Protein AF-0000000074208821 (afdb_homodimer)

Solvent-accessible surface area (backbone atoms only — not comparable to full-atom values): 54490 Å² total; per-residue (Å²): 134,55,68,69,56,51,49,49,49,46,51,52,50,47,64,56,46,54,70,40,56,76,35,68,71,42,42,56,66,75,45,36,73,87,45,44,68,56,32,43,52,51,10,50,52,29,32,50,48,27,47,46,48,37,29,72,36,11,53,40,48,33,52,51,33,48,76,70,74,41,66,62,59,87,67,78,75,69,54,70,70,57,28,55,68,68,52,72,73,33,30,60,76,82,39,56,72,70,44,56,71,36,32,42,10,52,73,42,41,72,66,63,42,21,23,40,41,29,43,41,61,25,71,81,39,53,63,46,78,37,72,41,26,58,55,45,50,49,51,43,22,42,54,51,40,41,58,44,48,61,54,51,74,69,45,90,39,52,54,35,35,40,38,22,28,57,49,37,34,33,52,58,27,48,47,52,50,70,35,40,33,72,72,19,23,32,29,41,50,17,69,37,63,68,58,51,53,52,48,45,63,72,72,49,59,74,34,26,34,34,42,32,25,34,51,68,50,51,46,48,48,72,68,44,76,91,52,73,53,84,70,41,44,35,37,36,36,30,33,73,49,84,76,52,72,65,43,49,53,57,43,48,75,52,17,84,43,75,38,44,39,43,51,38,77,95,70,41,71,60,59,27,34,40,47,72,25,35,50,42,43,44,54,48,32,74,72,31,64,70,54,28,65,72,74,47,59,33,85,80,69,72,40,85,46,50,44,26,33,34,54,40,49,49,38,43,76,43,54,47,96,85,36,26,30,25,37,22,52,12,55,81,51,45,44,53,70,43,60,36,29,40,74,48,29,27,26,45,72,46,48,50,83,69,47,50,60,55,34,56,73,73,65,40,56,73,40,59,70,42,57,80,60,47,44,34,34,37,38,39,61,44,53,63,75,48,43,43,76,45,72,61,9,74,48,34,51,60,42,54,48,48,50,38,59,70,34,70,69,48,38,67,28,45,66,46,54,29,41,33,35,31,26,43,97,85,54,47,65,34,41,37,39,41,36,26,24,19,68,66,39,43,70,65,62,72,72,59,58,69,61,48,51,52,48,48,52,50,44,51,31,68,32,20,55,42,42,34,50,21,43,56,54,39,44,88,93,39,51,40,20,44,35,79,29,49,50,62,32,42,90,36,46,70,47,84,80,44,95,66,86,68,38,49,42,80,37,57,65,64,55,63,73,81,35,62,71,64,70,82,40,60,56,71,58,106,131,54,70,68,57,50,50,50,50,46,51,52,50,46,66,56,46,53,69,40,55,76,35,66,73,42,43,56,65,76,46,37,72,87,45,45,69,56,32,44,52,52,11,50,51,28,32,50,48,28,47,44,47,38,30,72,34,10,55,40,49,35,52,51,33,47,76,68,73,40,67,61,59,86,67,80,50,81,52,71,70,56,28,55,68,70,51,73,72,33,30,59,76,80,39,56,71,69,43,56,72,34,31,42,9,52,74,43,41,74,67,64,41,20,23,41,41,28,44,42,63,25,70,81,39,53,63,44,78,36,72,41,26,58,55,45,50,50,51,45,22,39,53,52,41,42,57,43,47,62,54,51,73,70,45,88,38,53,54,34,32,39,37,23,28,57,50,35,35,33,52,58,26,48,47,52,50,69,36,40,35,70,71,20,23,33,28,41,50,18,66,38,64,67,59,51,53,53,48,45,63,72,71,49,59,75,33,27,35,35,42,31,24,33,50,66,51,53,48,48,49,72,68,44,76,91,52,72,52,83,70,40,44,34,36,36,36,30,33,73,48,83,74,52,71,66,42,50,53,57,43,48,75,53,17,85,42,75,39,43,39,44,52,38,77,93,69,42,71,62,59,28,34,39,45,71,25,35,52,42,44,46,52,48,34,73,73,31,65,71,52,27,65,73,75,47,60,31,86,78,70,71,41,85,47,51,44,25,35,35,55,38,50,49,39,44,74,43,54,48,96,87,37,26,30,25,37,22,51,12,55,79,52,44,43,52,69,41,58,37,28,39,75,48,29,26,28,45,71,46,50,50,82,69,46,49,59,55,34,55,73,72,65,40,56,72,38,59,68,40,58,80,61,48,43,36,35,37,38,38,61,46,54,62,75,48,44,42,76,45,71,60,9,73,48,34,49,61,41,54,47,49,49,38,60,70,33,70,68,50,39,67,29,45,66,46,56,28,39,34,34,32,26,43,97,86,55,46,65,36,42,37,39,41,35,25,26,19,66,66,39,45,72,65,63,70,71,59,58,69,60,47,51,51,48,49,54,52,45,50,30,68,32,20,54,43,42,33,50,18,43,56,54,40,43,88,90,39,51,41,22,44,35,79,29,49,51,61,31,41,89,36,48,70,46,85,81,43,92,66,89,67,37,48,42,82,37,57,65,64,56,62,71,82,36,63,72,65,71,83,40,60,56,70,60,106

Organism: NCBI:txid88382

Radius of gyration: 30.75 Å; Cα contacts (8 Å, |Δi|>4): 2016; chains: 2; bounding box: 57×95×86 Å

Structure (mmCIF, N/CA/C/O backbone):
data_AF-0000000074208821-model_v1
#
loop_
_entity.id
_entity.type
_entity.pdbx_description
1 polymer 'Phenylacetate-CoA ligase'
#
loop_
_atom_site.group_PDB
_atom_site.id
_atom_site.type_symbol
_atom_site.label_atom_id
_atom_site.label_alt_id
_atom_site.label_comp_id
_atom_site.label_asym_id
_atom_site.label_entity_id
_atom_site.label_seq_id
_atom_site.pdbx_PDB_ins_code
_atom_site.Cartn_x
_atom_site.Cartn_y
_atom_site.Cartn_z
_atom_site.occupancy
_atom_site.B_iso_or_equiv
_atom_site.auth_seq_id
_atom_site.auth_comp_id
_atom_site.auth_asym_id
_atom_site.auth_atom_id
_atom_site.pdbx_PDB_model_num
ATOM 1 N N . MET A 1 1 ? -5.695 -44.656 13.648 1 65.69 1 MET A N 1
ATOM 2 C CA . MET A 1 1 ? -5.586 -43.656 14.711 1 65.69 1 MET A CA 1
ATOM 3 C C . MET A 1 1 ? -6.926 -42.969 14.969 1 65.69 1 MET A C 1
ATOM 5 O O . MET A 1 1 ? -7.648 -42.656 14.023 1 65.69 1 MET A O 1
ATOM 9 N N . ARG A 1 2 ? -7.328 -42.938 16.203 1 79.62 2 ARG A N 1
ATOM 10 C CA . ARG A 1 2 ? -8.602 -42.344 16.594 1 79.62 2 ARG A CA 1
ATOM 11 C C . ARG A 1 2 ? -8.547 -40.812 16.422 1 79.62 2 ARG A C 1
ATOM 13 O O . ARG A 1 2 ? -7.504 -40.188 16.625 1 79.62 2 ARG A O 1
ATOM 20 N N . ARG A 1 3 ? -9.641 -40.344 15.93 1 83.75 3 ARG A N 1
ATOM 21 C CA . ARG A 1 3 ? -9.805 -38.906 15.672 1 83.75 3 ARG A CA 1
ATOM 22 C C . ARG A 1 3 ? -9.305 -38.094 16.844 1 83.75 3 ARG A C 1
ATOM 24 O O . ARG A 1 3 ? -8.516 -37.156 16.672 1 83.75 3 ARG A O 1
ATOM 31 N N . ALA A 1 4 ? -9.68 -38.406 18 1 84.69 4 ALA A N 1
ATOM 32 C CA . ALA A 1 4 ? -9.312 -37.625 19.203 1 84.69 4 ALA A CA 1
ATOM 33 C C . ALA A 1 4 ? -7.805 -37.656 19.422 1 84.69 4 ALA A C 1
ATOM 35 O O . ALA A 1 4 ? -7.211 -36.656 19.797 1 84.69 4 ALA A O 1
ATOM 36 N N . LEU A 1 5 ? -7.258 -38.812 19.203 1 83.56 5 LEU A N 1
ATOM 37 C CA . LEU A 1 5 ? -5.816 -38.938 19.375 1 83.56 5 LEU A CA 1
ATOM 38 C C . LEU A 1 5 ? -5.066 -38.125 18.312 1 83.56 5 LEU A C 1
ATOM 40 O O . LEU A 1 5 ? -4.07 -37.469 18.625 1 83.56 5 LEU A O 1
ATOM 44 N N . ALA A 1 6 ? -5.551 -38.25 17.156 1 84.94 6 ALA A N 1
ATOM 45 C CA . ALA A 1 6 ? -4.93 -37.5 16.062 1 84.94 6 ALA A CA 1
ATOM 46 C C . ALA A 1 6 ? -4.973 -36 16.328 1 84.94 6 ALA A C 1
ATOM 48 O O . ALA A 1 6 ? -3.967 -35.312 16.172 1 84.94 6 ALA A O 1
ATOM 49 N N . PHE A 1 7 ? -6.055 -35.531 16.812 1 88.25 7 PHE A N 1
ATOM 50 C CA . PHE A 1 7 ? -6.23 -34.094 17.016 1 88.25 7 PHE A CA 1
ATOM 51 C C . PHE A 1 7 ? -5.449 -33.625 18.234 1 88.25 7 PHE A C 1
ATOM 53 O O . PHE A 1 7 ? -4.938 -32.5 18.25 1 88.25 7 PHE A O 1
ATOM 60 N N . THR A 1 8 ? -5.316 -34.438 19.172 1 85.69 8 THR A N 1
ATOM 61 C CA . THR A 1 8 ? -4.484 -34.125 20.312 1 85.69 8 THR A CA 1
ATOM 62 C C . THR A 1 8 ? -3.016 -34.031 19.922 1 85.69 8 THR A C 1
ATOM 64 O O . THR A 1 8 ? -2.301 -33.125 20.359 1 85.69 8 THR A O 1
ATOM 67 N N . LEU A 1 9 ? -2.654 -34.969 19.141 1 85.06 9 LEU A N 1
ATOM 68 C CA . LEU A 1 9 ? -1.282 -34.969 18.641 1 85.06 9 LEU A CA 1
ATOM 69 C C . LEU A 1 9 ? -1.013 -33.688 17.844 1 85.06 9 LEU A C 1
ATOM 71 O O . LEU A 1 9 ? 0.02 -33.031 18.031 1 85.06 9 LEU A O 1
ATOM 75 N N . VAL A 1 10 ? -1.876 -33.375 17.016 1 86.69 10 VAL A N 1
ATOM 76 C CA . VAL A 1 10 ? -1.738 -32.156 16.219 1 86.69 10 VAL A CA 1
ATOM 77 C C . VAL A 1 10 ? -1.642 -30.938 17.141 1 86.69 10 VAL A C 1
ATOM 79 O O . VAL A 1 10 ? -0.805 -30.047 16.922 1 86.69 10 VAL A O 1
ATOM 82 N N . ALA A 1 11 ? -2.453 -30.906 18.109 1 86.38 11 ALA A N 1
ATOM 83 C CA . ALA A 1 11 ? -2.438 -29.781 19.047 1 86.38 11 ALA A CA 1
ATOM 84 C C . ALA A 1 11 ? -1.088 -29.688 19.766 1 86.38 11 ALA A C 1
ATOM 86 O O . ALA A 1 11 ? -0.566 -28.578 19.953 1 86.38 11 ALA A O 1
ATOM 87 N N . LEU A 1 12 ? -0.577 -30.797 20.094 1 84.19 12 LEU A N 1
ATOM 88 C CA . LEU A 1 12 ? 0.715 -30.844 20.766 1 84.19 12 LEU A CA 1
ATOM 89 C C . LEU A 1 12 ? 1.828 -30.359 19.844 1 84.19 12 LEU A C 1
ATOM 91 O O . LEU A 1 12 ? 2.684 -29.578 20.25 1 84.19 12 LEU A O 1
ATOM 95 N N . VAL A 1 13 ? 1.782 -30.828 18.672 1 83.12 13 VAL A N 1
ATOM 96 C CA . VAL A 1 13 ? 2.787 -30.453 17.688 1 83.12 13 VAL A CA 1
ATOM 97 C C . VAL A 1 13 ? 2.695 -28.938 17.422 1 83.12 13 VAL A C 1
ATOM 99 O O . VAL A 1 13 ? 3.713 -28.25 17.406 1 83.12 13 VAL A O 1
ATOM 102 N N . ASP A 1 14 ? 1.521 -28.484 17.297 1 81.62 14 ASP A N 1
ATOM 103 C CA . ASP A 1 14 ? 1.321 -27.062 17.047 1 81.62 14 ASP A CA 1
ATOM 104 C C . ASP A 1 14 ? 1.832 -26.219 18.219 1 81.62 14 ASP A C 1
ATOM 106 O O . ASP A 1 14 ? 2.42 -25.156 18.016 1 81.62 14 ASP A O 1
ATOM 110 N N . ALA A 1 15 ? 1.612 -26.641 19.359 1 78.25 15 ALA A N 1
ATOM 111 C CA . ALA A 1 15 ? 2.055 -25.938 20.547 1 78.25 15 ALA A CA 1
ATOM 112 C C . ALA A 1 15 ? 3.576 -25.828 20.594 1 78.25 15 ALA A C 1
ATOM 114 O O . ALA A 1 15 ? 4.121 -24.844 21.109 1 78.25 15 ALA A O 1
ATOM 115 N N . VAL A 1 16 ? 4.207 -26.797 19.969 1 77.69 16 VAL A N 1
ATOM 116 C CA . VAL A 1 16 ? 5.664 -26.828 19.969 1 77.69 16 VAL A CA 1
ATOM 117 C C . VAL A 1 16 ? 6.195 -26.016 18.797 1 77.69 16 VAL A C 1
ATOM 119 O O . VAL A 1 16 ? 7.148 -25.234 18.953 1 77.69 16 VAL A O 1
ATOM 122 N N . VAL A 1 17 ? 5.551 -26.141 17.766 1 75 17 VAL A N 1
ATOM 123 C CA . VAL A 1 17 ? 6.055 -25.562 16.531 1 75 17 VAL A CA 1
ATOM 124 C C . VAL A 1 17 ? 5.758 -24.062 16.5 1 75 17 VAL A C 1
ATOM 126 O O . VAL A 1 17 ? 6.578 -23.266 16.031 1 75 17 VAL A O 1
ATOM 129 N N . ARG A 1 18 ? 4.68 -23.625 17.078 1 74.38 18 ARG A N 1
ATOM 130 C CA . ARG A 1 18 ? 4.227 -22.234 16.984 1 74.38 18 ARG A CA 1
ATOM 131 C C . ARG A 1 18 ? 5.25 -21.281 17.578 1 74.38 18 ARG A C 1
ATOM 133 O O . ARG A 1 18 ? 5.656 -20.312 16.938 1 74.38 18 ARG A O 1
ATOM 140 N N . PRO A 1 19 ? 5.648 -21.562 18.766 1 67.88 19 PRO A N 1
ATOM 141 C CA . PRO A 1 19 ? 6.637 -20.641 19.312 1 67.88 19 PRO A CA 1
ATOM 142 C C . PRO A 1 19 ? 7.969 -20.672 18.578 1 67.88 19 PRO A C 1
ATOM 144 O O . PRO A 1 19 ? 8.703 -19.672 18.562 1 67.88 19 PRO A O 1
ATOM 147 N N . LEU A 1 20 ? 8.289 -21.797 17.953 1 67 20 LEU A N 1
ATOM 148 C CA . LEU A 1 20 ? 9.562 -21.953 17.266 1 67 20 LEU A CA 1
ATOM 149 C C . LEU A 1 20 ? 9.539 -21.25 15.906 1 67 20 LEU A C 1
ATOM 151 O O . LEU A 1 20 ? 10.594 -20.922 15.352 1 67 20 LEU A O 1
ATOM 155 N N . THR A 1 21 ? 8.367 -21.141 15.438 1 62.38 21 THR A N 1
ATOM 156 C CA . THR A 1 21 ? 8.219 -20.547 14.109 1 62.38 21 THR A CA 1
ATOM 157 C C . THR A 1 21 ? 8.438 -19.031 14.156 1 62.38 21 THR A C 1
ATOM 159 O O . THR A 1 21 ? 8.664 -18.406 13.125 1 62.38 21 THR A O 1
ATOM 162 N N . TYR A 1 22 ? 8.469 -18.516 15.406 1 59.94 22 TYR A N 1
ATOM 163 C CA . TYR A 1 22 ? 8.625 -17.062 15.523 1 59.94 22 TYR A CA 1
ATOM 164 C C . TYR A 1 22 ? 10.078 -16.656 15.312 1 59.94 22 TYR A C 1
ATOM 166 O O . TYR A 1 22 ? 10.383 -15.477 15.125 1 59.94 22 TYR A O 1
ATOM 174 N N . SER A 1 23 ? 10.906 -17.719 15.297 1 60.66 23 SER A N 1
ATOM 175 C CA . SER A 1 23 ? 12.312 -17.391 15.062 1 60.66 23 SER A CA 1
ATOM 176 C C . SER A 1 23 ? 12.805 -17.969 13.742 1 60.66 23 SER A C 1
ATOM 178 O O . SER A 1 23 ? 12.578 -19.141 13.445 1 60.66 23 SER A O 1
ATOM 180 N N . VAL A 1 24 ? 13.383 -17.172 12.891 1 62.47 24 VAL A N 1
ATOM 181 C CA . VAL A 1 24 ? 13.922 -17.594 11.602 1 62.47 24 VAL A CA 1
ATOM 182 C C . VAL A 1 24 ? 14.953 -18.703 11.797 1 62.47 24 VAL A C 1
ATOM 184 O O . VAL A 1 24 ? 15.086 -19.594 10.953 1 62.47 24 VAL A O 1
ATOM 187 N N . HIS A 1 25 ? 15.547 -18.719 12.898 1 62.97 25 HIS A N 1
ATOM 188 C CA . HIS A 1 25 ? 16.609 -19.672 13.156 1 62.97 25 HIS A CA 1
ATOM 189 C C . HIS A 1 25 ? 16.047 -21.078 13.398 1 62.97 25 HIS A C 1
ATOM 191 O O . HIS A 1 25 ? 16.688 -22.078 13.07 1 62.97 25 HIS A O 1
ATOM 197 N N . THR A 1 26 ? 14.891 -21.031 13.852 1 65.75 26 THR A N 1
ATOM 198 C CA . THR A 1 26 ? 14.312 -22.328 14.164 1 65.75 26 THR A CA 1
ATOM 199 C C . THR A 1 26 ? 13.734 -22.984 12.906 1 65.75 26 THR A C 1
ATOM 201 O O . THR A 1 26 ? 13.5 -24.188 12.883 1 65.75 26 THR A O 1
ATOM 204 N N . HIS A 1 27 ? 13.586 -22.188 11.961 1 65.25 27 HIS A N 1
ATOM 205 C CA . HIS A 1 27 ? 13.062 -22.75 10.719 1 65.25 27 HIS A CA 1
ATOM 206 C C . HIS A 1 27 ? 14.055 -23.703 10.07 1 65.25 27 HIS A C 1
ATOM 208 O O . HIS A 1 27 ? 13.656 -24.719 9.492 1 65.25 27 HIS A O 1
ATOM 214 N N . LYS A 1 28 ? 15.305 -23.438 10.367 1 63.25 28 LYS A N 1
ATOM 215 C CA . LYS A 1 28 ? 16.344 -24.312 9.805 1 63.25 28 LYS A CA 1
ATOM 216 C C . LYS A 1 28 ? 16.234 -25.719 10.391 1 63.25 28 LYS A C 1
ATOM 218 O O . LYS A 1 28 ? 16.469 -26.703 9.688 1 63.25 28 LYS A O 1
ATOM 223 N N . LEU A 1 29 ? 15.812 -25.703 11.562 1 65 29 LEU A N 1
ATOM 224 C CA . LEU A 1 29 ? 15.695 -27 12.234 1 65 29 LEU A CA 1
ATOM 225 C C . LEU A 1 29 ? 14.438 -27.734 11.781 1 65 29 LEU A C 1
ATOM 227 O O . LEU A 1 29 ? 14.469 -28.938 11.539 1 65 29 LEU A O 1
ATOM 231 N N . LEU A 1 30 ? 13.477 -26.953 11.562 1 66.25 30 LEU A N 1
ATOM 232 C CA . LEU A 1 30 ? 12.18 -27.562 11.258 1 66.25 30 LEU A CA 1
ATOM 233 C C . LEU A 1 30 ? 12.094 -27.953 9.789 1 66.25 30 LEU A C 1
ATOM 235 O O . LEU A 1 30 ? 11.297 -28.812 9.422 1 66.25 30 LEU A O 1
ATOM 239 N N . LEU A 1 31 ? 13.047 -27.375 9.055 1 68.75 31 LEU A N 1
ATOM 240 C CA . LEU A 1 31 ? 13.016 -27.656 7.621 1 68.75 31 LEU A CA 1
ATOM 241 C C . LEU A 1 31 ? 14.219 -28.484 7.199 1 68.75 31 LEU A C 1
ATOM 243 O O . LEU A 1 31 ? 14.5 -28.609 6.008 1 68.75 31 LEU A O 1
ATOM 247 N N . GLY A 1 32 ? 14.891 -29.047 8.25 1 70.44 32 GLY A N 1
ATOM 248 C CA . GLY A 1 32 ? 16.109 -29.812 8.008 1 70.44 32 GLY A CA 1
ATOM 249 C C . GLY A 1 32 ? 15.852 -31.125 7.305 1 70.44 32 GLY A C 1
ATOM 250 O O . GLY A 1 32 ? 14.703 -31.562 7.172 1 70.44 32 GLY A O 1
ATOM 251 N N . PRO A 1 33 ? 16.953 -31.672 6.812 1 73.56 33 PRO A N 1
ATOM 252 C CA . PRO A 1 33 ? 16.859 -32.938 6.059 1 73.56 33 PRO A CA 1
ATOM 253 C C . PRO A 1 33 ? 16.406 -34.094 6.922 1 73.56 33 PRO A C 1
ATOM 255 O O . PRO A 1 33 ? 16.656 -34.125 8.133 1 73.56 33 PRO A O 1
ATOM 258 N N . GLY A 1 34 ? 15.641 -35.031 6.277 1 77.19 34 GLY A N 1
ATOM 259 C CA . GLY A 1 34 ? 15.336 -36.312 6.891 1 77.19 34 GLY A CA 1
ATOM 260 C C . GLY A 1 34 ? 13.953 -36.375 7.516 1 77.19 34 GLY A C 1
ATOM 261 O O . GLY A 1 34 ? 13.453 -37.438 7.848 1 77.19 34 GLY A O 1
ATOM 262 N N . ILE A 1 35 ? 13.359 -35.25 7.605 1 83.81 35 ILE A N 1
ATOM 263 C CA . ILE A 1 35 ? 12.086 -35.312 8.312 1 83.81 35 ILE A CA 1
ATOM 264 C C . ILE A 1 35 ? 10.945 -35.031 7.344 1 83.81 35 ILE A C 1
ATOM 266 O O . ILE A 1 35 ? 9.812 -34.781 7.762 1 83.81 35 ILE A O 1
ATOM 270 N N . GLU A 1 36 ? 11.219 -35.188 6.133 1 87.38 36 GLU A N 1
ATOM 271 C CA . GLU A 1 36 ? 10.227 -34.875 5.113 1 87.38 36 GLU A CA 1
ATOM 272 C C . GLU A 1 36 ? 9.016 -35.781 5.215 1 87.38 36 GLU A C 1
ATOM 274 O O . GLU A 1 36 ? 7.871 -35.344 5.172 1 87.38 36 GLU A O 1
ATOM 279 N N . PRO A 1 37 ? 9.156 -37.094 5.469 1 87.06 37 PRO A N 1
ATOM 280 C CA . PRO A 1 37 ? 7.98 -37.969 5.598 1 87.06 37 PRO A CA 1
ATOM 281 C C . PRO A 1 37 ? 7.121 -37.594 6.809 1 87.06 37 PRO A C 1
ATOM 283 O O . PRO A 1 37 ? 5.891 -37.688 6.742 1 87.06 37 PRO A O 1
ATOM 286 N N . LEU A 1 38 ? 7.828 -37.219 7.816 1 88.19 38 LEU A N 1
ATOM 287 C CA . LEU A 1 38 ? 7.113 -36.812 9.016 1 88.19 38 LEU A CA 1
ATOM 288 C C . LEU A 1 38 ? 6.309 -35.531 8.75 1 88.19 38 LEU A C 1
ATOM 290 O O . LEU A 1 38 ? 5.18 -35.406 9.227 1 88.19 38 LEU A O 1
ATOM 294 N N . ARG A 1 39 ? 6.863 -34.656 8.023 1 89.12 39 ARG A N 1
ATOM 295 C CA . ARG A 1 39 ? 6.164 -33.406 7.684 1 89.12 39 ARG A CA 1
ATOM 296 C C . ARG A 1 39 ? 4.91 -33.688 6.863 1 89.12 39 ARG A C 1
ATOM 298 O O . ARG A 1 39 ? 3.865 -33.094 7.09 1 89.12 39 ARG A O 1
ATOM 305 N N . TRP A 1 40 ? 5.016 -34.656 5.977 1 90.44 40 TRP A N 1
ATOM 306 C CA . TRP A 1 40 ? 3.854 -35.062 5.188 1 90.44 40 TRP A CA 1
ATOM 307 C C . TRP A 1 40 ? 2.77 -35.656 6.074 1 90.44 40 TRP A C 1
ATOM 309 O O . TRP A 1 40 ? 1.59 -35.312 5.934 1 90.44 40 TRP A O 1
ATOM 319 N N . TRP A 1 41 ? 3.225 -36.469 6.918 1 89.75 41 TRP A N 1
ATOM 320 C CA . TRP A 1 41 ? 2.283 -37.156 7.809 1 89.75 41 TRP A CA 1
ATOM 321 C C . TRP A 1 41 ? 1.588 -36.156 8.727 1 89.75 41 TRP A C 1
ATOM 323 O O . TRP A 1 41 ? 0.361 -36.156 8.852 1 89.75 41 TRP A O 1
ATOM 333 N N . LEU A 1 42 ? 2.365 -35.312 9.32 1 89.69 42 LEU A N 1
ATOM 334 C CA . LEU A 1 42 ? 1.814 -34.312 10.203 1 89.69 42 LEU A CA 1
ATOM 335 C C . LEU A 1 42 ? 0.914 -33.344 9.422 1 89.69 42 LEU A C 1
ATOM 337 O O . LEU A 1 42 ? -0.12 -32.906 9.938 1 89.69 42 LEU A O 1
ATOM 341 N N . GLY A 1 43 ? 1.361 -33 8.227 1 91.94 43 GLY A N 1
ATOM 342 C CA . GLY A 1 43 ? 0.541 -32.156 7.383 1 91.94 43 GLY A CA 1
ATOM 343 C C . GLY A 1 43 ? -0.826 -32.75 7.086 1 91.94 43 GLY A C 1
ATOM 344 O O . GLY A 1 43 ? -1.834 -32.031 7.121 1 91.94 43 GLY A O 1
ATOM 345 N N . ARG A 1 44 ? -0.9 -34 6.891 1 92.31 44 ARG A N 1
ATOM 346 C CA . ARG A 1 44 ? -2.166 -34.688 6.609 1 92.31 44 ARG A CA 1
ATOM 347 C C . ARG A 1 44 ? -3.053 -34.719 7.852 1 92.31 44 ARG A C 1
ATOM 349 O O . ARG A 1 44 ? -4.273 -34.562 7.75 1 92.31 44 ARG A O 1
ATOM 356 N N . LEU A 1 45 ? -2.416 -34.875 8.984 1 91.5 45 LEU A N 1
ATOM 357 C CA . LEU A 1 45 ? -3.18 -34.844 10.227 1 91.5 45 LEU A CA 1
ATOM 358 C C . LEU A 1 45 ? -3.768 -33.469 10.469 1 91.5 45 LEU A C 1
ATOM 360 O O . LEU A 1 45 ? -4.918 -33.344 10.891 1 91.5 45 LEU A O 1
ATOM 364 N N . ARG A 1 46 ? -2.996 -32.531 10.211 1 92.25 46 ARG A N 1
ATOM 365 C CA . ARG A 1 46 ? -3.457 -31.156 10.375 1 92.25 46 ARG A CA 1
ATOM 366 C C . ARG A 1 46 ? -4.578 -30.844 9.391 1 92.25 46 ARG A C 1
ATOM 368 O O . ARG A 1 46 ? -5.555 -30.188 9.75 1 92.25 46 ARG A O 1
ATOM 375 N N . ALA A 1 47 ? -4.402 -31.297 8.211 1 93.06 47 ALA A N 1
ATOM 376 C CA . ALA A 1 47 ? -5.441 -31.109 7.199 1 93.06 47 ALA A CA 1
ATOM 377 C C . ALA A 1 47 ? -6.746 -31.781 7.621 1 93.06 47 ALA A C 1
ATOM 379 O O . ALA A 1 47 ? -7.832 -31.25 7.395 1 93.06 47 ALA A O 1
ATOM 380 N N . TRP A 1 48 ? -6.613 -32.969 8.164 1 91.56 48 TRP A N 1
ATOM 381 C CA . TRP A 1 48 ? -7.781 -33.656 8.664 1 91.56 48 TRP A CA 1
ATOM 382 C C . TRP A 1 48 ? -8.492 -32.844 9.742 1 91.56 48 TRP A C 1
ATOM 384 O O . TRP A 1 48 ? -9.719 -32.75 9.742 1 91.56 48 TRP A O 1
ATOM 394 N N . ARG A 1 49 ? -7.766 -32.344 10.617 1 92 49 ARG A N 1
ATOM 395 C CA . ARG A 1 49 ? -8.344 -31.5 11.656 1 92 49 ARG A CA 1
ATOM 396 C C . ARG A 1 49 ? -9.039 -30.281 11.055 1 92 49 ARG A C 1
ATOM 398 O O . ARG A 1 49 ? -10.117 -29.891 11.508 1 92 49 ARG A O 1
ATOM 405 N N . THR A 1 50 ? -8.406 -29.672 10.094 1 92.5 50 THR A N 1
ATOM 406 C CA . THR A 1 50 ? -8.992 -28.516 9.422 1 92.5 50 THR A CA 1
ATOM 407 C C . THR A 1 50 ? -10.305 -28.891 8.742 1 92.5 50 THR A C 1
ATOM 409 O O . THR A 1 50 ? -11.289 -28.141 8.812 1 92.5 50 THR A O 1
ATOM 412 N N . PHE A 1 51 ? -10.297 -30.016 8.086 1 93.44 51 PHE A N 1
ATOM 413 C CA . PHE A 1 51 ? -11.531 -30.5 7.48 1 93.44 51 PHE A CA 1
ATOM 414 C C . PHE A 1 51 ? -12.625 -30.656 8.531 1 93.44 51 PHE A C 1
ATOM 416 O O . PHE A 1 51 ? -13.758 -30.203 8.32 1 93.44 51 PHE A O 1
ATOM 423 N N . ASP A 1 52 ? -12.289 -31.281 9.578 1 92.12 52 ASP A N 1
ATOM 424 C CA . ASP A 1 52 ? -13.258 -31.531 10.641 1 92.12 52 ASP A CA 1
ATOM 425 C C . ASP A 1 52 ? -13.828 -30.234 11.195 1 92.12 52 ASP A C 1
ATOM 427 O O . ASP A 1 52 ? -15.039 -30.109 11.398 1 92.12 52 ASP A O 1
ATOM 431 N N . LEU A 1 53 ? -12.93 -29.406 11.438 1 92.06 53 LEU A N 1
ATOM 432 C CA . LEU A 1 53 ? -13.344 -28.109 11.961 1 92.06 53 LEU A CA 1
ATOM 433 C C . LEU A 1 53 ? -14.258 -27.391 10.977 1 92.06 53 LEU A C 1
ATOM 435 O O . LEU A 1 53 ? -15.297 -26.859 11.359 1 92.06 53 LEU A O 1
ATOM 439 N N . ALA A 1 54 ? -13.883 -27.344 9.719 1 94.31 54 ALA A N 1
ATOM 440 C CA . ALA A 1 54 ? -14.664 -26.672 8.68 1 94.31 54 ALA A CA 1
ATOM 441 C C . ALA A 1 54 ? -16.031 -27.328 8.516 1 94.31 54 ALA A C 1
ATOM 443 O O . ALA A 1 54 ? -17.047 -26.625 8.43 1 94.31 54 ALA A O 1
ATOM 444 N N . ALA A 1 55 ? -16.078 -28.594 8.5 1 94.38 55 ALA A N 1
ATOM 445 C CA . ALA A 1 55 ? -17.328 -29.344 8.328 1 94.38 55 ALA A CA 1
ATOM 446 C C . ALA A 1 55 ? -18.297 -29.062 9.477 1 94.38 55 ALA A C 1
ATOM 448 O O . ALA A 1 55 ? -19.516 -29.031 9.273 1 94.38 55 ALA A O 1
ATOM 449 N N . ARG A 1 56 ? -17.766 -28.781 10.57 1 92.94 56 ARG A N 1
ATOM 450 C CA . ARG A 1 56 ? -18.594 -28.594 11.758 1 92.94 56 ARG A CA 1
ATOM 451 C C . ARG A 1 56 ? -19 -27.125 11.914 1 92.94 56 ARG A C 1
ATOM 453 O O . ARG A 1 56 ? -20.109 -26.828 12.32 1 92.94 56 ARG A O 1
ATOM 460 N N . GLU A 1 57 ? -18.062 -26.281 11.578 1 94.56 57 GLU A N 1
ATOM 461 C CA . GLU A 1 57 ? -18.234 -24.938 12.094 1 94.56 57 GLU A CA 1
ATOM 462 C C . GLU A 1 57 ? -18.469 -23.938 10.953 1 94.56 57 GLU A C 1
ATOM 464 O O . GLU A 1 57 ? -18.828 -22.781 11.195 1 94.56 57 GLU A O 1
ATOM 469 N N . VAL A 1 58 ? -18.266 -24.312 9.75 1 96.12 58 VAL A N 1
ATOM 470 C CA . VAL A 1 58 ? -18.453 -23.391 8.625 1 96.12 58 VAL A CA 1
ATOM 471 C C . VAL A 1 58 ? -19.766 -23.719 7.91 1 96.12 58 VAL A C 1
ATOM 473 O O . VAL A 1 58 ? -19.875 -24.734 7.219 1 96.12 58 VAL A O 1
ATOM 476 N N . PRO A 1 59 ? -20.75 -22.812 8.016 1 97.06 59 PRO A N 1
ATOM 477 C CA . PRO A 1 59 ? -22.062 -23.094 7.434 1 97.06 59 PRO A CA 1
ATOM 478 C C . PRO A 1 59 ? -22 -23.391 5.941 1 97.06 59 PRO A C 1
ATOM 480 O O . PRO A 1 59 ? -22.594 -24.375 5.48 1 97.06 59 PRO A O 1
ATOM 483 N N . ALA A 1 60 ? -21.297 -22.609 5.203 1 97.25 60 ALA A N 1
ATOM 484 C CA . ALA A 1 60 ? -21.203 -22.797 3.76 1 97.25 60 ALA A CA 1
ATOM 485 C C . ALA A 1 60 ? -20.578 -24.141 3.43 1 97.25 60 ALA A C 1
ATOM 487 O O . ALA A 1 60 ? -21.016 -24.828 2.5 1 97.25 60 ALA A O 1
ATOM 488 N N . TYR A 1 61 ? -19.578 -24.531 4.184 1 96.81 61 TYR A N 1
ATOM 489 C CA . TYR A 1 61 ? -18.891 -25.781 3.881 1 96.81 61 TYR A CA 1
ATOM 490 C C . TYR A 1 61 ? -19.75 -26.984 4.215 1 96.81 61 TYR A C 1
ATOM 492 O O . TYR A 1 61 ? -19.75 -27.984 3.494 1 96.81 61 TYR A O 1
ATOM 500 N N . ARG A 1 62 ? -20.469 -26.859 5.312 1 95.75 62 ARG A N 1
ATOM 501 C CA . ARG A 1 62 ? -21.422 -27.891 5.648 1 95.75 62 ARG A CA 1
ATOM 502 C C . ARG A 1 62 ? -22.453 -28.078 4.531 1 95.75 62 ARG A C 1
ATOM 504 O O . ARG A 1 62 ? -22.766 -29.203 4.148 1 95.75 62 ARG A O 1
ATOM 511 N N . ALA A 1 63 ? -22.953 -26.969 4.102 1 96.44 63 ALA A N 1
ATOM 512 C CA . ALA A 1 63 ? -23.922 -27.016 3.002 1 96.44 63 ALA A CA 1
ATOM 513 C C . ALA A 1 63 ? -23.297 -27.609 1.742 1 96.44 63 ALA A C 1
ATOM 515 O O . ALA A 1 63 ? -23.922 -28.391 1.028 1 96.44 63 ALA A O 1
ATOM 516 N N . PHE A 1 64 ? -22.125 -27.219 1.443 1 96.88 64 PHE A N 1
ATOM 517 C CA . PHE A 1 64 ? -21.375 -27.688 0.286 1 96.88 64 PHE A CA 1
ATOM 518 C C . PHE A 1 64 ? -21.203 -29.203 0.341 1 96.88 64 PHE A C 1
ATOM 520 O O . PHE A 1 64 ? -21.422 -29.891 -0.655 1 96.88 64 PHE A O 1
ATOM 527 N N . LEU A 1 65 ? -20.781 -29.719 1.509 1 95.62 65 LEU A N 1
ATOM 528 C CA . LEU A 1 65 ? -20.609 -31.156 1.693 1 95.62 65 LEU A CA 1
ATOM 529 C C . LEU A 1 65 ? -21.938 -31.875 1.504 1 95.62 65 LEU A C 1
ATOM 531 O O . LEU A 1 65 ? -21.984 -32.938 0.856 1 95.62 65 LEU A O 1
ATOM 535 N N . ALA A 1 66 ? -22.938 -31.312 2.037 1 94.44 66 ALA A N 1
ATOM 536 C CA . ALA A 1 66 ? -24.266 -31.922 1.919 1 94.44 66 ALA A CA 1
ATOM 537 C C . ALA A 1 66 ? -24.703 -32 0.459 1 94.44 66 ALA A C 1
ATOM 539 O O . ALA A 1 66 ? -25.281 -33.031 0.038 1 94.44 66 ALA A O 1
ATOM 540 N N . GLU A 1 67 ? -24.469 -30.969 -0.289 1 95.12 67 GLU A N 1
ATOM 541 C CA . GLU A 1 67 ? -24.812 -30.953 -1.707 1 95.12 67 GLU A CA 1
ATOM 542 C C . GLU A 1 67 ? -24.094 -32.062 -2.471 1 95.12 67 GLU A C 1
ATOM 544 O O . GLU A 1 67 ? -24.578 -32.531 -3.496 1 95.12 67 GLU A O 1
ATOM 549 N N . HIS A 1 68 ? -23.031 -32.469 -1.972 1 93.88 68 HIS A N 1
ATOM 550 C CA . HIS A 1 68 ? -22.234 -33.5 -2.641 1 93.88 68 HIS A CA 1
ATOM 551 C C . HIS A 1 68 ? -22.438 -34.875 -1.993 1 93.88 68 HIS A C 1
ATOM 553 O O . HIS A 1 68 ? -21.688 -35.812 -2.26 1 93.88 68 HIS A O 1
ATOM 559 N N . GLY A 1 69 ? -23.344 -34.906 -1.065 1 89.56 69 GLY A N 1
ATOM 560 C CA . GLY A 1 69 ? -23.688 -36.188 -0.422 1 89.56 69 GLY A CA 1
ATOM 561 C C . GLY A 1 69 ? -22.656 -36.656 0.577 1 89.56 69 GLY A C 1
ATOM 562 O O . GLY A 1 69 ? -22.484 -37.844 0.787 1 89.56 69 GLY A O 1
ATOM 563 N N . ARG A 1 70 ? -21.906 -35.75 1.039 1 86.75 70 ARG A N 1
ATOM 564 C CA . ARG A 1 70 ? -20.859 -36.094 1.983 1 86.75 70 ARG A CA 1
ATOM 565 C C . ARG A 1 70 ? -21.234 -35.719 3.404 1 86.75 70 ARG A C 1
ATOM 567 O O . ARG A 1 70 ? -21.906 -34.688 3.613 1 86.75 70 ARG A O 1
ATOM 574 N N . ASP A 1 71 ? -20.75 -36.562 4.273 1 78.94 71 ASP A N 1
ATOM 575 C CA . ASP A 1 71 ? -20.984 -36.312 5.688 1 78.94 71 ASP A CA 1
ATOM 576 C C . ASP A 1 71 ? -19.984 -35.312 6.242 1 78.94 71 ASP A C 1
ATOM 578 O O . ASP A 1 71 ? -18.922 -35.094 5.656 1 78.94 71 ASP A O 1
ATOM 582 N N . SER A 1 72 ? -20.375 -34.812 7.367 1 80.38 72 SER A N 1
ATOM 583 C CA . SER A 1 72 ? -19.5 -33.844 8.055 1 80.38 72 SER A CA 1
ATOM 584 C C . SER A 1 72 ? -18.328 -34.562 8.711 1 80.38 72 SER A C 1
ATOM 586 O O . SER A 1 72 ? -17.328 -33.938 9.062 1 80.38 72 SER A O 1
ATOM 588 N N . ARG A 1 73 ? -18.438 -35.781 8.773 1 81.62 73 ARG A N 1
ATOM 589 C CA . ARG A 1 73 ? -17.328 -36.562 9.328 1 81.62 73 ARG A CA 1
ATOM 590 C C . ARG A 1 73 ? -16.562 -37.281 8.227 1 81.62 73 ARG A C 1
ATOM 592 O O . ARG A 1 73 ? -17.172 -37.812 7.297 1 81.62 73 ARG A O 1
ATOM 599 N N . LEU A 1 74 ? -15.266 -37.188 8.391 1 80.75 74 LEU A N 1
ATOM 600 C CA . LEU A 1 74 ? -14.43 -37.844 7.395 1 80.75 74 LEU A CA 1
ATOM 601 C C . LEU A 1 74 ? -14.477 -39.344 7.559 1 80.75 74 LEU A C 1
ATOM 603 O O . LEU A 1 74 ? -14.172 -39.875 8.633 1 80.75 74 LEU A O 1
ATOM 607 N N . ARG A 1 75 ? -15.031 -40 6.617 1 75.31 75 ARG A N 1
ATOM 608 C CA . ARG A 1 75 ? -15.086 -41.469 6.652 1 75.31 75 ARG A CA 1
ATOM 609 C C . ARG A 1 75 ? -13.789 -42.094 6.121 1 75.31 75 ARG A C 1
ATOM 611 O O . ARG A 1 75 ? -13.414 -41.844 4.973 1 75.31 75 ARG A O 1
ATOM 618 N N . ARG A 1 76 ? -13.148 -42.719 6.992 1 77 76 ARG A N 1
ATOM 619 C CA . ARG A 1 76 ? -11.859 -43.281 6.621 1 77 76 ARG A CA 1
ATOM 620 C C . ARG A 1 76 ? -12.023 -44.406 5.625 1 77 76 ARG A C 1
ATOM 622 O O . ARG A 1 76 ? -12.742 -45.375 5.895 1 77 76 ARG A O 1
ATOM 629 N N . THR A 1 77 ? -11.617 -44.344 4.398 1 70 77 THR A N 1
ATOM 630 C CA . THR A 1 77 ? -11.625 -45.375 3.355 1 70 77 THR A CA 1
ATOM 631 C C . THR A 1 77 ? -10.203 -45.875 3.068 1 70 77 THR A C 1
ATOM 633 O O . THR A 1 77 ? -9.938 -46.406 1.998 1 70 77 THR A O 1
ATOM 636 N N . GLY A 1 78 ? -9.258 -45.938 4.148 1 79.5 78 GLY A N 1
ATOM 637 C CA . GLY A 1 78 ? -7.867 -46.312 3.943 1 79.5 78 GLY A CA 1
ATOM 638 C C . GLY A 1 78 ? -6.883 -45.375 4.598 1 79.5 78 GLY A C 1
ATOM 639 O O . GLY A 1 78 ? -7.023 -45.031 5.777 1 79.5 78 GLY A O 1
ATOM 640 N N . SER A 1 79 ? -5.844 -45.156 3.732 1 84.38 79 SER A N 1
ATOM 641 C CA . SER A 1 79 ? -4.883 -44.188 4.246 1 84.38 79 SER A CA 1
ATOM 642 C C . SER A 1 79 ? -5.496 -42.781 4.34 1 84.38 79 SER A C 1
ATOM 644 O O . SER A 1 79 ? -6.539 -42.531 3.736 1 84.38 79 SER A O 1
ATOM 646 N N . LEU A 1 80 ? -4.965 -42.062 5.18 1 84.62 80 LEU A N 1
ATOM 647 C CA . LEU A 1 80 ? -5.453 -40.688 5.305 1 84.62 80 LEU A CA 1
ATOM 648 C C . LEU A 1 80 ? -5.387 -39.969 3.965 1 84.62 80 LEU A C 1
ATOM 650 O O . LEU A 1 80 ? -6.27 -39.156 3.643 1 84.62 80 LEU A O 1
ATOM 654 N N . ALA A 1 81 ? -4.363 -40.219 3.193 1 84.31 81 ALA A N 1
ATOM 655 C CA . ALA A 1 81 ? -4.211 -39.625 1.873 1 84.31 81 ALA A CA 1
ATOM 656 C C . ALA A 1 81 ? -5.367 -40.031 0.955 1 84.31 81 ALA A C 1
ATOM 658 O O . ALA A 1 81 ? -5.93 -39.188 0.257 1 84.31 81 ALA A O 1
ATOM 659 N N . GLU A 1 82 ? -5.715 -41.25 0.987 1 85.31 82 GLU A N 1
ATOM 660 C CA . GLU A 1 82 ? -6.816 -41.75 0.172 1 85.31 82 GLU A CA 1
ATOM 661 C C . GLU A 1 82 ? -8.156 -41.156 0.631 1 85.31 82 GLU A C 1
ATOM 663 O O . GLU A 1 82 ? -9.023 -40.875 -0.191 1 85.31 82 GLU A O 1
ATOM 668 N N . THR A 1 83 ? -8.25 -41.062 1.876 1 85.44 83 THR A N 1
ATOM 669 C CA . THR A 1 83 ? -9.469 -40.531 2.447 1 85.44 83 THR A CA 1
ATOM 670 C C . THR A 1 83 ? -9.68 -39.062 1.997 1 85.44 83 THR A C 1
ATOM 672 O O . THR A 1 83 ? -10.805 -38.688 1.678 1 85.44 83 THR A O 1
ATOM 675 N N . PHE A 1 84 ? -8.641 -38.312 1.949 1 87.38 84 PHE A N 1
ATOM 676 C CA . PHE A 1 84 ? -8.727 -36.906 1.568 1 87.38 84 PHE A CA 1
ATOM 677 C C . PHE A 1 84 ? -9.141 -36.781 0.109 1 87.38 84 PHE A C 1
ATOM 679 O O . PHE A 1 84 ? -9.844 -35.844 -0.251 1 87.38 84 PHE A O 1
ATOM 686 N N . ARG A 1 85 ? -8.727 -37.719 -0.668 1 86.69 85 ARG A N 1
ATOM 687 C CA . ARG A 1 85 ? -9.047 -37.656 -2.092 1 86.69 85 ARG A CA 1
ATOM 688 C C . ARG A 1 85 ? -10.547 -37.812 -2.322 1 86.69 85 ARG A C 1
ATOM 690 O O . ARG A 1 85 ? -11.055 -37.406 -3.377 1 86.69 85 ARG A O 1
ATOM 697 N N . GLY A 1 86 ? -11.219 -38.344 -1.351 1 87 86 GLY A N 1
ATOM 698 C CA . GLY A 1 86 ? -12.656 -38.531 -1.465 1 87 86 GLY A CA 1
ATOM 699 C C . GLY A 1 86 ? -13.445 -37.281 -1.119 1 87 86 GLY A C 1
ATOM 700 O O . GLY A 1 86 ? -14.641 -37.188 -1.413 1 87 86 GLY A O 1
ATOM 701 N N . ILE A 1 87 ? -12.789 -36.312 -0.511 1 93.25 87 ILE A N 1
ATOM 702 C CA . ILE A 1 87 ? -13.445 -35.062 -0.194 1 93.25 87 ILE A CA 1
ATOM 703 C C . ILE A 1 87 ? -13.68 -34.25 -1.477 1 93.25 87 ILE A C 1
ATOM 705 O O . ILE A 1 87 ? -12.781 -34.156 -2.316 1 93.25 87 ILE A O 1
ATOM 709 N N . PRO A 1 88 ? -14.898 -33.781 -1.686 1 94.81 88 PRO A N 1
ATOM 710 C CA . PRO A 1 88 ? -15.148 -33 -2.893 1 94.81 88 PRO A CA 1
ATOM 711 C C . PRO A 1 88 ? -14.242 -31.766 -2.994 1 94.81 88 PRO A C 1
ATOM 713 O O . PRO A 1 88 ? -13.945 -31.125 -1.982 1 94.81 88 PRO A O 1
ATOM 716 N N . GLU A 1 89 ? -13.789 -31.5 -4.203 1 96.75 89 GLU A N 1
ATOM 717 C CA . GLU A 1 89 ? -12.992 -30.297 -4.449 1 96.75 89 GLU A CA 1
ATOM 718 C C . GLU A 1 89 ? -13.867 -29.047 -4.406 1 96.75 89 GLU A C 1
ATOM 720 O O . GLU A 1 89 ? -15 -29.062 -4.891 1 96.75 89 GLU A O 1
ATOM 725 N N . MET A 1 90 ? -13.414 -28.047 -3.797 1 96.88 90 MET A N 1
ATOM 726 C CA . MET A 1 90 ? -14.031 -26.719 -3.91 1 96.88 90 MET A CA 1
ATOM 727 C C . MET A 1 90 ? -13.211 -25.812 -4.82 1 96.88 90 MET A C 1
ATOM 729 O O . MET A 1 90 ? -12.008 -26.047 -5.016 1 96.88 90 MET A O 1
ATOM 733 N N . ASP A 1 91 ? -13.797 -24.891 -5.438 1 95.31 91 ASP A N 1
ATOM 734 C CA . ASP A 1 91 ? -13.117 -23.875 -6.23 1 95.31 91 ASP A CA 1
ATOM 735 C C . ASP A 1 91 ? -13.867 -22.547 -6.172 1 95.31 91 ASP A C 1
ATOM 737 O O . ASP A 1 91 ? -14.781 -22.375 -5.359 1 95.31 91 ASP A O 1
ATOM 741 N N . LYS A 1 92 ? -13.375 -21.609 -6.867 1 91.25 92 LYS A N 1
ATOM 742 C CA . LYS A 1 92 ? -13.945 -20.266 -6.828 1 91.25 92 LYS A CA 1
ATOM 743 C C . LYS A 1 92 ? -15.406 -20.266 -7.285 1 91.25 92 LYS A C 1
ATOM 745 O O . LYS A 1 92 ? -16.266 -19.672 -6.637 1 91.25 92 LYS A O 1
ATOM 750 N N . GLU A 1 93 ? -15.773 -20.969 -8.336 1 89.75 93 GLU A N 1
ATOM 751 C CA . GLU A 1 93 ? -17.109 -20.969 -8.922 1 89.75 93 GLU A CA 1
ATOM 752 C C . GLU A 1 93 ? -18.062 -21.828 -8.094 1 89.75 93 GLU A C 1
ATOM 754 O O . GLU A 1 93 ? -19.203 -21.422 -7.828 1 89.75 93 GLU A O 1
ATOM 759 N N . SER A 1 94 ? -17.625 -22.969 -7.68 1 94.44 94 SER A N 1
ATOM 760 C CA . SER A 1 94 ? -18.516 -23.938 -7.043 1 94.44 94 SER A CA 1
ATOM 761 C C . SER A 1 94 ? -18.688 -23.641 -5.559 1 94.44 94 SER A C 1
ATOM 763 O O . SER A 1 94 ? -19.641 -24.125 -4.93 1 94.44 94 SER A O 1
ATOM 765 N N . TYR A 1 95 ? -17.797 -22.812 -4.996 1 96 95 TYR A N 1
ATOM 766 C CA . TYR A 1 95 ? -17.859 -22.609 -3.555 1 96 95 TYR A CA 1
ATOM 767 C C . TYR A 1 95 ? -17.797 -21.125 -3.211 1 96 95 TYR A C 1
ATOM 769 O O . TYR A 1 95 ? -18.75 -20.562 -2.668 1 96 95 TYR A O 1
ATOM 777 N N . VAL A 1 96 ? -16.766 -20.453 -3.621 1 93.94 96 VAL A N 1
ATOM 778 C CA . VAL A 1 96 ? -16.469 -19.094 -3.168 1 93.94 96 VAL A CA 1
ATOM 779 C C . VAL A 1 96 ? -17.578 -18.141 -3.617 1 93.94 96 VAL A C 1
ATOM 781 O O . VAL A 1 96 ? -18.078 -17.344 -2.822 1 93.94 96 VAL A O 1
ATOM 784 N N . LYS A 1 97 ? -17.969 -18.25 -4.836 1 90.81 97 LYS A N 1
ATOM 785 C CA . LYS A 1 97 ? -18.922 -17.297 -5.402 1 90.81 97 LYS A CA 1
ATOM 786 C C . LYS A 1 97 ? -20.344 -17.609 -4.965 1 90.81 97 LYS A C 1
ATOM 788 O O . LYS A 1 97 ? -21.25 -16.781 -5.105 1 90.81 97 LYS A O 1
ATOM 793 N N . ARG A 1 98 ? -20.562 -18.75 -4.387 1 94.25 98 ARG A N 1
ATOM 794 C CA . ARG A 1 98 ? -21.906 -19.203 -4.102 1 94.25 98 ARG A CA 1
ATOM 795 C C . ARG A 1 98 ? -22.359 -18.75 -2.717 1 94.25 98 ARG A C 1
ATOM 797 O O . ARG A 1 98 ? -23.562 -18.594 -2.471 1 94.25 98 ARG A O 1
ATOM 804 N N . TRP A 1 99 ? -21.484 -18.625 -1.855 1 95.06 99 TRP A N 1
ATOM 805 C CA . TRP A 1 99 ? -21.844 -18.25 -0.493 1 95.06 99 TRP A CA 1
ATOM 806 C C . TRP A 1 99 ? -21.203 -16.938 -0.099 1 95.06 99 TRP A C 1
ATOM 808 O O . TRP A 1 99 ? -20.156 -16.562 -0.636 1 95.06 99 TRP A O 1
ATOM 818 N N . SER A 1 100 ? -21.859 -16.281 0.82 1 93.31 100 SER A N 1
ATOM 819 C CA . SER A 1 100 ? -21.328 -15.016 1.324 1 93.31 100 SER A CA 1
ATOM 820 C C . SER A 1 100 ? -20.031 -15.242 2.094 1 93.31 100 SER A C 1
ATOM 822 O O . SER A 1 100 ? -19.75 -16.359 2.527 1 93.31 100 SER A O 1
ATOM 824 N N . ILE A 1 101 ? -19.297 -14.234 2.291 1 93.5 101 ILE A N 1
ATOM 825 C CA . ILE A 1 101 ? -18.031 -14.312 3.012 1 93.5 101 ILE A CA 1
ATOM 826 C C . ILE A 1 101 ? -18.281 -14.812 4.434 1 93.5 101 ILE A C 1
ATOM 828 O O . ILE A 1 101 ? -17.562 -15.695 4.922 1 93.5 101 ILE A O 1
ATOM 832 N N . SER A 1 102 ? -19.297 -14.312 5.086 1 93.31 102 SER A N 1
ATOM 833 C CA . SER A 1 102 ? -19.609 -14.711 6.453 1 93.31 102 SER A CA 1
ATOM 834 C C . SER A 1 102 ? -19.938 -16.203 6.535 1 93.31 102 SER A C 1
ATOM 836 O O . SER A 1 102 ? -19.5 -16.891 7.449 1 93.31 102 SER A O 1
ATOM 838 N N . GLU A 1 103 ? -20.656 -16.688 5.582 1 96 103 GLU A N 1
ATOM 839 C CA . GLU A 1 103 ? -21.062 -18.094 5.566 1 96 103 GLU A CA 1
ATOM 840 C C . GLU A 1 103 ? -19.859 -19.016 5.359 1 96 103 GLU A C 1
ATOM 842 O O . GLU A 1 103 ? -19.906 -20.188 5.73 1 96 103 GLU A O 1
ATOM 847 N N . ARG A 1 104 ? -18.812 -18.484 4.781 1 96.5 104 ARG A N 1
ATOM 848 C CA . ARG A 1 104 ? -17.625 -19.281 4.488 1 96.5 104 ARG A CA 1
ATOM 849 C C . ARG A 1 104 ? -16.625 -19.219 5.641 1 96.5 104 ARG A C 1
ATOM 851 O O . ARG A 1 104 ? -15.57 -19.859 5.59 1 96.5 104 ARG A O 1
ATOM 858 N N . CYS A 1 105 ? -16.953 -18.453 6.656 1 95.31 105 CYS A N 1
ATOM 859 C CA . CYS A 1 105 ? -16.062 -18.281 7.797 1 95.31 105 CYS A CA 1
ATOM 860 C C . CYS A 1 105 ? -16.422 -19.25 8.922 1 95.31 105 CYS A C 1
ATOM 862 O O . CYS A 1 105 ? -17.562 -19.688 9.023 1 95.31 105 CYS A O 1
ATOM 864 N N . ILE A 1 106 ? -15.414 -19.578 9.719 1 94 106 ILE A N 1
ATOM 865 C CA . ILE A 1 106 ? -15.641 -20.359 10.93 1 94 106 ILE A CA 1
ATOM 866 C C . ILE A 1 106 ? -16.672 -19.656 11.805 1 94 106 ILE A C 1
ATOM 868 O O . ILE A 1 106 ? -16.578 -18.453 12.047 1 94 106 ILE A O 1
ATOM 872 N N . GLY A 1 107 ? -17.703 -20.406 12.195 1 93.62 107 GLY A N 1
ATOM 873 C CA . GLY A 1 107 ? -18.75 -19.859 13.039 1 93.62 107 GLY A CA 1
ATOM 874 C C . GLY A 1 107 ? -19.781 -19.047 12.273 1 93.62 107 GLY A C 1
ATOM 875 O O . GLY A 1 107 ? -20.766 -18.578 12.844 1 93.62 107 GLY A O 1
ATOM 876 N N . GLY A 1 108 ? -19.562 -18.812 11.016 1 93.88 108 GLY A N 1
ATOM 877 C CA . GLY A 1 108 ? -20.531 -18.109 10.172 1 93.88 108 GLY A CA 1
ATOM 878 C C . GLY A 1 108 ? -20.453 -16.594 10.305 1 93.88 108 GLY A C 1
ATOM 879 O O . GLY A 1 108 ? -21.422 -15.898 10.016 1 93.88 108 GLY A O 1
ATOM 880 N N . ALA A 1 109 ? -19.328 -16.156 10.844 1 91.94 109 ALA A N 1
ATOM 881 C CA . ALA A 1 109 ? -19.156 -14.719 11.055 1 91.94 109 ALA A CA 1
ATOM 882 C C . ALA A 1 109 ? -17.688 -14.32 10.961 1 91.94 109 ALA A C 1
ATOM 884 O O . ALA A 1 109 ? -16.797 -15.109 11.273 1 91.94 109 ALA A O 1
ATOM 885 N N . LEU A 1 110 ? -17.5 -13.109 10.523 1 92.31 110 LEU A N 1
ATOM 886 C CA . LEU A 1 110 ? -16.141 -12.57 10.5 1 92.31 110 LEU A CA 1
ATOM 887 C C . LEU A 1 110 ? -15.727 -12.094 11.891 1 92.31 110 LEU A C 1
ATOM 889 O O . LEU A 1 110 ? -16.531 -11.516 12.617 1 92.31 110 LEU A O 1
ATOM 893 N N . PRO A 1 111 ? -14.492 -12.336 12.258 1 89.25 111 PRO A N 1
ATOM 894 C CA . PRO A 1 111 ? -14 -11.766 13.516 1 89.25 111 PRO A CA 1
ATOM 895 C C . PRO A 1 111 ? -14.07 -10.242 13.539 1 89.25 111 PRO A C 1
ATOM 897 O O . PRO A 1 111 ? -14.016 -9.594 12.492 1 89.25 111 PRO A O 1
ATOM 900 N N . ARG A 1 112 ? -14.156 -9.75 14.727 1 84.44 112 ARG A N 1
ATOM 901 C CA . ARG A 1 112 ? -14.273 -8.312 14.906 1 84.44 112 ARG A CA 1
ATOM 902 C C . ARG A 1 112 ? -12.945 -7.613 14.617 1 84.44 112 ARG A C 1
ATOM 904 O O . ARG A 1 112 ? -12.922 -6.445 14.227 1 84.44 112 ARG A O 1
ATOM 911 N N . ARG A 1 113 ? -11.883 -8.305 14.867 1 86.12 113 ARG A N 1
ATOM 912 C CA . ARG A 1 113 ? -10.57 -7.684 14.734 1 86.12 113 ARG A CA 1
ATOM 913 C C . ARG A 1 113 ? -9.602 -8.617 14.016 1 86.12 113 ARG A C 1
ATOM 915 O O . ARG A 1 113 ? -9.844 -9.82 13.922 1 86.12 113 ARG A O 1
ATOM 922 N N . GLY A 1 114 ? -8.578 -7.949 13.539 1 88 114 GLY A N 1
ATOM 923 C CA . GLY A 1 114 ? -7.477 -8.727 12.992 1 88 114 GLY A CA 1
ATOM 924 C C . GLY A 1 114 ? -7.781 -9.312 11.625 1 88 114 GLY A C 1
ATOM 925 O O . GLY A 1 114 ? -7.242 -10.359 11.258 1 88 114 GLY A O 1
ATOM 926 N N . VAL A 1 115 ? -8.719 -8.68 10.898 1 91.38 115 VAL A N 1
ATOM 927 C CA . VAL A 1 115 ? -9.086 -9.203 9.586 1 91.38 115 VAL A CA 1
ATOM 928 C C . VAL A 1 115 ? -8.656 -8.219 8.5 1 91.38 115 VAL A C 1
ATOM 930 O O . VAL A 1 115 ? -8.945 -7.027 8.578 1 91.38 115 VAL A O 1
ATOM 933 N N . VAL A 1 116 ? -7.91 -8.703 7.586 1 90.56 116 VAL A N 1
ATOM 934 C CA . VAL A 1 116 ? -7.562 -7.934 6.398 1 90.56 116 VAL A CA 1
ATOM 935 C C . VAL A 1 116 ? -8.359 -8.445 5.199 1 90.56 116 VAL A C 1
ATOM 937 O O . VAL A 1 116 ? -8.516 -9.656 5.02 1 90.56 116 VAL A O 1
ATOM 940 N N . VAL A 1 117 ? -8.898 -7.52 4.453 1 91 117 VAL A N 1
ATOM 941 C CA . VAL A 1 117 ? -9.648 -7.848 3.244 1 91 117 VAL A CA 1
ATOM 942 C C . VAL A 1 117 ? -8.859 -7.414 2.012 1 91 117 VAL A C 1
ATOM 944 O O . VAL A 1 117 ? -8.5 -6.242 1.876 1 91 117 VAL A O 1
ATOM 947 N N . ASP A 1 118 ? -8.516 -8.25 1.206 1 88.44 118 ASP A N 1
ATOM 948 C CA . ASP A 1 118 ? -7.902 -7.953 -0.085 1 88.44 118 ASP A CA 1
ATOM 949 C C . ASP A 1 118 ? -8.789 -8.43 -1.235 1 88.44 118 ASP A C 1
ATOM 951 O O . ASP A 1 118 ? -9.875 -8.969 -1.01 1 88.44 118 ASP A O 1
ATOM 955 N N . GLU A 1 119 ? -8.352 -8.086 -2.477 1 85.31 119 GLU A N 1
ATOM 956 C CA . GLU A 1 119 ? -9.211 -8.461 -3.596 1 85.31 119 GLU A CA 1
ATOM 957 C C . GLU A 1 119 ? -8.391 -8.961 -4.777 1 85.31 119 GLU A C 1
ATOM 959 O O . GLU A 1 119 ? -7.199 -8.672 -4.883 1 85.31 119 GLU A O 1
ATOM 964 N N . SER A 1 120 ? -8.891 -9.812 -5.461 1 77.38 120 SER A N 1
ATOM 965 C CA . SER A 1 120 ? -8.359 -10.25 -6.746 1 77.38 120 SER A CA 1
ATOM 966 C C . SER A 1 120 ? -9.312 -9.914 -7.887 1 77.38 120 SER A C 1
ATOM 968 O O . SER A 1 120 ? -10.531 -9.867 -7.688 1 77.38 120 SER A O 1
ATOM 970 N N . SER A 1 121 ? -8.656 -9.469 -9.039 1 64.69 121 SER A N 1
ATOM 971 C CA . SER A 1 121 ? -9.469 -9.141 -10.203 1 64.69 121 SER A CA 1
ATOM 972 C C . SER A 1 121 ? -10.109 -10.383 -10.805 1 64.69 121 SER A C 1
ATOM 974 O O . SER A 1 121 ? -9.523 -11.469 -10.773 1 64.69 121 SER A O 1
ATOM 976 N N . GLY A 1 122 ? -11.422 -10.562 -10.609 1 57.97 122 GLY A N 1
ATOM 977 C CA . GLY A 1 122 ? -12.086 -11.734 -11.148 1 57.97 122 GLY A CA 1
ATOM 978 C C . GLY A 1 122 ? -12.188 -11.727 -12.656 1 57.97 122 GLY A C 1
ATOM 979 O O . GLY A 1 122 ? -12.195 -10.656 -13.281 1 57.97 122 GLY A O 1
ATOM 980 N N . SER A 1 123 ? -11.75 -12.867 -13.203 1 50.72 123 SER A N 1
ATOM 981 C CA . SER A 1 123 ? -11.938 -13.055 -14.641 1 50.72 123 SER A CA 1
ATOM 982 C C . SER A 1 123 ? -13.312 -12.562 -15.086 1 50.72 123 SER A C 1
ATOM 984 O O . SER A 1 123 ? -13.5 -12.211 -16.25 1 50.72 123 SER A O 1
ATOM 986 N N . SER A 1 124 ? -14.281 -12.484 -14.141 1 51.38 124 SER A N 1
ATOM 987 C CA . SER A 1 124 ? -15.664 -12.148 -14.484 1 51.38 124 SER A CA 1
ATOM 988 C C . SER A 1 124 ? -15.891 -10.641 -14.406 1 51.38 124 SER A C 1
ATOM 990 O O . SER A 1 124 ? -17.016 -10.164 -14.633 1 51.38 124 SER A O 1
ATOM 992 N N . GLY A 1 125 ? -14.789 -9.891 -14.203 1 58.09 125 GLY A N 1
ATOM 993 C CA . GLY A 1 125 ? -14.953 -8.445 -14.141 1 58.09 125 GLY A CA 1
ATOM 994 C C . GLY A 1 125 ? -15.242 -7.938 -12.742 1 58.09 125 GLY A C 1
ATOM 995 O O . GLY A 1 125 ? -15.086 -6.746 -12.469 1 58.09 125 GLY A O 1
ATOM 996 N N . THR A 1 126 ? -15.828 -8.781 -11.906 1 66.94 126 THR A N 1
ATOM 997 C CA . THR A 1 126 ? -16.062 -8.344 -10.539 1 66.94 126 THR A CA 1
ATOM 998 C C . THR A 1 126 ? -14.953 -8.828 -9.617 1 66.94 126 THR A C 1
ATOM 1000 O O . THR A 1 126 ? -14.664 -10.031 -9.555 1 66.94 126 THR A O 1
ATOM 1003 N N . PRO A 1 127 ? -14.391 -7.984 -8.961 1 75.69 127 PRO A N 1
ATOM 1004 C CA . PRO A 1 127 ? -13.336 -8.406 -8.031 1 75.69 127 PRO A CA 1
ATOM 1005 C C . PRO A 1 127 ? -13.867 -9.281 -6.898 1 75.69 127 PRO A C 1
ATOM 1007 O O . PRO A 1 127 ? -15.047 -9.188 -6.535 1 75.69 127 PRO A O 1
ATOM 1010 N N . THR A 1 128 ? -13.133 -10.281 -6.516 1 82.75 128 THR A N 1
ATOM 1011 C CA . THR A 1 128 ? -13.461 -11.156 -5.395 1 82.75 128 THR A CA 1
ATOM 1012 C C . THR A 1 128 ? -12.688 -10.742 -4.148 1 82.75 128 THR A C 1
ATOM 1014 O O . THR A 1 128 ? -11.461 -10.609 -4.188 1 82.75 128 THR A O 1
ATOM 1017 N N . SER A 1 129 ? -13.398 -10.516 -3.068 1 89.5 129 SER A N 1
ATOM 1018 C CA . SER A 1 129 ? -12.758 -10.164 -1.807 1 89.5 129 SER A CA 1
ATOM 1019 C C . SER A 1 129 ? -12.273 -11.406 -1.068 1 89.5 129 SER A C 1
ATOM 1021 O O . SER A 1 129 ? -12.945 -12.438 -1.071 1 89.5 129 SER A O 1
ATOM 1023 N N . TRP A 1 130 ? -11.164 -11.344 -0.533 1 90.69 130 TRP A N 1
ATOM 1024 C CA . TRP A 1 130 ? -10.578 -12.406 0.279 1 90.69 130 TRP A CA 1
ATOM 1025 C C . TRP A 1 130 ? -10.266 -11.906 1.685 1 90.69 130 TRP A C 1
ATOM 1027 O O . TRP A 1 130 ? -9.742 -10.805 1.854 1 90.69 130 TRP A O 1
ATOM 1037 N N . VAL A 1 131 ? -10.656 -12.648 2.699 1 92.19 131 VAL A N 1
ATOM 1038 C CA . VAL A 1 131 ? -10.461 -12.242 4.086 1 92.19 131 VAL A CA 1
ATOM 1039 C C . VAL A 1 131 ? -9.367 -13.086 4.73 1 92.19 131 VAL A C 1
ATOM 1041 O O . VAL A 1 131 ? -9.273 -14.289 4.473 1 92.19 131 VAL A O 1
ATOM 1044 N N . ARG A 1 132 ? -8.523 -12.5 5.504 1 91.25 132 ARG A N 1
ATOM 1045 C CA . ARG A 1 132 ? -7.434 -13.172 6.199 1 91.25 132 ARG A CA 1
ATOM 1046 C C . ARG A 1 132 ? -7.387 -12.758 7.668 1 91.25 132 ARG A C 1
ATOM 1048 O O . ARG A 1 132 ? -7.379 -11.57 7.984 1 91.25 132 ARG A O 1
ATOM 1055 N N . GLY A 1 133 ? -7.289 -13.758 8.484 1 89.31 133 GLY A N 1
ATOM 1056 C CA . GLY A 1 133 ? -7.18 -13.5 9.906 1 89.31 133 GLY A CA 1
ATOM 1057 C C . GLY A 1 133 ? -5.75 -13.344 10.383 1 89.31 133 GLY A C 1
ATOM 1058 O O . GLY A 1 133 ? -4.812 -13.414 9.578 1 89.31 133 GLY A O 1
ATOM 1059 N N . SER A 1 134 ? -5.566 -13.086 11.648 1 85.88 134 SER A N 1
ATOM 1060 C CA . SER A 1 134 ? -4.27 -12.781 12.242 1 85.88 134 SER A CA 1
ATOM 1061 C C . SER A 1 134 ? -3.311 -13.961 12.109 1 85.88 134 SER A C 1
ATOM 1063 O O . SER A 1 134 ? -2.123 -13.773 11.836 1 85.88 134 SER A O 1
ATOM 1065 N N . GLU A 1 135 ? -3.832 -15.125 12.227 1 79.62 135 GLU A N 1
ATOM 1066 C CA . GLU A 1 135 ? -2.977 -16.312 12.18 1 79.62 135 GLU A CA 1
ATOM 1067 C C . GLU A 1 135 ? -2.502 -16.594 10.758 1 79.62 135 GLU A C 1
ATOM 1069 O O . GLU A 1 135 ? -1.361 -17.016 10.555 1 79.62 135 GLU A O 1
ATOM 1074 N N . GLU A 1 136 ? -3.375 -16.406 9.859 1 84.19 136 GLU A N 1
ATOM 1075 C CA . GLU A 1 136 ? -3.002 -16.578 8.461 1 84.19 136 GLU A CA 1
ATOM 1076 C C . GLU A 1 136 ? -1.913 -15.578 8.055 1 84.19 136 GLU A C 1
ATOM 1078 O O . GLU A 1 136 ? -0.953 -15.945 7.375 1 84.19 136 GLU A O 1
ATOM 1083 N N . ARG A 1 137 ? -2.082 -14.445 8.508 1 83.81 137 ARG A N 1
ATOM 1084 C CA . ARG A 1 137 ? -1.112 -13.406 8.18 1 83.81 137 ARG A CA 1
ATOM 1085 C C . ARG A 1 137 ? 0.232 -13.68 8.844 1 83.81 137 ARG A C 1
ATOM 1087 O O . ARG A 1 137 ? 1.285 -13.414 8.266 1 83.81 137 ARG A O 1
ATOM 1094 N N . ALA A 1 138 ? 0.166 -14.211 10.008 1 79.56 138 ALA A N 1
ATOM 1095 C CA . ALA A 1 138 ? 1.396 -14.578 10.703 1 79.56 138 ALA A CA 1
ATOM 1096 C C . ALA A 1 138 ? 2.143 -15.68 9.961 1 79.56 138 ALA A C 1
ATOM 1098 O O . ALA A 1 138 ? 3.375 -15.68 9.906 1 79.56 138 ALA A O 1
ATOM 1099 N N . ALA A 1 139 ? 1.399 -16.594 9.438 1 76.56 139 ALA A N 1
ATOM 1100 C CA . ALA A 1 139 ? 2.012 -17.688 8.68 1 76.56 139 ALA A CA 1
ATOM 1101 C C . ALA A 1 139 ? 2.695 -17.156 7.422 1 76.56 139 ALA A C 1
ATOM 1103 O O . ALA A 1 139 ? 3.818 -17.547 7.105 1 76.56 139 ALA A O 1
ATOM 1104 N N . THR A 1 140 ? 1.992 -16.312 6.766 1 77.69 140 THR A N 1
ATOM 1105 C CA . THR A 1 140 ? 2.568 -15.688 5.578 1 77.69 140 THR A CA 1
ATOM 1106 C C . THR A 1 140 ? 3.836 -14.914 5.93 1 77.69 140 THR A C 1
ATOM 1108 O O . THR A 1 140 ? 4.844 -15 5.223 1 77.69 140 THR A O 1
ATOM 1111 N N . ARG A 1 141 ? 3.779 -14.188 6.938 1 79.25 141 ARG A N 1
ATOM 1112 C CA . ARG A 1 141 ? 4.926 -13.43 7.418 1 79.25 141 ARG A CA 1
ATOM 1113 C C . ARG A 1 141 ? 6.121 -14.336 7.68 1 79.25 141 ARG A C 1
ATOM 1115 O O . ARG A 1 141 ? 7.242 -14.039 7.262 1 79.25 141 ARG A O 1
ATOM 1122 N N . GLN A 1 142 ? 5.879 -15.391 8.227 1 75.12 142 GLN A N 1
ATOM 1123 C CA . GLN A 1 142 ? 6.945 -16.328 8.57 1 75.12 142 GLN A CA 1
ATOM 1124 C C . GLN A 1 142 ? 7.602 -16.891 7.312 1 75.12 142 GLN A C 1
ATOM 1126 O O . GLN A 1 142 ? 8.828 -16.984 7.234 1 75.12 142 GLN A O 1
ATOM 1131 N N . LEU A 1 143 ? 6.773 -17.266 6.461 1 74.81 143 LEU A N 1
ATOM 1132 C CA . LEU A 1 143 ? 7.301 -17.844 5.227 1 74.81 143 LEU A CA 1
ATOM 1133 C C . LEU A 1 143 ? 8.156 -16.828 4.48 1 74.81 143 LEU A C 1
ATOM 1135 O O . LEU A 1 143 ? 9.234 -17.156 3.982 1 74.81 143 LEU A O 1
ATOM 1139 N N . LEU A 1 144 ? 7.688 -15.641 4.434 1 75.94 144 LEU A N 1
ATOM 1140 C CA . LEU A 1 144 ? 8.438 -14.586 3.762 1 75.94 144 LEU A CA 1
ATOM 1141 C C . LEU A 1 144 ? 9.742 -14.305 4.496 1 75.94 144 LEU A C 1
ATOM 1143 O O . LEU A 1 144 ? 10.781 -14.078 3.867 1 75.94 144 LEU A O 1
ATOM 1147 N N . GLN A 1 145 ? 9.688 -14.336 5.777 1 77.25 145 GLN A N 1
ATOM 1148 C CA . GLN A 1 145 ? 10.875 -14.07 6.578 1 77.25 145 GLN A CA 1
ATOM 1149 C C . GLN A 1 145 ? 11.914 -15.18 6.414 1 77.25 145 GLN A C 1
ATOM 1151 O O . GLN A 1 145 ? 13.117 -14.914 6.41 1 77.25 145 GLN A O 1
ATOM 1156 N N . VAL A 1 146 ? 11.43 -16.344 6.266 1 71.31 146 VAL A N 1
ATOM 1157 C CA . VAL A 1 146 ? 12.336 -17.469 6.02 1 71.31 146 VAL A CA 1
ATOM 1158 C C . VAL A 1 146 ? 13.031 -17.281 4.672 1 71.31 146 VAL A C 1
ATOM 1160 O O . VAL A 1 146 ? 14.25 -17.438 4.566 1 71.31 146 VAL A O 1
ATOM 1163 N N . GLY A 1 147 ? 12.242 -17.016 3.695 1 71.94 147 GLY A N 1
ATOM 1164 C CA . GLY A 1 147 ? 12.836 -16.734 2.396 1 71.94 147 GLY A CA 1
ATOM 1165 C C . GLY A 1 147 ? 13.867 -15.625 2.443 1 71.94 147 GLY A C 1
ATOM 1166 O O . GLY A 1 147 ? 14.953 -15.766 1.885 1 71.94 147 GLY A O 1
ATOM 1167 N N . PHE A 1 148 ? 13.5 -14.641 3.199 1 72.81 148 PHE A N 1
ATOM 1168 C CA . PHE A 1 148 ? 14.398 -13.5 3.346 1 72.81 148 PHE A CA 1
ATOM 1169 C C . PHE A 1 148 ? 15.656 -13.898 4.105 1 72.81 148 PHE A C 1
ATOM 1171 O O . PHE A 1 148 ? 16.766 -13.531 3.717 1 72.81 148 PHE A O 1
ATOM 1178 N N . ALA A 1 149 ? 15.484 -14.578 5.172 1 69 149 ALA A N 1
ATOM 1179 C CA . ALA A 1 149 ? 16.625 -14.961 6.004 1 69 149 ALA A CA 1
ATOM 1180 C C . ALA A 1 149 ? 17.625 -15.789 5.215 1 69 149 ALA A C 1
ATOM 1182 O O . ALA A 1 149 ? 18.844 -15.617 5.367 1 69 149 ALA A O 1
ATOM 1183 N N . ARG A 1 150 ? 17.156 -16.609 4.461 1 69.44 150 ARG A N 1
ATOM 1184 C CA . ARG A 1 150 ? 18.016 -17.422 3.619 1 69.44 150 ARG A CA 1
ATOM 1185 C C . ARG A 1 150 ? 18.844 -16.547 2.678 1 69.44 150 ARG A C 1
ATOM 1187 O O . ARG A 1 150 ? 20.047 -16.75 2.539 1 69.44 150 ARG A O 1
ATOM 1194 N N . THR A 1 151 ? 18.188 -15.656 2.172 1 67.12 151 THR A N 1
ATOM 1195 C CA . THR A 1 151 ? 18.859 -14.734 1.262 1 67.12 151 THR A CA 1
ATOM 1196 C C . THR A 1 151 ? 19.828 -13.828 2.023 1 67.12 151 THR A C 1
ATOM 1198 O O . THR A 1 151 ? 20.953 -13.625 1.591 1 67.12 151 THR A O 1
ATOM 1201 N N . ALA A 1 152 ? 19.375 -13.383 3.178 1 63.12 152 ALA A N 1
ATOM 1202 C CA . ALA A 1 152 ? 20.125 -12.414 3.977 1 63.12 152 ALA A CA 1
ATOM 1203 C C . ALA A 1 152 ? 21.406 -13.023 4.516 1 63.12 152 ALA A C 1
ATOM 1205 O O . ALA A 1 152 ? 22.406 -12.328 4.691 1 63.12 152 ALA A O 1
ATOM 1206 N N . SER A 1 153 ? 21.375 -14.266 4.824 1 64.25 153 SER A N 1
ATOM 1207 C CA . SER A 1 153 ? 22.547 -14.914 5.402 1 64.25 153 SER A CA 1
ATOM 1208 C C . SER A 1 153 ? 23.719 -14.906 4.434 1 64.25 153 SER A C 1
ATOM 1210 O O . SER A 1 153 ? 24.875 -15 4.848 1 64.25 153 SER A O 1
ATOM 1212 N N . SER A 1 154 ? 23.391 -14.711 3.271 1 67.19 154 SER A N 1
ATOM 1213 C CA . SER A 1 154 ? 24.438 -14.719 2.268 1 67.19 154 SER A CA 1
ATOM 1214 C C . SER A 1 154 ? 24.812 -13.305 1.842 1 67.19 154 SER A C 1
ATOM 1216 O O . SER A 1 154 ? 25.688 -13.117 0.991 1 67.19 154 SER A O 1
ATOM 1218 N N . LEU A 1 155 ? 24.125 -12.477 2.643 1 72.69 155 LEU A N 1
ATOM 1219 C CA . LEU A 1 155 ? 24.297 -11.109 2.156 1 72.69 155 LEU A CA 1
ATOM 1220 C C . LEU A 1 155 ? 25.578 -10.5 2.697 1 72.69 155 LEU A C 1
ATOM 1222 O O . LEU A 1 155 ? 25.938 -10.711 3.857 1 72.69 155 LEU A O 1
ATOM 1226 N N . ARG A 1 156 ? 26.219 -9.828 1.907 1 75.5 156 ARG A N 1
ATOM 1227 C CA . ARG A 1 156 ? 27.5 -9.188 2.186 1 75.5 156 ARG A CA 1
ATOM 1228 C C . ARG A 1 156 ? 27.312 -7.891 2.957 1 75.5 156 ARG A C 1
ATOM 1230 O O . ARG A 1 156 ? 28.172 -7.488 3.738 1 75.5 156 ARG A O 1
ATOM 1237 N N . LYS A 1 157 ? 26.141 -7.305 2.711 1 89 157 LYS A N 1
ATOM 1238 C CA . LYS A 1 157 ? 25.875 -5.98 3.256 1 89 157 LYS A CA 1
ATOM 1239 C C . LYS A 1 157 ? 24.516 -5.945 3.951 1 89 157 LYS A C 1
ATOM 1241 O O . LYS A 1 157 ? 23.766 -6.918 3.904 1 89 157 LYS A O 1
ATOM 1246 N N . LYS A 1 158 ? 24.234 -4.871 4.68 1 89.06 158 LYS A N 1
ATOM 1247 C CA . LYS A 1 158 ? 22.938 -4.664 5.312 1 89.06 158 LYS A CA 1
ATOM 1248 C C . LYS A 1 158 ? 21.812 -4.695 4.281 1 89.06 158 LYS A C 1
ATOM 1250 O O . LYS A 1 158 ? 21.891 -4.027 3.25 1 89.06 158 LYS A O 1
ATOM 1255 N N . PRO A 1 159 ? 20.844 -5.566 4.57 1 91.62 159 PRO A N 1
ATOM 1256 C CA . PRO A 1 159 ? 19.766 -5.668 3.58 1 91.62 159 PRO A CA 1
ATOM 1257 C C . PRO A 1 159 ? 18.844 -4.449 3.578 1 91.62 159 PRO A C 1
ATOM 1259 O O . PRO A 1 159 ? 18.562 -3.889 4.641 1 91.62 159 PRO A O 1
ATOM 1262 N N . PHE A 1 160 ? 18.438 -4.016 2.445 1 94.81 160 PHE A N 1
ATOM 1263 C CA . PHE A 1 160 ? 17.469 -2.967 2.195 1 94.81 160 PHE A CA 1
ATOM 1264 C C . PHE A 1 160 ? 16.453 -3.41 1.145 1 94.81 160 PHE A C 1
ATOM 1266 O O . PHE A 1 160 ? 16.781 -3.496 -0.041 1 94.81 160 PHE A O 1
ATOM 1273 N N . VAL A 1 161 ? 15.211 -3.684 1.594 1 94.88 161 VAL A N 1
ATOM 1274 C CA . VAL A 1 161 ? 14.18 -4.191 0.692 1 94.88 161 VAL A CA 1
ATOM 1275 C C . VAL A 1 161 ? 13.477 -3.021 0.003 1 94.88 161 VAL A C 1
ATOM 1277 O O . VAL A 1 161 ? 13.008 -2.094 0.666 1 94.88 161 VAL A O 1
ATOM 1280 N N . LEU A 1 162 ? 13.492 -2.996 -1.276 1 96 162 LEU A N 1
ATOM 1281 C CA . LEU A 1 162 ? 12.656 -2.121 -2.09 1 96 162 LEU A CA 1
ATOM 1282 C C . LEU A 1 162 ? 11.469 -2.889 -2.662 1 96 162 LEU A C 1
ATOM 1284 O O . LEU A 1 162 ? 11.617 -3.646 -3.623 1 96 162 LEU A O 1
ATOM 1288 N N . ASN A 1 163 ? 10.297 -2.742 -2.006 1 93.44 163 ASN A N 1
ATOM 1289 C CA . ASN A 1 163 ? 9.062 -3.41 -2.424 1 93.44 163 ASN A CA 1
ATOM 1290 C C . ASN A 1 163 ? 8.422 -2.703 -3.611 1 93.44 163 ASN A C 1
ATOM 1292 O O . ASN A 1 163 ? 7.762 -1.673 -3.441 1 93.44 163 ASN A O 1
ATOM 1296 N N . ALA A 1 164 ? 8.539 -3.328 -4.773 1 91.06 164 ALA A N 1
ATOM 1297 C CA . ALA A 1 164 ? 8.039 -2.717 -6.004 1 91.06 164 ALA A CA 1
ATOM 1298 C C . ALA A 1 164 ? 6.824 -3.469 -6.539 1 91.06 164 ALA A C 1
ATOM 1300 O O . ALA A 1 164 ? 6.523 -3.41 -7.734 1 91.06 164 ALA A O 1
ATOM 1301 N N . PHE A 1 165 ? 6.172 -4.281 -5.699 1 87.19 165 PHE A N 1
ATOM 1302 C CA . PHE A 1 165 ? 4.871 -4.832 -6.055 1 87.19 165 PHE A CA 1
ATOM 1303 C C . PHE A 1 165 ? 3.791 -3.756 -5.996 1 87.19 165 PHE A C 1
ATOM 1305 O O . PHE A 1 165 ? 3.936 -2.764 -5.277 1 87.19 165 PHE A O 1
ATOM 1312 N N . SER A 1 166 ? 2.77 -4.004 -6.777 1 80.56 166 SER A N 1
ATOM 1313 C CA . SER A 1 166 ? 1.626 -3.104 -6.684 1 80.56 166 SER A CA 1
ATOM 1314 C C . SER A 1 166 ? 1.065 -3.068 -5.266 1 80.56 166 SER A C 1
ATOM 1316 O O . SER A 1 166 ? 0.993 -4.102 -4.594 1 80.56 166 SER A O 1
ATOM 1318 N N . LEU A 1 167 ? 0.742 -1.877 -4.836 1 78.94 167 LEU A N 1
ATOM 1319 C CA . LEU A 1 167 ? 0.194 -1.676 -3.498 1 78.94 167 LEU A CA 1
ATOM 1320 C C . LEU A 1 167 ? -1.298 -1.368 -3.561 1 78.94 167 LEU A C 1
ATOM 1322 O O . LEU A 1 167 ? -1.857 -1.21 -4.648 1 78.94 167 LEU A O 1
ATOM 1326 N N . GLY A 1 168 ? -2.084 -1.404 -2.398 1 67.81 168 GLY A N 1
ATOM 1327 C CA . GLY A 1 168 ? -3.52 -1.179 -2.383 1 67.81 168 GLY A CA 1
ATOM 1328 C C . GLY A 1 168 ? -4.316 -2.432 -2.07 1 67.81 168 GLY A C 1
ATOM 1329 O O . GLY A 1 168 ? -3.986 -3.168 -1.139 1 67.81 168 GLY A O 1
ATOM 1330 N N . ALA A 1 169 ? -5.312 -2.498 -2.98 1 64.94 169 ALA A N 1
ATOM 1331 C CA . ALA A 1 169 ? -6.234 -3.6 -2.719 1 64.94 169 ALA A CA 1
ATOM 1332 C C . ALA A 1 169 ? -5.594 -4.941 -3.059 1 64.94 169 ALA A C 1
ATOM 1334 O O . ALA A 1 169 ? -6.098 -5.996 -2.662 1 64.94 169 ALA A O 1
ATOM 1335 N N . TRP A 1 170 ? -4.492 -4.742 -3.59 1 61.59 170 TRP A N 1
ATOM 1336 C CA . TRP A 1 170 ? -3.791 -5.965 -3.963 1 61.59 170 TRP A CA 1
ATOM 1337 C C . TRP A 1 170 ? -2.99 -6.516 -2.789 1 61.59 170 TRP A C 1
ATOM 1339 O O . TRP A 1 170 ? -2.258 -5.777 -2.127 1 61.59 170 TRP A O 1
ATOM 1349 N N . ALA A 1 171 ? -3.076 -7.672 -2.65 1 68.81 171 ALA A N 1
ATOM 1350 C CA . ALA A 1 171 ? -2.623 -8.406 -1.47 1 68.81 171 ALA A CA 1
ATOM 1351 C C . ALA A 1 171 ? -1.1 -8.445 -1.4 1 68.81 171 ALA A C 1
ATOM 1353 O O . ALA A 1 171 ? -0.518 -8.305 -0.322 1 68.81 171 ALA A O 1
ATOM 1354 N N . THR A 1 172 ? -0.501 -8.477 -2.566 1 72.38 172 THR A N 1
ATOM 1355 C CA . THR A 1 172 ? 0.902 -8.875 -2.535 1 72.38 172 THR A CA 1
ATOM 1356 C C . THR A 1 172 ? 1.761 -7.773 -1.919 1 72.38 172 THR A C 1
ATOM 1358 O O . THR A 1 172 ? 2.477 -8.008 -0.944 1 72.38 172 THR A O 1
ATOM 1361 N N . GLY A 1 173 ? 1.662 -6.609 -2.438 1 78.31 173 GLY A N 1
ATOM 1362 C CA . GLY A 1 173 ? 2.504 -5.52 -1.971 1 78.31 173 GLY A CA 1
ATOM 1363 C C . GLY A 1 173 ? 2.309 -5.203 -0.5 1 78.31 173 GLY A C 1
ATOM 1364 O O . GLY A 1 173 ? 3.281 -5.031 0.238 1 78.31 173 GLY A O 1
ATOM 1365 N N . MET A 1 174 ? 1.146 -5.195 -0.135 1 82.25 174 MET A N 1
ATOM 1366 C CA . MET A 1 174 ? 0.839 -4.887 1.259 1 82.25 174 MET A CA 1
ATOM 1367 C C . MET A 1 174 ? 1.366 -5.98 2.184 1 82.25 174 MET A C 1
ATOM 1369 O O . MET A 1 174 ? 1.891 -5.688 3.26 1 82.25 174 MET A O 1
ATOM 1373 N N . ASN A 1 175 ? 1.258 -7.16 1.742 1 83.06 175 ASN A N 1
ATOM 1374 C CA . ASN A 1 175 ? 1.676 -8.289 2.566 1 83.06 175 ASN A CA 1
ATOM 1375 C C . ASN A 1 175 ? 3.195 -8.359 2.691 1 83.06 175 ASN A C 1
ATOM 1377 O O . ASN A 1 175 ? 3.719 -8.719 3.748 1 83.06 175 ASN A O 1
ATOM 1381 N N . VAL A 1 176 ? 3.824 -8.047 1.616 1 85.12 176 VAL A N 1
ATOM 1382 C CA . VAL A 1 176 ? 5.281 -8.039 1.655 1 85.12 176 VAL A CA 1
ATOM 1383 C C . VAL A 1 176 ? 5.766 -7.004 2.672 1 85.12 176 VAL A C 1
ATOM 1385 O O . VAL A 1 176 ? 6.605 -7.309 3.523 1 85.12 176 VAL A O 1
ATOM 1388 N N . THR A 1 177 ? 5.211 -5.902 2.637 1 86.5 177 THR A N 1
ATOM 1389 C CA . THR A 1 177 ? 5.598 -4.852 3.574 1 86.5 177 THR A CA 1
ATOM 1390 C C . THR A 1 177 ? 5.258 -5.254 5.008 1 86.5 177 THR A C 1
ATOM 1392 O O . THR A 1 177 ? 6.098 -5.152 5.902 1 86.5 177 THR A O 1
ATOM 1395 N N . ALA A 1 178 ? 4.145 -5.715 5.184 1 84.06 178 ALA A N 1
ATOM 1396 C CA . ALA A 1 178 ? 3.709 -6.098 6.523 1 84.06 178 ALA A CA 1
ATOM 1397 C C . ALA A 1 178 ? 4.59 -7.207 7.094 1 84.06 178 ALA A C 1
ATOM 1399 O O . ALA A 1 178 ? 4.852 -7.246 8.297 1 84.06 178 ALA A O 1
ATOM 1400 N N . SER A 1 179 ? 5.047 -8.031 6.238 1 83.19 179 SER A N 1
ATOM 1401 C CA . SER A 1 179 ? 5.746 -9.234 6.684 1 83.19 179 SER A CA 1
ATOM 1402 C C . SER A 1 179 ? 7.219 -8.953 6.957 1 83.19 179 SER A C 1
ATOM 1404 O O . SER A 1 179 ? 7.824 -9.57 7.832 1 83.19 179 SER A O 1
ATOM 1406 N N . LEU A 1 180 ? 7.762 -8.016 6.207 1 85.88 180 LEU A N 1
ATOM 1407 C CA . LEU A 1 180 ? 9.219 -7.918 6.246 1 85.88 180 LEU A CA 1
ATOM 1408 C C . LEU A 1 180 ? 9.656 -6.695 7.043 1 85.88 180 LEU A C 1
ATOM 1410 O O . LEU A 1 180 ? 10.836 -6.562 7.383 1 85.88 180 LEU A O 1
ATOM 1414 N N . THR A 1 181 ? 8.812 -5.848 7.445 1 84.38 181 THR A N 1
ATOM 1415 C CA . THR A 1 181 ? 9.117 -4.582 8.102 1 84.38 181 THR A CA 1
ATOM 1416 C C . THR A 1 181 ? 9.945 -4.809 9.359 1 84.38 181 THR A C 1
ATOM 1418 O O . THR A 1 181 ? 10.898 -4.078 9.633 1 84.38 181 THR A O 1
ATOM 1421 N N . GLU A 1 182 ? 9.703 -5.844 10.109 1 81.56 182 GLU A N 1
ATOM 1422 C CA . GLU A 1 182 ? 10.344 -6.016 11.414 1 81.56 182 GLU A CA 1
ATOM 1423 C C . GLU A 1 182 ? 11.727 -6.645 11.273 1 81.56 182 GLU A C 1
ATOM 1425 O O . GLU A 1 182 ? 12.523 -6.605 12.211 1 81.56 182 GLU A O 1
ATOM 1430 N N . VAL A 1 183 ? 12.023 -7.129 10.086 1 83.56 183 VAL A N 1
ATOM 1431 C CA . VAL A 1 183 ? 13.242 -7.926 10.023 1 83.56 183 VAL A CA 1
ATOM 1432 C C . VAL A 1 183 ? 14.242 -7.266 9.078 1 83.56 183 VAL A C 1
ATOM 1434 O O . VAL A 1 183 ? 15.359 -7.754 8.906 1 83.56 183 VAL A O 1
ATOM 1437 N N . THR A 1 184 ? 13.875 -6.172 8.5 1 88.38 184 THR A N 1
ATOM 1438 C CA . THR A 1 184 ? 14.773 -5.496 7.57 1 88.38 184 THR A CA 1
ATOM 1439 C C . THR A 1 184 ? 14.43 -4.012 7.473 1 88.38 184 THR A C 1
ATOM 1441 O O . THR A 1 184 ? 13.523 -3.531 8.164 1 88.38 184 THR A O 1
ATOM 1444 N N . MET A 1 185 ? 15.266 -3.318 6.766 1 92.06 185 MET A N 1
ATOM 1445 C CA . MET A 1 185 ? 14.906 -2.012 6.223 1 92.06 185 MET A CA 1
ATOM 1446 C C . MET A 1 185 ? 14.086 -2.162 4.949 1 92.06 185 MET A C 1
ATOM 1448 O O . MET A 1 185 ? 14.398 -2.988 4.094 1 92.06 185 MET A O 1
ATOM 1452 N N . ILE A 1 186 ? 12.969 -1.389 4.883 1 93 186 ILE A N 1
ATOM 1453 C CA . ILE A 1 186 ? 12.109 -1.609 3.723 1 93 186 ILE A CA 1
ATOM 1454 C C . ILE A 1 186 ? 11.5 -0.285 3.271 1 93 186 ILE A C 1
ATOM 1456 O O . ILE A 1 186 ? 11.117 0.543 4.102 1 93 186 ILE A O 1
ATOM 1460 N N . LYS A 1 187 ? 11.516 -0.038 2.021 1 93.19 187 LYS A N 1
ATOM 1461 C CA . LYS A 1 187 ? 10.75 1.021 1.369 1 93.19 187 LYS A CA 1
ATOM 1462 C C . LYS A 1 187 ? 9.758 0.442 0.36 1 93.19 187 LYS A C 1
ATOM 1464 O O . LYS A 1 187 ? 10.133 -0.355 -0.501 1 93.19 187 LYS A O 1
ATOM 1469 N N . SER A 1 188 ? 8.5 0.804 0.51 1 90.75 188 SER A N 1
ATOM 1470 C CA . SER A 1 188 ? 7.477 0.36 -0.427 1 90.75 188 SER A CA 1
ATOM 1471 C C . SER A 1 188 ? 7.23 1.404 -1.511 1 90.75 188 SER A C 1
ATOM 1473 O O . SER A 1 188 ? 6.555 2.408 -1.271 1 90.75 188 SER A O 1
ATOM 1475 N N . CYS A 1 189 ? 7.676 1.12 -2.73 1 87.19 189 CYS A N 1
ATOM 1476 C CA . CYS A 1 189 ? 7.66 2.09 -3.82 1 87.19 189 CYS A CA 1
ATOM 1477 C C . CYS A 1 189 ? 6.559 1.764 -4.82 1 87.19 189 CYS A C 1
ATOM 1479 O O . CYS A 1 189 ? 6.137 2.629 -5.59 1 87.19 189 CYS A O 1
ATOM 1481 N N . GLY A 1 190 ? 6.031 0.528 -4.77 1 82.38 190 GLY A N 1
ATOM 1482 C CA . GLY A 1 190 ? 5.273 0.113 -5.938 1 82.38 190 GLY A CA 1
ATOM 1483 C C . GLY A 1 190 ? 6.113 0.031 -7.199 1 82.38 190 GLY A C 1
ATOM 1484 O O . GLY A 1 190 ? 7.316 0.3 -7.168 1 82.38 190 GLY A O 1
ATOM 1485 N N . PRO A 1 191 ? 5.484 -0.394 -8.289 1 81.19 191 PRO A N 1
ATOM 1486 C CA . PRO A 1 191 ? 6.25 -0.505 -9.539 1 81.19 191 PRO A CA 1
ATOM 1487 C C . PRO A 1 191 ? 6.551 0.852 -10.164 1 81.19 191 PRO A C 1
ATOM 1489 O O . PRO A 1 191 ? 6.012 1.177 -11.227 1 81.19 191 PRO A O 1
ATOM 1492 N N . ASP A 1 192 ? 7.484 1.618 -9.508 1 82.56 192 ASP A N 1
ATOM 1493 C CA . ASP A 1 192 ? 7.895 2.961 -9.906 1 82.56 192 ASP A CA 1
ATOM 1494 C C . ASP A 1 192 ? 9.414 3.057 -10.047 1 82.56 192 ASP A C 1
ATOM 1496 O O . ASP A 1 192 ? 10.125 3.18 -9.047 1 82.56 192 ASP A O 1
ATOM 1500 N N . LYS A 1 193 ? 9.875 3.08 -11.312 1 85.81 193 LYS A N 1
ATOM 1501 C CA . LYS A 1 193 ? 11.312 3.076 -11.57 1 85.81 193 LYS A CA 1
ATOM 1502 C C . LYS A 1 193 ? 11.984 4.312 -10.977 1 85.81 193 LYS A C 1
ATOM 1504 O O . LYS A 1 193 ? 13.07 4.227 -10.414 1 85.81 193 LYS A O 1
ATOM 1509 N N . ASP A 1 194 ? 11.312 5.465 -11.086 1 83.56 194 ASP A N 1
ATOM 1510 C CA . ASP A 1 194 ? 11.891 6.727 -10.633 1 83.56 194 ASP A CA 1
ATOM 1511 C C . ASP A 1 194 ? 12.141 6.715 -9.125 1 83.56 194 ASP A C 1
ATOM 1513 O O . ASP A 1 194 ? 13.211 7.129 -8.664 1 83.56 194 ASP A O 1
ATOM 1517 N N . LYS A 1 195 ? 11.234 6.191 -8.43 1 87.25 195 LYS A N 1
ATOM 1518 C CA . LYS A 1 195 ? 11.367 6.148 -6.973 1 87.25 195 LYS A CA 1
ATOM 1519 C C . LYS A 1 195 ? 12.477 5.188 -6.551 1 87.25 195 LYS A C 1
ATOM 1521 O O . LYS A 1 195 ? 13.227 5.473 -5.617 1 87.25 195 LYS A O 1
ATOM 1526 N N . ILE A 1 196 ? 12.547 4.066 -7.23 1 92.69 196 ILE A N 1
ATOM 1527 C CA . ILE A 1 196 ? 13.555 3.068 -6.895 1 92.69 196 ILE A CA 1
ATOM 1528 C C . ILE A 1 196 ? 14.953 3.629 -7.168 1 92.69 196 ILE A C 1
ATOM 1530 O O . ILE A 1 196 ? 15.836 3.557 -6.312 1 92.69 196 ILE A O 1
ATOM 1534 N N . ILE A 1 197 ? 15.109 4.234 -8.312 1 92.94 197 ILE A N 1
ATOM 1535 C CA . ILE A 1 197 ? 16.406 4.773 -8.719 1 92.94 197 ILE A CA 1
ATOM 1536 C C . ILE A 1 197 ? 16.797 5.922 -7.793 1 92.94 197 ILE A C 1
ATOM 1538 O O . ILE A 1 197 ? 17.938 5.992 -7.336 1 92.94 197 ILE A O 1
ATOM 1542 N N . ALA A 1 198 ? 15.828 6.812 -7.492 1 89.62 198 ALA A N 1
ATOM 1543 C CA . ALA A 1 198 ? 16.094 7.918 -6.578 1 89.62 198 ALA A CA 1
ATOM 1544 C C . ALA A 1 198 ? 16.516 7.406 -5.199 1 89.62 198 ALA A C 1
ATOM 1546 O O . ALA A 1 198 ? 17.438 7.941 -4.582 1 89.62 198 ALA A O 1
ATOM 1547 N N . THR A 1 199 ? 15.883 6.414 -4.738 1 92.56 199 THR A N 1
ATOM 1548 C CA . THR A 1 199 ? 16.188 5.828 -3.436 1 92.56 199 THR A CA 1
ATOM 1549 C C . THR A 1 199 ? 17.594 5.23 -3.428 1 92.56 199 THR A C 1
ATOM 1551 O O . THR A 1 199 ? 18.359 5.461 -2.496 1 92.56 199 THR A O 1
ATOM 1554 N N . MET A 1 200 ? 17.891 4.5 -4.43 1 94.69 200 MET A N 1
ATOM 1555 C CA . MET A 1 200 ? 19.188 3.844 -4.5 1 94.69 200 MET A CA 1
ATOM 1556 C C . MET A 1 200 ? 20.312 4.871 -4.594 1 94.69 200 MET A C 1
ATOM 1558 O O . MET A 1 200 ? 21.375 4.695 -3.994 1 94.69 200 MET A O 1
ATOM 1562 N N . ARG A 1 201 ? 20.047 5.934 -5.305 1 93.44 201 ARG A N 1
ATOM 1563 C CA . ARG A 1 201 ? 21.031 7.012 -5.371 1 93.44 201 ARG A CA 1
ATOM 1564 C C . ARG A 1 201 ? 21.234 7.656 -4.004 1 93.44 201 ARG A C 1
ATOM 1566 O O . ARG A 1 201 ? 22.359 7.945 -3.602 1 93.44 201 ARG A O 1
ATOM 1573 N N . GLU A 1 202 ? 20.156 7.875 -3.365 1 91.38 202 GLU A N 1
ATOM 1574 C CA . GLU A 1 202 ? 20.188 8.555 -2.074 1 91.38 202 GLU A CA 1
ATOM 1575 C C . GLU A 1 202 ? 20.906 7.719 -1.021 1 91.38 202 GLU A C 1
ATOM 1577 O O . GLU A 1 202 ? 21.734 8.234 -0.263 1 91.38 202 GLU A O 1
ATOM 1582 N N . PHE A 1 203 ? 20.656 6.422 -0.942 1 93.62 203 PHE A N 1
ATOM 1583 C CA . PHE A 1 203 ? 21.172 5.574 0.126 1 93.62 203 PHE A CA 1
ATOM 1584 C C . PHE A 1 203 ? 22.531 5.004 -0.248 1 93.62 203 PHE A C 1
ATOM 1586 O O . PHE A 1 203 ? 23.312 4.617 0.626 1 93.62 203 PHE A O 1
ATOM 1593 N N . GLY A 1 204 ? 22.797 4.879 -1.581 1 93.44 204 GLY A N 1
ATOM 1594 C CA . GLY A 1 204 ? 24.141 4.551 -2.037 1 93.44 204 GLY A CA 1
ATOM 1595 C C . GLY A 1 204 ? 24.406 3.057 -2.096 1 93.44 204 GLY A C 1
ATOM 1596 O O . GLY A 1 204 ? 23.469 2.262 -2.207 1 93.44 204 GLY A O 1
ATOM 1597 N N . THR A 1 205 ? 25.672 2.617 -2.055 1 94.38 205 THR A N 1
ATOM 1598 C CA . THR A 1 205 ? 26.094 1.275 -2.443 1 94.38 205 THR A CA 1
ATOM 1599 C C . THR A 1 205 ? 26.438 0.437 -1.213 1 94.38 205 THR A C 1
ATOM 1601 O O . THR A 1 205 ? 26.938 -0.681 -1.336 1 94.38 205 THR A O 1
ATOM 1604 N N . ASP A 1 206 ? 26.094 0.909 -0.066 1 91.62 206 ASP A N 1
ATOM 1605 C CA . ASP A 1 206 ? 26.516 0.221 1.15 1 91.62 206 ASP A CA 1
ATOM 1606 C C . ASP A 1 206 ? 25.453 -0.778 1.611 1 91.62 206 ASP A C 1
ATOM 1608 O O . ASP A 1 206 ? 25.516 -1.274 2.738 1 91.62 206 ASP A O 1
ATOM 1612 N N . TYR A 1 207 ? 24.547 -1.092 0.801 1 93.31 207 TYR A N 1
ATOM 1613 C CA . TYR A 1 207 ? 23.469 -2.023 1.115 1 93.31 207 TYR A CA 1
ATOM 1614 C C . TYR A 1 207 ? 23.391 -3.139 0.079 1 93.31 207 TYR A C 1
ATOM 1616 O O . TYR A 1 207 ? 23.859 -2.979 -1.05 1 93.31 207 TYR A O 1
ATOM 1624 N N . THR A 1 208 ? 22.953 -4.32 0.528 1 93.94 208 THR A N 1
ATOM 1625 C CA . THR A 1 208 ? 22.375 -5.254 -0.437 1 93.94 208 THR A CA 1
ATOM 1626 C C . THR A 1 208 ? 20.906 -4.941 -0.679 1 93.94 208 THR A C 1
ATOM 1628 O O . THR A 1 208 ? 20.078 -5.145 0.204 1 93.94 208 THR A O 1
ATOM 1631 N N . TYR A 1 209 ? 20.641 -4.469 -1.852 1 95.19 209 TYR A N 1
ATOM 1632 C CA . TYR A 1 209 ? 19.266 -4.129 -2.197 1 95.19 209 TYR A CA 1
ATOM 1633 C C . TYR A 1 209 ? 18.5 -5.359 -2.658 1 95.19 209 TYR A C 1
ATOM 1635 O O . TYR A 1 209 ? 18.938 -6.07 -3.566 1 95.19 209 TYR A O 1
ATOM 1643 N N . ILE A 1 210 ? 17.438 -5.68 -2 1 93.81 210 ILE A N 1
ATOM 1644 C CA . ILE A 1 210 ? 16.5 -6.719 -2.424 1 93.81 210 ILE A CA 1
ATOM 1645 C C . ILE A 1 210 ? 15.281 -6.074 -3.094 1 93.81 210 ILE A C 1
ATOM 1647 O O . ILE A 1 210 ? 14.43 -5.492 -2.418 1 93.81 210 ILE A O 1
ATOM 1651 N N . ILE A 1 211 ? 15.211 -6.168 -4.352 1 95.31 211 ILE A N 1
ATOM 1652 C CA . ILE A 1 211 ? 14.148 -5.52 -5.113 1 95.31 211 ILE A CA 1
ATOM 1653 C C . ILE A 1 211 ? 13.102 -6.555 -5.527 1 95.31 211 ILE A C 1
ATOM 1655 O O . ILE A 1 211 ? 13.422 -7.516 -6.234 1 95.31 211 ILE A O 1
ATOM 1659 N N . THR A 1 212 ? 11.883 -6.367 -5.043 1 92.62 212 THR A N 1
ATOM 1660 C CA . THR A 1 212 ? 10.805 -7.316 -5.309 1 92.62 212 THR A CA 1
ATOM 1661 C C . THR A 1 212 ? 9.797 -6.727 -6.285 1 92.62 212 THR A C 1
ATOM 1663 O O . THR A 1 212 ? 9.406 -5.562 -6.164 1 92.62 212 THR A O 1
ATOM 1666 N N . SER A 1 213 ? 9.406 -7.461 -7.324 1 90.31 213 SER A N 1
ATOM 1667 C CA . SER A 1 213 ? 8.391 -7.008 -8.266 1 90.31 213 SER A CA 1
ATOM 1668 C C . SER A 1 213 ? 8.008 -8.117 -9.242 1 90.31 213 SER A C 1
ATOM 1670 O O . SER A 1 213 ? 8.195 -9.297 -8.953 1 90.31 213 SER A O 1
ATOM 1672 N N . TYR A 1 214 ? 7.301 -7.727 -10.289 1 80.94 214 TYR A N 1
ATOM 1673 C CA . TYR A 1 214 ? 6.988 -8.602 -11.406 1 80.94 214 TYR A CA 1
ATOM 1674 C C . TYR A 1 214 ? 8.164 -8.703 -12.367 1 80.94 214 TYR A C 1
ATOM 1676 O O . TYR A 1 214 ? 8.906 -7.738 -12.555 1 80.94 214 TYR A O 1
ATOM 1684 N N . PRO A 1 215 ? 8.328 -9.867 -12.992 1 80.69 215 PRO A N 1
ATOM 1685 C CA . PRO A 1 215 ? 9.516 -10.07 -13.828 1 80.69 215 PRO A CA 1
ATOM 1686 C C . PRO A 1 215 ? 9.656 -9.016 -14.922 1 80.69 215 PRO A C 1
ATOM 1688 O O . PRO A 1 215 ? 10.734 -8.453 -15.109 1 80.69 215 PRO A O 1
ATOM 1691 N N . PRO A 1 216 ? 8.57 -8.664 -15.672 1 72.44 216 PRO A N 1
ATOM 1692 C CA . PRO A 1 216 ? 8.734 -7.648 -16.719 1 72.44 216 PRO A CA 1
ATOM 1693 C C . PRO A 1 216 ? 9.18 -6.297 -16.156 1 72.44 216 PRO A C 1
ATOM 1695 O O . PRO A 1 216 ? 9.977 -5.598 -16.797 1 72.44 216 PRO A O 1
ATOM 1698 N N . PHE A 1 217 ? 8.68 -5.926 -15.008 1 83.31 217 PHE A N 1
ATOM 1699 C CA . PHE A 1 217 ? 9.094 -4.668 -14.398 1 83.31 217 PHE A CA 1
ATOM 1700 C C . PHE A 1 217 ? 10.57 -4.715 -14.008 1 83.31 217 PHE A C 1
ATOM 1702 O O . PHE A 1 217 ? 11.312 -3.762 -14.25 1 83.31 217 PHE A O 1
ATOM 1709 N N . LEU A 1 218 ? 10.984 -5.812 -13.367 1 87.44 218 LEU A N 1
ATOM 1710 C CA . LEU A 1 218 ? 12.375 -5.957 -12.953 1 87.44 218 LEU A CA 1
ATOM 1711 C C . LEU A 1 218 ? 13.312 -5.844 -14.148 1 87.44 218 LEU A C 1
ATOM 1713 O O . LEU A 1 218 ? 14.32 -5.133 -14.086 1 87.44 218 LEU A O 1
ATOM 1717 N N . LYS A 1 219 ? 12.992 -6.578 -15.211 1 81.94 219 LYS A N 1
ATOM 1718 C CA . LYS A 1 219 ? 13.82 -6.492 -16.406 1 81.94 219 LYS A CA 1
ATOM 1719 C C . LYS A 1 219 ? 13.922 -5.051 -16.906 1 81.94 219 LYS A C 1
ATOM 1721 O O . LYS A 1 219 ? 15.023 -4.566 -17.188 1 81.94 219 LYS A O 1
ATOM 1726 N N . SER A 1 220 ? 12.773 -4.418 -17.016 1 80.19 220 SER A N 1
ATOM 1727 C CA . SER A 1 220 ? 12.727 -3.041 -17.5 1 80.19 220 SER A CA 1
ATOM 1728 C C . SER A 1 220 ? 13.492 -2.102 -16.578 1 80.19 220 SER A C 1
ATOM 1730 O O . SER A 1 220 ? 14.148 -1.162 -17.031 1 80.19 220 SER A O 1
ATOM 1732 N N . LEU A 1 221 ? 13.367 -2.283 -15.289 1 88.31 221 LEU A N 1
ATOM 1733 C CA . LEU A 1 221 ? 14.07 -1.472 -14.305 1 88.31 221 LEU A CA 1
ATOM 1734 C C . LEU A 1 221 ? 15.578 -1.521 -14.531 1 88.31 221 LEU A C 1
ATOM 1736 O O . LEU A 1 221 ? 16.234 -0.481 -14.586 1 88.31 221 LEU A O 1
ATOM 1740 N N . PHE A 1 222 ? 16.125 -2.652 -14.75 1 89.94 222 PHE A N 1
ATOM 1741 C CA . PHE A 1 222 ? 17.562 -2.844 -14.844 1 89.94 222 PHE A CA 1
ATOM 1742 C C . PHE A 1 222 ? 18.094 -2.379 -16.188 1 89.94 222 PHE A C 1
ATOM 1744 O O . PHE A 1 222 ? 19.297 -2.18 -16.359 1 89.94 222 PHE A O 1
ATOM 1751 N N . GLU A 1 223 ? 17.188 -2.191 -17.125 1 81 223 GLU A N 1
ATOM 1752 C CA . GLU A 1 223 ? 17.578 -1.64 -18.422 1 81 223 GLU A CA 1
ATOM 1753 C C . GLU A 1 223 ? 17.672 -0.117 -18.375 1 81 223 GLU A C 1
ATOM 1755 O O . GLU A 1 223 ? 18.172 0.513 -19.297 1 81 223 GLU A O 1
ATOM 1760 N N . ASP A 1 224 ? 17.156 0.433 -17.25 1 86.62 224 ASP A N 1
ATOM 1761 C CA . ASP A 1 224 ? 17.234 1.881 -17.094 1 86.62 224 ASP A CA 1
ATOM 1762 C C . ASP A 1 224 ? 18.672 2.328 -16.844 1 86.62 224 ASP A C 1
ATOM 1764 O O . ASP A 1 224 ? 19.297 1.9 -15.875 1 86.62 224 ASP A O 1
ATOM 1768 N N . ASP A 1 225 ? 19.188 3.225 -17.625 1 88.88 225 ASP A N 1
ATOM 1769 C CA . ASP A 1 225 ? 20.625 3.541 -17.594 1 88.88 225 ASP A CA 1
ATOM 1770 C C . ASP A 1 225 ? 20.891 4.738 -16.688 1 88.88 225 ASP A C 1
ATOM 1772 O O . ASP A 1 225 ? 22.016 5.242 -16.641 1 88.88 225 ASP A O 1
ATOM 1776 N N . ARG A 1 226 ? 19.984 5.234 -15.992 1 93.25 226 ARG A N 1
ATOM 1777 C CA . ARG A 1 226 ? 20.172 6.363 -15.086 1 93.25 226 ARG A CA 1
ATOM 1778 C C . ARG A 1 226 ? 20.984 5.953 -13.859 1 93.25 226 ARG A C 1
ATOM 1780 O O . ARG A 1 226 ? 21.469 6.809 -13.117 1 93.25 226 ARG A O 1
ATOM 1787 N N . LEU A 1 227 ? 21.156 4.715 -13.617 1 93.81 227 LEU A N 1
ATOM 1788 C CA . LEU A 1 227 ? 21.938 4.168 -12.516 1 93.81 227 LEU A CA 1
ATOM 1789 C C . LEU A 1 227 ? 22.984 3.184 -13.023 1 93.81 227 LEU A C 1
ATOM 1791 O O . LEU A 1 227 ? 22.703 2.377 -13.914 1 93.81 227 LEU A O 1
ATOM 1795 N N . ASP A 1 228 ? 24.188 3.283 -12.562 1 95.75 228 ASP A N 1
ATOM 1796 C CA . ASP A 1 228 ? 25.188 2.25 -12.812 1 95.75 228 ASP A CA 1
ATOM 1797 C C . ASP A 1 228 ? 24.938 1.024 -11.938 1 95.75 228 ASP A C 1
ATOM 1799 O O . ASP A 1 228 ? 25.547 0.885 -10.867 1 95.75 228 ASP A O 1
ATOM 1803 N N . TRP A 1 229 ? 24.234 0.095 -12.43 1 95 229 TRP A N 1
ATOM 1804 C CA . TRP A 1 229 ? 23.766 -1.049 -11.656 1 95 229 TRP A CA 1
ATOM 1805 C C . TRP A 1 229 ? 24.922 -1.901 -11.164 1 95 229 TRP A C 1
ATOM 1807 O O . TRP A 1 229 ? 24.812 -2.572 -10.141 1 95 229 TRP A O 1
ATOM 1817 N N . ALA A 1 230 ? 25.984 -1.924 -11.844 1 93.75 230 ALA A N 1
ATOM 1818 C CA . ALA A 1 230 ? 27.125 -2.754 -11.492 1 93.75 230 ALA A CA 1
ATOM 1819 C C . ALA A 1 230 ? 27.75 -2.314 -10.172 1 93.75 230 ALA A C 1
ATOM 1821 O O . ALA A 1 230 ? 28.438 -3.094 -9.516 1 93.75 230 ALA A O 1
ATOM 1822 N N . ALA A 1 231 ? 27.531 -1.122 -9.797 1 95.56 231 ALA A N 1
ATOM 1823 C CA . ALA A 1 231 ? 28.094 -0.587 -8.555 1 95.56 231 ALA A CA 1
ATOM 1824 C C . ALA A 1 231 ? 27.297 -1.077 -7.344 1 95.56 231 ALA A C 1
ATOM 1826 O O . ALA A 1 231 ? 27.766 -0.959 -6.207 1 95.56 231 ALA A O 1
ATOM 1827 N N . TYR A 1 232 ? 26.156 -1.612 -7.551 1 95.5 232 TYR A N 1
ATOM 1828 C CA . TYR A 1 232 ? 25.25 -1.967 -6.457 1 95.5 232 TYR A CA 1
ATOM 1829 C C . TYR A 1 232 ? 25.203 -3.477 -6.258 1 95.5 232 TYR A C 1
ATOM 1831 O O . TYR A 1 232 ? 25.438 -4.242 -7.199 1 95.5 232 TYR A O 1
ATOM 1839 N N . ASP A 1 233 ? 25 -3.881 -5.027 1 94.44 233 ASP A N 1
ATOM 1840 C CA . ASP A 1 233 ? 24.734 -5.27 -4.668 1 94.44 233 ASP A CA 1
ATOM 1841 C C . ASP A 1 233 ? 23.234 -5.551 -4.645 1 94.44 233 ASP A C 1
ATOM 1843 O O . ASP A 1 233 ? 22.516 -5.047 -3.781 1 94.44 233 ASP A O 1
ATOM 1847 N N . ILE A 1 234 ? 22.766 -6.43 -5.582 1 94.88 234 ILE A N 1
ATOM 1848 C CA . ILE A 1 234 ? 21.312 -6.508 -5.785 1 94.88 234 ILE A CA 1
ATOM 1849 C C . ILE A 1 234 ? 20.875 -7.973 -5.789 1 94.88 234 ILE A C 1
ATOM 1851 O O . ILE A 1 234 ? 21.531 -8.82 -6.395 1 94.88 234 ILE A O 1
ATOM 1855 N N . VAL A 1 235 ? 19.859 -8.266 -5.047 1 93.06 235 VAL A N 1
ATOM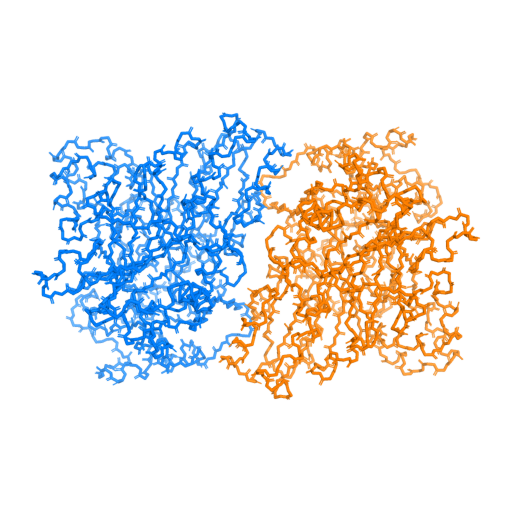 1856 C CA . VAL A 1 235 ? 19.078 -9.492 -5.145 1 93.06 235 VAL A CA 1
ATOM 1857 C C . VAL A 1 235 ? 17.672 -9.172 -5.652 1 93.06 235 VAL A C 1
ATOM 1859 O O . VAL A 1 235 ? 17.047 -8.203 -5.207 1 93.06 235 VAL A O 1
ATOM 1862 N N . ALA A 1 236 ? 17.203 -9.93 -6.637 1 93.06 236 ALA A N 1
ATOM 1863 C CA . ALA A 1 236 ? 15.852 -9.727 -7.16 1 93.06 236 ALA A CA 1
ATOM 1864 C C . ALA A 1 236 ? 14.93 -10.867 -6.746 1 93.06 236 ALA A C 1
ATOM 1866 O O . ALA A 1 236 ? 15.344 -12.023 -6.699 1 93.06 236 ALA A O 1
ATOM 1867 N N . ALA A 1 237 ? 13.781 -10.531 -6.375 1 91.88 237 ALA A N 1
ATOM 1868 C CA . ALA A 1 237 ? 12.734 -11.492 -6.062 1 91.88 237 ALA A CA 1
ATOM 1869 C C . ALA A 1 237 ? 11.445 -11.164 -6.812 1 91.88 237 ALA A C 1
ATOM 1871 O O . ALA A 1 237 ? 11.062 -9.992 -6.922 1 91.88 237 ALA A O 1
ATOM 1872 N N . PHE A 1 238 ? 10.82 -12.188 -7.355 1 88.69 238 PHE A N 1
ATOM 1873 C CA . PHE A 1 238 ? 9.641 -11.883 -8.164 1 88.69 238 PHE A CA 1
ATOM 1874 C C . PHE A 1 238 ? 8.477 -12.797 -7.785 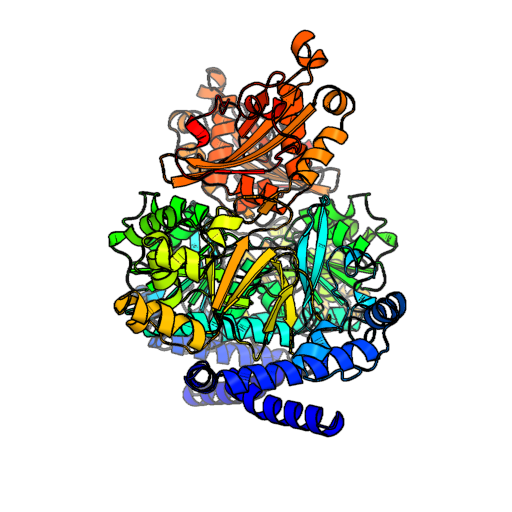1 88.69 238 PHE A C 1
ATOM 1876 O O . PHE A 1 238 ? 8.672 -13.82 -7.121 1 88.69 238 PHE A O 1
ATOM 1883 N N . GLY A 1 239 ? 7.293 -12.375 -8.109 1 85.19 239 GLY A N 1
ATOM 1884 C CA . GLY A 1 239 ? 6.051 -13.109 -7.922 1 85.19 239 GLY A CA 1
ATOM 1885 C C . GLY A 1 239 ? 4.922 -12.602 -8.797 1 85.19 239 GLY A C 1
ATOM 1886 O O . GLY A 1 239 ? 5.086 -11.625 -9.523 1 85.19 239 GLY A O 1
ATOM 1887 N N . GLY A 1 240 ? 3.854 -13.344 -8.789 1 77.38 240 GLY A N 1
ATOM 1888 C CA . GLY A 1 240 ? 2.67 -12.945 -9.531 1 77.38 240 GLY A CA 1
ATOM 1889 C C . GLY A 1 240 ? 2.627 -13.516 -10.938 1 77.38 240 GLY A C 1
ATOM 1890 O O . GLY A 1 240 ? 1.553 -13.664 -11.523 1 77.38 240 GLY A O 1
ATOM 1891 N N . GLU A 1 241 ? 3.789 -13.656 -11.469 1 75 241 GLU A N 1
ATOM 1892 C CA . GLU A 1 241 ? 3.912 -14.266 -12.789 1 75 241 GLU A CA 1
ATOM 1893 C C . GLU A 1 241 ? 5.23 -15.023 -12.93 1 75 241 GLU A C 1
ATOM 1895 O O . GLU A 1 241 ? 6.195 -14.734 -12.219 1 75 241 GLU A O 1
ATOM 1900 N N . GLY A 1 242 ? 5.184 -16 -13.805 1 77.19 242 GLY A N 1
ATOM 1901 C CA . GLY A 1 242 ? 6.41 -16.734 -14.055 1 77.19 242 GLY A CA 1
ATOM 1902 C C . GLY A 1 242 ? 7.418 -15.961 -14.883 1 77.19 242 GLY A C 1
ATOM 1903 O O . GLY A 1 242 ? 7.137 -14.844 -15.312 1 77.19 242 GLY A O 1
ATOM 1904 N N . ILE A 1 243 ? 8.648 -16.562 -14.977 1 79.31 243 ILE A N 1
ATOM 1905 C CA . ILE A 1 243 ? 9.719 -15.938 -15.742 1 79.31 243 ILE A CA 1
ATOM 1906 C C . ILE A 1 243 ? 10.297 -16.938 -16.734 1 79.31 243 ILE A C 1
ATOM 1908 O O . ILE A 1 243 ? 10.203 -18.156 -16.516 1 79.31 243 ILE A O 1
ATOM 1912 N N . SER A 1 244 ? 10.695 -16.438 -17.922 1 75.56 244 SER A N 1
ATOM 1913 C CA . SER A 1 244 ? 11.523 -17.281 -18.781 1 75.56 244 SER A CA 1
ATOM 1914 C C . SER A 1 244 ? 12.969 -17.312 -18.297 1 75.56 244 SER A C 1
ATOM 1916 O O . SER A 1 244 ? 13.406 -16.406 -17.578 1 75.56 244 SER A O 1
ATOM 1918 N N . GLU A 1 245 ? 13.68 -18.438 -18.594 1 82.56 245 GLU A N 1
ATOM 1919 C CA . GLU A 1 245 ? 15.086 -18.5 -18.219 1 82.56 245 GLU A CA 1
ATOM 1920 C C . GLU A 1 245 ? 15.898 -17.422 -18.922 1 82.56 245 GLU A C 1
ATOM 1922 O O . GLU A 1 245 ? 16.891 -16.922 -18.391 1 82.56 245 GLU A O 1
ATOM 1927 N N . ASN A 1 246 ? 15.445 -16.984 -20.109 1 75.88 246 ASN A N 1
ATOM 1928 C CA . ASN A 1 246 ? 16.094 -15.867 -20.797 1 75.88 246 ASN A CA 1
ATOM 1929 C C . ASN A 1 246 ? 15.938 -14.57 -20 1 75.88 246 ASN A C 1
ATOM 1931 O O . ASN A 1 246 ? 16.906 -13.812 -19.844 1 75.88 246 ASN A O 1
ATOM 1935 N N . MET A 1 247 ? 14.766 -14.32 -19.578 1 78.69 247 MET A N 1
ATOM 1936 C CA . MET A 1 247 ? 14.523 -13.133 -18.766 1 78.69 247 MET A CA 1
ATOM 1937 C C . MET A 1 247 ? 15.32 -13.195 -17.469 1 78.69 247 MET A C 1
ATOM 1939 O O . MET A 1 247 ? 15.883 -12.188 -17.031 1 78.69 247 MET A O 1
ATOM 1943 N N . ARG A 1 248 ? 15.32 -14.398 -16.859 1 87.81 248 ARG A N 1
ATOM 1944 C CA . ARG A 1 248 ? 16.109 -14.57 -15.648 1 87.81 248 ARG A CA 1
ATOM 1945 C C . ARG A 1 248 ? 17.578 -14.234 -15.898 1 87.81 248 ARG A C 1
ATOM 1947 O O . ARG A 1 248 ? 18.203 -13.516 -15.109 1 87.81 248 ARG A O 1
ATOM 1954 N N . SER A 1 249 ? 18.109 -14.773 -16.969 1 87.38 249 SER A N 1
ATOM 1955 C CA . SER A 1 249 ? 19.5 -14.523 -17.312 1 87.38 249 SER A CA 1
ATOM 1956 C C . SER A 1 249 ? 19.75 -13.031 -17.531 1 87.38 249 SER A C 1
ATOM 1958 O O . SER A 1 249 ? 20.812 -12.523 -17.156 1 87.38 249 SER A O 1
ATOM 1960 N N . HIS A 1 250 ? 18.812 -12.406 -18.141 1 83.75 250 HIS A N 1
ATOM 1961 C CA . HIS A 1 250 ? 18.938 -10.961 -18.359 1 83.75 250 HIS A CA 1
ATOM 1962 C C . HIS A 1 250 ? 19.031 -10.227 -17.016 1 83.75 250 HIS A C 1
ATOM 1964 O O . HIS A 1 250 ? 19.891 -9.359 -16.844 1 83.75 250 HIS A O 1
ATOM 1970 N N . ILE A 1 251 ? 18.141 -10.555 -16.125 1 87.88 251 ILE A N 1
ATOM 1971 C CA . ILE A 1 251 ? 18.109 -9.898 -14.82 1 87.88 251 ILE A CA 1
ATOM 1972 C C . ILE A 1 251 ? 19.406 -10.211 -14.055 1 87.88 251 ILE A C 1
ATOM 1974 O O . ILE A 1 251 ? 19.938 -9.344 -13.367 1 87.88 251 ILE A O 1
ATOM 1978 N N . LEU A 1 252 ? 19.984 -11.398 -14.266 1 92.12 252 LEU A N 1
ATOM 1979 C CA . LEU A 1 252 ? 21.172 -11.859 -13.547 1 92.12 252 LEU A CA 1
ATOM 1980 C C . LEU A 1 252 ? 22.422 -11.117 -14.016 1 92.12 252 LEU A C 1
ATOM 1982 O O . LEU A 1 252 ? 23.469 -11.18 -13.359 1 92.12 252 LEU A O 1
ATOM 1986 N N . LYS A 1 253 ? 22.281 -10.375 -15.102 1 91.62 253 LYS A N 1
ATOM 1987 C CA . LYS A 1 253 ? 23.375 -9.508 -15.5 1 91.62 253 LYS A CA 1
ATOM 1988 C C . LYS A 1 253 ? 23.578 -8.375 -14.492 1 91.62 253 LYS A C 1
ATOM 1990 O O . LYS A 1 253 ? 24.672 -7.801 -14.406 1 91.62 253 LYS A O 1
ATOM 1995 N N . TYR A 1 254 ? 22.516 -8.078 -13.805 1 91.62 254 TYR A N 1
ATOM 1996 C CA . TYR A 1 254 ? 22.531 -6.91 -12.938 1 91.62 254 TYR A CA 1
ATOM 1997 C C . TYR A 1 254 ? 22.422 -7.316 -11.469 1 91.62 254 TYR A C 1
ATOM 1999 O O . TYR A 1 254 ? 22.938 -6.625 -10.586 1 91.62 254 TYR A O 1
ATOM 2007 N N . ALA A 1 255 ? 21.734 -8.414 -11.172 1 91.94 255 ALA A N 1
ATOM 2008 C CA . ALA A 1 255 ? 21.547 -8.945 -9.828 1 91.94 255 ALA A CA 1
ATOM 2009 C C . ALA A 1 255 ? 22.297 -10.258 -9.648 1 91.94 255 ALA A C 1
ATOM 2011 O O . ALA A 1 255 ? 22.438 -11.039 -10.594 1 91.94 255 ALA A O 1
ATOM 2012 N N . HIS A 1 256 ? 22.797 -10.438 -8.43 1 88.25 256 HIS A N 1
ATOM 2013 C CA . HIS A 1 256 ? 23.562 -11.672 -8.281 1 88.25 256 HIS A CA 1
ATOM 2014 C C . HIS A 1 256 ? 22.641 -12.867 -8.086 1 88.25 256 HIS A C 1
ATOM 2016 O O . HIS A 1 256 ? 23.062 -14.016 -8.289 1 88.25 256 HIS A O 1
ATOM 2022 N N . SER A 1 257 ? 21.375 -12.656 -7.723 1 88.62 257 SER A N 1
ATOM 2023 C CA . SER A 1 257 ? 20.391 -13.742 -7.602 1 88.62 257 SER A CA 1
ATOM 2024 C C . SER A 1 257 ? 18.984 -13.258 -7.938 1 88.62 257 SER A C 1
ATOM 2026 O O . SER A 1 257 ? 18.672 -12.078 -7.754 1 88.62 257 SER A O 1
ATOM 2028 N N . VAL A 1 258 ? 18.188 -14.164 -8.414 1 90.19 258 VAL A N 1
ATOM 2029 C CA . VAL A 1 258 ? 16.781 -13.922 -8.75 1 90.19 258 VAL A CA 1
ATOM 2030 C C . VAL A 1 258 ? 15.945 -15.117 -8.328 1 90.19 258 VAL A C 1
ATOM 2032 O O . VAL A 1 258 ? 16.172 -16.234 -8.781 1 90.19 258 VAL A O 1
ATOM 2035 N N . PHE A 1 259 ? 14.977 -14.898 -7.461 1 91.38 259 PHE A N 1
ATOM 2036 C CA . PHE A 1 259 ? 14.148 -15.992 -6.969 1 91.38 259 PHE A CA 1
ATOM 2037 C C . PHE A 1 259 ? 12.672 -15.648 -7.086 1 91.38 259 PHE A C 1
ATOM 2039 O O . PHE A 1 259 ? 12.273 -14.5 -6.852 1 91.38 259 PHE A O 1
ATOM 2046 N N . GLY A 1 260 ? 11.953 -16.656 -7.391 1 89.5 260 GLY A N 1
ATOM 2047 C CA . GLY A 1 260 ? 10.516 -16.484 -7.523 1 89.5 260 GLY A CA 1
ATOM 2048 C C . GLY A 1 260 ? 9.734 -17.078 -6.375 1 89.5 260 GLY A C 1
ATOM 2049 O O . GLY A 1 260 ? 10.242 -17.938 -5.652 1 89.5 260 GLY A O 1
ATOM 2050 N N . SER A 1 261 ? 8.555 -16.594 -6.215 1 90.38 261 SER A N 1
ATOM 2051 C CA . SER A 1 261 ? 7.586 -17.125 -5.262 1 90.38 261 SER A CA 1
ATOM 2052 C C . SER A 1 261 ? 6.23 -17.359 -5.922 1 90.38 261 SER A C 1
ATOM 2054 O O . SER A 1 261 ? 5.828 -16.609 -6.805 1 90.38 261 SER A O 1
ATOM 2056 N N . TYR A 1 262 ? 5.629 -18.453 -5.465 1 90.94 262 TYR A N 1
ATOM 2057 C CA . TYR A 1 262 ? 4.301 -18.781 -5.973 1 90.94 262 TYR A CA 1
ATOM 2058 C C . TYR A 1 262 ? 3.254 -18.672 -4.867 1 90.94 262 TYR A C 1
ATOM 2060 O O . TYR A 1 262 ? 3.471 -19.141 -3.748 1 90.94 262 TYR A O 1
ATOM 2068 N N . GLY A 1 263 ? 2.184 -18 -5.223 1 88.44 263 GLY A N 1
ATOM 2069 C CA . GLY A 1 263 ? 1.017 -17.844 -4.371 1 88.44 263 GLY A CA 1
ATOM 2070 C C . GLY A 1 263 ? -0.204 -17.344 -5.117 1 88.44 263 GLY A C 1
ATOM 2071 O O . GLY A 1 263 ? -0.148 -17.109 -6.328 1 88.44 263 GLY A O 1
ATOM 2072 N N . ALA A 1 264 ? -1.317 -17.328 -4.469 1 87 264 ALA A N 1
ATOM 2073 C CA . ALA A 1 264 ? -2.576 -16.844 -5.027 1 87 264 ALA A CA 1
ATOM 2074 C C . ALA A 1 264 ? -3.43 -16.172 -3.951 1 87 264 ALA A C 1
ATOM 2076 O O . ALA A 1 264 ? -3.441 -16.609 -2.799 1 87 264 ALA A O 1
ATOM 2077 N N . SER A 1 265 ? -4.121 -15.164 -4.355 1 85.06 265 SER A N 1
ATOM 2078 C CA . SER A 1 265 ? -4.996 -14.461 -3.426 1 85.06 265 SER A CA 1
ATOM 2079 C C . SER A 1 265 ? -6.051 -15.391 -2.84 1 85.06 265 SER A C 1
ATOM 2081 O O . SER A 1 265 ? -6.453 -15.234 -1.686 1 85.06 265 SER A O 1
ATOM 2083 N N . ASP A 1 266 ? -6.488 -16.438 -3.656 1 88.75 266 ASP A N 1
ATOM 2084 C CA . ASP A 1 266 ? -7.496 -17.391 -3.209 1 88.75 266 ASP A CA 1
ATOM 2085 C C . ASP A 1 266 ? -6.973 -18.234 -2.049 1 88.75 266 ASP A C 1
ATOM 2087 O O . ASP A 1 266 ? -7.758 -18.781 -1.272 1 88.75 266 ASP A O 1
ATOM 2091 N N . LEU A 1 267 ? -5.758 -18.297 -2.008 1 91.06 267 LEU A N 1
ATOM 2092 C CA . LEU A 1 267 ? -5.086 -19.125 -1.022 1 91.06 267 LEU A CA 1
ATOM 2093 C C . LEU A 1 267 ? -4.219 -18.297 -0.091 1 91.06 267 LEU A C 1
ATOM 2095 O O . LEU A 1 267 ? -4.738 -17.547 0.745 1 91.06 267 LEU A O 1
ATOM 2099 N N . GLU A 1 268 ? -2.992 -18.219 -0.345 1 87.94 268 GLU A N 1
ATOM 2100 C CA . GLU A 1 268 ? -2.012 -17.375 0.332 1 87.94 268 GLU A CA 1
ATOM 2101 C C . GLU A 1 268 ? -1.018 -16.781 -0.661 1 87.94 268 GLU A C 1
ATOM 2103 O O . GLU A 1 268 ? -0.67 -17.422 -1.658 1 87.94 268 GLU A O 1
ATOM 2108 N N . ILE A 1 269 ? -0.612 -15.602 -0.33 1 81.5 269 ILE A N 1
ATOM 2109 C CA . ILE A 1 269 ? 0.183 -14.836 -1.285 1 81.5 269 ILE A CA 1
ATOM 2110 C C . ILE A 1 269 ? 1.55 -15.5 -1.462 1 81.5 269 ILE A C 1
ATOM 2112 O O . ILE A 1 269 ? 2.266 -15.203 -2.422 1 81.5 269 ILE A O 1
ATOM 2116 N N . ASN A 1 270 ? 1.906 -16.344 -0.558 1 84.88 270 ASN A N 1
ATOM 2117 C CA . ASN A 1 270 ? 3.162 -17.094 -0.644 1 84.88 270 ASN A CA 1
ATOM 2118 C C . ASN A 1 270 ? 3.008 -18.516 -0.137 1 84.88 270 ASN A C 1
ATOM 2120 O O . ASN A 1 270 ? 2.898 -18.75 1.069 1 84.88 270 ASN A O 1
ATOM 2124 N N . LEU A 1 271 ? 3.023 -19.469 -1.087 1 89.75 271 LEU A N 1
ATOM 2125 C CA . LEU A 1 271 ? 2.855 -20.891 -0.765 1 89.75 271 LEU A CA 1
ATOM 2126 C C . LEU A 1 271 ? 4.168 -21.641 -0.943 1 89.75 271 LEU A C 1
ATOM 2128 O O . LEU A 1 271 ? 4.402 -22.656 -0.271 1 89.75 271 LEU A O 1
ATOM 2132 N N . SER A 1 272 ? 4.891 -21.156 -1.877 1 91.62 272 SER A N 1
ATOM 2133 C CA . SER A 1 272 ? 6.117 -21.859 -2.258 1 91.62 272 SER A CA 1
ATOM 2134 C C . SER A 1 272 ? 7.152 -20.891 -2.814 1 91.62 272 SER A C 1
ATOM 2136 O O . SER A 1 272 ? 6.824 -19.75 -3.178 1 91.62 272 SER A O 1
ATOM 2138 N N . ILE A 1 273 ? 8.391 -21.266 -2.789 1 90.56 273 ILE A N 1
ATOM 2139 C CA . ILE A 1 273 ? 9.453 -20.359 -3.191 1 90.56 273 ILE A CA 1
ATOM 2140 C C . ILE A 1 273 ? 10.477 -21.109 -4.039 1 90.56 273 ILE A C 1
ATOM 2142 O O . ILE A 1 273 ? 10.633 -22.312 -3.908 1 90.56 273 ILE A O 1
ATOM 2146 N N . GLU A 1 274 ? 11.125 -20.375 -4.895 1 91.62 274 GLU A N 1
ATOM 2147 C CA . GLU A 1 274 ? 12.297 -20.906 -5.582 1 91.62 274 GLU A CA 1
ATOM 2148 C C . GLU A 1 274 ? 13.523 -20.906 -4.668 1 91.62 274 GLU A C 1
ATOM 2150 O O . GLU A 1 274 ? 13.602 -20.125 -3.73 1 91.62 274 GLU A O 1
ATOM 2155 N N . THR A 1 275 ? 14.391 -21.797 -4.883 1 89.31 275 THR A N 1
ATOM 2156 C CA . THR A 1 275 ? 15.695 -21.906 -4.234 1 89.31 275 THR A CA 1
ATOM 2157 C C . THR A 1 275 ? 16.797 -22.094 -5.27 1 89.31 275 THR A C 1
ATOM 2159 O O . THR A 1 275 ? 16.516 -22.297 -6.453 1 89.31 275 THR A O 1
ATOM 2162 N N . ASP A 1 276 ? 18.062 -22.016 -4.77 1 90.25 276 ASP A N 1
ATOM 2163 C CA . ASP A 1 276 ? 19.172 -22.297 -5.672 1 90.25 276 ASP A CA 1
ATOM 2164 C C . ASP A 1 276 ? 19.016 -23.672 -6.316 1 90.25 276 ASP A C 1
ATOM 2166 O O . ASP A 1 276 ? 19.328 -23.859 -7.496 1 90.25 276 ASP A O 1
ATOM 2170 N N . PHE A 1 277 ? 18.516 -24.578 -5.605 1 92.12 277 PHE A N 1
ATOM 2171 C CA . PHE A 1 277 ? 18.328 -25.922 -6.098 1 92.12 277 PHE A CA 1
ATOM 2172 C C . PHE A 1 277 ? 17.281 -25.953 -7.199 1 92.12 277 PHE A C 1
ATOM 2174 O O . PHE A 1 277 ? 17.5 -26.531 -8.266 1 92.12 277 PHE A O 1
ATOM 2181 N N . THR A 1 278 ? 16.109 -25.328 -6.914 1 94.94 278 THR A N 1
ATOM 2182 C CA . THR A 1 278 ? 15.031 -25.375 -7.891 1 94.94 278 THR A CA 1
ATOM 2183 C C . THR A 1 278 ? 15.414 -24.625 -9.164 1 94.94 278 THR A C 1
ATOM 2185 O O . THR A 1 278 ? 15.016 -25.016 -10.266 1 94.94 278 THR A O 1
ATOM 2188 N N . VAL A 1 279 ? 16.172 -23.578 -9.008 1 93.12 279 VAL A N 1
ATOM 2189 C CA . VAL A 1 279 ? 16.609 -22.812 -10.172 1 93.12 279 VAL A CA 1
ATOM 2190 C C . VAL A 1 279 ? 17.578 -23.672 -11 1 93.12 279 VAL A C 1
ATOM 2192 O O . VAL A 1 279 ? 17.453 -23.75 -12.227 1 93.12 279 VAL A O 1
ATOM 2195 N N . ALA A 1 280 ? 18.516 -24.266 -10.328 1 94.88 280 ALA A N 1
ATOM 2196 C CA . ALA A 1 280 ? 19.453 -25.156 -11.016 1 94.88 280 ALA A CA 1
ATOM 2197 C C . ALA A 1 280 ? 18.719 -26.297 -11.711 1 94.88 280 ALA A C 1
ATOM 2199 O O . ALA A 1 280 ? 19.047 -26.656 -12.844 1 94.88 280 ALA A O 1
ATOM 2200 N N . LEU A 1 281 ? 17.797 -26.844 -11.023 1 96.62 281 LEU A N 1
ATOM 2201 C CA . LEU A 1 281 ? 17.016 -27.953 -11.562 1 96.62 281 LEU A CA 1
ATOM 2202 C C . LEU A 1 281 ? 16.266 -27.516 -12.82 1 96.62 281 LEU A C 1
ATOM 2204 O O . LEU A 1 281 ? 16.25 -28.234 -13.82 1 96.62 281 LEU A O 1
ATOM 2208 N N . ARG A 1 282 ? 15.594 -26.406 -12.742 1 95.88 282 ARG A N 1
ATOM 2209 C CA . ARG A 1 282 ? 14.844 -25.891 -13.883 1 95.88 282 ARG A CA 1
ATOM 2210 C C . ARG A 1 282 ? 15.75 -25.672 -15.094 1 95.88 282 ARG A C 1
ATOM 2212 O O . ARG A 1 282 ? 15.391 -26.031 -16.219 1 95.88 282 ARG A O 1
ATOM 2219 N N . ARG A 1 283 ? 16.906 -25.141 -14.875 1 91.88 283 ARG A N 1
ATOM 2220 C CA . ARG A 1 283 ? 17.859 -24.922 -15.945 1 91.88 283 ARG A CA 1
ATOM 2221 C C . ARG A 1 283 ? 18.344 -26.25 -16.531 1 91.88 283 ARG A C 1
ATOM 2223 O O . ARG A 1 283 ? 18.484 -26.375 -17.75 1 91.88 283 ARG A O 1
ATOM 2230 N N . ALA A 1 284 ? 18.594 -27.172 -15.703 1 95.75 284 ALA A N 1
ATOM 2231 C CA . ALA A 1 284 ? 19 -28.484 -16.172 1 95.75 284 ALA A CA 1
ATOM 2232 C C . ALA A 1 284 ? 17.906 -29.125 -17.016 1 95.75 2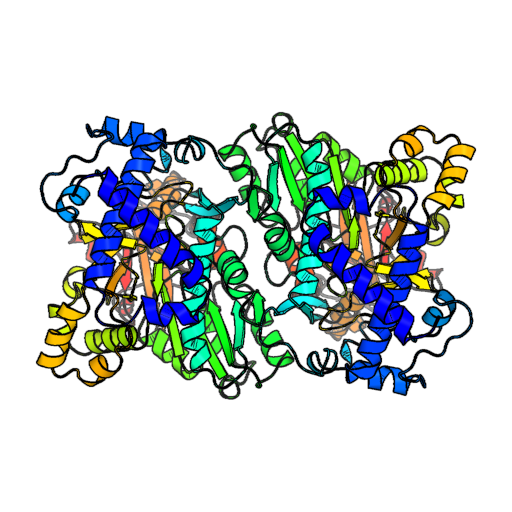84 ALA A C 1
ATOM 2234 O O . ALA A 1 284 ? 18.188 -29.75 -18.047 1 95.75 284 ALA A O 1
ATOM 2235 N N . ILE A 1 285 ? 16.656 -28.984 -16.562 1 94.5 285 ILE A N 1
ATOM 2236 C CA . ILE A 1 285 ? 15.523 -29.547 -17.281 1 94.5 285 ILE A CA 1
ATOM 2237 C C . ILE A 1 285 ? 15.398 -28.875 -18.641 1 94.5 285 ILE A C 1
ATOM 2239 O O . ILE A 1 285 ? 15.094 -29.531 -19.641 1 94.5 285 ILE A O 1
ATOM 2243 N N . SER A 1 286 ? 15.602 -27.625 -18.672 1 86.88 286 SER A N 1
ATOM 2244 C CA . SER A 1 286 ? 15.547 -26.891 -19.938 1 86.88 286 SER A CA 1
ATOM 2245 C C . SER A 1 286 ? 16.625 -27.375 -20.906 1 86.88 286 SER A C 1
ATOM 2247 O O . SER A 1 286 ? 16.406 -27.406 -22.109 1 86.88 286 SER A O 1
ATOM 2249 N N . ALA A 1 287 ? 17.75 -27.797 -20.422 1 89.25 287 ALA A N 1
ATOM 2250 C CA . ALA A 1 287 ? 18.906 -28.125 -21.234 1 89.25 287 ALA A CA 1
ATOM 2251 C C . ALA A 1 287 ? 18.922 -29.609 -21.609 1 89.25 287 ALA A C 1
ATOM 2253 O O . ALA A 1 287 ? 19.531 -29.984 -22.609 1 89.25 287 ALA A O 1
ATOM 2254 N N . ASP A 1 288 ? 18.328 -30.469 -20.844 1 93.94 288 ASP A N 1
ATOM 2255 C CA . ASP A 1 288 ? 18.406 -31.906 -21.016 1 93.94 288 ASP A CA 1
ATOM 2256 C C . ASP A 1 288 ? 17.031 -32.531 -21.25 1 93.94 288 ASP A C 1
ATOM 2258 O O . ASP A 1 288 ? 16.297 -32.812 -20.297 1 93.94 288 ASP A O 1
ATOM 2262 N N . PRO A 1 289 ? 16.688 -32.844 -22.422 1 91 289 PRO A N 1
ATOM 2263 C CA . PRO A 1 289 ? 15.375 -33.406 -22.734 1 91 289 PRO A CA 1
ATOM 2264 C C . PRO A 1 289 ? 15.078 -34.688 -21.969 1 91 289 PRO A C 1
ATOM 2266 O O . PRO A 1 289 ? 13.922 -34.969 -21.688 1 91 289 PRO A O 1
ATOM 2269 N N . ARG A 1 290 ? 16.125 -35.5 -21.703 1 94 290 ARG A N 1
ATOM 2270 C CA . ARG A 1 290 ? 15.914 -36.75 -20.953 1 94 290 ARG A CA 1
ATOM 2271 C C . ARG A 1 290 ? 15.367 -36.438 -19.562 1 94 290 ARG A C 1
ATOM 2273 O O . ARG A 1 290 ? 14.461 -37.125 -19.078 1 94 290 ARG A O 1
ATOM 2280 N N . LEU A 1 291 ? 15.977 -35.438 -18.953 1 95.69 291 LEU A N 1
ATOM 2281 C CA . LEU A 1 291 ? 15.539 -35 -17.625 1 95.69 291 LEU A CA 1
ATOM 2282 C C . LEU A 1 291 ? 14.117 -34.438 -17.672 1 95.69 291 LEU A C 1
ATOM 2284 O O . LEU A 1 291 ? 13.297 -34.719 -16.797 1 95.69 291 LEU A O 1
ATOM 2288 N N . SER A 1 292 ? 13.828 -33.625 -18.656 1 93.75 292 SER A N 1
ATOM 2289 C CA . SER A 1 292 ? 12.5 -33.031 -18.859 1 93.75 292 SER A CA 1
ATOM 2290 C C . SER A 1 292 ? 11.438 -34.125 -19 1 93.75 292 SER A C 1
ATOM 2292 O O . SER A 1 292 ? 10.383 -34.062 -18.375 1 93.75 292 SER A O 1
ATOM 2294 N N . GLU A 1 293 ? 11.703 -35.094 -19.812 1 93.5 293 GLU A N 1
ATOM 2295 C CA . GLU A 1 293 ? 10.766 -36.156 -20.078 1 93.5 293 GLU A CA 1
ATOM 2296 C C . GLU A 1 293 ? 10.477 -36.969 -18.797 1 93.5 293 GLU A C 1
ATOM 2298 O O . GLU A 1 293 ? 9.344 -37.406 -18.594 1 93.5 293 GLU A O 1
ATOM 2303 N N . ARG A 1 294 ? 11.414 -37.062 -17.984 1 95.56 294 ARG A N 1
ATOM 2304 C CA . ARG A 1 294 ? 11.297 -37.906 -16.797 1 95.56 294 ARG A CA 1
ATOM 2305 C C . ARG A 1 294 ? 10.586 -37.188 -15.664 1 95.56 294 ARG A C 1
ATOM 2307 O O . ARG A 1 294 ? 9.945 -37.781 -14.812 1 95.56 294 ARG A O 1
ATOM 2314 N N . LEU A 1 295 ? 10.812 -35.906 -15.609 1 96.69 295 LEU A N 1
ATOM 2315 C CA . LEU A 1 295 ? 10.406 -35.219 -14.391 1 96.69 295 LEU A CA 1
ATOM 2316 C C . LEU A 1 295 ? 9.227 -34.281 -14.656 1 96.69 295 LEU A C 1
ATOM 2318 O O . LEU A 1 295 ? 8.562 -33.844 -13.727 1 96.69 295 LEU A O 1
ATOM 2322 N N . THR A 1 296 ? 9.008 -33.938 -15.891 1 95.31 296 THR A N 1
ATOM 2323 C CA . THR A 1 296 ? 8.039 -32.875 -16.141 1 95.31 296 THR A CA 1
ATOM 2324 C C . THR A 1 296 ? 6.973 -33.344 -17.125 1 95.31 296 THR A C 1
ATOM 2326 O O . THR A 1 296 ? 7.035 -34.469 -17.641 1 95.31 296 THR A O 1
ATOM 2329 N N . ARG A 1 297 ? 5.98 -32.531 -17.25 1 91.25 297 ARG A N 1
ATOM 2330 C CA . ARG A 1 297 ? 4.941 -32.688 -18.266 1 91.25 297 ARG A CA 1
ATOM 2331 C C . ARG A 1 297 ? 5.059 -31.625 -19.344 1 91.25 297 ARG A C 1
ATOM 2333 O O . ARG A 1 297 ? 4.051 -31.141 -19.875 1 91.25 297 ARG A O 1
ATOM 2340 N N . THR A 1 298 ? 6.227 -31.219 -19.516 1 83.75 298 THR A N 1
ATOM 2341 C CA . THR A 1 298 ? 6.508 -30.188 -20.516 1 83.75 298 THR A CA 1
ATOM 2342 C C . THR A 1 298 ? 6.047 -30.625 -21.906 1 83.75 298 THR A C 1
ATOM 2344 O O . THR A 1 298 ? 5.582 -29.812 -22.703 1 83.75 298 THR A O 1
ATOM 2347 N N . GLY A 1 299 ? 6.227 -31.844 -22.203 1 76.12 299 GLY A N 1
ATOM 2348 C CA . GLY A 1 299 ? 5.766 -32.375 -23.469 1 76.12 299 GLY A CA 1
ATOM 2349 C C . GLY A 1 299 ? 4.266 -32.25 -23.656 1 76.12 299 GLY A C 1
ATOM 2350 O O . GLY A 1 299 ? 3.791 -32 -24.766 1 76.12 299 GLY A O 1
ATOM 2351 N N . GLU A 1 300 ? 3.623 -32.438 -22.609 1 79.5 300 GLU A N 1
ATOM 2352 C CA . GLU A 1 300 ? 2.164 -32.375 -22.641 1 79.5 300 GLU A CA 1
ATOM 2353 C C . GLU A 1 300 ? 1.662 -30.938 -22.688 1 79.5 300 GLU A C 1
ATOM 2355 O O . GLU A 1 300 ? 0.75 -30.625 -23.453 1 79.5 300 GLU A O 1
ATOM 2360 N N . TYR A 1 301 ? 2.322 -30.094 -21.922 1 77.62 301 TYR A N 1
ATOM 2361 C CA . TYR A 1 301 ? 1.786 -28.75 -21.75 1 77.62 301 TYR A CA 1
ATOM 2362 C C . TYR A 1 301 ? 2.531 -27.75 -22.641 1 77.62 301 TYR A C 1
ATOM 2364 O O . TYR A 1 301 ? 2.061 -26.641 -22.859 1 77.62 301 TYR A O 1
ATOM 2372 N N . GLY A 1 302 ? 3.66 -28.109 -23.141 1 72 302 GLY A N 1
ATOM 2373 C CA . GLY A 1 302 ? 4.414 -27.266 -24.062 1 72 302 GLY A CA 1
ATOM 2374 C C . GLY A 1 302 ? 5.133 -26.125 -23.359 1 72 302 GLY A C 1
ATOM 2375 O O . GLY A 1 302 ? 5.531 -25.156 -24.016 1 72 302 GLY A O 1
ATOM 2376 N N . VAL A 1 303 ? 5.188 -26.125 -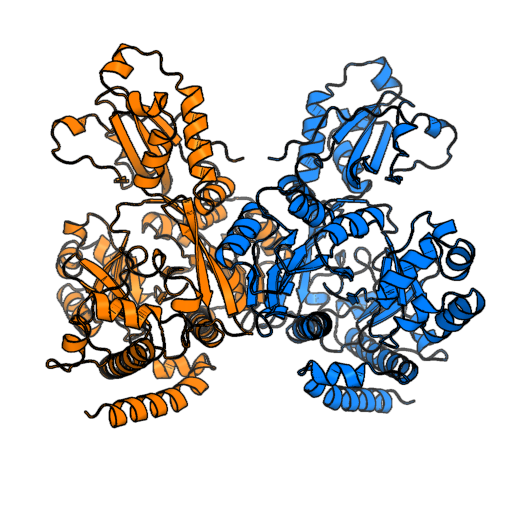22.062 1 75.81 303 VAL A N 1
ATOM 2377 C CA . VAL A 1 303 ? 5.797 -25.016 -21.328 1 75.81 303 VAL A CA 1
ATOM 2378 C C . VAL A 1 303 ? 6.785 -25.562 -20.297 1 75.81 303 VAL A C 1
ATOM 2380 O O . VAL A 1 303 ? 6.555 -26.625 -19.719 1 75.81 303 VAL A O 1
ATOM 2383 N N . LEU A 1 304 ? 7.945 -24.938 -20.188 1 84.06 304 LEU A N 1
ATOM 2384 C CA . LEU A 1 304 ? 8.867 -25.219 -19.094 1 84.06 304 LEU A CA 1
ATOM 2385 C C . LEU A 1 304 ? 8.289 -24.781 -17.75 1 84.06 304 LEU A C 1
ATOM 2387 O O . LEU A 1 304 ? 7.973 -23.609 -17.578 1 84.06 304 LEU A O 1
ATOM 2391 N N . PRO A 1 305 ? 8.062 -25.641 -16.859 1 92.12 305 PRO A N 1
ATOM 2392 C CA . PRO A 1 305 ? 7.398 -25.266 -15.602 1 92.12 305 PRO A CA 1
ATOM 2393 C C . PRO A 1 305 ? 8.297 -24.438 -14.688 1 92.12 305 PRO A C 1
ATOM 2395 O O . PRO A 1 305 ? 9.523 -24.562 -14.734 1 92.12 305 PRO A O 1
ATOM 2398 N N . MET A 1 306 ? 7.68 -23.547 -13.953 1 93.25 306 MET A N 1
ATOM 2399 C CA . MET A 1 306 ? 8.344 -23.047 -12.75 1 93.25 306 MET A CA 1
ATOM 2400 C C . MET A 1 306 ? 8.484 -24.156 -11.719 1 93.25 306 MET A C 1
ATOM 2402 O O . MET A 1 306 ? 7.625 -25.047 -11.617 1 93.25 306 MET A O 1
ATOM 2406 N N . ILE A 1 307 ? 9.523 -24.156 -11 1 96 307 ILE A N 1
ATOM 2407 C CA . ILE A 1 307 ? 9.758 -25.188 -9.977 1 96 307 ILE A CA 1
ATOM 2408 C C . ILE A 1 307 ? 9.977 -24.516 -8.625 1 96 307 ILE A C 1
ATOM 2410 O O . ILE A 1 307 ? 10.883 -23.688 -8.469 1 96 307 ILE A O 1
ATOM 2414 N N . PHE A 1 308 ? 9.18 -24.859 -7.648 1 94.75 308 PHE A N 1
ATOM 2415 C CA . PHE A 1 308 ? 9.219 -24.281 -6.312 1 94.75 308 PHE A CA 1
ATOM 2416 C C . PHE A 1 308 ? 9.336 -25.375 -5.254 1 94.75 308 PHE A C 1
ATOM 2418 O O . PHE A 1 308 ? 9.227 -26.562 -5.562 1 94.75 308 PHE A O 1
ATOM 2425 N N . GLN A 1 309 ? 9.656 -25.031 -4.094 1 92.12 309 GLN A N 1
ATOM 2426 C CA . GLN A 1 309 ? 9.562 -25.906 -2.932 1 92.12 309 GLN A CA 1
ATOM 2427 C C . GLN A 1 309 ? 8.531 -25.375 -1.932 1 92.12 309 GLN A C 1
ATOM 2429 O O . GLN A 1 309 ? 8.367 -24.172 -1.78 1 92.12 309 GLN A O 1
ATOM 2434 N N . PHE A 1 310 ? 7.809 -26.234 -1.291 1 92.06 310 PHE A N 1
ATOM 2435 C CA . PHE A 1 310 ? 6.793 -25.859 -0.317 1 92.06 310 PHE A CA 1
ATOM 2436 C C . PHE A 1 310 ? 6.859 -26.766 0.91 1 92.06 310 PHE A C 1
ATOM 2438 O O . PHE A 1 310 ? 7.508 -27.812 0.883 1 92.06 310 PHE A O 1
ATOM 2445 N N . ASN A 1 311 ? 6.293 -26.344 2.01 1 88.88 311 ASN A N 1
ATOM 2446 C CA . ASN A 1 311 ? 6.254 -27.078 3.26 1 88.88 311 ASN A CA 1
ATOM 2447 C C . ASN A 1 311 ? 4.957 -27.875 3.402 1 88.88 311 ASN A C 1
ATOM 2449 O O . ASN A 1 311 ? 3.904 -27.297 3.684 1 88.88 311 ASN A O 1
ATOM 2453 N N . PRO A 1 312 ? 5.059 -29.219 3.301 1 91.88 312 PRO A N 1
ATOM 2454 C CA . PRO A 1 312 ? 3.83 -30.016 3.363 1 91.88 312 PRO A CA 1
ATOM 2455 C C . PRO A 1 312 ? 3.197 -30.016 4.754 1 91.88 312 PRO A C 1
ATOM 2457 O O . PRO A 1 312 ? 2.068 -30.484 4.922 1 91.88 312 PRO A O 1
ATOM 2460 N N . PHE A 1 313 ? 3.898 -29.438 5.711 1 89 313 PHE A N 1
ATOM 2461 C CA . PHE A 1 313 ? 3.338 -29.25 7.047 1 89 313 PHE A CA 1
ATOM 2462 C C . PHE A 1 313 ? 2.248 -28.188 7.035 1 89 313 PHE A C 1
ATOM 2464 O O . PHE A 1 313 ? 1.297 -28.266 7.812 1 89 313 PHE A O 1
ATOM 2471 N N . ASP A 1 314 ? 2.354 -27.297 6.109 1 89.62 314 ASP A N 1
ATOM 2472 C CA . ASP A 1 314 ? 1.438 -26.156 6.066 1 89.62 314 ASP A CA 1
ATOM 2473 C C . ASP A 1 314 ? 0.465 -26.281 4.895 1 89.62 314 ASP A C 1
ATOM 2475 O O . ASP A 1 314 ? -0.673 -25.812 4.977 1 89.62 314 ASP A O 1
ATOM 2479 N N . TYR A 1 315 ? 0.963 -26.859 3.83 1 93.31 315 TYR A N 1
ATOM 2480 C CA . TYR A 1 315 ? 0.175 -26.953 2.605 1 93.31 315 TYR A CA 1
ATOM 2481 C C . TYR A 1 315 ? 0.202 -28.359 2.031 1 93.31 315 TYR A C 1
ATOM 2483 O O . TYR A 1 315 ? 1.271 -28.891 1.713 1 93.31 315 TYR A O 1
ATOM 2491 N N . LEU A 1 316 ? -0.97 -28.891 1.913 1 94.81 316 LEU A N 1
ATOM 2492 C CA . LEU A 1 316 ? -1.068 -30.141 1.174 1 94.81 316 LEU A CA 1
ATOM 2493 C C . LEU A 1 316 ? -1.422 -29.875 -0.287 1 94.81 316 LEU A C 1
ATOM 2495 O O . LEU A 1 316 ? -2.535 -29.453 -0.594 1 94.81 316 LEU A O 1
ATOM 2499 N N . LEU A 1 317 ? -0.444 -30.109 -1.117 1 95.5 317 LEU A N 1
ATOM 2500 C CA . LEU A 1 317 ? -0.652 -29.938 -2.551 1 95.5 317 LEU A CA 1
ATOM 2501 C C . LEU A 1 317 ? -0.865 -31.281 -3.236 1 95.5 317 LEU A C 1
ATOM 2503 O O . LEU A 1 317 ? -0.084 -32.219 -3.035 1 95.5 317 LEU A O 1
ATOM 2507 N N . GLU A 1 318 ? -1.96 -31.359 -3.92 1 95 318 GLU A N 1
ATOM 2508 C CA . GLU A 1 318 ? -2.299 -32.531 -4.719 1 95 318 GLU A CA 1
ATOM 2509 C C . GLU A 1 318 ? -2.42 -32.188 -6.199 1 95 318 GLU A C 1
ATOM 2511 O O . GLU A 1 318 ? -2.48 -31 -6.555 1 95 318 GLU A O 1
ATOM 2516 N N . THR A 1 319 ? -2.326 -33.188 -6.98 1 95.81 319 THR A N 1
ATOM 2517 C CA . THR A 1 319 ? -2.654 -33.094 -8.398 1 95.81 319 THR A CA 1
ATOM 2518 C C . THR A 1 319 ? -3.844 -33.969 -8.742 1 95.81 319 THR A C 1
ATOM 2520 O O . THR A 1 319 ? -3.811 -35.188 -8.508 1 95.81 319 THR A O 1
ATOM 2523 N N . ASN A 1 320 ? -4.859 -33.375 -9.273 1 95.5 320 ASN A N 1
ATOM 2524 C CA . ASN A 1 320 ? -6.02 -34.188 -9.609 1 95.5 320 ASN A CA 1
ATOM 2525 C C . ASN A 1 320 ? -5.863 -34.844 -10.984 1 95.5 320 ASN A C 1
ATOM 2527 O O . ASN A 1 320 ? -4.801 -34.75 -11.602 1 95.5 320 ASN A O 1
ATOM 2531 N N . ASP A 1 321 ? -6.875 -35.531 -11.422 1 93.06 321 ASP A N 1
ATOM 2532 C CA . ASP A 1 321 ? -6.809 -36.312 -12.641 1 93.06 321 ASP A CA 1
ATOM 2533 C C . ASP A 1 321 ? -6.66 -35.438 -13.875 1 93.06 321 ASP A C 1
ATOM 2535 O O . ASP A 1 321 ? -6.125 -35.875 -14.898 1 93.06 321 ASP A O 1
ATOM 2539 N N . ASP A 1 322 ? -7.062 -34.219 -13.75 1 92.56 322 ASP A N 1
ATOM 2540 C CA . ASP A 1 322 ? -6.973 -33.281 -14.867 1 92.56 322 ASP A CA 1
ATOM 2541 C C . ASP A 1 322 ? -5.621 -32.562 -14.883 1 92.56 322 ASP A C 1
ATOM 2543 O O . ASP A 1 322 ? -5.371 -31.719 -15.734 1 92.56 322 ASP A O 1
ATOM 2547 N N . GLY A 1 323 ? -4.797 -32.938 -13.961 1 94.56 323 GLY A N 1
ATOM 2548 C CA . GLY A 1 323 ? -3.473 -32.344 -13.883 1 94.56 323 GLY A CA 1
ATOM 2549 C C . GLY A 1 323 ? -3.469 -31 -13.188 1 94.56 323 GLY A C 1
ATOM 2550 O O . GLY A 1 323 ? -2.518 -30.219 -13.328 1 94.56 323 GLY A O 1
ATOM 2551 N N . GLU A 1 324 ? -4.52 -30.688 -12.516 1 95.44 324 GLU A N 1
ATOM 2552 C CA . GLU A 1 324 ? -4.637 -29.391 -11.836 1 95.44 324 GLU A CA 1
ATOM 2553 C C . GLU A 1 324 ? -4.219 -29.5 -10.367 1 95.44 324 GLU A C 1
ATOM 2555 O O . GLU A 1 324 ? -4.379 -30.562 -9.75 1 95.44 324 GLU A O 1
ATOM 2560 N N . LEU A 1 325 ? -3.736 -28.422 -9.859 1 96.19 325 LEU A N 1
ATOM 2561 C CA . LEU A 1 325 ? -3.299 -28.359 -8.469 1 96.19 325 LEU A CA 1
ATOM 2562 C C . LEU A 1 325 ? -4.488 -28.172 -7.531 1 96.19 325 LEU A C 1
ATOM 2564 O O . LEU A 1 325 ? -5.348 -27.328 -7.773 1 96.19 325 LEU A O 1
ATOM 2568 N N . VAL A 1 326 ? -4.586 -29 -6.535 1 97.25 326 VAL A N 1
ATOM 2569 C CA . VAL A 1 326 ? -5.578 -28.938 -5.469 1 97.25 326 VAL A CA 1
ATOM 2570 C C . VAL A 1 326 ? -4.883 -28.719 -4.129 1 97.25 326 VAL A C 1
ATOM 2572 O O . VAL A 1 326 ? -4.016 -29.5 -3.732 1 97.25 326 VAL A O 1
ATOM 2575 N N . VAL A 1 327 ? -5.297 -27.656 -3.426 1 96.81 327 VAL A N 1
ATOM 2576 C CA . VAL A 1 327 ? -4.531 -27.203 -2.268 1 96.81 327 VAL A CA 1
ATOM 2577 C C . VAL A 1 327 ? -5.398 -27.281 -1.013 1 96.81 327 VAL A C 1
ATOM 2579 O O . VAL A 1 327 ? -6.551 -26.828 -1.021 1 96.81 327 VAL A O 1
ATOM 2582 N N . THR A 1 328 ? -4.914 -27.875 -0.003 1 96.25 328 THR A N 1
ATOM 2583 C CA . THR A 1 328 ? -5.473 -27.766 1.34 1 96.25 328 THR A CA 1
ATOM 2584 C C . THR A 1 328 ? -4.531 -27 2.264 1 96.25 328 THR A C 1
ATOM 2586 O O . THR A 1 328 ? -3.363 -27.375 2.41 1 96.25 328 THR A O 1
ATOM 2589 N N . ILE A 1 329 ? -4.98 -25.906 2.807 1 94.81 329 ILE A N 1
ATOM 2590 C CA . ILE A 1 329 ? -4.215 -25.219 3.838 1 94.81 329 ILE A CA 1
ATOM 2591 C C . ILE A 1 329 ? -4.418 -25.906 5.184 1 94.81 329 ILE A C 1
ATOM 2593 O O . ILE A 1 329 ? -5.508 -25.859 5.754 1 94.81 329 ILE A O 1
ATOM 2597 N N . ALA A 1 330 ? -3.359 -26.531 5.727 1 91.62 330 ALA A N 1
ATOM 2598 C CA . ALA A 1 330 ? -3.461 -27.484 6.836 1 91.62 330 ALA A CA 1
ATOM 2599 C C . ALA A 1 330 ? -3.48 -26.75 8.172 1 91.62 330 ALA A C 1
ATOM 2601 O O . ALA A 1 330 ? -3.656 -27.375 9.227 1 91.62 330 ALA A O 1
ATOM 2602 N N . ARG A 1 331 ? -3.547 -25.516 8.211 1 83.69 331 ARG A N 1
ATOM 2603 C CA . ARG A 1 331 ? -3.547 -24.766 9.469 1 83.69 331 ARG A CA 1
ATOM 2604 C C . ARG A 1 331 ? -4.969 -24.547 9.977 1 83.69 331 ARG A C 1
ATOM 2606 O O . ARG A 1 331 ? -5.906 -24.438 9.195 1 83.69 331 ARG A O 1
ATOM 2613 N N . ASP A 1 332 ? -5.246 -24.594 11.289 1 72.06 332 ASP A N 1
ATOM 2614 C CA . ASP A 1 332 ? -6.57 -24.516 11.891 1 72.06 332 ASP A CA 1
ATOM 2615 C C . ASP A 1 332 ? -6.969 -23.047 12.125 1 72.06 332 ASP A C 1
ATOM 2617 O O . ASP A 1 332 ? -7.988 -22.781 12.766 1 72.06 332 ASP A O 1
ATOM 2621 N N . ARG A 1 333 ? -6.289 -22.219 11.555 1 73.06 333 ARG A N 1
ATOM 2622 C CA . ARG A 1 333 ? -6.523 -20.859 12.016 1 73.06 333 ARG A CA 1
ATOM 2623 C C . ARG A 1 333 ? -6.914 -19.938 10.859 1 73.06 333 ARG A C 1
ATOM 2625 O O . ARG A 1 333 ? -6.859 -18.719 10.984 1 73.06 333 ARG A O 1
ATOM 2632 N N . ASN A 1 334 ? -7.277 -20.578 9.789 1 87.88 334 ASN A N 1
ATOM 2633 C CA . ASN A 1 334 ? -7.824 -19.75 8.727 1 87.88 334 ASN A CA 1
ATOM 2634 C C . ASN A 1 334 ? -9.297 -19.422 8.969 1 87.88 334 ASN A C 1
ATOM 2636 O O . ASN A 1 334 ? -10.094 -20.312 9.25 1 87.88 334 ASN A O 1
ATOM 2640 N N . ILE A 1 335 ? -9.625 -18.172 8.914 1 92.06 335 ILE A N 1
ATOM 2641 C CA . ILE A 1 335 ? -11.008 -17.797 9.18 1 92.06 335 ILE A CA 1
ATOM 2642 C C . ILE A 1 335 ? -11.914 -18.344 8.078 1 92.06 335 ILE A C 1
ATOM 2644 O O . ILE A 1 335 ? -13.078 -18.656 8.32 1 92.06 335 ILE A O 1
ATOM 2648 N N . ASN A 1 336 ? -11.422 -18.422 6.922 1 93.81 336 ASN A N 1
ATOM 2649 C CA . ASN A 1 336 ? -12.031 -19.078 5.77 1 93.81 336 ASN A CA 1
ATOM 2650 C C . ASN A 1 336 ? -11.211 -20.266 5.301 1 93.81 336 ASN A C 1
ATOM 2652 O O . ASN A 1 336 ? -10.391 -20.141 4.391 1 93.81 336 ASN A O 1
ATOM 2656 N N . PRO A 1 337 ? -11.555 -21.453 5.824 1 94.88 337 PRO A N 1
ATOM 2657 C CA . PRO A 1 337 ? -10.703 -22.609 5.52 1 94.88 337 PRO A CA 1
ATOM 2658 C C . PRO A 1 337 ? -10.797 -23.031 4.055 1 94.88 337 PRO A C 1
ATOM 2660 O O . PRO A 1 337 ? -11.875 -22.969 3.457 1 94.88 337 PRO A O 1
ATOM 2663 N N . ARG A 1 338 ? -9.68 -23.453 3.553 1 95.56 338 ARG A N 1
ATOM 2664 C CA . ARG A 1 338 ? -9.586 -24.031 2.213 1 95.56 338 ARG A CA 1
ATOM 2665 C C . ARG A 1 338 ? -9.227 -25.5 2.271 1 95.56 338 ARG A C 1
ATOM 2667 O O . ARG A 1 338 ? -8.109 -25.859 2.66 1 95.56 338 ARG A O 1
ATOM 2674 N N . VAL A 1 339 ? -10.172 -26.328 1.91 1 95.81 339 VAL A N 1
ATOM 2675 C CA . VAL A 1 339 ? -9.977 -27.781 1.905 1 95.81 339 VAL A CA 1
ATOM 2676 C C . VAL A 1 339 ? -10.133 -28.312 0.485 1 95.81 339 VAL A C 1
ATOM 2678 O O . VAL A 1 339 ? -11.211 -28.219 -0.107 1 95.81 339 VAL A O 1
ATOM 2681 N N . ARG A 1 340 ? -9.008 -28.797 0.004 1 96.81 340 ARG A N 1
ATOM 2682 C CA . ARG A 1 340 ? -8.938 -29.312 -1.36 1 96.81 340 ARG A CA 1
ATOM 2683 C C . ARG A 1 340 ? -9.461 -28.281 -2.359 1 96.81 340 ARG A C 1
ATOM 2685 O O . ARG A 1 340 ? -10.359 -28.594 -3.15 1 96.81 340 ARG A O 1
ATOM 2692 N N . TYR A 1 341 ? -8.945 -27.156 -2.256 1 97.31 341 TYR A N 1
ATOM 2693 C CA . TYR A 1 341 ? -9.305 -26.047 -3.135 1 97.31 341 TYR A CA 1
ATOM 2694 C C . TYR A 1 341 ? -8.594 -26.172 -4.48 1 97.31 341 TYR A C 1
ATOM 2696 O O . TYR A 1 341 ? -7.363 -26.203 -4.539 1 97.31 341 TYR A O 1
ATOM 2704 N N . ASN A 1 342 ? -9.383 -26.297 -5.539 1 97.12 342 ASN A N 1
ATOM 2705 C CA . ASN A 1 342 ? -8.844 -26.328 -6.895 1 97.12 342 ASN A CA 1
ATOM 2706 C C . ASN A 1 342 ? -8.609 -24.906 -7.438 1 97.12 342 ASN A C 1
ATOM 2708 O O . ASN A 1 342 ? -9.562 -24.188 -7.703 1 97.12 342 ASN A O 1
ATOM 2712 N N . ILE A 1 343 ? -7.375 -24.594 -7.59 1 93.19 343 ILE A N 1
ATOM 2713 C CA . ILE A 1 343 ? -7.023 -23.234 -8 1 93.19 343 ILE A CA 1
ATOM 2714 C C . ILE A 1 343 ? -7.02 -23.141 -9.531 1 93.19 343 ILE A C 1
ATOM 2716 O O . ILE A 1 343 ? -6.922 -22.047 -10.094 1 93.19 343 ILE A O 1
ATOM 2720 N N . HIS A 1 344 ? -7.109 -24.25 -10.242 1 91.38 344 HIS A N 1
ATOM 2721 C CA . HIS A 1 344 ? -7.152 -24.375 -11.695 1 91.38 344 HIS A CA 1
ATOM 2722 C C . HIS A 1 344 ? -5.832 -23.938 -12.32 1 91.38 344 HIS A C 1
ATOM 2724 O O . HIS A 1 344 ? -5.824 -23.234 -13.336 1 91.38 344 HIS A O 1
ATOM 2730 N N . ASP A 1 345 ? -4.773 -24.234 -11.672 1 90.06 345 ASP A N 1
ATOM 2731 C CA . ASP A 1 345 ? -3.418 -24.234 -12.203 1 90.06 345 ASP A CA 1
ATOM 2732 C C . ASP A 1 345 ? -2.953 -25.656 -12.539 1 90.06 345 ASP A C 1
ATOM 2734 O O . ASP A 1 345 ? -3.234 -26.594 -11.797 1 90.06 345 ASP A O 1
ATOM 2738 N N . ARG A 1 346 ? -2.27 -25.734 -13.617 1 91.44 346 ARG A N 1
ATOM 2739 C CA . ARG A 1 346 ? -1.692 -27.031 -13.969 1 91.44 346 ARG A CA 1
ATOM 2740 C C . ARG A 1 346 ? -0.358 -27.25 -13.266 1 91.44 346 ARG A C 1
ATOM 2742 O O . ARG A 1 346 ? 0.462 -26.328 -13.188 1 91.44 346 ARG A O 1
ATOM 2749 N N . GLY A 1 347 ? -0.247 -28.359 -12.68 1 95.5 347 GLY A N 1
ATOM 2750 C CA . GLY A 1 347 ? 1.007 -28.641 -12 1 95.5 347 GLY A CA 1
ATOM 2751 C C . GLY A 1 347 ? 1.021 -29.984 -11.305 1 95.5 347 GLY A C 1
ATOM 2752 O O . GLY A 1 347 ? 0.008 -30.688 -11.281 1 95.5 347 GLY A O 1
ATOM 2753 N N . HIS A 1 348 ? 2.154 -30.391 -10.852 1 97.19 348 HIS A N 1
ATOM 2754 C CA . HIS A 1 348 ? 2.287 -31.625 -10.07 1 97.19 348 HIS A CA 1
ATOM 2755 C C . HIS A 1 348 ? 3.395 -31.5 -9.031 1 97.19 348 HIS A C 1
ATOM 2757 O O . HIS A 1 348 ? 4.203 -30.562 -9.086 1 97.19 348 HIS A O 1
ATOM 2763 N N . VAL A 1 349 ? 3.316 -32.406 -8.062 1 96.81 349 VAL A N 1
ATOM 2764 C CA . VAL A 1 349 ? 4.254 -32.406 -6.949 1 96.81 349 VAL A CA 1
ATOM 2765 C C . VAL A 1 349 ? 5.207 -33.594 -7.074 1 96.81 349 VAL A C 1
ATOM 2767 O O . VAL A 1 349 ? 4.812 -34.688 -7.516 1 96.81 349 VAL A O 1
ATOM 2770 N N . ALA A 1 350 ? 6.445 -33.344 -6.746 1 96.5 350 ALA A N 1
ATOM 2771 C CA . ALA A 1 350 ? 7.441 -34.406 -6.648 1 96.5 350 ALA A CA 1
ATOM 2772 C C . ALA A 1 350 ? 8.219 -34.312 -5.336 1 96.5 350 ALA A C 1
ATOM 2774 O O . ALA A 1 350 ? 8.469 -33.219 -4.836 1 96.5 350 ALA A O 1
ATOM 2775 N N . ARG A 1 351 ? 8.516 -35.469 -4.805 1 94.25 351 ARG A N 1
ATOM 2776 C CA . ARG A 1 351 ? 9.359 -35.469 -3.615 1 94.25 351 ARG A CA 1
ATOM 2777 C C . ARG A 1 351 ? 10.836 -35.469 -3.994 1 94.25 351 ARG A C 1
ATOM 2779 O O . ARG A 1 351 ? 11.234 -36.125 -4.969 1 94.25 351 ARG A O 1
ATOM 2786 N N . VAL A 1 352 ? 11.617 -34.812 -3.205 1 93.38 352 VAL A N 1
ATOM 2787 C CA . VAL A 1 352 ? 13.039 -34.688 -3.49 1 93.38 352 VAL A CA 1
ATOM 2788 C C . VAL A 1 352 ? 13.688 -36.062 -3.525 1 93.38 352 VAL A C 1
ATOM 2790 O O . VAL A 1 352 ? 14.555 -36.344 -4.359 1 93.38 352 VAL A O 1
ATOM 2793 N N . ARG A 1 353 ? 13.242 -36.969 -2.717 1 91.56 353 ARG A N 1
ATOM 2794 C CA . ARG A 1 353 ? 13.805 -38.312 -2.654 1 91.56 353 ARG A CA 1
ATOM 2795 C C . ARG A 1 353 ? 13.578 -39.062 -3.965 1 91.56 353 ARG A C 1
ATOM 2797 O O . ARG A 1 353 ? 14.336 -39.969 -4.305 1 91.56 353 ARG A O 1
ATOM 2804 N N . ASP A 1 354 ? 12.562 -38.656 -4.695 1 94.31 354 ASP A N 1
ATOM 2805 C CA . ASP A 1 354 ? 12.25 -39.312 -5.965 1 94.31 354 ASP A CA 1
ATOM 2806 C C . ASP A 1 354 ? 12.977 -38.625 -7.125 1 94.31 354 ASP A C 1
ATOM 2808 O O . ASP A 1 354 ? 13.148 -39.219 -8.188 1 94.31 354 ASP A O 1
ATOM 2812 N N . VAL A 1 355 ? 13.383 -37.406 -6.938 1 96.5 355 VAL A N 1
ATOM 2813 C CA . VAL A 1 355 ? 13.992 -36.594 -7.988 1 96.5 355 VAL A CA 1
ATOM 2814 C C . VAL A 1 355 ? 15.508 -36.812 -7.988 1 96.5 355 VAL A C 1
ATOM 2816 O O . VAL A 1 355 ? 16.141 -36.875 -9.047 1 96.5 355 VAL A O 1
ATOM 2819 N N . LEU A 1 356 ? 16.094 -37.031 -6.848 1 95.25 356 LEU A N 1
ATOM 2820 C CA . LEU A 1 356 ? 17.547 -37.125 -6.691 1 95.25 356 LEU A CA 1
ATOM 2821 C C . LEU A 1 356 ? 18.125 -38.281 -7.469 1 95.25 356 LEU A C 1
ATOM 2823 O O . LEU A 1 356 ? 19.125 -38.156 -8.164 1 95.25 356 LEU A O 1
ATOM 2827 N N . PRO A 1 357 ? 17.5 -39.469 -7.414 1 96.12 357 PRO A N 1
ATOM 2828 C CA . PRO A 1 357 ? 18.047 -40.594 -8.18 1 96.12 357 PRO A CA 1
ATOM 2829 C C . PRO A 1 357 ? 18.047 -40.312 -9.688 1 96.12 357 PRO A C 1
ATOM 2831 O O . PRO A 1 357 ? 18.969 -40.75 -10.391 1 96.12 357 PRO A O 1
ATOM 2834 N N . VAL A 1 358 ? 17.047 -39.656 -10.148 1 97.44 358 VAL A N 1
ATOM 2835 C CA . VAL A 1 358 ? 16.984 -39.344 -11.57 1 97.44 358 VAL A CA 1
ATOM 2836 C C . VAL A 1 358 ? 18.141 -38.406 -11.945 1 97.44 358 VAL A C 1
ATOM 2838 O O . VAL A 1 358 ? 18.797 -38.594 -12.969 1 97.44 358 VAL A O 1
ATOM 2841 N N . LEU A 1 359 ? 18.406 -37.406 -11.125 1 97.75 359 LEU A N 1
ATOM 2842 C CA . LEU A 1 359 ? 19.484 -36.438 -11.359 1 97.75 359 LEU A CA 1
ATOM 2843 C C . LEU A 1 359 ? 20.844 -37.156 -11.367 1 97.75 359 LEU A C 1
ATOM 2845 O O . LEU A 1 359 ? 21.672 -36.875 -12.234 1 97.75 359 LEU A O 1
ATOM 2849 N N . LYS A 1 360 ? 21 -38.062 -10.477 1 96.81 360 LYS A N 1
ATOM 2850 C CA . LYS A 1 360 ? 22.266 -38.781 -10.383 1 96.81 360 LYS A CA 1
ATOM 2851 C C . LYS A 1 360 ? 22.453 -39.688 -11.586 1 96.81 360 LYS A C 1
ATOM 2853 O O . LYS A 1 360 ? 23.547 -39.781 -12.164 1 96.81 360 LYS A O 1
ATOM 2858 N N . GLU A 1 361 ? 21.422 -40.344 -11.867 1 97.62 361 GLU A N 1
ATOM 2859 C CA . GLU A 1 361 ? 21.453 -41.281 -13.008 1 97.62 361 GLU A CA 1
ATOM 2860 C C . GLU A 1 361 ? 21.844 -40.531 -14.289 1 97.62 361 GLU A C 1
ATOM 2862 O O . GLU A 1 361 ? 22.594 -41.062 -15.109 1 97.62 361 GLU A O 1
ATOM 2867 N N . LEU A 1 362 ? 21.328 -39.406 -14.438 1 97.31 362 LEU A N 1
ATOM 2868 C CA . LEU A 1 362 ? 21.547 -38.688 -15.688 1 97.31 362 LEU A CA 1
ATOM 2869 C C . LEU A 1 362 ? 22.75 -37.75 -15.578 1 97.31 362 LEU A C 1
ATOM 2871 O O . LEU A 1 362 ? 23 -36.938 -16.469 1 97.31 362 LEU A O 1
ATOM 2875 N N . GLY A 1 363 ? 23.484 -37.75 -14.492 1 96.44 363 GLY A N 1
ATOM 2876 C CA . GLY A 1 363 ? 24.781 -37.094 -14.359 1 96.44 363 GLY A CA 1
ATOM 2877 C C . GLY A 1 363 ? 24.672 -35.625 -13.945 1 96.44 363 GLY A C 1
ATOM 2878 O O . GLY A 1 363 ? 25.594 -34.844 -14.195 1 96.44 363 GLY A O 1
ATOM 2879 N N . HIS A 1 364 ? 23.578 -35.25 -13.367 1 97.31 364 HIS A N 1
ATOM 2880 C CA . HIS A 1 364 ? 23.391 -33.844 -12.961 1 97.31 364 HIS A CA 1
ATOM 2881 C C . HIS A 1 364 ? 23.828 -33.625 -11.508 1 97.31 364 HIS A C 1
ATOM 2883 O O . HIS A 1 364 ? 23.047 -33.094 -10.703 1 97.31 364 HIS A O 1
ATOM 2889 N N . HIS A 1 365 ? 25.109 -33.812 -11.234 1 96.12 365 HIS A N 1
ATOM 2890 C CA . HIS A 1 365 ? 25.641 -33.781 -9.883 1 96.12 365 HIS A CA 1
ATOM 2891 C C . HIS A 1 365 ? 25.734 -32.344 -9.359 1 96.12 365 HIS A C 1
ATOM 2893 O O . HIS A 1 365 ? 25.578 -32.094 -8.164 1 96.12 365 HIS A O 1
ATOM 2899 N N . THR A 1 366 ? 25.922 -31.469 -10.203 1 95.44 366 THR A N 1
ATOM 2900 C CA . THR A 1 366 ? 26.016 -30.062 -9.797 1 95.44 366 THR A CA 1
ATOM 2901 C C . THR A 1 366 ? 24.672 -29.562 -9.289 1 95.44 366 THR A C 1
ATOM 2903 O O . THR A 1 366 ? 24.609 -28.734 -8.383 1 95.44 366 THR A O 1
ATOM 2906 N N . VAL A 1 367 ? 23.609 -30.078 -9.906 1 96.44 367 VAL A N 1
ATOM 2907 C CA . VAL A 1 367 ? 22.266 -29.719 -9.461 1 96.44 367 VAL A CA 1
ATOM 2908 C C . VAL A 1 367 ? 22.016 -30.297 -8.07 1 96.44 367 VAL A C 1
ATOM 2910 O O . VAL A 1 367 ? 21.484 -29.609 -7.188 1 96.44 367 VAL A O 1
ATOM 2913 N N . VAL A 1 368 ? 22.453 -31.516 -7.875 1 94.75 368 VAL A N 1
ATOM 2914 C CA . VAL A 1 368 ? 22.281 -32.188 -6.598 1 94.75 368 VAL A CA 1
ATOM 2915 C C . VAL A 1 368 ? 23.016 -31.422 -5.5 1 94.75 368 VAL A C 1
ATOM 2917 O O . VAL A 1 368 ? 22.531 -31.328 -4.371 1 94.75 368 VAL A O 1
ATOM 2920 N N . ALA A 1 369 ? 24.125 -30.844 -5.797 1 92.25 369 ALA A N 1
ATOM 2921 C CA . ALA A 1 369 ? 24.953 -30.141 -4.828 1 92.25 369 ALA A CA 1
ATOM 2922 C C . ALA A 1 369 ? 24.266 -28.875 -4.332 1 92.25 369 ALA A C 1
ATOM 2924 O O . ALA A 1 369 ? 24.594 -28.359 -3.262 1 92.25 369 ALA A O 1
ATOM 2925 N N . GLU A 1 370 ? 23.297 -28.406 -5.09 1 90.31 370 GLU A N 1
ATOM 2926 C CA . GLU A 1 370 ? 22.609 -27.172 -4.719 1 90.31 370 GLU A CA 1
ATOM 2927 C C . GLU A 1 370 ? 21.5 -27.453 -3.703 1 90.31 370 GLU A C 1
ATOM 2929 O O . GLU A 1 370 ? 20.922 -26.516 -3.139 1 90.31 370 GLU A O 1
ATOM 2934 N N . LYS A 1 371 ? 21.219 -28.703 -3.453 1 86.56 371 LYS A N 1
ATOM 2935 C CA . LYS A 1 371 ? 20.125 -29.062 -2.551 1 86.56 371 LYS A CA 1
ATOM 2936 C C . LYS A 1 371 ? 20.453 -28.656 -1.114 1 86.56 371 LYS A C 1
ATOM 2938 O O . LYS A 1 371 ? 21.5 -29.031 -0.575 1 86.56 371 LYS A O 1
ATOM 2943 N N . PHE A 1 372 ? 19.547 -27.859 -0.587 1 76.19 372 PHE A N 1
ATOM 2944 C CA . PHE A 1 372 ? 19.75 -27.422 0.787 1 76.19 372 PHE A CA 1
ATOM 2945 C C . PHE A 1 372 ? 18.609 -27.891 1.678 1 76.19 372 PHE A C 1
ATOM 2947 O O . PHE A 1 372 ? 18.812 -28.172 2.857 1 76.19 372 PHE A O 1
ATOM 2954 N N . LEU A 1 373 ? 17.422 -27.953 1.182 1 77.5 373 LEU A N 1
ATOM 2955 C CA . LEU A 1 373 ? 16.219 -28.359 1.92 1 77.5 373 LEU A CA 1
ATOM 2956 C C . LEU A 1 373 ? 15.633 -29.641 1.344 1 77.5 373 LEU A C 1
ATOM 2958 O O . LEU A 1 373 ? 15.789 -29.922 0.153 1 77.5 373 LEU A O 1
ATOM 2962 N N . ASP A 1 374 ? 14.984 -30.344 2.293 1 85.94 374 ASP A N 1
ATOM 2963 C CA . ASP A 1 374 ? 14.297 -31.562 1.842 1 85.94 374 ASP A CA 1
ATOM 2964 C C . ASP A 1 374 ? 12.797 -31.328 1.734 1 85.94 374 ASP A C 1
ATOM 2966 O O . ASP A 1 374 ? 12 -32.094 2.281 1 85.94 374 ASP A O 1
ATOM 2970 N N . LEU A 1 375 ? 12.43 -30.234 1.12 1 90.81 375 LEU A N 1
ATOM 2971 C CA . LEU A 1 375 ? 11.031 -29.906 0.866 1 90.81 375 LEU A CA 1
ATOM 2972 C C . LEU A 1 375 ? 10.602 -30.406 -0.513 1 90.81 375 LEU A C 1
ATOM 2974 O O . LEU A 1 375 ? 11.398 -30.391 -1.455 1 90.81 375 LEU A O 1
ATOM 2978 N N . PRO A 1 376 ? 9.406 -30.875 -0.565 1 94.75 376 PRO A N 1
ATOM 2979 C CA . PRO A 1 376 ? 8.93 -31.328 -1.874 1 94.75 376 PRO A CA 1
ATOM 2980 C C . PRO A 1 376 ? 8.922 -30.219 -2.918 1 94.75 376 PRO A C 1
ATOM 2982 O O . PRO A 1 376 ? 8.977 -29.031 -2.568 1 94.75 376 PRO A O 1
ATOM 2985 N N . LEU A 1 377 ? 8.906 -30.688 -4.156 1 96.56 377 LEU A N 1
ATOM 2986 C CA . LEU A 1 377 ? 8.945 -29.781 -5.305 1 96.56 377 LEU A CA 1
ATOM 2987 C C . LEU A 1 377 ? 7.562 -29.609 -5.914 1 96.56 377 LEU A C 1
ATOM 2989 O O . LEU A 1 377 ? 6.793 -30.562 -6.004 1 96.56 377 LEU A O 1
ATOM 2993 N N . LEU A 1 378 ? 7.238 -28.375 -6.246 1 97.5 378 LEU A N 1
ATOM 2994 C CA . LEU A 1 378 ? 6.047 -28.047 -7.02 1 97.5 378 LEU A CA 1
ATOM 2995 C C . LEU A 1 378 ? 6.418 -27.625 -8.438 1 97.5 378 LEU A C 1
ATOM 2997 O O . LEU A 1 378 ? 7.16 -26.656 -8.625 1 97.5 378 LEU A O 1
ATOM 3001 N N . PHE A 1 379 ? 5.996 -28.406 -9.398 1 97.31 379 PHE A N 1
ATOM 3002 C CA . PHE A 1 379 ? 6.105 -28.031 -10.805 1 97.31 379 PHE A CA 1
ATOM 3003 C C . PHE A 1 379 ? 4.844 -27.328 -11.273 1 97.31 379 PHE A C 1
ATOM 3005 O O . PHE A 1 379 ? 3.756 -27.906 -11.266 1 97.31 379 PHE A O 1
ATOM 3012 N N . HIS A 1 380 ? 4.957 -26.062 -11.656 1 94.81 380 HIS A N 1
ATOM 3013 C CA . HIS A 1 380 ? 3.824 -25.219 -12.016 1 94.81 380 HIS A CA 1
ATOM 3014 C C . HIS A 1 380 ? 3.863 -24.844 -13.492 1 94.81 380 HIS A C 1
ATOM 3016 O O . HIS A 1 380 ? 4.82 -24.203 -13.945 1 94.81 380 HIS A O 1
ATOM 3022 N N . TYR A 1 381 ? 2.828 -25.188 -14.289 1 87.94 381 TYR A N 1
ATOM 3023 C CA . TYR A 1 381 ? 2.836 -25.031 -15.734 1 87.94 381 TYR A CA 1
ATOM 3024 C C . TYR A 1 381 ? 1.938 -23.875 -16.156 1 87.94 381 TYR A C 1
ATOM 3026 O O . TYR A 1 381 ? 1.771 -23.609 -17.344 1 87.94 381 TYR A O 1
ATOM 3034 N N . GLY A 1 382 ? 1.334 -23.203 -15.188 1 83 382 GLY A N 1
ATOM 3035 C CA . GLY A 1 382 ? 0.43 -22.109 -15.5 1 83 382 GLY A CA 1
ATOM 3036 C C . GLY A 1 382 ? -1.031 -22.469 -15.312 1 83 382 GLY A C 1
ATOM 3037 O O . GLY A 1 382 ? -1.352 -23.469 -14.672 1 83 382 GLY A O 1
ATOM 3038 N N . ARG A 1 383 ? -1.898 -21.609 -15.844 1 80.19 383 ARG A N 1
ATOM 3039 C CA . ARG A 1 383 ? -3.338 -21.766 -15.664 1 80.19 383 ARG A CA 1
ATOM 3040 C C . ARG A 1 383 ? -3.896 -22.844 -16.594 1 80.19 383 ARG A C 1
ATOM 3042 O O . ARG A 1 383 ? -3.396 -23.031 -17.703 1 80.19 383 ARG A O 1
ATOM 3049 N N . SER A 1 384 ? -4.934 -23.391 -16.047 1 75.94 384 SER A N 1
ATOM 3050 C CA . SER A 1 384 ? -5.574 -24.406 -16.875 1 75.94 384 SER A CA 1
ATOM 3051 C C . SER A 1 384 ? -6.582 -23.797 -17.828 1 75.94 384 SER A C 1
ATOM 3053 O O . SER A 1 384 ? -6.949 -24.391 -18.844 1 75.94 384 SER A O 1
ATOM 3055 N N . ASP A 1 385 ? -7.043 -22.594 -17.359 1 66.44 385 ASP A N 1
ATOM 3056 C CA . ASP A 1 385 ? -8.086 -21.969 -18.172 1 66.44 385 ASP A CA 1
ATOM 3057 C C . ASP A 1 385 ? -7.477 -21.125 -19.281 1 66.44 385 ASP A C 1
ATOM 3059 O O . ASP A 1 385 ? -8.156 -20.281 -19.875 1 66.44 385 ASP A O 1
ATOM 3063 N N . MET A 1 386 ? -6.297 -21.391 -19.625 1 64.44 386 MET A N 1
ATOM 3064 C CA . MET A 1 386 ? -5.578 -20.781 -20.75 1 64.44 386 MET A CA 1
ATOM 3065 C C . MET A 1 386 ? -5.566 -19.266 -20.625 1 64.44 386 MET A C 1
ATOM 3067 O O . MET A 1 386 ? -5.734 -18.562 -21.625 1 64.44 386 MET A O 1
ATOM 3071 N N . SER A 1 387 ? -5.566 -18.781 -19.469 1 78.25 387 SER A N 1
ATOM 3072 C CA . SER A 1 387 ? -5.379 -17.344 -19.312 1 78.25 387 SER A CA 1
ATOM 3073 C C . SER A 1 387 ? -3.908 -16.953 -19.438 1 78.25 387 SER A C 1
ATOM 3075 O O . SER A 1 387 ? -3.031 -17.828 -19.422 1 78.25 387 SER A O 1
ATOM 3077 N N . VAL A 1 388 ? -3.75 -15.688 -19.766 1 80.94 388 VAL A N 1
ATOM 3078 C CA . VAL A 1 388 ? -2.387 -15.18 -19.891 1 80.94 388 VAL A CA 1
ATOM 3079 C C . VAL A 1 388 ? -2.096 -14.211 -18.75 1 80.94 388 VAL A C 1
ATOM 3081 O O . VAL A 1 388 ? -2.988 -13.492 -18.297 1 80.94 388 VAL A O 1
ATOM 3084 N N . ASP A 1 389 ? -0.909 -14.32 -18.297 1 79.56 389 ASP A N 1
ATOM 3085 C CA . ASP A 1 389 ? -0.445 -13.359 -17.312 1 79.56 389 ASP A CA 1
ATOM 3086 C C . ASP A 1 389 ? 0.173 -12.133 -17.969 1 79.56 389 ASP A C 1
ATOM 3088 O O . ASP A 1 389 ? 0.9 -12.258 -18.969 1 79.56 389 ASP A O 1
ATOM 3092 N N . TYR A 1 390 ? -0.204 -10.961 -17.578 1 83.62 390 TYR A N 1
ATOM 3093 C CA . TYR A 1 390 ? 0.368 -9.711 -18.047 1 83.62 390 TYR A CA 1
ATOM 3094 C C . TYR A 1 390 ? 0.6 -8.742 -16.891 1 83.62 390 TYR A C 1
ATOM 3096 O O . TYR A 1 390 ? -0.333 -8.078 -16.438 1 83.62 390 TYR A O 1
ATOM 3104 N N . ASN A 1 391 ? 1.86 -8.617 -16.5 1 77.69 391 ASN A N 1
ATOM 3105 C CA . ASN A 1 391 ? 2.271 -7.691 -15.445 1 77.69 391 ASN A CA 1
ATOM 3106 C C . ASN A 1 391 ? 1.467 -7.906 -14.164 1 77.69 391 ASN A C 1
ATOM 3108 O O . ASN A 1 391 ? 0.9 -6.961 -13.617 1 77.69 391 ASN A O 1
ATOM 3112 N N . GLY A 1 392 ? 1.34 -9.141 -13.836 1 72.5 392 GLY A N 1
ATOM 3113 C CA . GLY A 1 392 ? 0.672 -9.492 -12.586 1 72.5 392 GLY A CA 1
ATOM 3114 C C . GLY A 1 392 ? -0.823 -9.688 -12.75 1 72.5 392 GLY A C 1
ATOM 3115 O O . GLY A 1 392 ? -1.508 -10.086 -11.805 1 72.5 392 GLY A O 1
ATOM 3116 N N . ALA A 1 393 ? -1.322 -9.328 -13.891 1 79.19 393 ALA A N 1
ATOM 3117 C CA . ALA A 1 393 ? -2.754 -9.477 -14.141 1 79.19 393 ALA A CA 1
ATOM 3118 C C . ALA A 1 393 ? -3.035 -10.734 -14.961 1 79.19 393 ALA A C 1
ATOM 3120 O O . ALA A 1 393 ? -2.221 -11.125 -15.805 1 79.19 393 ALA A O 1
ATOM 3121 N N . VAL A 1 394 ? -4.141 -11.344 -14.617 1 78.81 394 VAL A N 1
ATOM 3122 C CA . VAL A 1 394 ? -4.582 -12.5 -15.383 1 78.81 394 VAL A CA 1
ATOM 3123 C C . VAL A 1 394 ? -5.695 -12.094 -16.344 1 78.81 394 VAL A C 1
ATOM 3125 O O . VAL A 1 394 ? -6.684 -11.477 -15.93 1 78.81 394 VAL A O 1
ATOM 3128 N N . ILE A 1 395 ? -5.441 -12.352 -17.578 1 82.94 395 ILE A N 1
ATOM 3129 C CA . ILE A 1 395 ? -6.457 -12.07 -18.594 1 82.94 395 ILE A CA 1
ATOM 3130 C C . ILE A 1 395 ? -6.84 -13.367 -19.297 1 82.94 395 ILE A C 1
ATOM 3132 O O . ILE A 1 395 ? -5.973 -14.094 -19.797 1 82.94 395 ILE A O 1
ATOM 3136 N N . GLY A 1 396 ? -8.07 -13.641 -19.234 1 78.44 396 GLY A N 1
ATOM 3137 C CA . GLY A 1 396 ? -8.547 -14.852 -19.875 1 78.44 396 GLY A CA 1
ATOM 3138 C C . GLY A 1 396 ? -9.297 -14.578 -21.156 1 78.44 396 GLY A C 1
ATOM 3139 O O . GLY A 1 396 ? -9.75 -13.461 -21.406 1 78.44 396 GLY A O 1
ATOM 3140 N N . PRO A 1 397 ? -9.305 -15.586 -22.031 1 77.38 397 PRO A N 1
ATOM 3141 C CA . PRO A 1 397 ? -10.055 -15.438 -23.281 1 77.38 397 PRO A CA 1
ATOM 3142 C C . PRO A 1 397 ? -11.531 -15.102 -23.047 1 77.38 397 PRO A C 1
ATOM 3144 O O . PRO A 1 397 ? -12.141 -14.391 -23.844 1 77.38 397 PRO A O 1
ATOM 3147 N N . ASP A 1 398 ? -11.969 -15.492 -21.891 1 72.06 398 ASP A N 1
ATOM 3148 C CA . ASP A 1 398 ? -13.367 -15.219 -21.594 1 72.06 398 ASP A CA 1
ATOM 3149 C C . ASP A 1 398 ? -13.594 -13.727 -21.359 1 72.06 398 ASP A C 1
ATOM 3151 O O . ASP A 1 398 ? -14.641 -13.188 -21.734 1 72.06 398 ASP A O 1
ATOM 3155 N N . ALA A 1 399 ? -12.617 -13.156 -20.672 1 79 399 ALA A N 1
ATOM 3156 C CA . ALA A 1 399 ? -12.727 -11.711 -20.484 1 79 399 ALA A CA 1
ATOM 3157 C C . ALA A 1 399 ? -12.812 -10.984 -21.828 1 79 399 ALA A C 1
ATOM 3159 O O . ALA A 1 399 ? -13.625 -10.07 -21.984 1 79 399 ALA A O 1
ATOM 3160 N N . LEU A 1 400 ? -12.008 -11.375 -22.734 1 86.44 400 LEU A N 1
ATOM 3161 C CA . LEU A 1 400 ? -12.016 -10.781 -24.062 1 86.44 400 LEU A CA 1
ATOM 3162 C C . LEU A 1 400 ? -13.328 -11.086 -24.781 1 86.44 400 LEU A C 1
ATOM 3164 O O . LEU A 1 400 ? -13.906 -10.211 -25.438 1 86.44 400 LEU A O 1
ATOM 3168 N N . ARG A 1 401 ? -13.789 -12.266 -24.641 1 78.25 401 ARG A N 1
ATOM 3169 C CA . ARG A 1 401 ? -15.055 -12.664 -25.25 1 78.25 401 ARG A CA 1
ATOM 3170 C C . ARG A 1 401 ? -16.203 -11.82 -24.719 1 78.25 401 ARG A C 1
ATOM 3172 O O . ARG A 1 401 ? -17.078 -11.383 -25.484 1 78.25 401 ARG A O 1
ATOM 3179 N N . ASP A 1 402 ? -16.203 -11.602 -23.484 1 79.69 402 ASP A N 1
ATOM 3180 C CA . ASP A 1 402 ? -17.25 -10.812 -22.859 1 79.69 402 ASP A CA 1
ATOM 3181 C C . ASP A 1 402 ? -17.266 -9.383 -23.406 1 79.69 402 ASP A C 1
ATOM 3183 O O . ASP A 1 402 ? -18.328 -8.797 -23.609 1 79.69 402 ASP A O 1
ATOM 3187 N N . VAL A 1 403 ? -16.109 -8.867 -23.516 1 87.56 403 VAL A N 1
ATOM 3188 C CA . VAL A 1 403 ? -16.016 -7.52 -24.062 1 87.56 403 VAL A CA 1
ATOM 3189 C C . VAL A 1 403 ? -16.562 -7.496 -25.484 1 87.56 403 VAL A C 1
ATOM 3191 O O . VAL A 1 403 ? -17.312 -6.594 -25.859 1 87.56 403 VAL A O 1
ATOM 3194 N N . VAL A 1 404 ? -16.281 -8.5 -26.297 1 87.94 404 VAL A N 1
ATOM 3195 C CA . VAL A 1 404 ? -16.75 -8.594 -27.672 1 87.94 404 VAL A CA 1
ATOM 3196 C C . VAL A 1 404 ? -18.281 -8.734 -27.688 1 87.94 404 VAL A C 1
ATOM 3198 O O . VAL A 1 404 ? -18.953 -8.102 -28.5 1 87.94 404 VAL A O 1
ATOM 3201 N N . HIS A 1 405 ? -18.75 -9.453 -26.766 1 79.81 405 HIS A N 1
ATOM 3202 C CA . HIS A 1 405 ? -20.172 -9.719 -26.688 1 79.81 405 HIS A CA 1
ATOM 3203 C C . HIS A 1 405 ? -20.938 -8.508 -26.172 1 79.81 405 HIS A C 1
ATOM 3205 O O . HIS A 1 405 ? -22.156 -8.422 -26.328 1 79.81 405 HIS A O 1
ATOM 3211 N N . GLY A 1 406 ? -20.219 -7.605 -25.547 1 81.62 406 GLY A N 1
ATOM 3212 C CA . GLY A 1 406 ? -20.844 -6.445 -24.938 1 81.62 406 GLY A CA 1
ATOM 3213 C C . GLY A 1 406 ? -21.359 -5.441 -25.953 1 81.62 406 GLY A C 1
ATOM 3214 O O . GLY A 1 406 ? -22.156 -4.566 -25.625 1 81.62 406 GLY A O 1
ATOM 3215 N N . ASP A 1 407 ? -20.891 -5.574 -27.172 1 87.5 407 ASP A N 1
ATOM 3216 C CA . ASP A 1 407 ? -21.344 -4.699 -28.25 1 87.5 407 ASP A CA 1
ATOM 3217 C C . ASP A 1 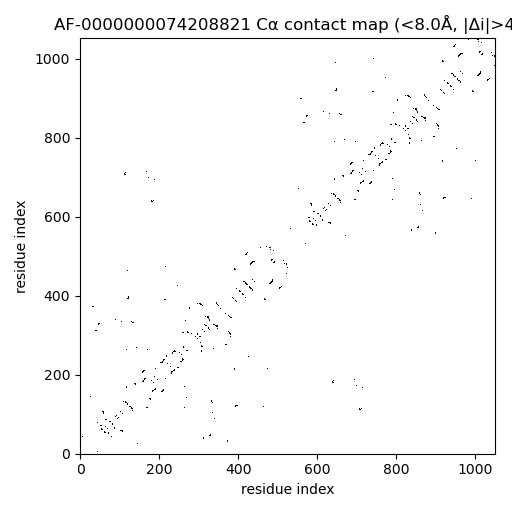407 ? -21.891 -5.512 -29.422 1 87.5 407 ASP A C 1
ATOM 3219 O O . ASP A 1 407 ? -21.172 -6.324 -30.016 1 87.5 407 ASP A O 1
ATOM 3223 N N . PRO A 1 408 ? -23.141 -5.266 -29.75 1 85.75 408 PRO A N 1
ATOM 3224 C CA . PRO A 1 408 ? -23.781 -6.09 -30.781 1 85.75 408 PRO A CA 1
ATOM 3225 C C . PRO A 1 408 ? -23.062 -6.016 -32.125 1 85.75 408 PRO A C 1
ATOM 3227 O O . PRO A 1 408 ? -22.953 -7.02 -32.844 1 85.75 408 PRO A O 1
ATOM 3230 N N . GLU A 1 409 ? -22.641 -4.852 -32.469 1 90.69 409 GLU A N 1
ATOM 3231 C CA . GLU A 1 409 ? -21.938 -4.707 -33.75 1 90.69 409 GLU A CA 1
ATOM 3232 C C . GLU A 1 409 ? -20.625 -5.48 -33.75 1 90.69 409 GLU A C 1
ATOM 3234 O O . GLU A 1 409 ? -20.281 -6.133 -34.719 1 90.69 409 GLU A O 1
ATOM 3239 N N . LEU A 1 410 ? -19.953 -5.406 -32.688 1 92.38 410 LEU A N 1
ATOM 3240 C CA . LEU A 1 410 ? -18.688 -6.125 -32.531 1 92.38 410 LEU A CA 1
ATOM 3241 C C . LEU A 1 410 ? -18.922 -7.633 -32.5 1 92.38 410 LEU A C 1
ATOM 3243 O O . LEU A 1 410 ? -18.172 -8.391 -33.125 1 92.38 410 LEU A O 1
ATOM 3247 N N . LEU A 1 411 ? -19.922 -8 -31.781 1 85.56 411 LEU A N 1
ATOM 3248 C CA . LEU A 1 411 ? -20.266 -9.414 -31.672 1 85.56 411 LEU A CA 1
ATOM 3249 C C . LEU A 1 411 ? -20.531 -10.016 -33.031 1 85.56 411 LEU A C 1
ATOM 3251 O O . LEU A 1 411 ? -20.094 -11.141 -33.312 1 85.56 411 LEU A O 1
ATOM 3255 N N . GLU A 1 412 ? -21.188 -9.258 -33.812 1 85.31 412 GLU A N 1
ATOM 3256 C CA . GLU A 1 412 ? -21.516 -9.727 -35.156 1 85.31 412 GLU A CA 1
ATOM 3257 C C . GLU A 1 412 ? -20.281 -9.773 -36.062 1 85.31 412 GLU A C 1
ATOM 3259 O O . GLU A 1 412 ? -20.141 -10.648 -36.906 1 85.31 412 GLU A O 1
ATOM 3264 N N . ALA A 1 413 ? -19.422 -8.938 -35.812 1 91.94 413 ALA A N 1
ATOM 3265 C CA . ALA A 1 413 ? -18.281 -8.766 -36.688 1 91.94 413 ALA A CA 1
ATOM 3266 C C . ALA A 1 413 ? -17.156 -9.734 -36.344 1 91.94 413 ALA A C 1
ATOM 3268 O O . ALA A 1 413 ? -16.328 -10.055 -37.219 1 91.94 413 ALA A O 1
ATOM 3269 N N . ILE A 1 414 ? -17.078 -10.227 -35.125 1 91.69 414 ILE A N 1
ATOM 3270 C CA . ILE A 1 414 ? -15.93 -11 -34.688 1 91.69 414 ILE A CA 1
ATOM 3271 C C . ILE A 1 414 ? -16.266 -12.492 -34.75 1 91.69 414 ILE A C 1
ATOM 3273 O O . ILE A 1 414 ? -17.281 -12.93 -34.219 1 91.69 414 ILE A O 1
ATOM 3277 N N . GLU A 1 415 ? -15.43 -13.211 -35.375 1 84.38 415 GLU A N 1
ATOM 3278 C CA . GLU A 1 415 ? -15.594 -14.656 -35.469 1 84.38 415 GLU A CA 1
ATOM 3279 C C . GLU A 1 415 ? -14.781 -15.375 -34.406 1 84.38 415 GLU A C 1
ATOM 3281 O O . GLU A 1 415 ? -15.195 -16.422 -33.875 1 84.38 415 GLU A O 1
ATOM 3286 N N . ASN A 1 416 ? -13.625 -14.93 -34.188 1 86.25 416 ASN A N 1
ATOM 3287 C CA . ASN A 1 416 ? -12.695 -15.547 -33.25 1 86.25 416 ASN A CA 1
ATOM 3288 C C . ASN A 1 416 ? -11.766 -14.516 -32.625 1 86.25 416 ASN A C 1
ATOM 3290 O O . ASN A 1 416 ? -11.711 -13.367 -33.062 1 86.25 416 ASN A O 1
ATOM 3294 N N . HIS A 1 417 ? -11.211 -14.852 -31.547 1 90.5 417 HIS A N 1
ATOM 3295 C CA . HIS A 1 417 ? -10.234 -14 -30.875 1 90.5 417 HIS A CA 1
ATOM 3296 C C . HIS A 1 417 ? -9.102 -14.828 -30.281 1 90.5 417 HIS A C 1
ATOM 3298 O O . HIS A 1 417 ? -9.242 -16.047 -30.109 1 90.5 417 HIS A O 1
ATOM 3304 N N . ARG A 1 418 ? -7.934 -14.195 -29.984 1 90.31 418 ARG A N 1
ATOM 3305 C CA . ARG A 1 418 ? -6.773 -14.875 -29.438 1 90.31 418 ARG A CA 1
ATOM 3306 C C . ARG A 1 418 ? -5.922 -13.922 -28.594 1 90.31 418 ARG A C 1
ATOM 3308 O O . ARG A 1 418 ? -5.672 -12.789 -29.016 1 90.31 418 ARG A O 1
ATOM 3315 N N . LEU A 1 419 ? -5.676 -14.406 -27.391 1 91.62 419 LEU A N 1
ATOM 3316 C CA . LEU A 1 419 ? -4.645 -13.75 -26.594 1 91.62 419 LEU A CA 1
ATOM 3317 C C . LEU A 1 419 ? -3.275 -14.367 -26.859 1 91.62 419 LEU A C 1
ATOM 3319 O O . LEU A 1 419 ? -3.076 -15.562 -26.625 1 91.62 419 LEU A O 1
ATOM 3323 N N . ILE A 1 420 ? -2.471 -13.562 -27.344 1 92.25 420 ILE A N 1
ATOM 3324 C CA . ILE A 1 420 ? -1.154 -14.078 -27.719 1 92.25 420 ILE A CA 1
ATOM 3325 C C . ILE A 1 420 ? -0.094 -13.477 -26.797 1 92.25 420 ILE A C 1
ATOM 3327 O O . ILE A 1 420 ? 0.204 -12.281 -26.875 1 92.25 420 ILE A O 1
ATOM 3331 N N . SER A 1 421 ? 0.294 -14.289 -25.906 1 90.5 421 SER A N 1
ATOM 3332 C CA . SER A 1 421 ? 1.456 -13.945 -25.094 1 90.5 421 SER A CA 1
ATOM 3333 C C . SER A 1 421 ? 2.746 -14.461 -25.734 1 90.5 421 SER A C 1
ATOM 3335 O O . SER A 1 421 ? 2.834 -15.633 -26.109 1 90.5 421 SER A O 1
ATOM 3337 N N . TYR A 1 422 ? 3.711 -13.562 -26 1 89.31 422 TYR A N 1
ATOM 3338 C CA . TYR A 1 422 ? 4.953 -13.984 -26.641 1 89.31 422 TYR A CA 1
ATOM 3339 C C . TYR A 1 422 ? 6.141 -13.188 -26.109 1 89.31 422 TYR A C 1
ATOM 3341 O O . TYR A 1 422 ? 5.961 -12.141 -25.484 1 89.31 422 TYR A O 1
ATOM 3349 N N . GLU A 1 423 ? 7.297 -13.734 -26.156 1 87.56 423 GLU A N 1
ATOM 3350 C CA . GLU A 1 423 ? 8.531 -13.023 -25.844 1 87.56 423 GLU A CA 1
ATOM 3351 C C . GLU A 1 423 ? 9.156 -12.414 -27.094 1 87.56 423 GLU A C 1
ATOM 3353 O O . GLU A 1 423 ? 9.359 -13.109 -28.094 1 87.56 423 GLU A O 1
ATOM 3358 N N . ASP A 1 424 ? 9.43 -11.109 -27.047 1 87.5 424 ASP A N 1
ATOM 3359 C CA . ASP A 1 424 ? 9.969 -10.469 -28.234 1 87.5 424 ASP A CA 1
ATOM 3360 C C . ASP A 1 424 ? 11.492 -10.625 -28.297 1 87.5 424 ASP A C 1
ATOM 3362 O O . ASP A 1 424 ? 12.078 -11.344 -27.5 1 87.5 424 ASP A O 1
ATOM 3366 N N . GLY A 1 425 ? 12.07 -10.094 -29.344 1 81.81 425 GLY A N 1
ATOM 3367 C CA . GLY A 1 425 ? 13.5 -10.242 -29.562 1 81.81 425 GLY A CA 1
ATOM 3368 C C . GLY A 1 425 ? 14.352 -9.656 -28.453 1 81.81 425 GLY A C 1
ATOM 3369 O O . GLY A 1 425 ? 15.516 -10.031 -28.297 1 81.81 425 GLY A O 1
ATOM 3370 N N . ARG A 1 426 ? 13.727 -8.805 -27.625 1 81.06 426 ARG A N 1
ATOM 3371 C CA . ARG A 1 426 ? 14.445 -8.172 -26.531 1 81.06 426 ARG A CA 1
ATOM 3372 C C . ARG A 1 426 ? 14.242 -8.938 -25.234 1 81.06 426 ARG A C 1
ATOM 3374 O O . ARG A 1 426 ? 14.75 -8.539 -24.188 1 81.06 426 ARG A O 1
ATOM 3381 N N . GLY A 1 427 ? 13.398 -10.062 -25.312 1 79.75 427 GLY A N 1
ATOM 3382 C CA . GLY A 1 427 ? 13.133 -10.875 -24.125 1 79.75 427 GLY A CA 1
ATOM 3383 C C . GLY A 1 427 ? 12 -10.344 -23.281 1 79.75 427 GLY A C 1
ATOM 3384 O O . GLY A 1 427 ? 11.82 -10.773 -22.141 1 79.75 427 GLY A O 1
ATOM 3385 N N . ASP A 1 428 ? 11.297 -9.305 -23.781 1 85.56 428 ASP A N 1
ATOM 3386 C CA . ASP A 1 428 ? 10.148 -8.766 -23.062 1 85.56 428 ASP A CA 1
ATOM 3387 C C . ASP A 1 428 ? 8.883 -9.555 -23.375 1 85.56 428 ASP A C 1
ATOM 3389 O O . ASP A 1 428 ? 8.617 -9.883 -24.531 1 85.56 428 ASP A O 1
ATOM 3393 N N . ARG A 1 429 ? 8.25 -9.922 -22.359 1 86.12 429 ARG A N 1
ATOM 3394 C CA . ARG A 1 429 ? 6.949 -10.555 -22.562 1 86.12 429 ARG A CA 1
ATOM 3395 C C . ARG A 1 429 ? 5.93 -9.555 -23.094 1 86.12 429 ARG A C 1
ATOM 3397 O O . ARG A 1 429 ? 5.84 -8.43 -22.594 1 86.12 429 ARG A O 1
ATOM 3404 N N . GLN A 1 430 ? 5.301 -9.922 -24.141 1 91.25 430 GLN A N 1
ATOM 3405 C CA . GLN A 1 430 ? 4.324 -9.078 -24.812 1 91.25 430 GLN A CA 1
ATOM 3406 C C . GLN A 1 430 ? 2.945 -9.727 -24.828 1 91.25 430 GLN A C 1
ATOM 3408 O O . GLN A 1 430 ? 2.826 -10.945 -24.688 1 91.25 430 GLN A O 1
ATOM 3413 N N . LEU A 1 431 ? 1.936 -8.922 -24.891 1 94.31 431 LEU A N 1
ATOM 3414 C CA . LEU A 1 431 ? 0.565 -9.391 -25.062 1 94.31 431 LEU A CA 1
ATOM 3415 C C . LEU A 1 431 ? -0.064 -8.789 -26.312 1 94.31 431 LEU A C 1
ATOM 3417 O O . LEU A 1 431 ? -0.089 -7.562 -26.469 1 94.31 431 LEU A O 1
ATOM 3421 N N . HIS A 1 432 ? -0.43 -9.578 -27.25 1 95.88 432 HIS A N 1
ATOM 3422 C CA . HIS A 1 432 ? -1.162 -9.156 -28.438 1 95.88 432 HIS A CA 1
ATOM 3423 C C . HIS A 1 432 ? -2.58 -9.711 -28.438 1 95.88 432 HIS A C 1
ATOM 3425 O O . HIS A 1 432 ? -2.775 -10.922 -28.266 1 95.88 432 HIS A O 1
ATOM 3431 N N . ILE A 1 433 ? -3.453 -8.852 -28.516 1 95.94 433 ILE A N 1
ATOM 3432 C CA . ILE A 1 433 ? -4.855 -9.234 -28.609 1 95.94 433 ILE A CA 1
ATOM 3433 C C . ILE A 1 433 ? -5.277 -9.281 -30.078 1 95.94 433 ILE A C 1
ATOM 3435 O O . ILE A 1 433 ? -5.352 -8.242 -30.734 1 95.94 433 ILE A O 1
ATOM 3439 N N . ALA A 1 434 ? -5.543 -10.438 -30.516 1 95.81 434 ALA A N 1
ATOM 3440 C CA . ALA A 1 434 ? -5.918 -10.633 -31.906 1 95.81 434 ALA A CA 1
ATOM 3441 C C . ALA A 1 434 ? -7.41 -10.922 -32.031 1 95.81 434 ALA A C 1
ATOM 3443 O O . ALA A 1 434 ? -7.934 -11.836 -31.391 1 95.81 434 ALA A O 1
ATOM 3444 N N . LEU A 1 435 ? -8.07 -10.125 -32.844 1 95.56 435 LEU A N 1
ATOM 3445 C CA . LEU A 1 435 ? -9.492 -10.32 -33.125 1 95.56 435 LEU A CA 1
ATOM 3446 C C . LEU A 1 435 ? -9.711 -10.672 -34.594 1 95.56 435 LEU A C 1
ATOM 3448 O O . LEU A 1 435 ? -9.312 -9.914 -35.5 1 95.56 435 LEU A O 1
ATOM 3452 N N . GLN A 1 436 ? -10.344 -11.844 -34.812 1 93.81 436 GLN A N 1
ATOM 3453 C CA . GLN A 1 436 ? -10.609 -12.273 -36.156 1 93.81 436 GLN A CA 1
ATOM 3454 C C . GLN A 1 436 ? -11.992 -11.82 -36.625 1 93.81 436 GLN A C 1
ATOM 3456 O O . GLN A 1 436 ? -13 -12.156 -36 1 93.81 436 GLN A O 1
ATOM 3461 N N . LEU A 1 437 ? -12.016 -11.148 -37.719 1 94.88 437 LEU A N 1
ATOM 3462 C CA . LEU A 1 437 ? -13.297 -10.766 -38.312 1 94.88 437 LEU A CA 1
ATOM 3463 C C . LEU A 1 437 ? -13.977 -11.961 -38.969 1 94.88 437 LEU A C 1
ATOM 3465 O O . LEU A 1 437 ? -13.297 -12.883 -39.438 1 94.88 437 LEU A O 1
ATOM 3469 N N . SER A 1 438 ? -15.344 -11.891 -38.938 1 89.12 438 SER A N 1
ATOM 3470 C CA . SER A 1 438 ? -16.094 -12.875 -39.719 1 89.12 438 SER A CA 1
ATOM 3471 C C . SER A 1 438 ? -15.883 -12.695 -41.219 1 89.12 438 SER A C 1
ATOM 3473 O O . SER A 1 438 ? -15.391 -11.648 -41.656 1 89.12 438 SER A O 1
ATOM 3475 N N . ALA A 1 439 ? -16.25 -13.805 -41.938 1 88.69 439 ALA A N 1
ATOM 3476 C CA . ALA A 1 439 ? -16.156 -13.703 -43.406 1 88.69 439 ALA A CA 1
ATOM 3477 C C . ALA A 1 439 ? -17 -12.547 -43.906 1 88.69 439 ALA A C 1
ATOM 3479 O O . ALA A 1 439 ? -16.562 -11.797 -44.812 1 88.69 439 ALA A O 1
ATOM 3480 N N . ALA A 1 440 ? -18.156 -12.406 -43.375 1 88.19 440 ALA A N 1
ATOM 3481 C CA . ALA A 1 440 ? -19.078 -11.352 -43.781 1 88.19 440 ALA A CA 1
ATOM 3482 C C . ALA A 1 440 ? -18.531 -9.969 -43.469 1 88.19 440 ALA A C 1
ATOM 3484 O O . ALA A 1 440 ? -18.578 -9.062 -44.281 1 88.19 440 ALA A O 1
ATOM 3485 N N . ALA A 1 441 ? -18 -9.82 -42.281 1 91.5 441 ALA A N 1
ATOM 3486 C CA . ALA A 1 441 ? -17.453 -8.531 -41.844 1 91.5 441 ALA A CA 1
ATOM 3487 C C . ALA A 1 441 ? -16.219 -8.164 -42.688 1 91.5 441 ALA A C 1
ATOM 3489 O O . ALA A 1 441 ? -15.984 -6.992 -42.969 1 91.5 441 ALA A O 1
ATOM 3490 N N . THR A 1 442 ? -15.406 -9.172 -42.906 1 93.12 442 THR A N 1
ATOM 3491 C CA . THR A 1 442 ? -14.227 -8.961 -43.75 1 93.12 442 THR A CA 1
ATOM 3492 C C . THR A 1 442 ? -14.625 -8.422 -45.125 1 93.12 442 THR A C 1
ATOM 3494 O O . THR A 1 442 ? -14.016 -7.477 -45.625 1 93.12 442 THR A O 1
ATOM 3497 N N . GLN A 1 443 ? -15.609 -9.039 -45.719 1 92.44 443 GLN A N 1
ATOM 3498 C CA . GLN A 1 443 ? -16.078 -8.648 -47.031 1 92.44 443 GLN A CA 1
ATOM 3499 C C . GLN A 1 443 ? -16.703 -7.254 -47 1 92.44 443 GLN A C 1
ATOM 3501 O O . GLN A 1 443 ? -16.484 -6.449 -47.906 1 92.44 443 GLN A O 1
ATOM 3506 N N . ASP A 1 444 ? -17.516 -7.074 -46 1 89.75 444 ASP A N 1
ATOM 3507 C CA . ASP A 1 444 ? -18.188 -5.785 -45.875 1 89.75 444 ASP A CA 1
ATOM 3508 C C . ASP A 1 444 ? -17.172 -4.656 -45.656 1 89.75 444 ASP A C 1
ATOM 3510 O O . ASP A 1 444 ? -17.328 -3.57 -46.219 1 89.75 444 ASP A O 1
ATOM 3514 N N . GLY A 1 445 ? -16.203 -4.824 -44.875 1 90 445 GLY A N 1
ATOM 3515 C CA . GLY A 1 445 ? -15.109 -3.893 -44.656 1 90 445 GLY A CA 1
ATOM 3516 C C . GLY A 1 445 ? -15.555 -2.592 -44 1 90 445 GLY A C 1
ATOM 3517 O O . GLY A 1 445 ? -14.867 -1.571 -44.125 1 90 445 GLY A O 1
ATOM 3518 N N . THR A 1 446 ? -16.625 -2.562 -43.312 1 88.56 446 THR A N 1
ATOM 3519 C CA . THR A 1 446 ? -17.203 -1.312 -42.844 1 88.56 446 THR A CA 1
ATOM 3520 C C . THR A 1 446 ? -17.016 -1.179 -41.312 1 88.56 446 THR A C 1
ATOM 3522 O O . THR A 1 446 ? -17.375 -0.156 -40.75 1 88.56 446 THR A O 1
ATOM 3525 N N . LEU A 1 447 ? -16.469 -2.207 -40.781 1 93.06 447 LEU A N 1
ATOM 3526 C CA . LEU A 1 447 ? -16.312 -2.131 -39.344 1 93.06 447 LEU A CA 1
ATOM 3527 C C . LEU A 1 447 ? -15.398 -0.979 -38.938 1 93.06 447 LEU A C 1
ATOM 3529 O O . LEU A 1 447 ? -14.305 -0.842 -39.5 1 93.06 447 LEU A O 1
ATOM 3533 N N . ASP A 1 448 ? -15.812 -0.106 -38.125 1 95.38 448 ASP A N 1
ATOM 3534 C CA . ASP A 1 448 ? -14.977 0.961 -37.562 1 95.38 448 ASP A CA 1
ATOM 3535 C C . ASP A 1 448 ? -13.945 0.406 -36.594 1 95.38 448 ASP A C 1
ATOM 3537 O O . ASP A 1 448 ? -14.125 0.493 -35.375 1 95.38 448 ASP A O 1
ATOM 3541 N N . GLN A 1 449 ? -12.852 -0.014 -37.125 1 95.38 449 GLN A N 1
ATOM 3542 C CA . GLN A 1 449 ? -11.852 -0.729 -36.312 1 95.38 449 GLN A CA 1
ATOM 3543 C C . GLN A 1 449 ? -11.242 0.177 -35.25 1 95.38 449 GLN A C 1
ATOM 3545 O O . GLN A 1 449 ? -10.914 -0.28 -34.156 1 95.38 449 GLN A O 1
ATOM 3550 N N . ASP A 1 450 ? -11.141 1.416 -35.562 1 94.56 450 ASP A N 1
ATOM 3551 C CA . ASP A 1 450 ? -10.57 2.342 -34.594 1 94.56 450 ASP A CA 1
ATOM 3552 C C . ASP A 1 450 ? -11.477 2.484 -33.375 1 94.56 450 ASP A C 1
ATOM 3554 O O . ASP A 1 450 ? -11 2.463 -32.25 1 94.56 450 ASP A O 1
ATOM 3558 N N . ARG A 1 451 ? -12.672 2.615 -33.656 1 94.31 451 ARG A N 1
ATOM 3559 C CA . ARG A 1 451 ? -13.648 2.721 -32.594 1 94.31 451 ARG A CA 1
ATOM 3560 C C . ARG A 1 451 ? -13.633 1.476 -31.703 1 94.31 451 ARG A C 1
ATOM 3562 O O . ARG A 1 451 ? -13.641 1.575 -30.469 1 94.31 451 ARG A O 1
ATOM 3569 N N . PHE A 1 452 ? -13.562 0.352 -32.281 1 94.31 452 PHE A N 1
ATOM 3570 C CA . PHE A 1 452 ? -13.719 -0.885 -31.531 1 94.31 452 PHE A CA 1
ATOM 3571 C C . PHE A 1 452 ? -12.414 -1.253 -30.844 1 94.31 452 PHE A C 1
ATOM 3573 O O . PHE A 1 452 ? -12.43 -1.883 -29.781 1 94.31 452 PHE A O 1
ATOM 3580 N N . ARG A 1 453 ? -11.258 -0.866 -31.422 1 95.62 453 ARG A N 1
ATOM 3581 C CA . ARG A 1 453 ? -10.023 -1.03 -30.672 1 95.62 453 ARG A CA 1
ATOM 3582 C C . ARG A 1 453 ? -10.07 -0.262 -29.344 1 95.62 453 ARG A C 1
ATOM 3584 O O . ARG A 1 453 ? -9.688 -0.789 -28.297 1 95.62 453 ARG A O 1
ATOM 3591 N N . THR A 1 454 ? -10.555 0.914 -29.484 1 93.81 454 THR A N 1
ATOM 3592 C CA . THR A 1 454 ? -10.703 1.737 -28.281 1 93.81 454 THR A CA 1
ATOM 3593 C C . THR A 1 454 ? -11.703 1.11 -27.312 1 93.81 454 THR A C 1
ATOM 3595 O O . THR A 1 454 ? -11.461 1.062 -26.109 1 93.81 454 THR A O 1
ATOM 3598 N N . TYR A 1 455 ? -12.773 0.62 -27.859 1 93.75 455 TYR A N 1
ATOM 3599 C CA . TYR A 1 455 ? -13.812 -0.01 -27.062 1 93.75 455 TYR A CA 1
ATOM 3600 C C . TYR A 1 455 ? -13.258 -1.219 -26.312 1 93.75 455 TYR A C 1
ATOM 3602 O O . TYR A 1 455 ? -13.445 -1.347 -25.094 1 93.75 455 TYR A O 1
ATOM 3610 N N . VAL A 1 456 ? -12.531 -2.043 -26.984 1 94.5 456 VAL A N 1
ATOM 3611 C CA . VAL A 1 456 ? -12.031 -3.279 -26.391 1 94.5 456 VAL A CA 1
ATOM 3612 C C . VAL A 1 456 ? -11 -2.959 -25.312 1 94.5 456 VAL A C 1
ATOM 3614 O O . VAL A 1 456 ? -11.023 -3.533 -24.219 1 94.5 456 VAL A O 1
ATOM 3617 N N . THR A 1 457 ? -10.188 -2.068 -25.672 1 94.25 457 THR A N 1
ATOM 3618 C CA . THR A 1 457 ? -9.148 -1.678 -24.734 1 94.25 457 THR A CA 1
ATOM 3619 C C . THR A 1 457 ? -9.758 -1.096 -23.469 1 94.25 457 THR A C 1
ATOM 3621 O O . THR A 1 457 ? -9.391 -1.487 -22.359 1 94.25 457 THR A O 1
ATOM 3624 N N . THR A 1 458 ? -10.68 -0.271 -23.625 1 91.62 458 THR A N 1
ATOM 3625 C CA . THR A 1 458 ? -11.32 0.405 -22.5 1 91.62 458 THR A CA 1
ATOM 3626 C C . THR A 1 458 ? -12.102 -0.589 -21.641 1 91.62 458 THR A C 1
ATOM 3628 O O . THR A 1 458 ? -12.016 -0.559 -20.422 1 91.62 458 THR A O 1
ATOM 3631 N N . GLU A 1 459 ? -12.82 -1.455 -22.297 1 88.06 459 GLU A N 1
ATOM 3632 C CA . GLU A 1 459 ? -13.672 -2.4 -21.594 1 88.06 459 GLU A CA 1
ATOM 3633 C C . GLU A 1 459 ? -12.836 -3.438 -20.844 1 88.06 459 GLU A C 1
ATOM 3635 O O . GLU A 1 459 ? -13.188 -3.836 -19.734 1 88.06 459 GLU A O 1
ATOM 3640 N N . LEU A 1 460 ? -11.75 -3.9 -21.438 1 89.62 460 LEU A N 1
ATOM 3641 C CA . LEU A 1 460 ? -10.883 -4.863 -20.766 1 89.62 460 LEU A CA 1
ATOM 3642 C C . LEU A 1 460 ? -10.281 -4.258 -19.5 1 89.62 460 LEU A C 1
ATOM 3644 O O . LEU A 1 460 ? -10.242 -4.914 -18.453 1 89.62 460 LEU A O 1
ATOM 3648 N N . ARG A 1 461 ? -9.922 -3.025 -19.641 1 88.56 461 ARG A N 1
ATOM 3649 C CA . ARG A 1 461 ? -9.297 -2.33 -18.516 1 88.56 461 ARG A CA 1
ATOM 3650 C C . ARG A 1 461 ? -10.328 -2.021 -17.422 1 88.56 461 ARG A C 1
ATOM 3652 O O . ARG A 1 461 ? -10.016 -2.098 -16.234 1 88.56 461 ARG A O 1
ATOM 3659 N N . ARG A 1 462 ? -11.438 -1.682 -17.844 1 82.69 462 ARG A N 1
ATOM 3660 C CA . ARG A 1 462 ? -12.508 -1.382 -16.906 1 82.69 462 ARG A CA 1
ATOM 3661 C C . ARG A 1 462 ? -12.914 -2.627 -16.125 1 82.69 462 ARG A C 1
ATOM 3663 O O . ARG A 1 462 ? -13.148 -2.561 -14.906 1 82.69 462 ARG A O 1
ATOM 3670 N N . ARG A 1 463 ? -12.969 -3.754 -16.75 1 78.25 463 ARG A N 1
ATOM 3671 C CA . ARG A 1 463 ? -13.469 -5 -16.188 1 78.25 463 ARG A CA 1
ATOM 3672 C C . ARG A 1 463 ? -12.406 -5.68 -15.328 1 78.25 463 ARG A C 1
ATOM 3674 O O . ARG A 1 463 ? -12.734 -6.477 -14.445 1 78.25 463 ARG A O 1
ATOM 3681 N N . ASN A 1 464 ? -11.234 -5.441 -15.648 1 83 464 ASN A N 1
ATOM 3682 C CA . ASN A 1 464 ? -10.109 -6.059 -14.945 1 83 464 ASN A CA 1
ATOM 3683 C C . ASN A 1 464 ? -9.148 -5.012 -14.406 1 83 464 ASN A C 1
ATOM 3685 O O . ASN A 1 464 ? -8.203 -4.617 -15.086 1 83 464 ASN A O 1
ATOM 3689 N N . GLY A 1 465 ? -9.383 -4.711 -13.133 1 76.12 465 GLY A N 1
ATOM 3690 C CA . GLY A 1 465 ? -8.57 -3.686 -12.5 1 76.12 465 GLY A CA 1
ATOM 3691 C C . GLY A 1 465 ? -7.094 -4.027 -12.469 1 76.12 465 GLY A C 1
ATOM 3692 O O . GLY A 1 465 ? -6.242 -3.143 -12.609 1 76.12 465 GLY A O 1
ATOM 3693 N N . ASP A 1 466 ? -6.793 -5.262 -12.211 1 78.81 466 ASP A N 1
ATOM 3694 C CA . ASP A 1 466 ? -5.398 -5.691 -12.242 1 78.81 466 ASP A CA 1
ATOM 3695 C C . ASP A 1 466 ? -4.781 -5.449 -13.617 1 78.81 466 ASP A C 1
ATOM 3697 O O . ASP A 1 466 ? -3.629 -5.027 -13.727 1 78.81 466 ASP A O 1
ATOM 3701 N N . PHE A 1 467 ? -5.57 -5.73 -14.695 1 86.44 467 PHE A N 1
ATOM 3702 C CA . PHE A 1 467 ? -5.086 -5.492 -16.047 1 86.44 467 PHE A CA 1
ATOM 3703 C C . PHE A 1 467 ? -4.871 -4 -16.297 1 86.44 467 PHE A C 1
ATOM 3705 O O . PHE A 1 467 ? -3.877 -3.604 -16.906 1 86.44 467 PHE A O 1
ATOM 3712 N N . ASN A 1 468 ? -5.852 -3.238 -15.812 1 85.81 468 ASN A N 1
ATOM 3713 C CA . ASN A 1 468 ? -5.688 -1.793 -15.922 1 85.81 468 ASN A CA 1
ATOM 3714 C C . ASN A 1 468 ? -4.406 -1.321 -15.242 1 85.81 468 ASN A C 1
ATOM 3716 O O . ASN A 1 468 ? -3.646 -0.535 -15.812 1 85.81 468 ASN A O 1
ATOM 3720 N N . ASN A 1 469 ? -4.262 -1.787 -14.078 1 80.75 469 ASN A N 1
ATOM 3721 C CA . ASN A 1 469 ? -3.035 -1.44 -13.367 1 80.75 469 ASN A CA 1
ATOM 3722 C C . ASN A 1 469 ? -1.801 -1.946 -14.109 1 80.75 469 ASN A C 1
ATOM 3724 O O . ASN A 1 469 ? -0.79 -1.245 -14.188 1 80.75 469 ASN A O 1
ATOM 3728 N N . GLY A 1 470 ? -1.856 -3.164 -14.594 1 83.94 470 GLY A N 1
ATOM 3729 C CA . GLY A 1 470 ? -0.76 -3.729 -15.367 1 83.94 470 GLY A CA 1
ATOM 3730 C C . GLY A 1 470 ? -0.398 -2.9 -16.594 1 83.94 470 GLY A C 1
ATOM 3731 O O . GLY A 1 470 ? 0.781 -2.742 -16.906 1 83.94 470 GLY A O 1
ATOM 3732 N N . VAL A 1 471 ? -1.424 -2.348 -17.25 1 88 471 VAL A N 1
ATOM 3733 C CA . VAL A 1 471 ? -1.205 -1.513 -18.438 1 88 471 VAL A CA 1
ATOM 3734 C C . VAL A 1 471 ? -0.585 -0.182 -18.016 1 88 471 VAL A C 1
ATOM 3736 O O . VAL A 1 471 ? 0.387 0.276 -18.625 1 88 471 VAL A O 1
ATOM 3739 N N . ARG A 1 472 ? -1.077 0.37 -16.922 1 82.94 472 ARG A N 1
ATOM 3740 C CA . ARG A 1 472 ? -0.632 1.681 -16.453 1 82.94 472 ARG A CA 1
ATOM 3741 C C . ARG A 1 472 ? 0.826 1.638 -16.016 1 82.94 472 ARG A C 1
ATOM 3743 O O . ARG A 1 472 ? 1.562 2.611 -16.188 1 82.94 472 ARG A O 1
ATOM 3750 N N . THR A 1 473 ? 1.181 0.49 -15.594 1 78.81 473 THR A N 1
ATOM 3751 C CA . THR A 1 473 ? 2.51 0.39 -15 1 78.81 473 THR A CA 1
ATOM 3752 C C . THR A 1 473 ? 3.451 -0.39 -15.914 1 78.81 473 THR A C 1
ATOM 3754 O O . THR A 1 473 ? 4.578 -0.707 -15.531 1 78.81 473 THR A O 1
ATOM 3757 N N . ALA A 1 474 ? 2.984 -0.737 -17.062 1 86.19 474 ALA A N 1
ATOM 3758 C CA . ALA A 1 474 ? 3.783 -1.535 -18 1 86.19 474 ALA A CA 1
ATOM 3759 C C . ALA A 1 474 ? 5.047 -0.79 -18.406 1 86.19 474 ALA A C 1
ATOM 3761 O O . ALA A 1 474 ? 5.016 0.422 -18.641 1 86.19 474 ALA A O 1
ATOM 3762 N N . PRO A 1 475 ? 6.148 -1.515 -18.406 1 80.12 475 PRO A N 1
ATOM 3763 C CA . PRO A 1 475 ? 7.34 -0.889 -18.984 1 80.12 475 PRO A CA 1
ATOM 3764 C C . PRO A 1 475 ? 7.109 -0.377 -20.406 1 80.12 475 PRO A C 1
ATOM 3766 O O . PRO A 1 475 ? 6.262 -0.909 -21.125 1 80.12 475 PRO A O 1
ATOM 3769 N N . ASP A 1 476 ? 7.871 0.646 -20.719 1 83 476 ASP A N 1
ATOM 3770 C CA . ASP A 1 476 ? 7.762 1.162 -22.078 1 83 476 ASP A CA 1
ATOM 3771 C C . ASP A 1 476 ? 8.047 0.069 -23.109 1 83 476 ASP A C 1
ATOM 3773 O O . ASP A 1 476 ? 8.953 -0.743 -22.922 1 83 476 ASP A O 1
ATOM 3777 N N . GLY A 1 477 ? 7.301 0.043 -24.094 1 87.94 477 GLY A N 1
ATOM 3778 C CA . GLY A 1 477 ? 7.492 -0.919 -25.172 1 87.94 477 GLY A CA 1
ATOM 3779 C C . GLY A 1 477 ? 6.812 -2.25 -24.906 1 87.94 477 GLY A C 1
ATOM 3780 O O . GLY A 1 477 ? 6.918 -3.178 -25.719 1 87.94 477 GLY A O 1
ATOM 3781 N N . THR A 1 478 ? 6.121 -2.369 -23.781 1 90.62 478 THR A N 1
ATOM 3782 C CA . THR A 1 478 ? 5.508 -3.656 -23.484 1 90.62 478 THR A CA 1
ATOM 3783 C C . THR A 1 478 ? 3.994 -3.514 -23.328 1 90.62 478 THR A C 1
ATOM 3785 O O . THR A 1 478 ? 3.33 -4.406 -22.797 1 90.62 478 THR A O 1
ATOM 3788 N N . LEU A 1 479 ? 3.504 -2.342 -23.75 1 94.44 479 LEU A N 1
ATOM 3789 C CA . LEU A 1 479 ? 2.055 -2.176 -23.75 1 94.44 479 LEU A CA 1
ATOM 3790 C C . LEU A 1 479 ? 1.388 -3.191 -24.672 1 94.44 479 LEU A C 1
ATOM 3792 O O . LEU A 1 479 ? 1.921 -3.514 -25.734 1 94.44 479 LEU A O 1
ATOM 3796 N N . PRO A 1 480 ? 0.207 -3.713 -24.266 1 95.38 480 PRO A N 1
ATOM 3797 C CA . PRO A 1 480 ? -0.476 -4.668 -25.141 1 95.38 480 PRO A CA 1
ATOM 3798 C C . PRO A 1 480 ? -0.835 -4.066 -26.5 1 95.38 480 PRO A C 1
ATOM 3800 O O . PRO A 1 480 ? -0.958 -2.848 -26.625 1 95.38 480 PRO A O 1
ATOM 3803 N N . THR A 1 481 ? -0.899 -4.863 -27.516 1 96.75 481 THR A N 1
ATOM 3804 C CA . THR A 1 481 ? -1.356 -4.457 -28.844 1 96.75 481 THR A CA 1
ATOM 3805 C C . THR A 1 481 ? -2.65 -5.18 -29.219 1 96.75 481 THR A C 1
ATOM 3807 O O . THR A 1 481 ? -2.955 -6.238 -28.656 1 96.75 481 THR A O 1
ATOM 3810 N N . ILE A 1 482 ? -3.387 -4.523 -30.031 1 97.38 482 ILE A N 1
ATOM 3811 C CA . ILE A 1 482 ? -4.664 -5.082 -30.453 1 97.38 482 ILE A CA 1
ATOM 3812 C C . ILE A 1 482 ? -4.848 -4.875 -31.953 1 97.38 482 ILE A C 1
ATOM 3814 O O . ILE A 1 482 ? -4.488 -3.822 -32.5 1 97.38 482 ILE A O 1
ATOM 3818 N N . ALA A 1 483 ? -5.285 -5.867 -32.594 1 97.25 483 ALA A N 1
ATOM 3819 C CA . ALA A 1 483 ? -5.539 -5.707 -34.031 1 97.25 483 ALA A CA 1
ATOM 3820 C C . ALA A 1 483 ? -6.684 -6.605 -34.5 1 97.25 483 ALA A C 1
ATOM 3822 O O . ALA A 1 483 ? -6.945 -7.648 -33.906 1 97.25 483 ALA A O 1
ATOM 3823 N N . PHE A 1 484 ? -7.344 -6.098 -35.5 1 97.06 484 PHE A N 1
ATOM 3824 C CA . PHE A 1 484 ? -8.336 -6.895 -36.219 1 97.06 484 PHE A CA 1
ATOM 3825 C C . PHE A 1 484 ? -7.715 -7.594 -37.406 1 97.06 484 PHE A C 1
ATOM 3827 O O . PHE A 1 484 ? -6.891 -7.008 -38.125 1 97.06 484 PHE A O 1
ATOM 3834 N N . TYR A 1 485 ? -8.039 -8.812 -37.5 1 96.19 485 TYR A N 1
ATOM 3835 C CA . TYR A 1 485 ? -7.559 -9.594 -38.625 1 96.19 485 TYR A CA 1
ATOM 3836 C C . TYR A 1 485 ? -8.719 -10.055 -39.5 1 96.19 485 TYR A C 1
ATOM 3838 O O . TYR A 1 485 ? -9.773 -10.445 -39 1 96.19 485 TYR A O 1
ATOM 3846 N N . ALA A 1 486 ? -8.461 -9.961 -40.844 1 95.25 486 ALA A N 1
ATOM 3847 C CA . ALA A 1 486 ? -9.453 -10.516 -41.75 1 95.25 486 ALA A CA 1
ATOM 3848 C C . ALA A 1 486 ? -9.664 -12.008 -41.5 1 95.25 486 ALA A C 1
ATOM 3850 O O . ALA A 1 486 ? -8.844 -12.656 -40.844 1 95.25 486 ALA A O 1
ATOM 3851 N N . HIS A 1 487 ? -10.812 -12.5 -42.031 1 90.88 487 HIS A N 1
ATOM 3852 C CA . HIS A 1 487 ? -11.18 -13.898 -41.812 1 90.88 487 HIS A CA 1
ATOM 3853 C C . HIS A 1 487 ? -10.055 -14.836 -42.219 1 90.88 487 HIS A C 1
ATOM 3855 O O . HIS A 1 487 ? -9.586 -14.773 -43.375 1 90.88 487 HIS A O 1
ATOM 3861 N N . ARG A 1 488 ? -9.547 -15.609 -41.25 1 89.88 488 ARG A N 1
ATOM 3862 C CA . ARG A 1 488 ? -8.555 -16.672 -41.469 1 89.88 488 ARG A CA 1
ATOM 3863 C C . ARG A 1 488 ? -7.238 -16.094 -41.969 1 89.88 488 ARG A C 1
ATOM 3865 O O . ARG A 1 488 ? -6.645 -16.641 -42.906 1 89.88 488 ARG A O 1
ATOM 3872 N N . THR A 1 489 ? -6.871 -14.984 -41.469 1 93.94 489 THR A N 1
ATOM 3873 C CA . THR A 1 489 ? -5.578 -14.391 -41.781 1 93.94 489 THR A CA 1
ATOM 3874 C C . THR A 1 489 ? -4.762 -14.156 -40.531 1 93.94 489 THR A C 1
ATOM 3876 O O . THR A 1 489 ? -5.285 -14.273 -39.406 1 93.94 489 THR A O 1
ATOM 3879 N N . GLY A 1 490 ? -3.463 -13.906 -40.75 1 94.75 490 GLY A N 1
ATOM 3880 C CA . GLY A 1 490 ? -2.596 -13.641 -39.625 1 94.75 490 GLY A CA 1
ATOM 3881 C C . GLY A 1 490 ? -2.506 -14.805 -38.656 1 94.75 490 GLY A C 1
ATOM 3882 O O . GLY A 1 490 ? -2.262 -15.938 -39.062 1 94.75 490 GLY A O 1
ATOM 3883 N N . PRO A 1 491 ? -2.711 -14.508 -37.281 1 93.31 491 PRO A N 1
ATOM 3884 C CA . PRO A 1 491 ? -2.617 -15.562 -36.281 1 93.31 491 PRO A CA 1
ATOM 3885 C C . PRO A 1 491 ? -3.723 -16.609 -36.406 1 93.31 491 PRO A C 1
ATOM 3887 O O . PRO A 1 491 ? -3.693 -17.641 -35.75 1 93.31 491 PRO A O 1
ATOM 3890 N N . PHE A 1 492 ? -4.672 -16.344 -37.344 1 91.25 492 PHE A N 1
ATOM 3891 C CA . PHE A 1 492 ? -5.809 -17.25 -37.5 1 91.25 492 PHE A CA 1
ATOM 3892 C C . PHE A 1 492 ? -5.711 -18.031 -38.812 1 91.25 492 PHE A C 1
ATOM 3894 O O . PHE A 1 492 ? -6.629 -18.766 -39.156 1 91.25 492 PHE A O 1
ATOM 3901 N N . ALA A 1 493 ? -4.672 -17.891 -39.469 1 89.69 493 ALA A N 1
ATOM 3902 C CA . ALA A 1 493 ? -4.516 -18.438 -40.812 1 89.69 493 ALA A CA 1
ATOM 3903 C C . ALA A 1 493 ? -4.605 -19.953 -40.812 1 89.69 493 ALA A C 1
ATOM 3905 O O . ALA A 1 493 ? -5.051 -20.562 -41.781 1 89.69 493 ALA A O 1
ATOM 3906 N N . THR A 1 494 ? -4.18 -20.547 -39.75 1 81.19 494 THR A N 1
ATOM 3907 C CA . THR A 1 494 ? -4.121 -22 -39.719 1 81.19 494 THR A CA 1
ATOM 3908 C C . THR A 1 494 ? -5.316 -22.578 -38.969 1 81.19 494 THR A C 1
ATOM 3910 O O . THR A 1 494 ? -5.352 -23.781 -38.656 1 81.19 494 THR A O 1
ATOM 3913 N N . ASP A 1 495 ? -6.301 -21.75 -38.625 1 76.38 495 ASP A N 1
ATOM 3914 C CA . ASP A 1 495 ? -7.41 -22.203 -37.781 1 76.38 495 ASP A CA 1
ATOM 3915 C C . ASP A 1 495 ? -8.359 -23.094 -38.594 1 76.38 495 ASP A C 1
ATOM 3917 O O . ASP A 1 495 ? -9.109 -23.875 -38 1 76.38 495 ASP A O 1
ATOM 3921 N N . SER A 1 496 ? -8.469 -22.969 -39.844 1 60.56 496 SER A N 1
ATOM 3922 C CA . SER A 1 496 ? -9.406 -23.75 -40.625 1 60.56 496 SER A CA 1
ATOM 3923 C C . SER A 1 496 ? -9.195 -25.25 -40.406 1 60.56 496 SER A C 1
ATOM 3925 O O . SER A 1 496 ? -10.148 -26.031 -40.438 1 60.56 496 SER A O 1
ATOM 3927 N N . GLY A 1 497 ? -8.039 -25.688 -40.125 1 53.94 497 GLY A N 1
ATOM 3928 C CA . GLY A 1 497 ? -7.77 -27.109 -39.969 1 53.94 497 GLY A CA 1
ATOM 3929 C C . GLY A 1 497 ? -7.863 -27.578 -38.531 1 53.94 497 GLY A C 1
ATOM 3930 O O . GLY A 1 497 ? -7.723 -28.781 -38.281 1 53.94 497 GLY A O 1
ATOM 3931 N N . LYS A 1 498 ? -8.141 -26.75 -37.719 1 56.97 498 LYS A N 1
ATOM 3932 C CA . LYS A 1 498 ? -8.156 -27.125 -36.312 1 56.97 498 LYS A CA 1
ATOM 3933 C C . LYS A 1 498 ? -9.578 -27.281 -35.812 1 56.97 498 LYS A C 1
ATOM 3935 O O . LYS A 1 498 ? -10.477 -26.547 -36.219 1 56.97 498 LYS A O 1
ATOM 3940 N N . LEU A 1 499 ? -9.922 -28.375 -35.156 1 48.12 499 LEU A N 1
ATOM 3941 C CA . LEU A 1 499 ? -11.242 -28.672 -34.594 1 48.12 499 LEU A CA 1
ATOM 3942 C C . LEU A 1 499 ? -11.586 -27.703 -33.469 1 48.12 499 LEU A C 1
ATOM 3944 O O . LEU A 1 499 ? -12.742 -27.344 -33.281 1 48.12 499 LEU A O 1
ATOM 3948 N N . LYS A 1 500 ? -10.562 -27.328 -32.688 1 57.28 500 LYS A N 1
ATOM 3949 C CA . LYS A 1 500 ? -10.836 -26.484 -31.516 1 57.28 500 LYS A CA 1
ATOM 3950 C C . LYS A 1 500 ? -10.109 -25.141 -31.625 1 57.28 500 LYS A C 1
ATOM 3952 O O . LYS A 1 500 ? -8.945 -25.094 -32.031 1 57.28 500 LYS A O 1
ATOM 3957 N N . ASN A 1 501 ? -10.789 -24.016 -31.406 1 64.56 501 ASN A N 1
ATOM 3958 C CA . ASN A 1 501 ? -10.211 -22.672 -31.391 1 64.56 501 ASN A CA 1
ATOM 3959 C C . ASN A 1 501 ? -9.172 -22.516 -30.281 1 64.56 501 ASN A C 1
ATOM 3961 O O . ASN A 1 501 ? -9.352 -23.031 -29.172 1 64.56 501 ASN A O 1
ATOM 3965 N N . GLU A 1 502 ? -8 -22.109 -30.594 1 75.81 502 GLU A N 1
ATOM 3966 C CA . GLU A 1 502 ? -6.973 -21.75 -29.625 1 75.81 502 GLU A CA 1
ATOM 3967 C C . GLU A 1 502 ? -7.09 -20.281 -29.219 1 75.81 502 GLU A C 1
ATOM 3969 O O . GLU A 1 502 ? -6.695 -19.391 -29.984 1 75.81 502 GLU A O 1
ATOM 3974 N N . TYR A 1 503 ? -7.598 -20.125 -28.078 1 79.94 503 TYR A N 1
ATOM 3975 C CA . TYR A 1 503 ? -7.887 -18.766 -27.656 1 79.94 503 TYR A CA 1
ATOM 3976 C C . TYR A 1 503 ? -6.66 -18.109 -27.031 1 79.94 503 TYR A C 1
ATOM 3978 O O . TYR A 1 503 ? -6.613 -16.891 -26.859 1 79.94 503 TYR A O 1
ATOM 3986 N N . VAL A 1 504 ? -5.699 -18.938 -26.609 1 85.62 504 VAL A N 1
ATOM 3987 C CA . VAL A 1 504 ? -4.504 -18.375 -25.984 1 85.62 504 VAL A CA 1
ATOM 3988 C C . VAL A 1 504 ? -3.256 -19.016 -26.594 1 85.62 504 VAL A C 1
ATOM 3990 O O . VAL A 1 504 ? -3.197 -20.234 -26.781 1 85.62 504 VAL A O 1
ATOM 3993 N N . TRP A 1 505 ? -2.414 -18.203 -27.078 1 84.06 505 TRP A N 1
ATOM 3994 C CA . TRP A 1 505 ? -1.08 -18.625 -27.5 1 84.06 505 TRP A CA 1
ATOM 3995 C C . TRP A 1 505 ? -0.019 -18.109 -26.531 1 84.06 505 TRP A C 1
ATOM 3997 O O . TRP A 1 505 ? -0.01 -16.938 -26.188 1 84.06 505 TRP A O 1
ATOM 4007 N N . GLN A 1 506 ? 0.648 -19 -25.953 1 84.88 506 GLN A N 1
ATOM 4008 C CA . GLN A 1 506 ? 1.89 -18.656 -25.281 1 84.88 506 GLN A CA 1
ATOM 4009 C C . GLN A 1 506 ? 3.105 -19.078 -26.094 1 84.88 506 GLN A C 1
ATOM 4011 O O . GLN A 1 506 ? 3.441 -20.25 -26.156 1 84.88 506 GLN A O 1
ATOM 4016 N N . LEU A 1 507 ? 3.719 -18.094 -26.719 1 84 507 LEU A N 1
ATOM 4017 C CA . LEU A 1 507 ? 4.734 -18.375 -27.734 1 84 507 LEU A CA 1
ATOM 4018 C C . LEU A 1 507 ? 6.125 -18 -27.219 1 84 507 LEU A C 1
ATOM 4020 O O . LEU A 1 507 ? 6.293 -16.984 -26.547 1 84 507 LEU A O 1
ATOM 4024 N N . PRO A 1 508 ? 7.02 -18.906 -27.422 1 80.5 508 PRO A N 1
ATOM 4025 C CA . PRO A 1 508 ? 8.406 -18.547 -27.109 1 80.5 508 PRO A CA 1
ATOM 4026 C C . PRO A 1 508 ? 8.961 -17.469 -28.031 1 80.5 508 PRO A C 1
ATOM 4028 O O . PRO A 1 508 ? 8.281 -17.047 -28.969 1 80.5 508 PRO A O 1
ATOM 4031 N N . ALA A 1 509 ? 10.148 -17.078 -27.719 1 82.31 509 ALA A N 1
ATOM 4032 C CA . ALA A 1 509 ? 10.797 -16.031 -28.5 1 82.31 509 ALA A CA 1
ATOM 4033 C C . ALA A 1 509 ? 10.883 -16.406 -29.969 1 82.31 509 ALA A C 1
ATOM 4035 O O . ALA A 1 509 ? 11.266 -17.531 -30.297 1 82.31 509 ALA A O 1
ATOM 4036 N N . GLY A 1 510 ? 10.523 -15.531 -30.812 1 83.88 510 GLY A N 1
ATOM 4037 C CA . GLY A 1 510 ? 10.68 -15.727 -32.25 1 83.88 510 GLY A CA 1
ATOM 4038 C C . GLY A 1 510 ? 9.5 -16.453 -32.875 1 83.88 510 GLY A C 1
ATOM 4039 O O . GLY A 1 510 ? 9.312 -16.391 -34.094 1 83.88 510 GLY A O 1
ATOM 4040 N N . ALA A 1 511 ? 8.688 -17.094 -32.094 1 84.81 511 ALA A N 1
ATOM 4041 C CA . ALA A 1 511 ? 7.625 -17.938 -32.625 1 84.81 511 ALA A CA 1
ATOM 4042 C C . ALA A 1 511 ? 6.547 -17.094 -33.312 1 84.81 511 ALA A C 1
ATOM 4044 O O . ALA A 1 511 ? 5.879 -17.562 -34.25 1 84.81 511 ALA A O 1
ATOM 4045 N N . LEU A 1 512 ? 6.449 -15.891 -32.938 1 89.81 512 LEU A N 1
ATOM 4046 C CA . LEU A 1 512 ? 5.418 -15.031 -33.5 1 89.81 512 LEU A CA 1
ATOM 4047 C C . LEU A 1 512 ? 5.75 -14.672 -34.938 1 89.81 512 LEU A C 1
ATOM 4049 O O . LEU A 1 512 ? 4.859 -14.344 -35.719 1 89.81 512 LEU A O 1
ATOM 4053 N N . ASP A 1 513 ? 6.992 -14.75 -35.281 1 88.25 513 ASP A N 1
ATOM 4054 C CA . ASP A 1 513 ? 7.465 -14.344 -36.625 1 88.25 513 ASP A CA 1
ATOM 4055 C C . ASP A 1 513 ? 6.859 -15.219 -37.688 1 88.25 513 ASP A C 1
ATOM 4057 O O . ASP A 1 513 ? 6.832 -14.836 -38.875 1 88.25 513 ASP A O 1
ATOM 4061 N N . GLY A 1 514 ? 6.449 -16.344 -37.344 1 86.12 514 GLY A N 1
ATOM 4062 C CA . GLY A 1 514 ? 5.848 -17.266 -38.312 1 86.12 514 GLY A CA 1
ATOM 4063 C C . GLY A 1 514 ? 4.457 -16.828 -38.75 1 86.12 514 GLY A C 1
ATOM 4064 O O . GLY A 1 514 ? 3.881 -17.422 -39.656 1 86.12 514 GLY A O 1
ATOM 4065 N N . TRP A 1 515 ? 4.012 -15.703 -38.125 1 90.31 515 TRP A N 1
ATOM 4066 C CA . TRP A 1 515 ? 2.654 -15.258 -38.438 1 90.31 515 TRP A CA 1
ATOM 4067 C C . TRP A 1 515 ? 2.639 -13.781 -38.812 1 90.31 515 TRP A C 1
ATOM 4069 O O . TRP A 1 515 ? 3.48 -13 -38.375 1 90.31 515 TRP A O 1
ATOM 4079 N N . GLU A 1 516 ? 1.763 -13.445 -39.719 1 91.38 516 GLU A N 1
ATOM 4080 C CA . GLU A 1 516 ? 1.539 -12.031 -40.031 1 91.38 516 GLU A CA 1
ATOM 4081 C C . GLU A 1 516 ? 0.745 -11.344 -38.938 1 91.38 516 GLU A C 1
ATOM 4083 O O . GLU A 1 516 ? -0.47 -11.523 -38.812 1 91.38 516 GLU A O 1
ATOM 4088 N N . THR A 1 517 ? 1.397 -10.633 -38.094 1 94 517 THR A N 1
ATOM 4089 C CA . THR A 1 517 ? 0.735 -9.969 -36.969 1 94 517 THR A CA 1
ATOM 4090 C C . THR A 1 517 ? 0.83 -8.453 -37.125 1 94 517 THR A C 1
ATOM 4092 O O . THR A 1 517 ? 1.842 -7.93 -37.594 1 94 517 THR A O 1
ATOM 4095 N N . ASP A 1 518 ? -0.252 -7.75 -36.875 1 95.5 518 ASP A N 1
ATOM 4096 C CA . ASP A 1 518 ? -0.299 -6.293 -36.844 1 95.5 518 ASP A CA 1
ATOM 4097 C C . ASP A 1 518 ? -0.135 -5.773 -35.406 1 95.5 518 ASP A C 1
ATOM 4099 O O . ASP A 1 518 ? -1.107 -5.695 -34.656 1 95.5 518 ASP A O 1
ATOM 4103 N N . LEU A 1 519 ? 1.036 -5.379 -35.188 1 95.31 519 LEU A N 1
ATOM 4104 C CA . LEU A 1 519 ? 1.346 -4.914 -33.844 1 95.31 519 LEU A CA 1
ATOM 4105 C C . LEU A 1 519 ? 1.331 -3.391 -33.781 1 95.31 519 LEU A C 1
ATOM 4107 O O . LEU A 1 519 ? 1.887 -2.803 -32.844 1 95.31 519 LEU A O 1
ATOM 4111 N N . SER A 1 520 ? 0.733 -2.707 -34.719 1 93.88 520 SER A N 1
ATOM 4112 C CA . SER A 1 520 ? 0.852 -1.259 -34.844 1 93.88 520 SER A CA 1
ATOM 4113 C C . SER A 1 520 ? -0.11 -0.531 -33.906 1 93.88 520 SER A C 1
ATOM 4115 O O . SER A 1 520 ? 0.038 0.67 -33.688 1 93.88 520 SER A O 1
ATOM 4117 N N . HIS A 1 521 ? -1.098 -1.22 -33.406 1 95.38 521 HIS A N 1
ATOM 4118 C CA . HIS A 1 521 ? -2.088 -0.583 -32.562 1 95.38 521 HIS A CA 1
ATOM 4119 C C . HIS A 1 521 ? -1.811 -0.881 -31.094 1 95.38 521 HIS A C 1
ATOM 4121 O O . HIS A 1 521 ? -2.264 -1.898 -30.562 1 95.38 521 HIS A O 1
ATOM 4127 N N . VAL A 1 522 ? -1.225 0.038 -30.438 1 94.62 522 VAL A N 1
ATOM 4128 C CA . VAL A 1 522 ? -0.76 -0.126 -29.062 1 94.62 522 VAL A CA 1
ATOM 4129 C C . VAL A 1 522 ? -1.792 0.449 -28.094 1 94.62 522 VAL A C 1
ATOM 4131 O O . VAL A 1 522 ? -2.387 1.496 -28.359 1 94.62 522 VAL A O 1
ATOM 4134 N N . PHE A 1 523 ? -2.029 -0.316 -27 1 93.31 523 PHE A N 1
ATOM 4135 C CA . PHE A 1 523 ? -2.885 0.183 -25.938 1 93.31 523 PHE A CA 1
ATOM 4136 C C . PHE A 1 523 ? -2.398 1.54 -25.438 1 93.31 523 PHE A C 1
ATOM 4138 O O . PHE A 1 523 ? -1.192 1.771 -25.328 1 93.31 523 PHE A O 1
ATOM 4145 N N . PRO A 1 524 ? -3.383 2.482 -25.188 1 89.38 524 PRO A N 1
ATOM 4146 C CA . PRO A 1 524 ? -2.963 3.68 -24.453 1 89.38 524 PRO A CA 1
ATOM 4147 C C . PRO A 1 524 ? -2.619 3.389 -23 1 89.38 524 PRO A C 1
ATOM 4149 O O . PRO A 1 524 ? -3.275 2.564 -22.359 1 89.38 524 PRO A O 1
ATOM 4152 N N . ARG A 1 525 ? -1.563 3.926 -22.531 1 83.88 525 ARG A N 1
ATOM 4153 C CA . ARG A 1 525 ? -1.18 3.734 -21.141 1 83.88 525 ARG A CA 1
ATOM 4154 C C . ARG A 1 525 ? -2.232 4.312 -20.203 1 83.88 525 ARG A C 1
ATOM 4156 O O . ARG A 1 525 ? -2.512 3.734 -19.141 1 83.88 525 ARG A O 1
ATOM 4163 N N . GLU A 1 526 ? -2.695 5.492 -20.531 1 75.25 526 GLU A N 1
ATOM 4164 C CA . GLU A 1 526 ? -3.664 6.188 -19.688 1 75.25 526 GLU A CA 1
ATOM 4165 C C . GLU A 1 526 ? -5.086 5.992 -20.203 1 75.25 526 GLU A C 1
ATOM 4167 O O . GLU A 1 526 ? -5.309 5.938 -21.406 1 75.25 526 GLU A O 1
ATOM 4172 N N . MET B 1 1 ? 16.688 20.484 39.094 1 66.5 1 MET B N 1
ATOM 4173 C CA . MET B 1 1 ? 16.766 19.031 39.031 1 66.5 1 MET B CA 1
ATOM 4174 C C . MET B 1 1 ? 18 18.594 38.25 1 66.5 1 MET B C 1
ATOM 4176 O O . MET B 1 1 ? 18.328 19.188 37.219 1 66.5 1 MET B O 1
ATOM 4180 N N . ARG B 1 2 ? 18.766 17.688 38.812 1 79.75 2 ARG B N 1
ATOM 4181 C CA . ARG B 1 2 ? 19.984 17.188 38.188 1 79.75 2 ARG B CA 1
ATOM 4182 C C . ARG B 1 2 ? 19.656 16.297 37 1 79.75 2 ARG B C 1
ATOM 4184 O O . ARG B 1 2 ? 18.656 15.586 37 1 79.75 2 ARG B O 1
ATOM 4191 N N . ARG B 1 3 ? 20.453 16.5 36.031 1 84 3 ARG B N 1
ATOM 4192 C CA . ARG B 1 3 ? 20.297 15.766 34.781 1 84 3 ARG B CA 1
ATOM 4193 C C . ARG B 1 3 ? 20.078 14.281 35.031 1 84 3 ARG B C 1
ATOM 4195 O O . ARG B 1 3 ? 19.141 13.68 34.5 1 84 3 ARG B O 1
ATOM 4202 N N . ALA B 1 4 ? 20.844 13.68 35.812 1 84.81 4 ALA B N 1
ATOM 4203 C CA . ALA B 1 4 ? 20.781 12.25 36.094 1 84.81 4 ALA B CA 1
ATOM 4204 C C . ALA B 1 4 ? 19.438 11.883 36.75 1 84.81 4 ALA B C 1
ATOM 4206 O O . ALA B 1 4 ? 18.844 10.852 36.406 1 84.81 4 ALA B O 1
ATOM 4207 N N . LEU B 1 5 ? 19.031 12.734 37.625 1 83.75 5 LEU B N 1
ATOM 4208 C CA . LEU B 1 5 ? 17.766 12.492 38.281 1 83.75 5 LEU B CA 1
ATOM 4209 C C . LEU B 1 5 ? 16.594 12.625 37.312 1 83.75 5 LEU B C 1
ATOM 4211 O O . LEU B 1 5 ? 15.664 11.82 37.344 1 83.75 5 LEU B O 1
ATOM 4215 N N . ALA B 1 6 ? 16.688 13.609 36.531 1 85.06 6 ALA B N 1
ATOM 4216 C CA . ALA B 1 6 ? 15.648 13.836 35.531 1 85.06 6 ALA B CA 1
ATOM 4217 C C . ALA B 1 6 ? 15.547 12.648 34.562 1 85.06 6 ALA B C 1
ATOM 4219 O O . ALA B 1 6 ? 14.453 12.164 34.312 1 85.06 6 ALA B O 1
ATOM 4220 N N . PHE B 1 7 ? 16.641 12.141 34.188 1 88.5 7 PHE B N 1
ATOM 4221 C CA . PHE B 1 7 ? 16.656 11.07 33.188 1 88.5 7 PHE B CA 1
ATOM 4222 C C . PHE B 1 7 ? 16.234 9.75 33.844 1 88.5 7 PHE B C 1
ATOM 4224 O O . PHE B 1 7 ? 15.602 8.914 33.188 1 88.5 7 PHE B O 1
ATOM 4231 N N . THR B 1 8 ? 16.531 9.586 35.031 1 85.94 8 THR B N 1
ATOM 4232 C CA . THR B 1 8 ? 16.078 8.398 35.75 1 85.94 8 THR B CA 1
ATOM 4233 C C . THR B 1 8 ? 14.562 8.422 35.906 1 85.94 8 THR B C 1
ATOM 4235 O O . THR B 1 8 ? 13.898 7.395 35.75 1 85.94 8 THR B O 1
ATOM 4238 N N . LEU B 1 9 ? 14.117 9.586 36.25 1 85.25 9 LEU B N 1
ATOM 4239 C CA . LEU B 1 9 ? 12.672 9.734 36.406 1 85.25 9 LEU B CA 1
ATOM 4240 C C . LEU B 1 9 ? 11.977 9.438 35.062 1 85.25 9 LEU B C 1
ATOM 4242 O O . LEU B 1 9 ? 10.969 8.727 35.031 1 85.25 9 LEU B O 1
ATOM 4246 N N . VAL B 1 10 ? 12.477 9.945 34.062 1 86.88 10 VAL B N 1
ATOM 4247 C CA . VAL B 1 10 ? 11.906 9.719 32.75 1 86.88 10 VAL B CA 1
ATOM 4248 C C . VAL B 1 10 ? 11.922 8.219 32.438 1 86.88 10 VAL B C 1
ATOM 4250 O O . VAL B 1 10 ? 10.938 7.676 31.922 1 86.88 10 VAL B O 1
ATOM 4253 N N . ALA B 1 11 ? 12.992 7.598 32.719 1 86.44 11 ALA B N 1
ATOM 4254 C CA . ALA B 1 11 ? 13.109 6.164 32.469 1 86.44 11 ALA B CA 1
ATOM 4255 C C . ALA B 1 11 ? 12.055 5.383 33.25 1 86.44 11 ALA B C 1
ATOM 4257 O O . ALA B 1 11 ? 11.469 4.434 32.75 1 86.44 11 ALA B O 1
ATOM 4258 N N . LEU B 1 12 ? 11.852 5.801 34.438 1 84.38 12 LEU B N 1
ATOM 4259 C CA . LEU B 1 12 ? 10.867 5.145 35.281 1 84.38 12 LEU B CA 1
ATOM 4260 C C . LEU B 1 12 ? 9.461 5.348 34.75 1 84.38 12 LEU B C 1
ATOM 4262 O O . LEU B 1 12 ? 8.672 4.398 34.688 1 84.38 12 LEU B O 1
ATOM 4266 N N . VAL B 1 13 ? 9.203 6.523 34.375 1 83.5 13 VAL B N 1
ATOM 4267 C CA . VAL B 1 13 ? 7.887 6.84 33.844 1 83.5 13 VAL B CA 1
ATOM 4268 C C . VAL B 1 13 ? 7.664 6.055 32.531 1 83.5 13 VAL B C 1
ATOM 4270 O O . VAL B 1 13 ? 6.602 5.457 32.344 1 83.5 13 VAL B O 1
ATOM 4273 N N . ASP B 1 14 ? 8.648 6.012 31.75 1 81.88 14 ASP B N 1
ATOM 4274 C CA . ASP B 1 14 ? 8.547 5.277 30.484 1 81.88 14 ASP B CA 1
ATOM 4275 C C . ASP B 1 14 ? 8.312 3.789 30.734 1 81.88 14 ASP B C 1
ATOM 4277 O O . ASP B 1 14 ? 7.547 3.145 30.016 1 81.88 14 ASP B O 1
ATOM 4281 N N . ALA B 1 15 ? 8.953 3.264 31.656 1 78.12 15 ALA B N 1
ATOM 4282 C CA . ALA B 1 15 ? 8.812 1.85 32 1 78.12 15 ALA B CA 1
ATOM 4283 C C . ALA B 1 15 ? 7.387 1.524 32.438 1 78.12 15 ALA B C 1
ATOM 4285 O O . ALA B 1 15 ? 6.895 0.418 32.188 1 78.12 15 ALA B O 1
ATOM 4286 N N . VAL B 1 16 ? 6.742 2.541 32.969 1 77.81 16 VAL B N 1
ATOM 4287 C CA . VAL B 1 16 ? 5.383 2.346 33.469 1 77.81 16 VAL B CA 1
ATOM 4288 C C . VAL B 1 16 ? 4.387 2.598 32.312 1 77.81 16 VAL B C 1
ATOM 4290 O O . VAL B 1 16 ? 3.438 1.834 32.156 1 77.81 16 VAL B O 1
ATOM 4293 N N . VAL B 1 17 ? 4.672 3.535 31.594 1 75.38 17 VAL B N 1
ATOM 4294 C CA . VAL B 1 17 ? 3.719 3.994 30.594 1 75.38 17 VAL B CA 1
ATOM 4295 C C . VAL B 1 17 ? 3.762 3.072 29.375 1 75.38 17 VAL B C 1
ATOM 4297 O O . VAL B 1 17 ? 2.727 2.771 28.781 1 75.38 17 VAL B O 1
ATOM 4300 N N . ARG B 1 18 ? 4.891 2.516 29.047 1 74.75 18 ARG B N 1
ATOM 4301 C CA . ARG B 1 18 ? 5.074 1.745 27.828 1 74.75 18 ARG B CA 1
ATOM 4302 C C . ARG B 1 18 ? 4.172 0.516 27.812 1 74.75 18 ARG B C 1
ATOM 4304 O O . ARG B 1 18 ? 3.441 0.287 26.844 1 74.75 18 ARG B O 1
ATOM 4311 N N . PRO B 1 19 ? 4.207 -0.225 28.859 1 68.31 19 PRO B N 1
ATOM 4312 C CA . PRO B 1 19 ? 3.324 -1.395 28.828 1 68.31 19 PRO B CA 1
ATOM 4313 C C . PRO B 1 19 ? 1.844 -1.017 28.828 1 68.31 19 PRO B C 1
ATOM 4315 O O . PRO B 1 19 ? 1.008 -1.774 28.328 1 68.31 19 PRO B O 1
ATOM 4318 N N . LEU B 1 20 ? 1.495 0.128 29.391 1 67.44 20 LEU B N 1
ATOM 4319 C CA . LEU B 1 20 ? 0.104 0.552 29.5 1 67.44 20 LEU B CA 1
ATOM 4320 C C . LEU B 1 20 ? -0.411 1.091 28.172 1 67.44 20 LEU B C 1
ATOM 4322 O O . LEU B 1 20 ? -1.621 1.117 27.938 1 67.44 20 LEU B O 1
ATOM 4326 N N . THR B 1 21 ? 0.522 1.54 27.406 1 62.72 21 THR B N 1
ATOM 4327 C CA . THR B 1 21 ? 0.145 2.146 26.141 1 62.72 21 THR B CA 1
ATOM 4328 C C . THR B 1 21 ? -0.255 1.076 25.125 1 62.72 21 THR B C 1
ATOM 4330 O O . THR B 1 21 ? -0.908 1.374 24.125 1 62.72 21 THR B O 1
ATOM 4333 N N . TYR B 1 22 ? 0.06 -0.183 25.5 1 60.41 22 TYR B N 1
ATOM 4334 C CA . TYR B 1 22 ? -0.254 -1.25 24.547 1 60.41 22 TYR B CA 1
ATOM 4335 C C . TYR B 1 22 ? -1.737 -1.599 24.594 1 60.41 22 TYR B C 1
ATOM 4337 O O . TYR B 1 22 ? -2.254 -2.258 23.688 1 60.41 22 TYR B O 1
ATOM 4345 N N . SER B 1 23 ? -2.355 -1.036 25.641 1 61.25 23 SER B N 1
ATOM 4346 C CA . SER B 1 23 ? -3.789 -1.303 25.703 1 61.25 23 SER B CA 1
ATOM 4347 C C . SER B 1 23 ? -4.598 -0.027 25.5 1 61.25 23 SER B C 1
ATOM 4349 O O . SER B 1 23 ? -4.316 1.001 26.125 1 61.25 23 SER B O 1
ATOM 4351 N N . VAL B 1 24 ? -5.543 -0.032 24.609 1 62.91 24 VAL B N 1
ATOM 4352 C CA . VAL B 1 24 ? -6.41 1.102 24.297 1 62.91 24 VAL B CA 1
ATOM 4353 C C . VAL B 1 24 ? -7.16 1.529 25.562 1 62.91 24 VAL B C 1
ATOM 4355 O O . VAL B 1 24 ? -7.445 2.715 25.75 1 62.91 24 VAL B O 1
ATOM 4358 N N . HIS B 1 25 ? -7.344 0.637 26.406 1 63.16 25 HIS B N 1
ATOM 4359 C CA . HIS B 1 25 ? -8.125 0.922 27.609 1 63.16 25 HIS B CA 1
ATOM 4360 C C . HIS B 1 25 ? -7.332 1.764 28.594 1 63.16 25 HIS B C 1
ATOM 4362 O O . HIS B 1 25 ? -7.906 2.562 29.344 1 63.16 25 HIS B O 1
ATOM 4368 N N . THR B 1 26 ? -6.105 1.603 28.469 1 66.31 26 THR B N 1
ATOM 4369 C CA . THR B 1 26 ? -5.285 2.324 29.438 1 66.31 26 THR B CA 1
ATOM 4370 C C . THR B 1 26 ? -5.043 3.758 28.969 1 66.31 26 THR B C 1
ATOM 4372 O O . THR B 1 26 ? -4.621 4.605 29.766 1 66.31 26 THR B O 1
ATOM 4375 N N . HIS B 1 27 ? -5.34 3.945 27.766 1 65.56 27 HIS B N 1
ATOM 4376 C CA . HIS B 1 27 ? -5.137 5.293 27.25 1 65.56 27 HIS B CA 1
ATOM 4377 C C . HIS B 1 27 ? -6.113 6.277 27.891 1 65.56 27 HIS B C 1
ATOM 4379 O O . HIS B 1 27 ? -5.754 7.43 28.156 1 65.56 27 HIS B O 1
ATOM 4385 N N . LYS B 1 28 ? -7.246 5.711 28.281 1 63.38 28 LYS B N 1
ATOM 4386 C CA . LYS B 1 28 ? -8.242 6.566 28.922 1 63.38 28 LYS B CA 1
ATOM 4387 C C . LYS B 1 28 ? -7.738 7.082 30.266 1 63.38 28 LYS B C 1
ATOM 4389 O O . LYS B 1 28 ? -8.016 8.227 30.641 1 63.38 28 LYS B O 1
ATOM 4394 N N . LEU B 1 29 ? -6.984 6.273 30.828 1 65 29 LEU B N 1
ATOM 4395 C CA . LEU B 1 29 ? -6.461 6.645 32.156 1 65 29 LEU B CA 1
ATOM 4396 C C . LEU B 1 29 ? -5.316 7.645 32 1 65 29 LEU B C 1
ATOM 4398 O O . LEU B 1 29 ? -5.234 8.609 32.75 1 65 29 LEU B O 1
ATOM 4402 N N . LEU B 1 30 ? -4.621 7.445 30.984 1 66.5 30 LEU B N 1
ATOM 4403 C CA . LEU B 1 30 ? -3.418 8.25 30.828 1 66.5 30 LEU B CA 1
ATOM 4404 C C . LEU B 1 30 ? -3.754 9.617 30.234 1 66.5 30 LEU B C 1
ATOM 4406 O O . LEU B 1 30 ? -2.994 10.57 30.391 1 66.5 30 LEU B O 1
ATOM 4410 N N . LEU B 1 31 ? -4.969 9.633 29.703 1 67.88 31 LEU B N 1
ATOM 4411 C CA . LEU B 1 31 ? -5.363 10.883 29.047 1 67.88 31 LEU B CA 1
ATOM 4412 C C . LEU B 1 31 ? -6.496 11.555 29.812 1 67.88 31 LEU B C 1
ATOM 4414 O O . LEU B 1 31 ? -7.148 12.469 29.297 1 67.88 31 LEU B O 1
ATOM 4418 N N . GLY B 1 32 ? -6.664 11.055 31.078 1 69.75 32 GLY B N 1
ATOM 4419 C CA . GLY B 1 32 ? -7.758 11.555 31.906 1 69.75 32 GLY B CA 1
ATOM 4420 C C . GLY B 1 32 ? -7.559 12.984 32.375 1 69.75 32 GLY B C 1
ATOM 4421 O O . GLY B 1 32 ? -6.473 13.547 32.219 1 69.75 32 GLY B O 1
ATOM 4422 N N . PRO B 1 33 ? -8.641 13.539 32.812 1 72.88 33 PRO B N 1
ATOM 4423 C CA . PRO B 1 33 ? -8.617 14.938 33.25 1 72.88 33 PRO B CA 1
ATOM 4424 C C . PRO B 1 33 ? -7.73 15.164 34.469 1 72.88 33 PRO B C 1
ATOM 4426 O O . PRO B 1 33 ? -7.566 14.266 35.281 1 72.88 33 PRO B O 1
ATOM 4429 N N . GLY B 1 34 ? -7.09 16.375 34.5 1 76.81 34 GLY B N 1
ATOM 4430 C CA . GLY B 1 34 ? -6.414 16.844 35.719 1 76.81 34 GLY B CA 1
ATOM 4431 C C . GLY B 1 34 ? -4.914 16.625 35.688 1 76.81 34 GLY B C 1
ATOM 4432 O O . GLY B 1 34 ? -4.18 17.188 36.5 1 76.81 34 GLY B O 1
ATOM 4433 N N . ILE B 1 35 ? -4.488 15.914 34.719 1 83.81 35 ILE B N 1
ATOM 4434 C CA . ILE B 1 35 ? -3.059 15.633 34.781 1 83.81 35 ILE B CA 1
ATOM 4435 C C . ILE B 1 35 ? -2.35 16.312 33.625 1 83.81 35 ILE B C 1
ATOM 4437 O O . ILE B 1 35 ? -1.195 15.992 33.312 1 83.81 35 ILE B O 1
ATOM 4441 N N . GLU B 1 36 ? -2.971 17.266 33.094 1 87.25 36 GLU B N 1
ATOM 4442 C CA . GLU B 1 36 ? -2.414 17.938 31.938 1 87.25 36 GLU B CA 1
ATOM 4443 C C . GLU B 1 36 ? -1.116 18.672 32.281 1 87.25 36 GLU B C 1
ATOM 4445 O O . GLU B 1 36 ? -0.127 18.562 31.547 1 87.25 36 GLU B O 1
ATOM 4450 N N . PRO B 1 37 ? -0.974 19.344 33.438 1 87.12 37 PRO B N 1
ATOM 4451 C CA . PRO B 1 37 ? 0.3 19.984 33.781 1 87.12 37 PRO B CA 1
ATOM 4452 C C . PRO B 1 37 ? 1.436 18.984 33.969 1 87.12 37 PRO B C 1
ATOM 4454 O O . PRO B 1 37 ? 2.576 19.25 33.594 1 87.12 37 PRO B O 1
ATOM 4457 N N . LEU B 1 38 ? 1.034 17.891 34.5 1 88.12 38 LEU B N 1
ATOM 4458 C CA . LEU B 1 38 ? 2.023 16.828 34.688 1 88.12 38 LEU B CA 1
ATOM 4459 C C . LEU B 1 38 ? 2.502 16.297 33.344 1 88.12 38 LEU B C 1
ATOM 4461 O O . LEU B 1 38 ? 3.691 16.016 33.156 1 88.12 38 LEU B O 1
ATOM 4465 N N . ARG B 1 39 ? 1.622 16.172 32.438 1 89.19 39 ARG B N 1
ATOM 4466 C CA . ARG B 1 39 ? 1.979 15.703 31.109 1 89.19 39 ARG B CA 1
ATOM 4467 C C . ARG B 1 39 ? 2.936 16.672 30.422 1 89.19 39 ARG B C 1
ATOM 4469 O O . ARG B 1 39 ? 3.893 16.25 29.766 1 89.19 39 ARG B O 1
ATOM 4476 N N . TRP B 1 40 ? 2.697 17.938 30.625 1 90.5 40 TRP B N 1
ATOM 4477 C CA . TRP B 1 40 ? 3.592 18.953 30.078 1 90.5 40 TRP B CA 1
ATOM 4478 C C . TRP B 1 40 ? 4.98 18.844 30.688 1 90.5 40 TRP B C 1
ATOM 4480 O O . TRP B 1 40 ? 5.988 18.906 29.984 1 90.5 40 TRP B O 1
ATOM 4490 N N . TRP B 1 41 ? 4.957 18.703 31.953 1 89.75 41 TRP B N 1
ATOM 4491 C CA . TRP B 1 41 ? 6.223 18.641 32.688 1 89.75 41 TRP B CA 1
ATOM 4492 C C . TRP B 1 41 ? 7.016 17.391 32.281 1 89.75 41 TRP B C 1
ATOM 4494 O O . TRP B 1 41 ? 8.203 17.484 31.953 1 89.75 41 TRP B O 1
ATOM 4504 N N . LEU B 1 42 ? 6.344 16.297 32.281 1 89.69 42 LEU B N 1
ATOM 4505 C CA . LEU B 1 42 ? 6.988 15.047 31.859 1 89.69 42 LEU B CA 1
ATOM 4506 C C . LEU B 1 42 ? 7.438 15.117 30.406 1 89.69 42 LEU B C 1
ATOM 4508 O O . LEU B 1 42 ? 8.5 14.594 30.062 1 89.69 42 LEU B O 1
ATOM 4512 N N . GLY B 1 43 ? 6.586 15.711 29.594 1 92 43 GLY B N 1
ATOM 4513 C CA . GLY B 1 43 ? 6.957 15.891 28.203 1 92 43 GLY B CA 1
ATOM 4514 C C . GLY B 1 43 ? 8.234 16.703 28.016 1 92 43 GLY B C 1
ATOM 4515 O O . GLY B 1 43 ? 9.078 16.344 27.188 1 92 43 GLY B O 1
ATOM 4516 N N . ARG B 1 44 ? 8.422 17.688 28.797 1 92.25 44 ARG B N 1
ATOM 4517 C CA . ARG B 1 44 ? 9.617 18.516 28.719 1 92.25 44 ARG B CA 1
ATOM 4518 C C . ARG B 1 44 ? 10.852 17.766 29.203 1 92.25 44 ARG B C 1
ATOM 4520 O O . ARG B 1 44 ? 11.938 17.922 28.656 1 92.25 44 ARG B O 1
ATOM 4527 N N . LEU B 1 45 ? 10.641 16.938 30.203 1 91.56 45 LEU B N 1
ATOM 4528 C CA . LEU B 1 45 ? 11.742 16.109 30.672 1 91.56 45 LEU B CA 1
ATOM 4529 C C . LEU B 1 45 ? 12.164 15.109 29.609 1 91.56 45 LEU B C 1
ATOM 4531 O O . LEU B 1 45 ? 13.359 14.883 29.406 1 91.56 45 LEU B O 1
ATOM 4535 N N . ARG B 1 46 ? 11.227 14.57 29.031 1 92.31 46 ARG B N 1
ATOM 4536 C CA . ARG B 1 46 ? 11.5 13.617 27.969 1 92.31 46 ARG B CA 1
ATOM 4537 C C . ARG B 1 46 ? 12.195 14.297 26.781 1 92.31 46 ARG B C 1
ATOM 4539 O O . ARG B 1 46 ? 13.125 13.734 26.203 1 92.31 46 ARG B O 1
ATOM 4546 N N . ALA B 1 47 ? 11.719 15.438 26.484 1 93 47 ALA B N 1
ATOM 4547 C CA . ALA B 1 47 ? 12.344 16.203 25.406 1 93 47 ALA B CA 1
ATOM 4548 C C . ALA B 1 47 ? 13.797 16.531 25.734 1 93 47 ALA B C 1
ATOM 4550 O O . ALA B 1 47 ? 14.656 16.516 24.859 1 93 47 ALA B O 1
ATOM 4551 N N . TRP B 1 48 ? 14.016 16.891 26.969 1 91.56 48 TRP B N 1
ATOM 4552 C CA . TRP B 1 48 ? 15.375 17.172 27.422 1 91.56 48 TRP B CA 1
ATOM 4553 C C . TRP B 1 48 ? 16.266 15.938 27.234 1 91.56 48 TRP B C 1
ATOM 4555 O O . TRP B 1 48 ? 17.406 16.047 26.766 1 91.56 48 TRP B O 1
ATOM 4565 N N . ARG B 1 49 ? 15.781 14.852 27.609 1 92.06 49 ARG B N 1
ATOM 4566 C CA . ARG B 1 49 ? 16.531 13.617 27.422 1 92.06 49 ARG B CA 1
ATOM 4567 C C . ARG B 1 49 ? 16.812 13.367 25.938 1 92.06 49 ARG B C 1
ATOM 4569 O O . ARG B 1 49 ? 17.906 12.922 25.578 1 92.06 49 ARG B O 1
ATOM 4576 N N . THR B 1 50 ? 15.828 13.57 25.125 1 92.62 50 THR B N 1
ATOM 4577 C CA . THR B 1 50 ? 15.992 13.383 23.688 1 92.62 50 THR B CA 1
ATOM 4578 C C . THR B 1 50 ? 17.047 14.328 23.125 1 92.62 50 THR B C 1
ATOM 4580 O O . THR B 1 50 ? 17.875 13.93 22.312 1 92.62 50 THR B O 1
ATOM 4583 N N . PHE B 1 51 ? 17 15.555 23.562 1 93.5 51 PHE B N 1
ATOM 4584 C CA . PHE B 1 51 ? 18.031 16.516 23.172 1 93.5 51 PHE B CA 1
ATOM 4585 C C . PHE B 1 51 ? 19.406 16 23.562 1 93.5 51 PHE B C 1
ATOM 4587 O O . PHE B 1 51 ? 20.328 16.031 22.75 1 93.5 51 PHE B O 1
ATOM 4594 N N . ASP B 1 52 ? 19.516 15.594 24.75 1 92.19 52 ASP B N 1
ATOM 4595 C CA . ASP B 1 52 ? 20.797 15.125 25.266 1 92.19 52 ASP B CA 1
ATOM 4596 C C . ASP B 1 52 ? 21.328 13.938 24.453 1 92.19 52 ASP B C 1
ATOM 4598 O O . ASP B 1 52 ? 22.5 13.891 24.094 1 92.19 52 ASP B O 1
ATOM 4602 N N . LEU B 1 53 ? 20.438 13.086 24.281 1 92.12 53 LEU B N 1
ATOM 4603 C CA . LEU B 1 53 ? 20.797 11.898 23.5 1 92.12 53 LEU B CA 1
ATOM 4604 C C . LEU B 1 53 ? 21.234 12.289 22.094 1 92.12 53 LEU B C 1
ATOM 4606 O O . LEU B 1 53 ? 22.25 11.805 21.594 1 92.12 53 LEU B O 1
ATOM 4610 N N . ALA B 1 54 ? 20.469 13.117 21.422 1 94.38 54 ALA B N 1
ATOM 4611 C CA . ALA B 1 54 ? 20.766 13.555 20.062 1 94.38 54 ALA B CA 1
ATOM 4612 C C . ALA B 1 54 ? 22.094 14.305 20 1 94.38 54 ALA B C 1
ATOM 4614 O O . ALA B 1 54 ? 22.906 14.062 19.109 1 94.38 54 ALA B O 1
ATOM 4615 N N . ALA B 1 55 ? 22.328 15.164 20.922 1 94.44 55 ALA B N 1
ATOM 4616 C CA . ALA B 1 55 ? 23.547 15.969 20.969 1 94.44 55 ALA B CA 1
ATOM 4617 C C . ALA B 1 55 ? 24.781 15.078 21.125 1 94.44 55 ALA B C 1
ATOM 4619 O O . ALA B 1 55 ? 25.844 15.391 20.594 1 94.44 55 ALA B O 1
ATOM 4620 N N . ARG B 1 56 ? 24.594 14.008 21.75 1 92.94 56 ARG B N 1
ATOM 4621 C CA . ARG B 1 56 ? 25.719 13.141 22.047 1 92.94 56 ARG B CA 1
ATOM 4622 C C . ARG B 1 56 ? 25.922 12.109 20.938 1 92.94 56 ARG B C 1
ATOM 4624 O O . ARG B 1 56 ? 27.062 11.773 20.609 1 92.94 56 ARG B O 1
ATOM 4631 N N . GLU B 1 57 ? 24.828 11.672 20.422 1 94.56 57 GLU B N 1
ATOM 4632 C CA . GLU B 1 57 ? 24.953 10.422 19.672 1 94.56 57 GLU B CA 1
ATOM 4633 C C . GLU B 1 57 ? 24.656 10.633 18.188 1 94.56 57 GLU B C 1
ATOM 4635 O O . GLU B 1 57 ? 24.891 9.742 17.375 1 94.56 57 GLU B O 1
ATOM 4640 N N . VAL B 1 58 ? 24.141 11.727 17.797 1 96.12 58 VAL B N 1
ATOM 4641 C CA . VAL B 1 58 ? 23.828 11.984 16.406 1 96.12 58 VAL B CA 1
ATOM 4642 C C . VAL B 1 58 ? 24.859 12.914 15.789 1 96.12 58 VAL B C 1
ATOM 4644 O O . VAL B 1 58 ? 24.891 14.109 16.094 1 96.12 58 VAL B O 1
ATOM 4647 N N . PRO B 1 59 ? 25.688 12.383 14.867 1 97 59 PRO B N 1
ATOM 4648 C CA . PRO B 1 59 ? 26.766 13.188 14.305 1 97 59 PRO B CA 1
ATOM 4649 C C . PRO B 1 59 ? 26.281 14.477 13.664 1 97 59 PRO B C 1
ATOM 4651 O O . PRO B 1 59 ? 26.828 15.555 13.914 1 97 59 PRO B O 1
ATOM 4654 N N . ALA B 1 60 ? 25.266 14.391 12.867 1 97.25 60 ALA B N 1
ATOM 4655 C CA . ALA B 1 60 ? 24.734 15.562 12.18 1 97.25 60 ALA B CA 1
ATOM 4656 C C . ALA B 1 60 ? 24.25 16.609 13.172 1 97.25 60 ALA B C 1
ATOM 4658 O O . ALA B 1 60 ? 24.453 17.812 12.977 1 97.25 60 ALA B O 1
ATOM 4659 N N . TYR B 1 61 ? 23.625 16.172 14.219 1 96.81 61 TYR B N 1
ATOM 4660 C CA . TYR B 1 61 ? 23.047 17.109 15.18 1 96.81 61 TYR B CA 1
ATOM 4661 C C . TYR B 1 61 ? 24.156 17.797 15.984 1 96.81 61 TYR B C 1
ATOM 4663 O O . TYR B 1 61 ? 24.062 18.984 16.297 1 96.81 61 TYR B O 1
ATOM 4671 N N . ARG B 1 62 ? 25.156 17 16.328 1 95.75 62 ARG B N 1
ATOM 4672 C CA . ARG B 1 62 ? 26.312 17.594 16.984 1 95.75 62 ARG B CA 1
ATOM 4673 C C . ARG B 1 62 ? 26.938 18.688 16.125 1 95.75 62 ARG B C 1
ATOM 4675 O O . ARG B 1 62 ? 27.281 19.766 16.625 1 95.75 62 ARG B O 1
ATOM 4682 N N . ALA B 1 63 ? 27.109 18.344 14.883 1 96.38 63 ALA B N 1
ATOM 4683 C CA . ALA B 1 63 ? 27.672 19.312 13.953 1 96.38 63 ALA B CA 1
ATOM 4684 C C . ALA B 1 63 ? 26.766 20.531 13.828 1 96.38 63 ALA B C 1
ATOM 4686 O O . ALA B 1 63 ? 27.234 21.672 13.773 1 96.38 63 ALA B O 1
ATOM 4687 N N . PHE B 1 64 ? 25.516 20.328 13.742 1 97 64 PHE B N 1
ATOM 4688 C CA . PHE B 1 64 ? 24.516 21.375 13.641 1 97 64 PHE B CA 1
ATOM 4689 C C . PHE B 1 64 ? 24.594 22.312 14.844 1 97 64 PHE B C 1
ATOM 4691 O O . PHE B 1 64 ? 24.594 23.547 14.688 1 97 64 PHE B O 1
ATOM 4698 N N . LEU B 1 65 ? 24.641 21.734 16.047 1 95.62 65 LEU B N 1
ATOM 4699 C CA . LEU B 1 65 ? 24.75 22.531 17.266 1 95.62 65 LEU B CA 1
ATOM 4700 C C . LEU B 1 65 ? 26.047 23.344 17.266 1 95.62 65 LEU B C 1
ATOM 4702 O O . LEU B 1 65 ? 26.031 24.531 17.641 1 95.62 65 LEU B O 1
ATOM 4706 N N . ALA B 1 66 ? 27.062 22.734 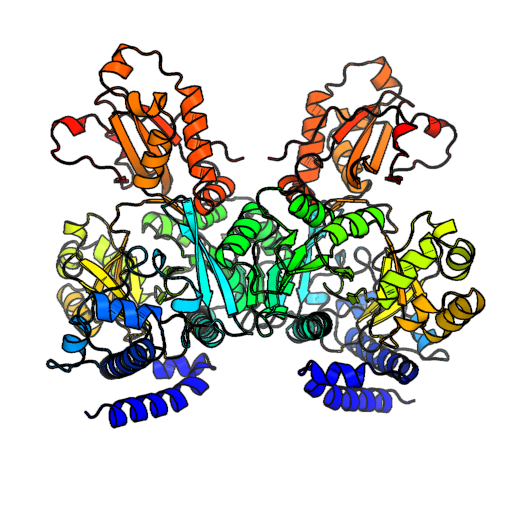16.844 1 94.38 66 ALA B N 1
ATOM 4707 C CA . ALA B 1 66 ? 28.359 23.422 16.797 1 94.38 66 ALA B CA 1
ATOM 4708 C C . ALA B 1 66 ? 28.312 24.609 15.852 1 94.38 66 ALA B C 1
ATOM 4710 O O . ALA B 1 66 ? 28.859 25.672 16.156 1 94.38 66 ALA B O 1
ATOM 4711 N N . GLU B 1 67 ? 27.703 24.438 14.711 1 95.06 67 GLU B N 1
ATOM 4712 C CA . GLU B 1 67 ? 27.562 25.516 13.734 1 95.06 67 GLU B CA 1
ATOM 4713 C C . GLU B 1 67 ? 26.812 26.703 14.32 1 95.06 67 GLU B C 1
ATOM 4715 O O . GLU B 1 67 ? 27.016 27.844 13.898 1 95.06 67 GLU B O 1
ATOM 4720 N N . HIS B 1 68 ? 26.047 26.453 15.273 1 93.81 68 HIS B N 1
ATOM 4721 C CA . HIS B 1 68 ? 25.234 27.5 15.883 1 93.81 68 HIS B CA 1
ATOM 4722 C C . HIS B 1 68 ? 25.844 27.953 17.203 1 93.81 68 HIS B C 1
ATOM 4724 O O . HIS B 1 68 ? 25.188 28.656 17.984 1 93.81 68 HIS B O 1
ATOM 4730 N N . GLY B 1 69 ? 26.984 27.453 17.516 1 89.44 69 GLY B N 1
ATOM 4731 C CA . GLY B 1 69 ? 27.703 27.859 18.719 1 89.44 69 GLY B CA 1
ATOM 4732 C C . GLY B 1 69 ? 27.109 27.281 19.984 1 89.44 69 GLY B C 1
ATOM 4733 O O . GLY B 1 69 ? 27.188 27.891 21.047 1 89.44 69 GLY B O 1
ATOM 4734 N N . ARG B 1 70 ? 26.438 26.234 19.844 1 86.88 70 ARG B N 1
ATOM 4735 C CA . ARG B 1 70 ? 25.812 25.625 21.016 1 86.88 70 ARG B CA 1
ATOM 4736 C C . ARG B 1 70 ? 26.562 24.375 21.438 1 86.88 70 ARG B C 1
ATOM 4738 O O . ARG B 1 70 ? 27.094 23.641 20.609 1 86.88 70 ARG B O 1
ATOM 4745 N N . ASP B 1 71 ? 26.516 24.25 22.75 1 78.75 71 ASP B N 1
ATOM 4746 C CA . ASP B 1 71 ? 27.156 23.062 23.328 1 78.75 71 ASP B CA 1
ATOM 4747 C C . ASP B 1 71 ? 26.234 21.844 23.266 1 78.75 71 ASP B C 1
ATOM 4749 O O . ASP B 1 71 ? 25.016 21.984 23.109 1 78.75 71 ASP B O 1
ATOM 4753 N N . SER B 1 72 ? 26.891 20.734 23.438 1 80.38 72 SER B N 1
ATOM 4754 C CA . SER B 1 72 ? 26.141 19.484 23.438 1 80.38 72 SER B CA 1
ATOM 4755 C C . SER B 1 72 ? 25.359 19.312 24.734 1 80.38 72 SER B C 1
ATOM 4757 O O . SER B 1 72 ? 24.453 18.484 24.812 1 80.38 72 SER B O 1
ATOM 4759 N N . ARG B 1 73 ? 25.688 20.094 25.625 1 81.5 73 ARG B N 1
ATOM 4760 C CA . ARG B 1 73 ? 24.938 20.031 26.875 1 81.5 73 ARG B CA 1
ATOM 4761 C C . ARG B 1 73 ? 23.969 21.203 26.984 1 81.5 73 ARG B C 1
ATOM 4763 O O . ARG B 1 73 ? 24.297 22.328 26.625 1 81.5 73 ARG B O 1
ATOM 4770 N N . LEU B 1 74 ? 22.797 20.812 27.422 1 80.75 74 LEU B N 1
ATOM 4771 C CA . LEU B 1 74 ? 21.797 21.844 27.578 1 80.75 74 LEU B CA 1
ATOM 4772 C C . LEU B 1 74 ? 22.109 22.734 28.781 1 80.75 74 LEU B C 1
ATOM 4774 O O . LEU B 1 74 ? 22.234 22.25 29.891 1 80.75 74 LEU B O 1
ATOM 4778 N N . ARG B 1 75 ? 22.422 23.938 28.531 1 75.31 75 ARG B N 1
ATOM 4779 C CA . ARG B 1 75 ? 22.688 24.891 29.594 1 75.31 75 ARG B CA 1
ATOM 4780 C C . ARG B 1 75 ? 21.391 25.484 30.141 1 75.31 75 ARG B C 1
ATOM 4782 O O . ARG B 1 75 ? 20.625 26.109 29.406 1 75.31 75 ARG B O 1
ATOM 4789 N N . ARG B 1 76 ? 21.141 25.078 31.297 1 76.19 76 ARG B N 1
ATOM 4790 C CA . ARG B 1 76 ? 19.891 25.516 31.906 1 76.19 76 ARG B CA 1
ATOM 4791 C C . ARG B 1 76 ? 19.859 27.031 32.094 1 76.19 76 ARG B C 1
ATOM 4793 O O . ARG B 1 76 ? 20.75 27.594 32.719 1 76.19 76 ARG B O 1
ATOM 4800 N N . THR B 1 77 ? 19.016 27.609 31.344 1 70.25 77 THR B N 1
ATOM 4801 C CA . THR B 1 77 ? 18.703 29.016 31.484 1 70.25 77 THR B CA 1
ATOM 4802 C C . THR B 1 77 ? 17.281 29.203 32.031 1 70.25 77 THR B C 1
ATOM 4804 O O . THR B 1 77 ? 16.312 29.078 31.281 1 70.25 77 THR B O 1
ATOM 4807 N N . GLY B 1 78 ? 17.078 29.078 33.438 1 79.5 78 GLY B N 1
ATOM 4808 C CA . GLY B 1 78 ? 15.758 29.266 34 1 79.5 78 GLY B CA 1
ATOM 4809 C C . GLY B 1 78 ? 14.922 28 34 1 79.5 78 GLY B C 1
ATOM 4810 O O . GLY B 1 78 ? 15.391 26.938 34.438 1 79.5 78 GLY B O 1
ATOM 4811 N N . SER B 1 79 ? 13.641 28.188 33.531 1 84.56 79 SER B N 1
ATOM 4812 C CA . SER B 1 79 ? 12.766 27.016 33.438 1 84.56 79 SER B CA 1
ATOM 4813 C C . SER B 1 79 ? 13.172 26.125 32.25 1 84.56 79 SER B C 1
ATOM 4815 O O . SER B 1 79 ? 13.914 26.547 31.375 1 84.56 79 SER B O 1
ATOM 4817 N N . LEU B 1 80 ? 12.82 24.906 32.375 1 84.56 80 LEU B N 1
ATOM 4818 C CA . LEU B 1 80 ? 13.117 23.984 31.281 1 84.56 80 LEU B CA 1
ATOM 4819 C C . LEU B 1 80 ? 12.523 24.469 29.969 1 84.56 80 LEU B C 1
ATOM 4821 O O . LEU B 1 80 ? 13.133 24.312 28.906 1 84.56 80 LEU B O 1
ATOM 4825 N N . ALA B 1 81 ? 11.359 25.062 30.047 1 84.44 81 ALA B N 1
ATOM 4826 C CA . ALA B 1 81 ? 10.711 25.609 28.859 1 84.44 81 ALA B CA 1
ATOM 4827 C C . ALA B 1 81 ? 11.555 26.719 28.219 1 84.44 81 ALA B C 1
ATOM 4829 O O . ALA B 1 81 ? 11.734 26.75 27 1 84.44 81 ALA B O 1
ATOM 4830 N N . GLU B 1 82 ? 12.078 27.547 29.016 1 85.38 82 GLU B N 1
ATOM 4831 C CA . GLU B 1 82 ? 12.93 28.641 28.547 1 85.38 82 GLU B CA 1
ATOM 4832 C C . GLU B 1 82 ? 14.242 28.109 27.969 1 85.38 82 GLU B C 1
ATOM 4834 O O . GLU B 1 82 ? 14.75 28.656 26.984 1 85.38 82 GLU B O 1
ATOM 4839 N N . THR B 1 83 ? 14.703 27.141 28.609 1 85.44 83 THR B N 1
ATOM 4840 C CA . THR B 1 83 ? 15.953 26.531 28.156 1 85.44 83 THR B CA 1
ATOM 4841 C C . THR B 1 83 ? 15.789 25.938 26.766 1 85.44 83 THR B C 1
ATOM 4843 O O . THR B 1 83 ? 16.688 26.078 25.922 1 85.44 83 THR B O 1
ATOM 4846 N N . PHE B 1 84 ? 14.695 25.328 26.5 1 87.44 84 PHE B N 1
ATOM 4847 C CA . PHE B 1 84 ? 14.438 24.703 25.219 1 87.44 84 PHE B CA 1
ATOM 4848 C C . PHE B 1 84 ? 14.344 25.734 24.109 1 87.44 84 PHE B C 1
ATOM 4850 O O . PHE B 1 84 ? 14.742 25.484 22.969 1 87.44 84 PHE B O 1
ATOM 4857 N N . ARG B 1 85 ? 13.852 26.859 24.469 1 86.81 85 ARG B N 1
ATOM 4858 C CA . ARG B 1 85 ? 13.688 27.922 23.484 1 86.81 85 ARG B CA 1
ATOM 4859 C C . ARG B 1 85 ? 15.039 28.406 22.969 1 86.81 85 ARG B C 1
ATOM 4861 O O . ARG B 1 85 ? 15.125 29.016 21.906 1 86.81 85 ARG B O 1
ATOM 4868 N N . GLY B 1 86 ? 16.062 28.141 23.734 1 87.12 86 GLY B N 1
ATOM 4869 C CA . GLY B 1 86 ? 17.406 28.562 23.344 1 87.12 86 GLY B CA 1
ATOM 4870 C C . GLY B 1 86 ? 18.062 27.594 22.375 1 87.12 86 GLY B C 1
ATOM 4871 O O . GLY B 1 86 ? 19.078 27.938 21.75 1 87.12 86 GLY B O 1
ATOM 4872 N N . ILE B 1 87 ? 17.5 26.422 22.25 1 93.25 87 ILE B N 1
ATOM 4873 C CA . ILE B 1 87 ? 18.016 25.453 21.297 1 93.25 87 ILE B CA 1
ATOM 4874 C C . ILE B 1 87 ? 17.719 25.906 19.875 1 93.25 87 ILE B C 1
ATOM 4876 O O . ILE B 1 87 ? 16.594 26.312 19.578 1 93.25 87 ILE B O 1
ATOM 4880 N N . PRO B 1 88 ? 18.719 25.906 19 1 94.75 88 PRO B N 1
ATOM 4881 C CA . PRO B 1 88 ? 18.453 26.312 17.625 1 94.75 88 PRO B CA 1
ATOM 4882 C C . PRO B 1 88 ? 17.391 25.438 16.953 1 94.75 88 PRO B C 1
ATOM 4884 O O . PRO B 1 88 ? 17.344 24.219 17.188 1 94.75 88 PRO B O 1
ATOM 4887 N N . GLU B 1 89 ? 16.531 26.078 16.188 1 96.75 89 GLU B N 1
ATOM 4888 C CA . GLU B 1 89 ? 15.539 25.344 15.406 1 96.75 89 GLU B CA 1
ATOM 4889 C C . GLU B 1 89 ? 16.188 24.609 14.234 1 96.75 89 GLU B C 1
ATOM 4891 O O . GLU B 1 89 ? 17.094 25.141 13.594 1 96.75 89 GLU B O 1
ATOM 4896 N N . MET B 1 90 ? 15.805 23.438 14.008 1 96.88 90 MET B N 1
ATOM 4897 C CA . MET B 1 90 ? 16.156 22.734 12.773 1 96.88 90 MET B CA 1
ATOM 4898 C C . MET B 1 90 ? 14.953 22.672 11.828 1 96.88 90 MET B C 1
ATOM 4900 O O . MET B 1 90 ? 13.805 22.797 12.258 1 96.88 90 MET B O 1
ATOM 4904 N N . ASP B 1 91 ? 15.18 22.594 10.586 1 95.25 91 ASP B N 1
ATOM 4905 C CA . ASP B 1 91 ? 14.141 22.406 9.578 1 95.25 91 ASP B CA 1
ATOM 4906 C C . ASP B 1 91 ? 14.664 21.594 8.398 1 95.25 91 ASP B C 1
ATOM 4908 O O . ASP B 1 91 ? 15.758 21.016 8.469 1 95.25 91 ASP B O 1
ATOM 4912 N N . LYS B 1 92 ? 13.836 21.406 7.449 1 91.31 92 LYS B N 1
ATOM 4913 C CA . LYS B 1 92 ? 14.188 20.578 6.301 1 91.31 92 LYS B CA 1
ATOM 4914 C C . LYS B 1 92 ? 15.406 21.141 5.57 1 91.31 92 LYS B C 1
ATOM 4916 O O . LYS B 1 92 ? 16.328 20.391 5.242 1 91.31 92 LYS B O 1
ATOM 4921 N N . GLU B 1 93 ? 15.516 22.422 5.348 1 89.75 93 GLU B N 1
ATOM 4922 C CA . GLU B 1 93 ? 16.578 23.062 4.574 1 89.75 93 GLU B CA 1
ATOM 4923 C C . GLU B 1 93 ? 17.875 23.156 5.387 1 89.75 93 GLU B C 1
ATOM 4925 O O . GLU B 1 93 ? 18.953 22.859 4.879 1 89.75 93 GLU B O 1
ATOM 4930 N N . SER B 1 94 ? 17.766 23.531 6.617 1 94.38 94 SER B N 1
ATOM 4931 C CA . SER B 1 94 ? 18.938 23.844 7.426 1 94.38 94 SER B CA 1
ATOM 4932 C C . SER B 1 94 ? 19.531 22.578 8.031 1 94.38 94 SER B C 1
ATOM 4934 O O . SER B 1 94 ? 20.688 22.578 8.461 1 94.38 94 SER B O 1
ATOM 4936 N N . TYR B 1 95 ? 18.75 21.5 8.055 1 96 95 TYR B N 1
ATOM 4937 C CA . TYR B 1 95 ? 19.25 20.312 8.742 1 96 95 TYR B CA 1
ATOM 4938 C C . TYR B 1 95 ? 19.078 19.062 7.883 1 96 95 TYR B C 1
ATOM 4940 O O . TYR B 1 95 ? 20.062 18.438 7.496 1 96 95 TYR B O 1
ATOM 4948 N N . VAL B 1 96 ? 17.875 18.766 7.473 1 94.06 96 VAL B N 1
ATOM 4949 C CA . VAL B 1 96 ? 17.547 17.5 6.844 1 94.06 96 VAL B CA 1
ATOM 4950 C C . VAL B 1 96 ? 18.297 17.359 5.523 1 94.06 96 VAL B C 1
ATOM 4952 O O . VAL B 1 96 ? 18.906 16.328 5.254 1 94.06 96 VAL B O 1
ATOM 4955 N N . LYS B 1 97 ? 18.297 18.375 4.73 1 90.94 97 LYS B N 1
ATOM 4956 C CA . LYS B 1 97 ? 18.859 18.297 3.389 1 90.94 97 LYS B CA 1
ATOM 4957 C C . LYS B 1 97 ? 20.375 18.406 3.43 1 90.94 97 LYS B C 1
ATOM 4959 O O . LYS B 1 97 ? 21.062 18.094 2.447 1 90.94 97 LYS B O 1
ATOM 4964 N N . ARG B 1 98 ? 20.938 18.766 4.539 1 94.31 98 ARG B N 1
ATOM 4965 C CA . ARG B 1 98 ? 22.359 19.062 4.613 1 94.31 98 ARG B CA 1
ATOM 4966 C C . ARG B 1 98 ? 23.156 17.812 4.961 1 94.31 98 ARG B C 1
ATOM 4968 O O . ARG B 1 98 ? 24.344 17.703 4.609 1 94.31 98 ARG B O 1
ATOM 4975 N N . TRP B 1 99 ? 22.594 16.969 5.66 1 95.12 99 TRP B N 1
ATOM 4976 C CA . TRP B 1 99 ? 23.312 15.766 6.082 1 95.12 99 TRP B CA 1
ATOM 4977 C C . TRP B 1 99 ? 22.641 14.508 5.555 1 95.12 99 TRP B C 1
ATOM 4979 O O . TRP B 1 99 ? 21.438 14.508 5.297 1 95.12 99 TRP B O 1
ATOM 4989 N N . SER B 1 100 ? 23.453 13.484 5.414 1 93.44 100 SER B N 1
ATOM 4990 C CA . SER B 1 100 ? 22.922 12.203 4.969 1 93.44 100 SER B CA 1
ATOM 4991 C C . SER B 1 100 ? 21.984 11.602 6.012 1 93.44 100 SER B C 1
ATOM 4993 O O . SER B 1 100 ? 22.031 11.984 7.184 1 93.44 100 SER B O 1
ATOM 4995 N N . ILE B 1 101 ? 21.219 10.68 5.633 1 93.62 101 ILE B N 1
ATOM 4996 C CA . ILE B 1 101 ? 20.281 10.016 6.527 1 93.62 101 ILE B CA 1
ATOM 4997 C C . ILE B 1 101 ? 21.047 9.344 7.664 1 93.62 101 ILE B C 1
ATOM 4999 O O . ILE B 1 101 ? 20.672 9.461 8.828 1 93.62 101 ILE B O 1
ATOM 5003 N N . SER B 1 102 ? 22.141 8.68 7.359 1 93.38 102 SER B N 1
ATOM 5004 C CA . SER B 1 102 ? 22.922 7.988 8.375 1 93.38 102 SER B CA 1
ATOM 5005 C C . SER B 1 102 ? 23.484 8.961 9.398 1 93.38 102 SER B C 1
ATOM 5007 O O . SER B 1 102 ? 23.469 8.68 10.602 1 93.38 102 SER B O 1
ATOM 5009 N N . GLU B 1 103 ? 23.906 10.094 8.961 1 96 103 GLU B N 1
ATOM 5010 C CA . GLU B 1 103 ? 24.5 11.094 9.852 1 96 103 GLU B CA 1
ATOM 5011 C C . GLU B 1 103 ? 23.438 11.68 10.781 1 96 103 GLU B C 1
ATOM 5013 O O . GLU B 1 103 ? 23.781 12.195 11.852 1 96 103 GLU B O 1
ATOM 5018 N N . ARG B 1 104 ? 22.188 11.602 10.391 1 96.5 104 ARG B N 1
ATOM 5019 C CA . ARG B 1 104 ? 21.109 12.172 11.188 1 96.5 104 ARG B CA 1
ATOM 5020 C C . ARG B 1 104 ? 20.531 11.133 12.148 1 96.5 104 ARG B C 1
ATOM 5022 O O . ARG B 1 104 ? 19.625 11.445 12.93 1 96.5 104 ARG B O 1
ATOM 5029 N N . CYS B 1 105 ? 21.062 9.922 12.078 1 95.31 105 CYS B N 1
ATOM 5030 C CA . CYS B 1 105 ? 20.562 8.844 12.93 1 95.31 105 CYS B CA 1
ATOM 5031 C C . CYS B 1 105 ? 21.391 8.711 14.195 1 95.31 105 CYS B C 1
ATOM 5033 O O . CYS B 1 105 ? 22.562 9.086 14.211 1 95.31 105 CYS B O 1
ATOM 5035 N N . ILE B 1 106 ? 20.766 8.203 15.234 1 94.06 106 ILE B N 1
ATOM 5036 C CA . ILE B 1 106 ? 21.469 7.855 16.453 1 94.06 106 ILE B CA 1
ATOM 5037 C C . ILE B 1 106 ? 22.625 6.906 16.141 1 94.06 106 ILE B C 1
ATOM 5039 O O . ILE B 1 106 ? 22.438 5.914 15.422 1 94.06 106 ILE B O 1
ATOM 5043 N N . GLY B 1 107 ? 23.812 7.254 16.594 1 93.62 107 GLY B N 1
ATOM 5044 C CA . GLY B 1 107 ? 24.984 6.426 16.359 1 93.62 107 GLY B CA 1
ATOM 5045 C C . GLY B 1 107 ? 25.578 6.609 14.977 1 93.62 107 GLY B C 1
ATOM 5046 O O . GLY B 1 107 ? 26.609 6.016 14.656 1 93.62 107 GLY B O 1
ATOM 5047 N N . GLY B 1 108 ? 24.953 7.328 14.117 1 93.88 108 GLY B N 1
ATOM 5048 C CA . GLY B 1 108 ? 25.469 7.625 12.789 1 93.88 108 GLY B CA 1
ATOM 5049 C C . GLY B 1 108 ? 25.219 6.52 11.789 1 93.88 108 GLY B C 1
ATOM 5050 O O . GLY B 1 108 ? 25.922 6.406 10.781 1 93.88 108 GLY B O 1
ATOM 5051 N N . ALA B 1 109 ? 24.281 5.676 12.141 1 92.06 109 ALA B N 1
ATOM 5052 C CA . ALA B 1 109 ? 23.969 4.547 11.258 1 92.06 109 ALA B CA 1
ATOM 5053 C C . ALA B 1 109 ? 22.5 4.133 11.383 1 92.06 109 ALA B C 1
ATOM 5055 O O . ALA B 1 109 ? 21.891 4.297 12.445 1 92.06 109 ALA B O 1
ATOM 5056 N N . LEU B 1 110 ? 22 3.627 10.297 1 92.38 110 LEU B N 1
ATOM 5057 C CA . LEU B 1 110 ? 20.641 3.082 10.328 1 92.38 110 LEU B CA 1
ATOM 5058 C C . LEU B 1 110 ? 20.641 1.685 10.938 1 92.38 110 LEU B C 1
ATOM 5060 O O . LEU B 1 110 ? 21.547 0.889 10.688 1 92.38 110 LEU B O 1
ATOM 5064 N N . PRO B 1 111 ? 19.641 1.396 11.742 1 89.38 111 PRO B N 1
ATOM 5065 C CA . PRO B 1 111 ? 19.5 0.022 12.234 1 89.38 111 PRO B CA 1
ATOM 5066 C C . PRO B 1 111 ? 19.359 -0.994 11.102 1 89.38 111 PRO B C 1
ATOM 5068 O O . PRO B 1 111 ? 18.875 -0.654 10.023 1 89.38 111 PRO B O 1
ATOM 5071 N N . ARG B 1 112 ? 19.75 -2.178 11.43 1 84.62 112 ARG B N 1
ATOM 5072 C CA . ARG B 1 112 ? 19.703 -3.25 10.438 1 84.62 112 ARG B CA 1
ATOM 5073 C C . ARG B 1 112 ? 18.266 -3.693 10.18 1 84.62 112 ARG B C 1
ATOM 5075 O O . ARG B 1 112 ? 17.938 -4.176 9.094 1 84.62 112 ARG B O 1
ATOM 5082 N N . ARG B 1 113 ? 17.453 -3.574 11.18 1 86.25 113 ARG B N 1
ATOM 5083 C CA . ARG B 1 113 ? 16.094 -4.074 11.062 1 86.25 113 ARG B CA 1
ATOM 5084 C C . ARG B 1 113 ? 15.086 -3.076 11.633 1 86.25 113 ARG B C 1
ATOM 5086 O O . ARG B 1 113 ? 15.461 -2.172 12.375 1 86.25 113 ARG B O 1
ATOM 5093 N N . GLY B 1 114 ? 13.883 -3.316 11.172 1 88.12 114 GLY B N 1
ATOM 5094 C CA . GLY B 1 114 ? 12.789 -2.564 11.773 1 88.12 114 GLY B CA 1
ATOM 5095 C C . GLY B 1 114 ? 12.719 -1.129 11.281 1 88.12 114 GLY B C 1
ATOM 5096 O O . GLY B 1 114 ? 12.242 -0.249 12 1 88.12 114 GLY B O 1
ATOM 5097 N N . VAL B 1 115 ? 13.281 -0.876 10.094 1 91.44 115 VAL B N 1
ATOM 5098 C CA . VAL B 1 115 ? 13.273 0.488 9.57 1 91.44 115 VAL B CA 1
ATOM 5099 C C . VAL B 1 115 ? 12.375 0.573 8.344 1 91.44 115 VAL B C 1
ATOM 5101 O O . VAL B 1 115 ? 12.5 -0.234 7.418 1 91.44 115 VAL B O 1
ATOM 5104 N N . VAL B 1 116 ? 11.453 1.459 8.391 1 90.62 116 VAL B N 1
ATOM 5105 C CA . VAL B 1 116 ? 10.633 1.769 7.227 1 90.62 116 VAL B CA 1
ATOM 5106 C C . VAL B 1 116 ? 11.062 3.104 6.625 1 90.62 116 VAL B C 1
ATOM 5108 O O . VAL B 1 116 ? 11.336 4.062 7.355 1 90.62 116 VAL B O 1
ATOM 5111 N N . VAL B 1 117 ? 11.188 3.121 5.324 1 91 117 VAL B N 1
ATOM 5112 C CA . VAL B 1 117 ? 11.547 4.34 4.605 1 91 117 VAL B CA 1
ATOM 5113 C C . VAL B 1 117 ? 10.352 4.836 3.799 1 91 117 VAL B C 1
ATOM 5115 O O . VAL B 1 117 ? 9.797 4.098 2.979 1 91 117 VAL B O 1
ATOM 5118 N N . ASP B 1 118 ? 9.898 5.934 4.035 1 88.5 118 ASP B N 1
ATOM 5119 C CA . ASP B 1 118 ? 8.867 6.59 3.234 1 88.5 118 ASP B CA 1
ATOM 5120 C C . ASP B 1 118 ? 9.398 7.883 2.617 1 88.5 118 ASP B C 1
ATOM 5122 O O . ASP B 1 118 ? 10.562 8.234 2.799 1 88.5 118 ASP B O 1
ATOM 5126 N N . GLU B 1 119 ? 8.547 8.5 1.763 1 85.25 119 GLU B N 1
ATOM 5127 C CA . GLU B 1 119 ? 9.047 9.695 1.101 1 85.25 119 GLU B CA 1
ATOM 5128 C C . GLU B 1 119 ? 7.977 10.781 1.026 1 85.25 119 GLU B C 1
ATOM 5130 O O . GLU B 1 119 ? 6.785 10.492 1.134 1 85.25 119 GLU B O 1
ATOM 5135 N N . SER B 1 120 ? 8.344 11.914 1.076 1 77.44 120 SER B N 1
ATOM 5136 C CA . SER B 1 120 ? 7.5 13.07 0.795 1 77.44 120 SER B CA 1
ATOM 5137 C C . SER B 1 120 ? 7.984 13.82 -0.443 1 77.44 120 SER B C 1
ATOM 5139 O O . SER B 1 120 ? 9.172 13.812 -0.756 1 77.44 120 SER B O 1
ATOM 5141 N N . SER B 1 121 ? 6.918 14.297 -1.244 1 64.88 121 SER B N 1
ATOM 5142 C CA . SER B 1 121 ? 7.254 15.039 -2.455 1 64.88 121 SER B CA 1
ATOM 5143 C C . SER B 1 121 ? 7.855 16.391 -2.119 1 64.88 121 SER B C 1
ATOM 5145 O O . SER B 1 121 ? 7.488 17.016 -1.117 1 64.88 121 SER B O 1
ATOM 5147 N N . GLY B 1 122 ? 9.172 16.547 -2.275 1 57.94 122 GLY B N 1
ATOM 5148 C CA . GLY B 1 122 ? 9.82 17.812 -1.961 1 57.94 122 GLY B CA 1
ATOM 5149 C C . GLY B 1 122 ? 9.422 18.938 -2.898 1 57.94 122 GLY B C 1
ATOM 5150 O O . GLY B 1 122 ? 9.047 18.688 -4.047 1 57.94 122 GLY B O 1
ATOM 5151 N N . SER B 1 123 ? 9 20.031 -2.232 1 50.5 123 SER B N 1
ATOM 5152 C CA . SER B 1 123 ? 8.742 21.25 -3.004 1 50.5 123 SER B CA 1
ATOM 5153 C C . SER B 1 123 ? 9.797 21.453 -4.086 1 50.5 123 SER B C 1
ATOM 5155 O O . SER B 1 123 ? 9.547 22.109 -5.098 1 50.5 123 SER B O 1
ATOM 5157 N N . SER B 1 124 ? 11.008 20.844 -3.891 1 51.62 124 SER B N 1
ATOM 5158 C CA . SER B 1 124 ? 12.133 21.078 -4.793 1 51.62 124 SER B CA 1
ATOM 5159 C C . SER B 1 124 ? 12.148 20.062 -5.93 1 51.62 124 SER B C 1
ATOM 5161 O O . SER B 1 124 ? 13.047 20.078 -6.77 1 51.62 124 SER B O 1
ATOM 5163 N N . GLY B 1 125 ? 11.07 19.266 -6.012 1 58.06 125 GLY B N 1
ATOM 5164 C CA . GLY B 1 125 ? 11.039 18.281 -7.086 1 58.06 125 GLY B CA 1
ATOM 5165 C C . GLY B 1 125 ? 11.68 16.953 -6.715 1 58.06 125 GLY B C 1
ATOM 5166 O O . GLY B 1 125 ? 11.469 15.945 -7.383 1 58.06 125 GLY B O 1
ATOM 5167 N N . THR B 1 126 ? 12.617 16.984 -5.766 1 66.75 126 THR B N 1
ATOM 5168 C CA . THR B 1 126 ? 13.219 15.727 -5.34 1 66.75 126 THR B CA 1
ATOM 5169 C C . THR B 1 126 ? 12.539 15.211 -4.074 1 66.75 126 THR B C 1
ATOM 5171 O O . THR B 1 126 ? 12.461 15.922 -3.07 1 66.75 126 THR B O 1
ATOM 5174 N N . PRO B 1 127 ? 12.102 14.078 -4.129 1 75.69 127 PRO B N 1
ATOM 5175 C CA . PRO B 1 127 ? 11.477 13.523 -2.926 1 75.69 127 PRO B CA 1
ATOM 5176 C C . PRO B 1 127 ? 12.469 13.359 -1.771 1 75.69 127 PRO B C 1
ATOM 5178 O O . PRO B 1 127 ? 13.672 13.203 -2 1 75.69 127 PRO B O 1
ATOM 5181 N N . THR B 1 128 ? 12.047 13.641 -0.571 1 82.88 128 THR B N 1
ATOM 5182 C CA . THR B 1 128 ? 12.844 13.438 0.636 1 82.88 128 THR B CA 1
ATOM 5183 C C . THR B 1 128 ? 12.453 12.133 1.329 1 82.88 128 THR B C 1
ATOM 5185 O O . THR B 1 128 ? 11.273 11.898 1.596 1 82.88 128 THR B O 1
ATOM 5188 N N . SER B 1 129 ? 13.422 11.289 1.572 1 89.62 129 SER B N 1
ATOM 5189 C CA . SER B 1 129 ? 13.172 10.039 2.277 1 89.62 129 SER B CA 1
ATOM 5190 C C . SER B 1 129 ? 13.141 10.25 3.787 1 89.62 129 SER B C 1
ATOM 5192 O O . SER B 1 129 ? 13.922 11.031 4.324 1 89.62 129 SER B O 1
ATOM 5194 N N . TRP B 1 130 ? 12.273 9.656 4.422 1 90.75 130 TRP B N 1
ATOM 5195 C CA . TRP B 1 130 ? 12.141 9.672 5.875 1 90.75 130 TRP B CA 1
ATOM 5196 C C . TRP B 1 130 ? 12.227 8.266 6.449 1 90.75 130 TRP B C 1
ATOM 5198 O O . TRP B 1 130 ? 11.633 7.328 5.91 1 90.75 130 TRP B O 1
ATOM 5208 N N . VAL B 1 131 ? 13.031 8.07 7.473 1 92.31 131 VAL B N 1
ATOM 5209 C CA . VAL B 1 131 ? 13.234 6.754 8.062 1 92.31 131 VAL B CA 1
ATOM 5210 C C . VAL B 1 131 ? 12.547 6.688 9.422 1 92.31 131 VAL B C 1
ATOM 5212 O O . VAL B 1 131 ? 12.555 7.66 10.18 1 92.31 131 VAL B O 1
ATOM 5215 N N . ARG B 1 132 ? 11.922 5.598 9.727 1 91.44 132 ARG B N 1
ATOM 5216 C CA . ARG B 1 132 ? 11.227 5.371 10.992 1 91.44 132 ARG B CA 1
ATOM 5217 C C . ARG B 1 132 ? 11.594 4.012 11.578 1 91.44 132 ARG B C 1
ATOM 5219 O O . ARG B 1 132 ? 11.523 2.99 10.891 1 91.44 132 ARG B O 1
ATOM 5226 N N . GLY B 1 133 ? 11.914 4.055 12.844 1 89.62 133 GLY B N 1
ATOM 5227 C CA . GLY B 1 133 ? 12.234 2.818 13.539 1 89.62 133 GLY B CA 1
ATOM 5228 C C . GLY B 1 133 ? 11.023 2.152 14.156 1 89.62 133 GLY B C 1
ATOM 5229 O O . GLY B 1 133 ? 9.898 2.65 14.031 1 89.62 133 GLY B O 1
ATOM 5230 N N . SER B 1 134 ? 11.211 1.021 14.789 1 86.19 134 SER B N 1
ATOM 5231 C CA . SER B 1 134 ? 10.148 0.193 15.336 1 86.19 134 SER B CA 1
ATOM 5232 C C . SER B 1 134 ? 9.383 0.93 16.422 1 86.19 134 SER B C 1
ATOM 5234 O O . SER B 1 134 ? 8.156 0.832 16.5 1 86.19 134 SER B O 1
ATOM 5236 N N . GLU B 1 135 ? 10.07 1.701 17.188 1 80.12 135 GLU B N 1
ATOM 5237 C CA . GLU B 1 135 ? 9.43 2.391 18.297 1 80.12 135 GLU B CA 1
ATOM 5238 C C . GLU B 1 135 ? 8.57 3.551 17.812 1 80.12 135 GLU B C 1
ATOM 5240 O O . GLU B 1 135 ? 7.496 3.811 18.359 1 80.12 135 GLU B O 1
ATOM 5245 N N . GLU B 1 136 ? 9.07 4.215 16.859 1 84.81 136 GLU B N 1
ATOM 5246 C CA . GLU B 1 136 ? 8.297 5.297 16.25 1 84.81 136 GLU B CA 1
ATOM 5247 C C . GLU B 1 136 ? 7 4.773 15.641 1 84.81 136 GLU B C 1
ATOM 5249 O O . GLU B 1 136 ? 5.938 5.375 15.805 1 84.81 136 GLU B O 1
ATOM 5254 N N . ARG B 1 137 ? 7.145 3.719 15.023 1 84.19 137 ARG B N 1
ATOM 5255 C CA . ARG B 1 137 ? 5.977 3.125 14.383 1 84.19 137 ARG B CA 1
ATOM 5256 C C . ARG B 1 137 ? 4.973 2.625 15.414 1 84.19 137 ARG B C 1
ATOM 5258 O O . ARG B 1 137 ? 3.762 2.721 15.211 1 84.19 137 ARG B O 1
ATOM 5265 N N . ALA B 1 138 ? 5.488 2.139 16.484 1 80.06 138 ALA B N 1
ATOM 5266 C CA . ALA B 1 138 ? 4.617 1.689 17.562 1 80.06 138 ALA B CA 1
ATOM 5267 C C . ALA B 1 138 ? 3.844 2.857 18.172 1 80.06 138 ALA B C 1
ATOM 5269 O O . ALA B 1 138 ? 2.674 2.715 18.531 1 80.06 138 ALA B O 1
ATOM 5270 N N . ALA B 1 139 ? 4.508 3.955 18.281 1 77.12 139 ALA B N 1
ATOM 5271 C CA . ALA B 1 139 ? 3.852 5.145 18.828 1 77.12 139 ALA B CA 1
ATOM 5272 C C . ALA B 1 139 ? 2.729 5.617 17.906 1 77.12 139 ALA B C 1
ATOM 5274 O O . ALA B 1 139 ? 1.635 5.945 18.359 1 77.12 139 ALA B O 1
ATOM 5275 N N . THR B 1 140 ? 3.057 5.637 16.656 1 78.06 140 THR B N 1
ATOM 5276 C CA . THR B 1 140 ? 2.045 6.012 15.68 1 78.06 140 THR B CA 1
ATOM 5277 C C . THR B 1 140 ? 0.859 5.051 15.727 1 78.06 140 THR B C 1
ATOM 5279 O O . THR B 1 140 ? -0.296 5.48 15.695 1 78.06 140 THR B O 1
ATOM 5282 N N . ARG B 1 141 ? 1.13 3.848 15.781 1 79.75 141 ARG B N 1
ATOM 5283 C CA . ARG B 1 141 ? 0.098 2.82 15.883 1 79.75 141 ARG B CA 1
ATOM 5284 C C . ARG B 1 141 ? -0.798 3.059 17.094 1 79.75 1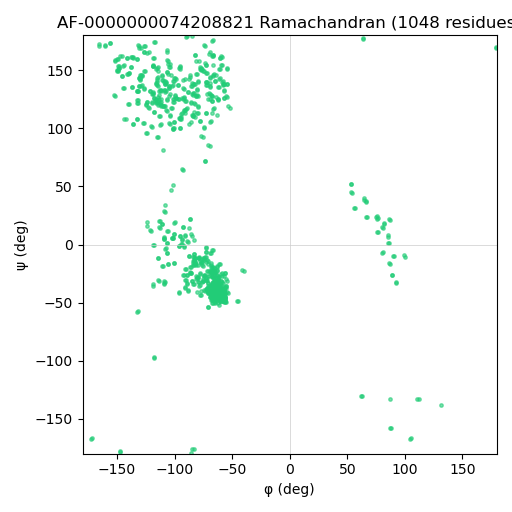41 ARG B C 1
ATOM 5286 O O . ARG B 1 141 ? -2.025 3.002 16.984 1 79.75 141 ARG B O 1
ATOM 5293 N N . GLN B 1 142 ? -0.244 3.383 18.109 1 75.62 142 GLN B N 1
ATOM 5294 C CA . GLN B 1 142 ? -0.994 3.596 19.344 1 75.62 142 GLN B CA 1
ATOM 5295 C C . GLN B 1 142 ? -1.927 4.797 19.219 1 75.62 142 GLN B C 1
ATOM 5297 O O . GLN B 1 142 ? -3.086 4.734 19.641 1 75.62 142 GLN B O 1
ATOM 5302 N N . LEU B 1 143 ? -1.363 5.797 18.719 1 75.38 143 LEU B N 1
ATOM 5303 C CA . LEU B 1 143 ? -2.17 7 18.578 1 75.38 143 LEU B CA 1
ATOM 5304 C C . LEU B 1 143 ? -3.361 6.75 17.656 1 75.38 143 LEU B C 1
ATOM 5306 O O . LEU B 1 143 ? -4.477 7.184 17.953 1 75.38 143 LEU B O 1
ATOM 5310 N N . LEU B 1 144 ? -3.105 6.074 16.609 1 76.38 144 LEU B N 1
ATOM 5311 C CA . LEU B 1 144 ? -4.18 5.754 15.68 1 76.38 144 LEU B CA 1
ATOM 5312 C C . LEU B 1 144 ? -5.207 4.832 16.328 1 76.38 144 LEU B C 1
ATOM 5314 O O . LEU B 1 144 ? -6.414 4.996 16.125 1 76.38 144 LEU B O 1
ATOM 5318 N N . GLN B 1 145 ? -4.746 3.928 17.094 1 77.5 145 GLN B N 1
ATOM 5319 C CA . GLN B 1 145 ? -5.645 2.988 17.75 1 77.5 145 GLN B CA 1
ATOM 5320 C C . GLN B 1 145 ? -6.496 3.689 18.812 1 77.5 145 GLN B C 1
ATOM 5322 O O . GLN B 1 145 ? -7.664 3.342 19 1 77.5 145 GLN B O 1
ATOM 5327 N N . VAL B 1 146 ? -5.914 4.645 19.438 1 71.75 146 VAL B N 1
ATOM 5328 C CA . VAL B 1 146 ? -6.672 5.43 20.406 1 71.75 146 VAL B CA 1
ATOM 5329 C C . VAL B 1 146 ? -7.781 6.199 19.688 1 71.75 146 VAL B C 1
ATOM 5331 O O . VAL B 1 146 ? -8.93 6.203 20.141 1 71.75 146 VAL B O 1
ATOM 5334 N N . GLY B 1 147 ? -7.391 6.859 18.656 1 72.31 147 GLY B N 1
ATOM 5335 C CA . GLY B 1 147 ? -8.398 7.543 17.859 1 72.31 147 GLY B CA 1
ATOM 5336 C C . GLY B 1 147 ? -9.516 6.625 17.406 1 72.31 147 GLY B C 1
ATOM 5337 O O . GLY B 1 147 ? -10.695 6.969 17.516 1 72.31 147 GLY B O 1
ATOM 5338 N N . PHE B 1 148 ? -9.086 5.473 17.016 1 73.5 148 PHE B N 1
ATOM 5339 C CA . PHE B 1 148 ? -10.055 4.48 16.547 1 73.5 148 PHE B CA 1
ATOM 5340 C C . PHE B 1 148 ? -10.93 4 17.703 1 73.5 148 PHE B C 1
ATOM 5342 O O . PHE B 1 148 ? -12.148 3.887 17.547 1 73.5 148 PHE B O 1
ATOM 5349 N N . ALA B 1 149 ? -10.328 3.678 18.766 1 69.56 149 ALA B N 1
ATOM 5350 C CA . ALA B 1 149 ? -11.07 3.145 19.906 1 69.56 149 ALA B CA 1
ATOM 5351 C C . ALA B 1 149 ? -12.141 4.129 20.375 1 69.56 149 ALA B C 1
ATOM 5353 O O . ALA B 1 149 ? -13.258 3.727 20.719 1 69.56 149 ALA B O 1
ATOM 5354 N N . ARG B 1 150 ? -11.812 5.289 20.375 1 70 150 ARG B N 1
ATOM 5355 C CA . ARG B 1 150 ? -12.773 6.324 20.766 1 70 150 ARG B CA 1
ATOM 5356 C C . ARG B 1 150 ? -13.977 6.324 19.828 1 70 150 ARG B C 1
ATOM 5358 O O . ARG B 1 150 ? -15.117 6.387 20.266 1 70 150 ARG B O 1
ATOM 5365 N N . THR B 1 151 ? -13.648 6.195 18.641 1 67.62 151 THR B N 1
ATOM 5366 C CA . THR B 1 151 ? -14.703 6.164 17.641 1 67.62 151 THR B CA 1
ATOM 5367 C C . THR B 1 151 ? -15.5 4.863 17.734 1 67.62 151 THR B C 1
ATOM 5369 O O . THR B 1 151 ? -16.734 4.883 17.688 1 67.62 151 THR B O 1
ATOM 5372 N N . ALA B 1 152 ? -14.773 3.779 17.938 1 64.25 152 ALA B N 1
ATOM 5373 C CA . ALA B 1 152 ? -15.367 2.445 17.938 1 64.25 152 ALA B CA 1
ATOM 5374 C C . ALA B 1 152 ? -16.312 2.26 19.125 1 64.25 152 ALA B C 1
ATOM 5376 O O . ALA B 1 152 ? -17.297 1.525 19.031 1 64.25 152 ALA B O 1
ATOM 5377 N N . SER B 1 153 ? -15.992 2.855 20.203 1 65.06 153 SER B N 1
ATOM 5378 C CA . SER B 1 153 ? -16.812 2.68 21.406 1 65.06 153 SER B CA 1
ATOM 5379 C C . SER B 1 153 ? -18.219 3.213 21.203 1 65.06 153 SER B C 1
ATOM 5381 O O . SER B 1 153 ? -19.156 2.789 21.891 1 65.06 153 SER B O 1
ATOM 5383 N N . SER B 1 154 ? -18.312 4.004 20.266 1 67.81 154 SER B N 1
ATOM 5384 C CA . SER B 1 154 ? -19.625 4.59 20.016 1 67.81 154 SER B CA 1
ATOM 5385 C C . SER B 1 154 ? -20.312 3.906 18.844 1 67.81 154 SER B C 1
ATOM 5387 O O . SER B 1 154 ? -21.438 4.27 18.484 1 67.81 154 SER B O 1
ATOM 5389 N N . LEU B 1 155 ? -19.531 2.875 18.469 1 73.19 155 LEU B N 1
ATOM 5390 C CA . LEU B 1 155 ? -20.047 2.301 17.234 1 73.19 155 LEU B CA 1
ATOM 5391 C C . LEU B 1 155 ? -21.172 1.302 17.531 1 73.19 155 LEU B C 1
ATOM 5393 O O . LEU B 1 155 ? -21.078 0.531 18.484 1 73.19 155 LEU B O 1
ATOM 5397 N N . ARG B 1 156 ? -22.141 1.35 16.781 1 76.19 156 ARG B N 1
ATOM 5398 C CA . ARG B 1 156 ? -23.328 0.523 16.906 1 76.19 156 ARG B CA 1
ATOM 5399 C C . ARG B 1 156 ? -23.094 -0.872 16.344 1 76.19 156 ARG B C 1
ATOM 5401 O O . ARG B 1 156 ? -23.688 -1.847 16.797 1 76.19 156 ARG B O 1
ATOM 5408 N N . LYS B 1 157 ? -22.203 -0.895 15.383 1 89.19 157 LYS B N 1
ATOM 5409 C CA . LYS B 1 157 ? -21.969 -2.127 14.641 1 89.19 157 LYS B CA 1
ATOM 5410 C C . LYS B 1 157 ? -20.484 -2.463 14.594 1 89.19 157 LYS B C 1
ATOM 5412 O O . LYS B 1 157 ? -19.641 -1.673 15.039 1 89.19 157 LYS B O 1
ATOM 5417 N N . LYS B 1 158 ? -20.141 -3.676 14.148 1 89.19 158 LYS B N 1
ATOM 5418 C CA . LYS B 1 158 ? -18.75 -4.086 13.953 1 89.19 158 LYS B CA 1
ATOM 5419 C C . LYS B 1 158 ? -18.031 -3.141 13 1 89.19 158 LYS B C 1
ATOM 5421 O O . LYS B 1 158 ? -18.531 -2.838 11.914 1 89.19 158 LYS B O 1
ATOM 5426 N N . PRO B 1 159 ? -16.906 -2.631 13.492 1 91.81 159 PRO B N 1
ATOM 5427 C CA . PRO B 1 159 ? -16.203 -1.677 12.633 1 91.81 159 PRO B CA 1
ATOM 5428 C C . PRO B 1 159 ? -15.516 -2.348 11.445 1 91.81 159 PRO B C 1
ATOM 5430 O O . PRO B 1 159 ? -14.992 -3.457 11.57 1 91.81 159 PRO B O 1
ATOM 5433 N N . PHE B 1 160 ? -15.562 -1.746 10.312 1 94.88 160 PHE B N 1
ATOM 5434 C CA . PHE B 1 160 ? -14.883 -2.109 9.078 1 94.88 160 PHE B CA 1
ATOM 5435 C C . PHE B 1 160 ? -14.203 -0.894 8.453 1 94.88 160 PHE B C 1
ATOM 5437 O O . PHE B 1 160 ? -14.875 -0.014 7.91 1 94.88 160 PHE B O 1
ATOM 5444 N N . VAL B 1 161 ? -12.859 -0.862 8.523 1 95 161 VAL B N 1
ATOM 5445 C CA . VAL B 1 161 ? -12.109 0.288 8.031 1 95 161 VAL B CA 1
ATOM 5446 C C . VAL B 1 161 ? -11.844 0.126 6.531 1 95 161 VAL B C 1
ATOM 5448 O O . VAL B 1 161 ? -11.336 -0.907 6.094 1 95 161 VAL B O 1
ATOM 5451 N N . LEU B 1 162 ? -12.273 1.046 5.754 1 96 162 LEU B N 1
ATOM 5452 C CA . LEU B 1 162 ? -11.883 1.192 4.355 1 96 162 LEU B CA 1
ATOM 5453 C C . LEU B 1 162 ? -10.836 2.293 4.199 1 96 162 LEU B C 1
ATOM 5455 O O . LEU B 1 162 ? -11.172 3.48 4.23 1 96 162 LEU B O 1
ATOM 5459 N N . ASN B 1 163 ? -9.547 1.886 4.109 1 93.5 163 ASN B N 1
ATOM 5460 C CA . ASN B 1 163 ? -8.43 2.816 3.959 1 93.5 163 ASN B CA 1
ATOM 5461 C C . ASN B 1 163 ? -8.312 3.314 2.523 1 93.5 163 ASN B C 1
ATOM 5463 O O . ASN B 1 163 ? -7.789 2.607 1.658 1 93.5 163 ASN B O 1
ATOM 5467 N N . ALA B 1 164 ? -8.703 4.566 2.322 1 91.12 164 ALA B N 1
ATOM 5468 C CA . ALA B 1 164 ? -8.727 5.137 0.978 1 91.12 164 ALA B CA 1
ATOM 5469 C C . ALA B 1 164 ? -7.652 6.207 0.818 1 91.12 164 ALA B C 1
ATOM 5471 O O . ALA B 1 164 ? -7.77 7.09 -0.034 1 91.12 164 ALA B O 1
ATOM 5472 N N . PHE B 1 165 ? -6.648 6.223 1.706 1 87.25 165 PHE B N 1
ATOM 5473 C CA . PHE B 1 165 ? -5.461 7.043 1.479 1 87.25 165 PHE B CA 1
ATOM 5474 C C . PHE B 1 165 ? -4.598 6.445 0.374 1 87.25 165 PHE B C 1
ATOM 5476 O O . PHE B 1 165 ? -4.652 5.242 0.116 1 87.25 165 PHE B O 1
ATOM 5483 N N . SER B 1 166 ? -3.861 7.34 -0.239 1 80.44 166 SER B N 1
ATOM 5484 C CA . SER B 1 166 ? -2.896 6.84 -1.213 1 80.44 166 SER B CA 1
ATOM 5485 C C . SER B 1 166 ? -1.928 5.852 -0.575 1 80.44 166 SER B C 1
ATOM 5487 O O . SER B 1 166 ? -1.49 6.047 0.561 1 80.44 166 SER B O 1
ATOM 5489 N N . LEU B 1 167 ? -1.678 4.801 -1.31 1 78.69 167 LEU B N 1
ATOM 5490 C CA . LEU B 1 167 ? -0.771 3.76 -0.842 1 78.69 167 LEU B CA 1
ATOM 5491 C C . LEU B 1 167 ? 0.555 3.816 -1.592 1 78.69 167 LEU B C 1
ATOM 5493 O O . LEU B 1 167 ? 0.702 4.582 -2.547 1 78.69 167 LEU B O 1
ATOM 5497 N N . GLY B 1 168 ? 1.685 3.109 -1.115 1 67.88 168 GLY B N 1
ATOM 5498 C CA . GLY B 1 168 ? 2.998 3.16 -1.737 1 67.88 168 GLY B CA 1
ATOM 5499 C C . GLY B 1 168 ? 4.035 3.861 -0.883 1 67.88 168 GLY B C 1
ATOM 5500 O O . GLY B 1 168 ? 4.145 3.594 0.316 1 67.88 168 GLY B O 1
ATOM 5501 N N . ALA B 1 169 ? 4.684 4.727 -1.695 1 64.31 169 ALA B N 1
ATOM 5502 C CA . ALA B 1 169 ? 5.797 5.391 -1.02 1 64.31 169 ALA B CA 1
ATOM 5503 C C . ALA B 1 169 ? 5.293 6.43 -0.025 1 64.31 169 ALA B C 1
ATOM 5505 O O . ALA B 1 169 ? 6.051 6.898 0.83 1 64.31 169 ALA B O 1
ATOM 5506 N N . TRP B 1 170 ? 4.055 6.535 -0.132 1 60.84 170 TRP B N 1
ATOM 5507 C CA . TRP B 1 170 ? 3.467 7.516 0.772 1 60.84 170 TRP B CA 1
ATOM 5508 C C . TRP B 1 170 ? 3.188 6.898 2.139 1 60.84 170 TRP B C 1
ATOM 5510 O O . TRP B 1 170 ? 2.6 5.816 2.229 1 60.84 170 TRP B O 1
ATOM 5520 N N . ALA B 1 171 ? 3.492 7.582 3.039 1 68.88 171 ALA B N 1
ATOM 5521 C CA . ALA B 1 171 ? 3.559 7.137 4.43 1 68.88 171 ALA B CA 1
ATOM 5522 C C . ALA B 1 171 ? 2.164 6.887 4.992 1 68.88 171 ALA B C 1
ATOM 5524 O O . ALA B 1 171 ? 1.944 5.914 5.719 1 68.88 171 ALA B O 1
ATOM 5525 N N . THR B 1 172 ? 1.229 7.684 4.52 1 72.38 172 THR B N 1
ATOM 5526 C CA . THR B 1 172 ? -0.013 7.715 5.281 1 72.38 172 THR B CA 1
ATOM 5527 C C . THR B 1 172 ? -0.784 6.41 5.113 1 72.38 172 THR B C 1
ATOM 5529 O O . THR B 1 172 ? -1.104 5.738 6.098 1 72.38 172 THR B O 1
ATOM 5532 N N . GLY B 1 173 ? -1.031 6.035 3.92 1 78.44 173 GLY B N 1
ATOM 5533 C CA . GLY B 1 173 ? -1.832 4.848 3.666 1 78.44 173 GLY B CA 1
ATOM 5534 C C . GLY B 1 173 ? -1.227 3.584 4.246 1 78.44 173 GLY B C 1
ATOM 5535 O O . GLY B 1 173 ? -1.925 2.787 4.875 1 78.44 173 GLY B O 1
ATOM 5536 N N . MET B 1 174 ? -0.024 3.479 4.082 1 82.31 174 MET B N 1
ATOM 5537 C CA . MET B 1 174 ? 0.665 2.295 4.586 1 82.31 174 MET B CA 1
ATOM 5538 C C . MET B 1 174 ? 0.631 2.254 6.113 1 82.31 174 MET B C 1
ATOM 5540 O O . MET B 1 174 ? 0.434 1.192 6.707 1 82.31 174 MET B O 1
ATOM 5544 N N . ASN B 1 175 ? 0.779 3.381 6.691 1 83.06 175 ASN B N 1
ATOM 5545 C CA . ASN B 1 175 ? 0.826 3.455 8.148 1 83.06 175 ASN B CA 1
ATOM 5546 C C . ASN B 1 175 ? -0.544 3.195 8.766 1 83.06 175 ASN B C 1
ATOM 5548 O O . ASN B 1 175 ? -0.643 2.582 9.828 1 83.06 175 ASN B O 1
ATOM 5552 N N . VAL B 1 176 ? -1.528 3.686 8.094 1 85.25 176 VAL B N 1
ATOM 5553 C CA . VAL B 1 176 ? -2.881 3.439 8.586 1 85.25 176 VAL B CA 1
ATOM 5554 C C . VAL B 1 176 ? -3.164 1.938 8.586 1 85.25 176 VAL B C 1
ATOM 5556 O O . VAL B 1 176 ? -3.631 1.392 9.594 1 85.25 176 VAL B O 1
ATOM 5559 N N . THR B 1 177 ? -2.828 1.315 7.578 1 86.56 177 THR B N 1
ATOM 5560 C CA . THR B 1 177 ? -3.051 -0.123 7.492 1 86.56 177 THR B CA 1
ATOM 5561 C C . THR B 1 177 ? -2.211 -0.865 8.523 1 86.56 177 THR B C 1
ATOM 5563 O O . THR B 1 177 ? -2.725 -1.714 9.258 1 86.56 177 THR B O 1
ATOM 5566 N N . ALA B 1 178 ? -1.04 -0.527 8.609 1 84.12 178 ALA B N 1
ATOM 5567 C CA . ALA B 1 178 ? -0.146 -1.198 9.547 1 84.12 178 ALA B CA 1
ATOM 5568 C C . ALA B 1 178 ? -0.622 -1.015 10.984 1 84.12 178 ALA B C 1
ATOM 5570 O O . ALA B 1 178 ? -0.474 -1.915 11.812 1 84.12 178 ALA B O 1
ATOM 5571 N N . SER B 1 179 ? -1.202 0.093 11.234 1 83.44 179 SER B N 1
ATOM 5572 C CA . SER B 1 179 ? -1.532 0.457 12.609 1 83.44 179 SER B CA 1
ATOM 5573 C C . SER B 1 179 ? -2.865 -0.148 13.031 1 83.44 179 SER B C 1
ATOM 5575 O O . SER B 1 179 ? -3.061 -0.47 14.211 1 83.44 179 SER B O 1
ATOM 5577 N N . LEU B 1 180 ? -3.752 -0.294 12.07 1 86 180 LEU B N 1
ATOM 5578 C CA . LEU B 1 180 ? -5.117 -0.594 12.492 1 86 180 LEU B CA 1
ATOM 5579 C C . LEU B 1 180 ? -5.465 -2.053 12.211 1 86 180 LEU B C 1
ATOM 5581 O O . LEU B 1 180 ? -6.477 -2.559 12.695 1 86 180 LEU B O 1
ATOM 5585 N N . THR B 1 181 ? -4.672 -2.783 11.555 1 84.56 181 THR B N 1
ATOM 5586 C CA . THR B 1 181 ? -4.953 -4.148 11.117 1 84.56 181 THR B CA 1
ATOM 5587 C C . THR B 1 181 ? -5.277 -5.043 12.312 1 84.56 181 THR B C 1
ATOM 5589 O O . THR B 1 181 ? -6.199 -5.859 12.242 1 84.56 181 THR B O 1
ATOM 5592 N N . GLU B 1 182 ? -4.648 -4.871 13.43 1 81.62 182 GLU B N 1
ATOM 5593 C CA . GLU B 1 182 ? -4.797 -5.809 14.539 1 81.62 182 GLU B CA 1
ATOM 5594 C C . GLU B 1 182 ? -6.043 -5.492 15.367 1 81.62 182 GLU B C 1
ATOM 5596 O O . GLU B 1 182 ? -6.496 -6.324 16.156 1 81.62 182 GLU B O 1
ATOM 5601 N N . VAL B 1 183 ? -6.629 -4.352 15.109 1 83.75 183 VAL B N 1
ATOM 5602 C CA . VAL B 1 183 ? -7.672 -3.959 16.047 1 83.75 183 VAL B CA 1
ATOM 5603 C C . VAL B 1 183 ? -9.008 -3.848 15.32 1 83.75 183 VAL B C 1
ATOM 5605 O O . VAL B 1 183 ? -10.039 -3.559 15.938 1 83.75 183 VAL B O 1
ATOM 5608 N N . THR B 1 184 ? -9.016 -4.094 14.047 1 88.5 184 THR B N 1
ATOM 5609 C CA . THR B 1 184 ? -10.258 -3.988 13.281 1 88.5 184 THR B CA 1
ATOM 5610 C C . THR B 1 184 ? -10.188 -4.848 12.023 1 88.5 184 THR B C 1
ATOM 5612 O O . THR B 1 184 ? -9.188 -5.535 11.789 1 88.5 184 THR B O 1
ATOM 5615 N N . MET B 1 185 ? -11.305 -4.91 11.367 1 92.12 185 MET B N 1
ATOM 5616 C CA . MET B 1 185 ? -11.336 -5.324 9.969 1 92.12 185 MET B CA 1
ATOM 5617 C C . MET B 1 185 ? -10.945 -4.168 9.055 1 92.12 185 MET B C 1
ATOM 5619 O O . MET B 1 185 ? -11.398 -3.037 9.25 1 92.12 185 MET B O 1
ATOM 5623 N N . ILE B 1 186 ? -10.039 -4.465 8.078 1 93.06 186 ILE B N 1
ATOM 5624 C CA . ILE B 1 186 ? -9.586 -3.34 7.27 1 93.06 186 ILE B CA 1
ATOM 5625 C C . ILE B 1 186 ? -9.352 -3.793 5.832 1 93.06 186 ILE B C 1
ATOM 5627 O O . ILE B 1 186 ? -8.852 -4.895 5.59 1 93.06 186 ILE B O 1
ATOM 5631 N N . LYS B 1 187 ? -9.805 -3.041 4.906 1 93.25 187 LYS B N 1
ATOM 5632 C CA . LYS B 1 187 ? -9.453 -3.146 3.494 1 93.25 187 LYS B CA 1
ATOM 5633 C C . LYS B 1 187 ? -8.766 -1.877 3 1 93.25 187 LYS B C 1
ATOM 5635 O O . LYS B 1 187 ? -9.281 -0.772 3.195 1 93.25 187 LYS B O 1
ATOM 5640 N N . SER B 1 188 ? -7.598 -2.045 2.426 1 90.75 188 SER B N 1
ATOM 5641 C CA . SER B 1 188 ? -6.871 -0.913 1.863 1 90.75 188 SER B CA 1
ATOM 5642 C C . SER B 1 188 ? -7.148 -0.765 0.371 1 90.75 188 SER B C 1
ATOM 5644 O O . SER B 1 188 ? -6.594 -1.506 -0.445 1 90.75 188 SER B O 1
ATOM 5646 N N . CYS B 1 189 ? -7.906 0.251 -0 1 87.12 189 CYS B N 1
ATOM 5647 C CA . CYS B 1 189 ? -8.391 0.415 -1.367 1 87.12 189 CYS B CA 1
ATOM 5648 C C . CYS B 1 189 ? -7.633 1.527 -2.082 1 87.12 189 CYS B C 1
ATOM 5650 O O . CYS B 1 189 ? -7.617 1.58 -3.314 1 87.12 189 CYS B O 1
ATOM 5652 N N . GLY B 1 190 ? -6.945 2.379 -1.316 1 82.38 190 GLY B N 1
ATOM 5653 C CA . GLY B 1 190 ? -6.551 3.623 -1.956 1 82.38 190 GLY B CA 1
ATOM 5654 C C . GLY B 1 190 ? -7.73 4.477 -2.381 1 82.38 190 GLY B C 1
ATOM 5655 O O . GLY B 1 190 ? -8.883 4.094 -2.18 1 82.38 190 GLY B O 1
ATOM 5656 N N . PRO B 1 191 ? -7.434 5.66 -2.914 1 81.25 191 PRO B N 1
ATOM 5657 C CA . PRO B 1 191 ? -8.539 6.531 -3.332 1 81.25 191 PRO B CA 1
ATOM 5658 C C . PRO B 1 191 ? -9.219 6.051 -4.609 1 81.25 191 PRO B C 1
ATOM 5660 O O . PRO B 1 191 ? -9.094 6.691 -5.66 1 81.25 191 PRO B O 1
ATOM 5663 N N . ASP B 1 192 ? -9.992 4.93 -4.48 1 82.5 192 ASP B N 1
ATOM 5664 C CA . ASP B 1 192 ? -10.695 4.273 -5.574 1 82.5 192 ASP B CA 1
ATOM 5665 C C . ASP B 1 192 ? -12.172 4.082 -5.242 1 82.5 192 ASP B C 1
ATOM 5667 O O . ASP B 1 192 ? -12.539 3.16 -4.508 1 82.5 192 ASP B O 1
ATOM 5671 N N . LYS B 1 193 ? -13.023 4.93 -5.871 1 85.81 193 LYS B N 1
ATOM 5672 C CA . LYS B 1 193 ? -14.445 4.91 -5.562 1 85.81 193 LYS B CA 1
ATOM 5673 C C . LYS B 1 193 ? -15.07 3.559 -5.902 1 85.81 193 LYS B C 1
ATOM 5675 O O . LYS B 1 193 ? -15.898 3.041 -5.148 1 85.81 193 LYS B O 1
ATOM 5680 N N . ASP B 1 194 ? -14.648 2.973 -7.023 1 83.5 194 ASP B N 1
ATOM 5681 C CA . ASP B 1 194 ? -15.234 1.722 -7.496 1 83.5 194 ASP B CA 1
ATOM 5682 C C . ASP B 1 194 ? -14.984 0.588 -6.504 1 83.5 194 ASP B C 1
ATOM 5684 O O . ASP B 1 194 ? -15.891 -0.183 -6.191 1 83.5 194 ASP B O 1
ATOM 5688 N N . LYS B 1 195 ? -13.828 0.554 -6 1 87.19 195 LYS B N 1
ATOM 5689 C CA . LYS B 1 195 ? -13.477 -0.502 -5.055 1 87.19 195 LYS B CA 1
ATOM 5690 C C . LYS B 1 195 ? -14.234 -0.338 -3.738 1 87.19 195 LYS B C 1
ATOM 5692 O O . LYS B 1 195 ? -14.688 -1.322 -3.148 1 87.19 195 LYS B O 1
ATOM 5697 N N . ILE B 1 196 ? -14.359 0.886 -3.293 1 92.75 196 ILE B N 1
ATOM 5698 C CA . ILE B 1 196 ? -15.039 1.154 -2.033 1 92.75 196 ILE B CA 1
ATOM 5699 C C . ILE B 1 196 ? -16.516 0.779 -2.158 1 92.75 196 ILE B C 1
ATOM 5701 O O . ILE B 1 196 ? -17.062 0.066 -1.31 1 92.75 196 ILE B O 1
ATOM 5705 N N . ILE B 1 197 ? -17.125 1.197 -3.236 1 92.94 197 ILE B N 1
ATOM 5706 C CA . ILE B 1 197 ? -18.547 0.948 -3.457 1 92.94 197 ILE B CA 1
ATOM 5707 C C . ILE B 1 197 ? -18.797 -0.551 -3.619 1 92.94 197 ILE B C 1
ATOM 5709 O O . ILE B 1 197 ? -19.719 -1.104 -3.023 1 92.94 197 ILE B O 1
ATOM 5713 N N . ALA B 1 198 ? -17.922 -1.218 -4.41 1 89.62 198 ALA B N 1
ATOM 5714 C CA . ALA B 1 198 ? -18.047 -2.662 -4.594 1 89.62 198 ALA B CA 1
ATOM 5715 C C . ALA B 1 198 ? -17.906 -3.396 -3.26 1 89.62 198 ALA B C 1
ATOM 5717 O O . ALA B 1 198 ? -18.656 -4.344 -2.992 1 89.62 198 ALA B O 1
ATOM 5718 N N . THR B 1 199 ? -17.016 -2.984 -2.455 1 92.56 199 THR B N 1
ATOM 5719 C CA . THR B 1 199 ? -16.797 -3.6 -1.15 1 92.56 199 THR B CA 1
ATOM 5720 C C . THR B 1 199 ? -18.016 -3.42 -0.253 1 92.56 199 THR B C 1
ATOM 5722 O O . THR B 1 199 ? -18.469 -4.371 0.381 1 92.56 199 THR B O 1
ATOM 5725 N N . MET B 1 200 ? -18.516 -2.242 -0.22 1 94.62 200 MET B N 1
ATOM 5726 C CA . MET B 1 200 ? -19.656 -1.952 0.645 1 94.62 200 MET B CA 1
ATOM 5727 C C . MET B 1 200 ? -20.891 -2.725 0.193 1 94.62 200 MET B C 1
ATOM 5729 O O . MET B 1 200 ? -21.656 -3.209 1.022 1 94.62 200 MET B O 1
ATOM 5733 N N . ARG B 1 201 ? -21.031 -2.865 -1.102 1 93.44 201 ARG B N 1
ATOM 5734 C CA . ARG B 1 201 ? -22.125 -3.674 -1.613 1 93.44 201 ARG B CA 1
ATOM 5735 C C . ARG B 1 201 ? -21.969 -5.137 -1.211 1 93.44 201 ARG B C 1
ATOM 5737 O O . ARG B 1 201 ? -22.938 -5.789 -0.819 1 93.44 201 ARG B O 1
ATOM 5744 N N . GLU B 1 202 ? -20.812 -5.594 -1.331 1 91.31 202 GLU B N 1
ATOM 5745 C CA . GLU B 1 202 ? -20.516 -6.996 -1.054 1 91.31 202 GLU B CA 1
ATOM 5746 C C . GLU B 1 202 ? -20.719 -7.324 0.422 1 91.31 202 GLU B C 1
ATOM 5748 O O . GLU B 1 202 ? -21.328 -8.344 0.758 1 91.31 202 GLU B O 1
ATOM 5753 N N . PHE B 1 203 ? -20.266 -6.484 1.341 1 93.56 203 PHE B N 1
ATOM 5754 C CA . PHE B 1 203 ? -20.281 -6.789 2.768 1 93.56 203 PHE B CA 1
ATOM 5755 C C . PHE B 1 203 ? -21.594 -6.336 3.402 1 93.56 203 PHE B C 1
ATOM 5757 O O . PHE B 1 203 ? -21.984 -6.84 4.461 1 93.56 203 PHE B O 1
ATOM 5764 N N . GLY B 1 204 ? -22.25 -5.316 2.789 1 93.44 204 GLY B N 1
ATOM 5765 C CA . GLY B 1 204 ? -23.609 -4.961 3.191 1 93.44 204 GLY B CA 1
ATOM 5766 C C . GLY B 1 204 ? -23.641 -3.967 4.336 1 93.44 204 GLY B C 1
ATOM 5767 O O . GLY B 1 204 ? -22.688 -3.213 4.543 1 93.44 204 GLY B O 1
ATOM 5768 N N . THR B 1 205 ? -24.766 -3.91 5.09 1 94.38 205 THR B N 1
ATOM 5769 C CA . THR B 1 205 ? -25.078 -2.799 5.98 1 94.38 205 THR B CA 1
ATOM 5770 C C . THR B 1 205 ? -24.875 -3.195 7.438 1 94.38 205 THR B C 1
ATOM 5772 O O . THR B 1 205 ? -25.219 -2.439 8.344 1 94.38 205 THR B O 1
ATOM 5775 N N . ASP B 1 206 ? -24.266 -4.289 7.672 1 91.69 206 ASP B N 1
ATOM 5776 C CA . ASP B 1 206 ? -24.172 -4.785 9.047 1 91.69 206 ASP B CA 1
ATOM 5777 C C . ASP B 1 206 ? -22.875 -4.309 9.711 1 91.69 206 ASP B C 1
ATOM 5779 O O . ASP B 1 206 ? -22.5 -4.82 10.766 1 91.69 206 ASP B O 1
ATOM 5783 N N . TYR B 1 207 ? -22.234 -3.375 9.156 1 93.38 207 TYR B N 1
ATOM 5784 C CA . TYR B 1 207 ? -20.984 -2.828 9.68 1 93.38 207 TYR B CA 1
ATOM 5785 C C . TYR B 1 207 ? -21.078 -1.318 9.852 1 93.38 207 TYR B C 1
ATOM 5787 O O . TYR B 1 207 ? -21.906 -0.665 9.211 1 93.38 207 TYR B O 1
ATOM 5795 N N . THR B 1 208 ? -20.344 -0.799 10.852 1 94.12 208 THR B N 1
ATOM 5796 C CA . THR B 1 208 ? -19.984 0.612 10.773 1 94.12 208 THR B CA 1
ATOM 5797 C C . THR B 1 208 ? -18.734 0.803 9.922 1 94.12 208 THR B C 1
ATOM 5799 O O . THR B 1 208 ? -17.641 0.408 10.328 1 94.12 208 THR B O 1
ATOM 5802 N N . TYR B 1 209 ? -18.938 1.388 8.789 1 95.31 209 TYR B N 1
ATOM 5803 C CA . TYR B 1 209 ? -17.812 1.619 7.887 1 95.31 209 TYR B CA 1
ATOM 5804 C C . TYR B 1 209 ? -17.047 2.885 8.273 1 95.31 209 TYR B C 1
ATOM 5806 O O . TYR B 1 209 ? -17.641 3.959 8.391 1 95.31 209 TYR B O 1
ATOM 5814 N N . ILE B 1 210 ? -15.797 2.771 8.562 1 94 210 ILE B N 1
ATOM 5815 C CA . ILE B 1 210 ? -14.906 3.906 8.773 1 94 210 ILE B CA 1
ATOM 5816 C C . ILE B 1 210 ? -14.078 4.156 7.516 1 94 210 ILE B C 1
ATOM 5818 O O . ILE B 1 210 ? -13.148 3.4 7.215 1 94 210 ILE B O 1
ATOM 5822 N N . ILE B 1 211 ? -14.406 5.152 6.809 1 95.38 211 ILE B N 1
ATOM 5823 C CA . ILE B 1 211 ? -13.75 5.445 5.535 1 95.38 211 ILE B CA 1
ATOM 5824 C C . ILE B 1 211 ? -12.75 6.586 5.715 1 95.38 211 ILE B C 1
ATOM 5826 O O . ILE B 1 211 ? -13.133 7.691 6.105 1 95.38 211 ILE B O 1
ATOM 5830 N N . THR B 1 212 ? -11.484 6.289 5.473 1 92.75 212 THR B N 1
ATOM 5831 C CA . THR B 1 212 ? -10.422 7.27 5.664 1 92.75 212 THR B CA 1
ATOM 5832 C C . THR B 1 212 ? -9.867 7.742 4.32 1 92.75 212 THR B C 1
ATOM 5834 O O . THR B 1 212 ? -9.641 6.934 3.42 1 92.75 212 THR B O 1
ATOM 5837 N N . SER B 1 213 ? -9.734 9.047 4.117 1 90.5 213 SER B N 1
ATOM 5838 C CA . SER B 1 213 ? -9.148 9.586 2.893 1 90.5 213 SER B CA 1
ATOM 5839 C C . SER B 1 213 ? -8.938 11.094 3 1 90.5 213 SER B C 1
ATOM 5841 O O . SER B 1 213 ? -8.836 11.633 4.102 1 90.5 213 SER B O 1
ATOM 5843 N N . TYR B 1 214 ? -8.68 11.711 1.865 1 81 214 TYR B N 1
ATOM 5844 C CA . TYR B 1 214 ? -8.609 13.156 1.736 1 81 214 TYR B CA 1
ATOM 5845 C C . TYR B 1 214 ? -10.008 13.766 1.611 1 81 214 TYR B C 1
ATOM 5847 O O . TYR B 1 214 ? -10.906 13.148 1.033 1 81 214 TYR B O 1
ATOM 5855 N N . PRO B 1 215 ? -10.188 14.969 2.143 1 80.62 215 PRO B N 1
ATOM 5856 C CA . PRO B 1 215 ? -11.531 15.547 2.174 1 80.62 215 PRO B CA 1
ATOM 5857 C C . PRO B 1 215 ? -12.164 15.633 0.789 1 80.62 215 PRO B C 1
ATOM 5859 O O . PRO B 1 215 ? -13.32 15.234 0.608 1 80.62 215 PRO B O 1
ATOM 5862 N N . PRO B 1 216 ? -11.438 16.094 -0.273 1 72.62 216 PRO B N 1
ATOM 5863 C CA . PRO B 1 216 ? -12.078 16.172 -1.59 1 72.62 216 PRO B CA 1
ATOM 5864 C C . PRO B 1 216 ? -12.516 14.805 -2.107 1 72.62 216 PRO B C 1
ATOM 5866 O O . PRO B 1 216 ? -13.562 14.688 -2.742 1 72.62 216 PRO B O 1
ATOM 5869 N N . PHE B 1 217 ? -11.742 13.781 -1.84 1 83.31 217 PHE B N 1
ATOM 5870 C CA . PHE B 1 217 ? -12.125 12.438 -2.266 1 83.31 217 PHE B CA 1
ATOM 5871 C C . PHE B 1 217 ? -13.367 11.969 -1.526 1 83.31 217 PHE B C 1
ATOM 5873 O O . PHE B 1 217 ? -14.281 11.414 -2.135 1 83.31 217 PHE B O 1
ATOM 5880 N N . LEU B 1 218 ? -13.383 12.172 -0.199 1 87.38 218 LEU B N 1
ATOM 5881 C CA . LEU B 1 218 ? -14.531 11.758 0.602 1 87.38 218 LEU B CA 1
ATOM 5882 C C . LEU B 1 218 ? -15.812 12.422 0.105 1 87.38 218 LEU B C 1
ATOM 5884 O O . LEU B 1 218 ? -16.844 11.766 -0.06 1 87.38 218 LEU B O 1
ATOM 5888 N N . LYS B 1 219 ? -15.742 13.742 -0.093 1 81.88 219 LYS B N 1
ATOM 5889 C CA . LYS B 1 219 ? -16.906 14.445 -0.607 1 81.88 219 LYS B CA 1
ATOM 5890 C C . LYS B 1 219 ? -17.391 13.836 -1.926 1 81.88 219 LYS B C 1
ATOM 5892 O O . LYS B 1 219 ? -18.578 13.57 -2.1 1 81.88 219 LYS B O 1
ATOM 5897 N N . SER B 1 220 ? -16.438 13.664 -2.832 1 80.19 220 SER B N 1
ATOM 5898 C CA . SER B 1 220 ? -16.766 13.117 -4.148 1 80.19 220 SER B CA 1
ATOM 5899 C C . SER B 1 220 ? -17.312 11.703 -4.039 1 80.19 220 SER B C 1
ATOM 5901 O O . SER B 1 220 ? -18.219 11.32 -4.797 1 80.19 220 SER B O 1
ATOM 5903 N N . LEU B 1 221 ? -16.75 10.898 -3.176 1 88.25 221 LEU B N 1
ATOM 5904 C CA . LEU B 1 221 ? -17.219 9.531 -2.957 1 88.25 221 LEU B CA 1
ATOM 5905 C C . LEU B 1 221 ? -18.703 9.516 -2.574 1 88.25 221 LEU B C 1
ATOM 5907 O O . LEU B 1 221 ? -19.484 8.766 -3.154 1 88.25 221 LEU B O 1
ATOM 5911 N N . PHE B 1 222 ? -19.109 10.344 -1.703 1 89.94 222 PHE B N 1
ATOM 5912 C CA . PHE B 1 222 ? -20.453 10.328 -1.15 1 89.94 222 PHE B CA 1
ATOM 5913 C C . PHE B 1 222 ? -21.453 10.93 -2.133 1 89.94 222 PHE B C 1
ATOM 5915 O O . PHE B 1 222 ? -22.656 10.742 -1.995 1 89.94 222 PHE B O 1
ATOM 5922 N N . GLU B 1 223 ? -20.938 11.633 -3.125 1 81 223 GLU B N 1
ATOM 5923 C CA . GLU B 1 223 ? -21.797 12.164 -4.184 1 81 223 GLU B CA 1
ATOM 5924 C C . GLU B 1 223 ? -22.094 11.102 -5.238 1 81 223 GLU B C 1
ATOM 5926 O O . GLU B 1 223 ? -22.953 11.289 -6.094 1 81 223 GLU B O 1
ATOM 5931 N N . ASP B 1 224 ? -21.328 10 -5.133 1 86.56 224 ASP B N 1
ATOM 5932 C CA . ASP B 1 224 ? -21.562 8.898 -6.07 1 86.56 224 ASP B CA 1
ATOM 5933 C C . ASP B 1 224 ? -22.906 8.219 -5.785 1 86.56 224 ASP B C 1
ATOM 5935 O O . ASP B 1 224 ? -23.109 7.695 -4.691 1 86.56 224 ASP B O 1
ATOM 5939 N N . ASP B 1 225 ? -23.781 8.109 -6.738 1 88.81 225 ASP B N 1
ATOM 5940 C CA . ASP B 1 225 ? -25.141 7.668 -6.492 1 88.81 225 ASP B CA 1
ATOM 5941 C C . ASP B 1 225 ? -25.297 6.168 -6.742 1 88.81 225 ASP B C 1
ATOM 5943 O O . ASP B 1 225 ? -26.406 5.637 -6.723 1 88.81 225 ASP B O 1
ATOM 5947 N N . ARG B 1 226 ? -24.297 5.469 -6.977 1 93.19 226 ARG B N 1
ATOM 5948 C CA . ARG B 1 226 ? -24.344 4.031 -7.207 1 93.19 226 ARG B CA 1
ATOM 5949 C C . ARG B 1 226 ? -24.641 3.277 -5.918 1 93.19 226 ARG B C 1
ATOM 5951 O O . ARG B 1 226 ? -25 2.098 -5.949 1 93.19 226 ARG B O 1
ATOM 5958 N N . LEU B 1 227 ? -24.547 3.898 -4.812 1 93.75 227 LEU B N 1
ATOM 5959 C CA . LEU B 1 227 ? -24.859 3.334 -3.5 1 93.75 227 LEU B CA 1
ATOM 5960 C C . LEU B 1 227 ? -25.844 4.211 -2.748 1 93.75 227 LEU B C 1
ATOM 5962 O O . LEU B 1 227 ? -25.75 5.438 -2.783 1 93.75 227 LEU B O 1
ATOM 5966 N N . ASP B 1 228 ? -26.828 3.627 -2.152 1 95.81 228 ASP B N 1
ATOM 5967 C CA . ASP B 1 228 ? -27.688 4.352 -1.222 1 95.81 228 ASP B CA 1
ATOM 5968 C C . ASP B 1 228 ? -27 4.551 0.124 1 95.81 228 ASP B C 1
ATOM 5970 O O . ASP B 1 228 ? -27.203 3.766 1.054 1 95.81 228 ASP B O 1
ATOM 5974 N N . TRP B 1 229 ? -26.375 5.621 0.29 1 95.12 229 TRP B N 1
ATOM 5975 C CA . TRP B 1 229 ? -25.516 5.879 1.437 1 95.12 229 TRP B CA 1
ATOM 5976 C C . TRP B 1 229 ? -26.312 5.902 2.73 1 95.12 229 TRP B C 1
ATOM 5978 O O . TRP B 1 229 ? -25.781 5.605 3.805 1 95.12 229 TRP B O 1
ATOM 5988 N N . ALA B 1 230 ? -27.516 6.254 2.684 1 93.81 230 ALA B N 1
ATOM 5989 C CA . ALA B 1 230 ? -28.359 6.379 3.869 1 93.81 230 ALA B CA 1
ATOM 5990 C C . ALA B 1 230 ? -28.578 5.023 4.535 1 93.81 230 ALA B C 1
ATOM 5992 O O . ALA B 1 230 ? -28.891 4.953 5.723 1 93.81 230 ALA B O 1
ATOM 5993 N N . ALA B 1 231 ? -28.438 3.992 3.811 1 95.62 231 ALA B N 1
ATOM 5994 C CA . ALA B 1 231 ? -28.625 2.645 4.336 1 95.62 231 ALA B CA 1
ATOM 5995 C C . ALA B 1 231 ? -27.438 2.195 5.168 1 95.62 231 ALA B C 1
ATOM 5997 O O . ALA B 1 231 ? -27.516 1.213 5.91 1 95.62 231 ALA B O 1
ATOM 5998 N N . TYR B 1 232 ? -26.344 2.879 5.059 1 95.56 232 TYR B N 1
ATOM 5999 C CA . TYR B 1 232 ? -25.094 2.441 5.684 1 95.56 232 TYR B CA 1
ATOM 6000 C C . TYR B 1 232 ? -24.766 3.301 6.895 1 95.56 232 TYR B C 1
ATOM 6002 O O . TYR B 1 232 ? -25.156 4.469 6.965 1 95.56 232 TYR B O 1
ATOM 6010 N N . ASP B 1 233 ? -24.125 2.691 7.875 1 94.56 233 ASP B N 1
ATOM 6011 C CA . ASP B 1 233 ? -23.547 3.383 9.023 1 94.56 233 ASP B CA 1
ATOM 6012 C C . ASP B 1 233 ? -22.094 3.773 8.766 1 94.56 233 ASP B C 1
ATOM 6014 O O . ASP B 1 233 ? -21.219 2.91 8.68 1 94.56 233 ASP B O 1
ATOM 6018 N N . ILE B 1 234 ? -21.828 5.113 8.688 1 94.94 234 ILE B N 1
ATOM 6019 C CA . ILE B 1 234 ? -20.531 5.527 8.164 1 94.94 234 ILE B CA 1
ATOM 6020 C C . ILE B 1 234 ? -19.906 6.562 9.094 1 94.94 234 ILE B C 1
ATOM 6022 O O . ILE B 1 234 ? -20.578 7.473 9.562 1 94.94 234 ILE B O 1
ATOM 6026 N N . VAL B 1 235 ? -18.656 6.371 9.43 1 93.19 235 VAL B N 1
ATOM 6027 C CA . VAL B 1 235 ? -17.781 7.371 10.023 1 93.19 235 VAL B CA 1
ATOM 6028 C C . VAL B 1 235 ? -16.672 7.734 9.031 1 93.19 235 VAL B C 1
ATOM 6030 O O . VAL B 1 235 ? -16.094 6.859 8.383 1 93.19 235 VAL B O 1
ATOM 6033 N N . ALA B 1 236 ? -16.438 9.031 8.852 1 93.12 236 ALA B N 1
ATOM 6034 C CA . ALA B 1 236 ? -15.375 9.477 7.961 1 93.12 236 ALA B CA 1
ATOM 6035 C C . ALA B 1 236 ? -14.203 10.062 8.75 1 93.12 236 ALA B C 1
ATOM 6037 O O . ALA B 1 236 ? -14.406 10.727 9.766 1 93.12 236 ALA B O 1
ATOM 6038 N N . ALA B 1 237 ? -13.07 9.742 8.352 1 92 237 ALA B N 1
ATOM 6039 C CA . ALA B 1 237 ? -11.836 10.305 8.898 1 92 237 ALA B CA 1
ATOM 6040 C C . ALA B 1 237 ? -10.93 10.828 7.793 1 92 237 ALA B C 1
ATOM 6042 O O . ALA B 1 237 ? -10.789 10.195 6.746 1 92 237 ALA B O 1
ATOM 6043 N N . PHE B 1 238 ? -10.359 11.992 8.023 1 88.62 238 PHE B N 1
ATOM 6044 C CA . PHE B 1 238 ? -9.562 12.562 6.941 1 88.62 238 PHE B CA 1
ATOM 6045 C C . PHE B 1 238 ? -8.219 13.055 7.461 1 88.62 238 PHE B C 1
ATOM 6047 O O . PHE B 1 238 ? -8.031 13.211 8.672 1 88.62 238 PHE B O 1
ATOM 6054 N N . GLY B 1 239 ? -7.273 13.195 6.574 1 85.19 239 GLY B N 1
ATOM 6055 C CA . GLY B 1 239 ? -5.941 13.727 6.824 1 85.19 239 GLY B CA 1
ATOM 6056 C C . GLY B 1 239 ? -5.242 14.203 5.566 1 85.19 239 GLY B C 1
ATOM 6057 O O . GLY B 1 239 ? -5.773 14.07 4.465 1 85.19 239 GLY B O 1
ATOM 6058 N N . GLY B 1 240 ? -4.129 14.836 5.77 1 77.38 240 GLY B N 1
ATOM 6059 C CA . GLY B 1 240 ? -3.32 15.297 4.652 1 77.38 240 GLY B CA 1
ATOM 6060 C C . GLY B 1 240 ? -3.648 16.719 4.227 1 77.38 240 GLY B C 1
ATOM 6061 O O . GLY B 1 240 ? -2.809 17.406 3.643 1 77.38 240 GLY B O 1
ATOM 6062 N N . GLU B 1 241 ? -4.895 17.016 4.383 1 75.06 241 GLU B N 1
ATOM 6063 C CA . GLU B 1 241 ? -5.352 18.375 4.078 1 75.06 241 GLU B CA 1
ATOM 6064 C C . GLU B 1 241 ? -6.508 18.781 4.98 1 75.06 241 GLU B C 1
ATOM 6066 O O . GLU B 1 241 ? -7.227 17.922 5.504 1 75.06 241 GLU B O 1
ATOM 6071 N N . GLY B 1 242 ? -6.594 20.078 5.164 1 77.31 242 GLY B N 1
ATOM 6072 C CA . GLY B 1 242 ? -7.711 20.578 5.949 1 77.31 242 GLY B CA 1
ATOM 6073 C C . GLY B 1 242 ? -9.031 20.516 5.203 1 77.31 242 GLY B C 1
ATOM 6074 O O . GLY B 1 242 ? -9.078 20.156 4.027 1 77.31 242 GLY B O 1
ATOM 6075 N N . ILE B 1 243 ? -10.125 20.797 5.984 1 79.31 243 ILE B N 1
ATOM 6076 C CA . ILE B 1 243 ? -11.461 20.797 5.406 1 79.31 243 ILE B CA 1
ATOM 6077 C C . ILE B 1 243 ? -12.172 22.094 5.75 1 79.31 243 ILE B C 1
ATOM 6079 O O . ILE B 1 243 ? -11.836 22.75 6.738 1 79.31 243 ILE B O 1
ATOM 6083 N N . SER B 1 244 ? -13.016 22.578 4.789 1 75.62 244 SER B N 1
ATOM 6084 C CA . SER B 1 244 ? -13.93 23.656 5.172 1 75.62 244 SER B CA 1
ATOM 6085 C C . SER B 1 244 ? -15.125 23.109 5.953 1 75.62 244 SER B C 1
ATOM 6087 O O . SER B 1 244 ? -15.43 21.906 5.867 1 75.62 244 SER B O 1
ATOM 6089 N N . GLU B 1 245 ? -15.711 23.969 6.824 1 82.44 245 GLU B N 1
ATOM 6090 C CA . GLU B 1 245 ? -16.891 23.516 7.555 1 82.44 245 GLU B CA 1
ATOM 6091 C C . GLU B 1 245 ? -18.047 23.203 6.602 1 82.44 245 GLU B C 1
ATOM 6093 O O . GLU B 1 245 ? -18.875 22.328 6.883 1 82.44 245 GLU B O 1
ATOM 6098 N N . ASN B 1 246 ? -18.062 23.859 5.418 1 75.88 246 ASN B N 1
ATOM 6099 C CA . ASN B 1 246 ? -19.062 23.516 4.398 1 75.88 246 ASN B CA 1
ATOM 6100 C C . ASN B 1 246 ? -18.844 22.109 3.861 1 75.88 246 ASN B C 1
ATOM 6102 O O . ASN B 1 246 ? -19.812 21.344 3.703 1 75.88 246 ASN B O 1
ATOM 6106 N N . MET B 1 247 ? -17.656 21.797 3.562 1 78.56 247 MET B N 1
ATOM 6107 C CA . MET B 1 247 ? -17.344 20.453 3.098 1 78.56 247 MET B CA 1
ATOM 6108 C C . MET B 1 247 ? -17.656 19.422 4.176 1 78.56 247 MET B C 1
ATOM 6110 O O . MET B 1 247 ? -18.188 18.344 3.879 1 78.56 247 MET B O 1
ATOM 6114 N N . ARG B 1 248 ? -17.297 19.781 5.422 1 87.81 248 ARG B N 1
ATOM 6115 C CA . ARG B 1 248 ? -17.609 18.875 6.527 1 87.81 248 ARG B CA 1
ATOM 6116 C C . ARG B 1 248 ? -19.109 18.625 6.602 1 87.81 248 ARG B C 1
ATOM 6118 O O . ARG B 1 248 ? -19.547 17.469 6.738 1 87.81 248 ARG B O 1
ATOM 6125 N N . SER B 1 249 ? -19.875 19.688 6.527 1 87.31 249 SER B N 1
ATOM 6126 C CA . SER B 1 249 ? -21.328 19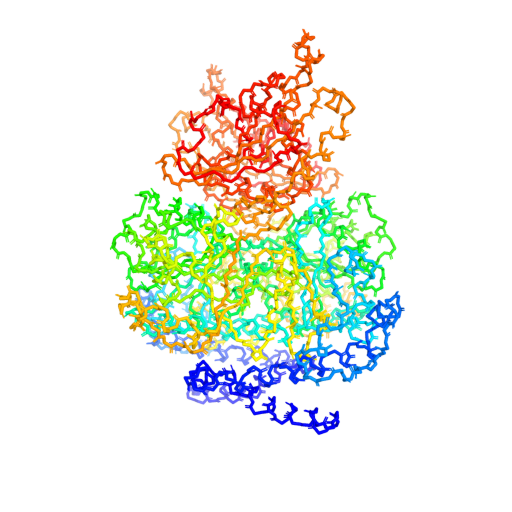.578 6.578 1 87.31 249 SER B CA 1
ATOM 6127 C C . SER B 1 249 ? -21.859 18.703 5.445 1 87.31 249 SER B C 1
ATOM 6129 O O . SER B 1 249 ? -22.812 17.938 5.629 1 87.31 249 SER B O 1
ATOM 6131 N N . HIS B 1 250 ? -21.266 18.875 4.305 1 83.88 250 HIS B N 1
ATOM 6132 C CA . HIS B 1 250 ? -21.672 18.047 3.166 1 83.88 250 HIS B CA 1
ATOM 6133 C C . HIS B 1 250 ? -21.438 16.578 3.445 1 83.88 250 HIS B C 1
ATOM 6135 O O . HIS B 1 250 ? -22.312 15.742 3.189 1 83.88 250 HIS B O 1
ATOM 6141 N N . ILE B 1 251 ? -20.266 16.266 3.949 1 88 251 ILE B N 1
ATOM 6142 C CA . ILE B 1 251 ? -19.922 14.875 4.234 1 88 251 ILE B CA 1
ATOM 6143 C C . ILE B 1 251 ? -20.828 14.328 5.332 1 88 251 ILE B C 1
ATOM 6145 O O . ILE B 1 251 ? -21.234 13.172 5.281 1 88 251 ILE B O 1
ATOM 6149 N N . LEU B 1 252 ? -21.266 15.188 6.266 1 92.19 252 LEU B N 1
ATOM 6150 C CA . LEU B 1 252 ? -22.062 14.789 7.414 1 92.19 252 LEU B CA 1
ATOM 6151 C C . LEU B 1 252 ? -23.5 14.453 6.992 1 92.19 252 LEU B C 1
ATOM 6153 O O . LEU B 1 252 ? -24.25 13.867 7.766 1 92.19 252 LEU B O 1
ATOM 6157 N N . LYS B 1 253 ? -23.828 14.781 5.75 1 91.75 253 LYS B N 1
ATOM 6158 C CA . LYS B 1 253 ? -25.109 14.336 5.227 1 91.75 253 LYS B CA 1
ATOM 6159 C C . LYS B 1 253 ? -25.141 12.82 5.062 1 91.75 253 LYS B C 1
ATOM 6161 O O . LYS B 1 253 ? -26.219 12.219 5.051 1 91.75 253 LYS B O 1
ATOM 6166 N N . TYR B 1 254 ? -23.984 12.281 4.918 1 91.81 254 TYR B N 1
ATOM 6167 C CA . TYR B 1 254 ? -23.891 10.867 4.582 1 91.81 254 TYR B CA 1
ATOM 6168 C C . TYR B 1 254 ? -23.25 10.07 5.723 1 91.81 254 TYR B C 1
ATOM 6170 O O . TYR B 1 254 ? -23.562 8.891 5.91 1 91.81 254 TYR B O 1
ATOM 6178 N N . ALA B 1 255 ? -22.359 10.68 6.48 1 92.12 255 ALA B N 1
ATOM 6179 C CA . ALA B 1 255 ? -21.672 10.07 7.617 1 92.12 255 ALA B CA 1
ATOM 6180 C C . ALA B 1 255 ? -22.125 10.695 8.93 1 92.12 255 ALA B C 1
ATOM 6182 O O . ALA B 1 255 ? -22.422 11.891 8.984 1 92.12 255 ALA B O 1
ATOM 6183 N N . HIS B 1 256 ? -22.156 9.859 9.953 1 88.31 256 HIS B N 1
ATOM 6184 C CA . HIS B 1 256 ? -22.641 10.453 11.195 1 88.31 256 HIS B CA 1
ATOM 6185 C C . HIS B 1 256 ? -21.547 11.234 11.906 1 88.31 256 HIS B C 1
ATOM 6187 O O . HIS B 1 256 ? -21.828 12.07 12.766 1 88.31 256 HIS B O 1
ATOM 6193 N N . SER B 1 257 ? -20.266 11 11.555 1 88.62 257 SER B N 1
ATOM 6194 C CA . SER B 1 257 ? -19.156 11.773 12.117 1 88.62 257 SER B CA 1
ATOM 6195 C C . SER B 1 257 ? -18.016 11.906 11.109 1 88.62 257 SER B C 1
ATOM 6197 O O . SER B 1 257 ? -17.844 11.047 10.25 1 88.62 257 SER B O 1
ATOM 6199 N N . VAL B 1 258 ? -17.281 12.984 11.234 1 90.31 258 VAL B N 1
ATOM 6200 C CA . VAL B 1 258 ? -16.125 13.273 10.406 1 90.31 258 VAL B CA 1
ATOM 6201 C C . VAL B 1 258 ? -15.016 13.883 11.266 1 90.31 258 VAL B C 1
ATOM 6203 O O . VAL B 1 258 ? -15.211 14.914 11.906 1 90.31 258 VAL B O 1
ATOM 6206 N N . PHE B 1 259 ? -13.867 13.242 11.305 1 91.44 259 PHE B N 1
ATOM 6207 C CA . PHE B 1 259 ? -12.773 13.727 12.141 1 91.44 259 PHE B CA 1
ATOM 6208 C C . PHE B 1 259 ? -11.477 13.797 11.336 1 91.44 259 PHE B C 1
ATOM 6210 O O . PHE B 1 259 ? -11.203 12.93 10.508 1 91.44 259 PHE B O 1
ATOM 6217 N N . GLY B 1 260 ? -10.766 14.805 11.656 1 89.5 260 GLY B N 1
ATOM 6218 C CA . GLY B 1 260 ? -9.484 15 10.984 1 89.5 260 GLY B CA 1
ATOM 6219 C C . GLY B 1 260 ? -8.297 14.672 11.859 1 89.5 260 GLY B C 1
ATOM 6220 O O . GLY B 1 260 ? -8.406 14.648 13.086 1 89.5 260 GLY B O 1
ATOM 6221 N N . SER B 1 261 ? -7.211 14.398 11.211 1 90.56 261 SER B N 1
ATOM 6222 C CA . SER B 1 261 ? -5.922 14.188 11.859 1 90.56 261 SER B CA 1
ATOM 6223 C C . SER B 1 261 ? -4.828 15.023 11.203 1 90.56 261 SER B C 1
ATOM 6225 O O . SER B 1 261 ? -4.84 15.227 9.992 1 90.56 261 SER B O 1
ATOM 6227 N N . TYR B 1 262 ? -3.967 15.516 12.094 1 90.94 262 TYR B N 1
ATOM 6228 C CA . TYR B 1 262 ? -2.834 16.297 11.602 1 90.94 262 TYR B CA 1
ATOM 6229 C C . TYR B 1 262 ? -1.521 15.555 11.836 1 90.94 262 TYR B C 1
ATOM 6231 O O . TYR B 1 262 ? -1.296 15.016 12.922 1 90.94 262 TYR B O 1
ATOM 6239 N N . GLY B 1 263 ? -0.731 15.531 10.797 1 88.62 263 GLY B N 1
ATOM 6240 C CA . GLY B 1 263 ? 0.608 14.961 10.812 1 88.62 263 GLY B CA 1
ATOM 6241 C C . GLY B 1 263 ? 1.436 15.352 9.609 1 88.62 263 GLY B C 1
ATOM 6242 O O . GLY B 1 263 ? 0.96 16.078 8.734 1 88.62 263 GLY B O 1
ATOM 6243 N N . ALA B 1 264 ? 2.688 15.039 9.633 1 87.12 264 ALA B N 1
ATOM 6244 C CA . ALA B 1 264 ? 3.615 15.312 8.539 1 87.12 264 ALA B CA 1
ATOM 6245 C C . ALA B 1 264 ? 4.66 14.211 8.414 1 87.12 264 ALA B C 1
ATOM 6247 O O . ALA B 1 264 ? 5.105 13.656 9.422 1 87.12 264 ALA B O 1
ATOM 6248 N N . SER B 1 265 ? 5.039 13.938 7.203 1 85.19 265 SER B N 1
ATOM 6249 C CA . SER B 1 265 ? 6.055 12.914 6.961 1 85.19 265 SER B CA 1
ATOM 6250 C C . SER B 1 265 ? 7.363 13.266 7.656 1 85.19 265 SER B C 1
ATOM 6252 O O . SER B 1 265 ? 8.094 12.367 8.094 1 85.19 265 SER B O 1
ATOM 6254 N N . ASP B 1 266 ? 7.656 14.617 7.797 1 88.88 266 ASP B N 1
ATOM 6255 C CA . ASP B 1 266 ? 8.883 15.078 8.445 1 88.88 266 ASP B CA 1
ATOM 6256 C C . ASP B 1 266 ? 8.891 14.711 9.93 1 88.88 266 ASP B C 1
ATOM 6258 O O . ASP B 1 266 ? 9.953 14.625 10.547 1 88.88 266 ASP B O 1
ATOM 6262 N N . LEU B 1 267 ? 7.77 14.539 10.391 1 91.12 267 LEU B N 1
ATOM 6263 C CA . LEU B 1 267 ? 7.582 14.273 11.812 1 91.12 267 LEU B CA 1
ATOM 6264 C C . LEU B 1 267 ? 6.953 12.898 12.031 1 91.12 267 LEU B C 1
ATOM 6266 O O . LEU B 1 267 ? 7.605 11.875 11.828 1 91.12 267 LEU B O 1
ATOM 6270 N N . GLU B 1 268 ? 5.707 12.859 12.203 1 88.12 268 GLU B N 1
ATOM 6271 C CA . GLU B 1 268 ? 4.887 11.656 12.297 1 88.12 268 GLU B CA 1
ATOM 6272 C C . GLU B 1 268 ? 3.547 11.844 11.594 1 88.12 268 GLU B C 1
ATOM 6274 O O . GLU B 1 268 ? 3 12.945 11.57 1 88.12 268 GLU B O 1
ATOM 6279 N N . ILE B 1 269 ? 3.09 10.758 11.055 1 81.62 269 ILE B N 1
ATOM 6280 C CA . ILE B 1 269 ? 1.923 10.836 10.188 1 81.62 269 ILE B CA 1
ATOM 6281 C C . ILE B 1 269 ? 0.688 11.203 11.008 1 81.62 269 ILE B C 1
ATOM 6283 O O . ILE B 1 269 ? -0.341 11.594 10.453 1 81.62 269 ILE B O 1
ATOM 6287 N N . ASN B 1 270 ? 0.787 11.07 12.289 1 85.12 270 ASN B N 1
ATOM 6288 C CA . ASN B 1 270 ? -0.304 11.445 13.188 1 85.12 270 ASN B CA 1
ATOM 6289 C C . ASN B 1 270 ? 0.22 12.039 14.492 1 85.12 270 ASN B C 1
ATOM 6291 O O . ASN B 1 270 ? 0.761 11.32 15.336 1 85.12 270 ASN B O 1
ATOM 6295 N N . LEU B 1 271 ? 0.035 13.367 14.633 1 89.81 271 LEU B N 1
ATOM 6296 C CA . LEU B 1 271 ? 0.503 14.086 15.812 1 89.81 271 LEU B CA 1
ATOM 6297 C C . LEU B 1 271 ? -0.67 14.523 16.688 1 89.81 271 LEU B C 1
ATOM 6299 O O . LEU B 1 271 ? -0.528 14.664 17.906 1 89.81 271 LEU B O 1
ATOM 6303 N N . SER B 1 272 ? -1.722 14.773 16 1 91.75 272 SER B N 1
ATOM 6304 C CA . SER B 1 272 ? -2.887 15.336 16.672 1 91.75 272 SER B CA 1
ATOM 6305 C C . SER B 1 272 ? -4.18 14.953 15.961 1 91.75 272 SER B C 1
ATOM 6307 O O . SER B 1 272 ? -4.152 14.516 14.805 1 91.75 272 SER B O 1
ATOM 6309 N N . ILE B 1 273 ? -5.266 15 16.656 1 90.69 273 ILE B N 1
ATOM 6310 C CA . ILE B 1 273 ? -6.527 14.539 16.078 1 90.69 273 ILE B CA 1
ATOM 6311 C C . ILE B 1 273 ? -7.648 15.508 16.453 1 90.69 273 ILE B C 1
ATOM 6313 O O . ILE B 1 273 ? -7.566 16.203 17.469 1 90.69 273 ILE B O 1
ATOM 6317 N N . GLU B 1 274 ? -8.641 15.555 15.609 1 91.69 274 GLU B N 1
ATOM 6318 C CA . GLU B 1 274 ? -9.875 16.234 15.969 1 91.69 274 GLU B CA 1
ATOM 6319 C C . GLU B 1 274 ? -10.719 15.398 16.922 1 91.69 274 GLU B C 1
ATOM 6321 O O . GLU B 1 274 ? -10.617 14.164 16.922 1 91.69 274 GLU B O 1
ATOM 6326 N N . THR B 1 275 ? -11.469 16.016 17.719 1 89.56 275 THR B N 1
ATOM 6327 C CA . THR B 1 275 ? -12.461 15.414 18.594 1 89.56 275 THR B CA 1
ATOM 6328 C C . THR B 1 275 ? -13.797 16.141 18.484 1 89.56 275 THR B C 1
ATOM 6330 O O . THR B 1 275 ? -13.883 17.188 17.828 1 89.56 275 THR B O 1
ATOM 6333 N N . ASP B 1 276 ? -14.828 15.539 19.125 1 90.25 276 ASP B N 1
ATOM 6334 C CA . ASP B 1 276 ? -16.125 16.234 19.156 1 90.25 276 ASP B CA 1
ATOM 6335 C C . ASP B 1 276 ? -15.977 17.641 19.734 1 90.25 276 ASP B C 1
ATOM 6337 O O . ASP B 1 276 ? -16.625 18.578 19.25 1 90.25 276 ASP B O 1
ATOM 6341 N N . PHE B 1 277 ? -15.156 17.781 20.641 1 92.19 277 PHE B N 1
ATOM 6342 C CA . PHE B 1 277 ? -14.93 19.062 21.281 1 92.19 277 PHE B CA 1
ATOM 6343 C C . PHE B 1 277 ? -14.289 20.047 20.297 1 92.19 277 PHE B C 1
ATOM 6345 O O . PHE B 1 277 ? -14.766 21.188 20.156 1 92.19 277 PHE B O 1
ATOM 6352 N N . THR B 1 278 ? -13.219 19.594 19.641 1 94.94 278 THR B N 1
ATOM 6353 C CA . THR B 1 278 ? -12.508 20.5 18.734 1 94.94 278 THR B CA 1
ATOM 6354 C C . THR B 1 278 ? -13.375 20.875 17.547 1 94.94 278 THR B C 1
ATOM 6356 O O . THR B 1 278 ? -13.297 21.984 17.031 1 94.94 278 THR B O 1
ATOM 6359 N N . VAL B 1 279 ? -14.188 19.953 17.109 1 93 279 VAL B N 1
ATOM 6360 C CA . VAL B 1 279 ? -15.094 20.25 16 1 93 279 VAL B CA 1
ATOM 6361 C C . VAL B 1 279 ? -16.141 21.266 16.438 1 93 279 VAL B C 1
ATOM 6363 O O . VAL B 1 279 ? -16.391 22.25 15.719 1 93 279 VAL B O 1
ATOM 6366 N N . ALA B 1 280 ? -16.703 21.047 17.578 1 94.81 280 ALA B N 1
ATOM 6367 C CA . ALA B 1 280 ? -17.672 22 18.109 1 94.81 280 ALA B CA 1
ATOM 6368 C C . ALA B 1 280 ? -17.047 23.375 18.312 1 94.81 280 ALA B C 1
ATOM 6370 O O . ALA B 1 280 ? -17.656 24.391 18 1 94.81 280 ALA B O 1
ATOM 6371 N N . LEU B 1 281 ? -15.875 23.359 18.828 1 96.62 281 LEU B N 1
ATOM 6372 C CA . LEU B 1 281 ? -15.156 24.609 19.062 1 96.62 281 LEU B CA 1
ATOM 6373 C C . LEU B 1 281 ? -14.922 25.359 17.75 1 96.62 281 LEU B C 1
ATOM 6375 O O . LEU B 1 281 ? -15.125 26.562 17.672 1 96.62 281 LEU B O 1
ATOM 6379 N N . ARG B 1 282 ? -14.438 24.656 16.75 1 95.75 282 ARG B N 1
ATOM 6380 C CA . ARG B 1 282 ? -14.172 25.266 15.453 1 95.75 282 ARG B CA 1
ATOM 6381 C C . ARG B 1 282 ? -15.445 25.875 14.867 1 95.75 282 ARG B C 1
ATOM 6383 O O . ARG B 1 282 ? -15.414 26.984 14.336 1 95.75 282 ARG B O 1
ATOM 6390 N N . ARG B 1 283 ? -16.516 25.188 14.977 1 91.56 283 ARG B N 1
ATOM 6391 C CA . ARG B 1 283 ? -17.797 25.688 14.484 1 91.56 283 ARG B CA 1
ATOM 6392 C C . ARG B 1 283 ? -18.234 26.922 15.25 1 91.56 283 ARG B C 1
ATOM 6394 O O . ARG B 1 283 ? -18.75 27.875 14.656 1 91.56 283 ARG B O 1
ATOM 6401 N N . ALA B 1 284 ? -18.078 26.891 16.5 1 95.62 284 ALA B N 1
ATOM 6402 C CA . ALA B 1 284 ? -18.406 28.062 17.328 1 95.62 284 ALA B CA 1
ATOM 6403 C C . ALA B 1 284 ? -17.562 29.266 16.938 1 95.62 284 ALA B C 1
ATOM 6405 O O . ALA B 1 284 ? -18.062 30.391 16.875 1 95.62 284 ALA B O 1
ATOM 6406 N N . ILE B 1 285 ? -16.281 29.016 16.703 1 94.38 285 ILE B N 1
ATOM 6407 C CA . ILE B 1 285 ? -15.359 30.078 16.312 1 94.38 285 ILE B CA 1
ATOM 6408 C C . ILE B 1 285 ? -15.781 30.656 14.969 1 94.38 285 ILE B C 1
ATOM 6410 O O . ILE B 1 285 ? -15.719 31.875 14.758 1 94.38 285 ILE B O 1
ATOM 6414 N N . SER B 1 286 ? -16.156 29.812 14.109 1 86.69 286 SER B N 1
ATOM 6415 C CA . SER B 1 286 ? -16.625 30.266 12.797 1 86.69 286 SER B CA 1
ATOM 6416 C C . SER B 1 286 ? -17.875 31.125 12.906 1 86.69 286 SER B C 1
ATOM 6418 O O . SER B 1 286 ? -18.047 32.062 12.133 1 86.69 286 SER B O 1
ATOM 6420 N N . ALA B 1 287 ? -18.703 30.906 13.867 1 89 287 ALA B N 1
ATOM 6421 C CA . ALA B 1 287 ? -20 31.547 13.992 1 89 287 ALA B CA 1
ATOM 6422 C C . ALA B 1 287 ? -19.922 32.812 14.859 1 89 287 ALA B C 1
ATOM 6424 O O . ALA B 1 287 ? -20.75 33.719 14.742 1 89 287 ALA B O 1
ATOM 6425 N N . ASP B 1 288 ? -18.984 32.906 15.758 1 93.69 288 ASP B N 1
ATOM 6426 C CA . ASP B 1 288 ? -18.906 33.969 16.75 1 93.69 288 ASP B CA 1
ATOM 6427 C C . ASP B 1 288 ? -17.594 34.75 16.609 1 93.69 288 ASP B C 1
ATOM 6429 O O . ASP B 1 288 ? -16.578 34.344 17.156 1 93.69 288 ASP B O 1
ATOM 6433 N N . PRO B 1 289 ? -17.609 35.875 16.031 1 90.81 289 PRO B N 1
ATOM 6434 C CA . PRO B 1 289 ? -16.391 36.656 15.836 1 90.81 289 PRO B CA 1
ATOM 6435 C C . PRO B 1 289 ? -15.688 37 17.141 1 90.81 289 PRO B C 1
ATOM 6437 O O . PRO B 1 289 ? -14.469 37.156 17.172 1 90.81 289 PRO B O 1
ATOM 6440 N N . ARG B 1 290 ? -16.453 37.188 18.25 1 93.88 290 ARG B N 1
ATOM 6441 C CA . ARG B 1 290 ? -15.836 37.469 19.531 1 93.88 290 ARG B CA 1
ATOM 6442 C C . ARG B 1 290 ? -14.922 36.344 19.969 1 93.88 290 ARG B C 1
ATOM 6444 O O . ARG B 1 290 ? -13.82 36.562 20.469 1 93.88 290 ARG B O 1
ATOM 6451 N N . LEU B 1 291 ? -15.445 35.156 19.781 1 95.62 291 LEU B N 1
ATOM 6452 C CA . LEU B 1 291 ? -14.664 33.969 20.125 1 95.62 291 LEU B CA 1
ATOM 6453 C C . LEU B 1 291 ? -13.445 33.844 19.234 1 95.62 291 LEU B C 1
ATOM 6455 O O . LEU B 1 291 ? -12.352 33.5 19.703 1 95.62 291 LEU B O 1
ATOM 6459 N N . SER B 1 292 ? -13.602 34.062 17.938 1 93.56 292 SER B N 1
ATOM 6460 C CA . SER B 1 292 ? -12.508 34.031 16.984 1 93.56 292 SER B CA 1
ATOM 6461 C C . SER B 1 292 ? -11.406 35 17.359 1 93.56 292 SER B C 1
ATOM 6463 O O . SER B 1 292 ? -10.219 34.656 17.344 1 93.56 292 SER B O 1
ATOM 6465 N N . GLU B 1 293 ? -11.773 36.188 17.656 1 93.44 293 GLU B N 1
ATOM 6466 C CA . GLU B 1 293 ? -10.812 37.219 18 1 93.44 293 GLU B CA 1
ATOM 6467 C C . GLU B 1 293 ? -10.016 36.875 19.25 1 93.44 293 GLU B C 1
ATOM 6469 O O . GLU B 1 293 ? -8.828 37.188 19.359 1 93.44 293 GLU B O 1
ATOM 6474 N N . ARG B 1 294 ? -10.617 36.188 20.125 1 95.44 294 ARG B N 1
ATOM 6475 C CA . ARG B 1 294 ? -10 35.906 21.422 1 95.44 294 ARG B CA 1
ATOM 6476 C C . ARG B 1 294 ? -9.086 34.688 21.312 1 95.44 294 ARG B C 1
ATOM 6478 O O . ARG B 1 294 ? -8.117 34.562 22.062 1 95.44 294 ARG B O 1
ATOM 6485 N N . LEU B 1 295 ? -9.477 33.75 20.484 1 96.56 295 LEU B N 1
ATOM 6486 C CA . LEU B 1 295 ? -8.805 32.469 20.578 1 96.56 295 LEU B CA 1
ATOM 6487 C C . LEU B 1 295 ? -7.926 32.219 19.359 1 96.56 295 LEU B C 1
ATOM 6489 O O . LEU B 1 295 ? -7.074 31.328 19.375 1 96.56 295 LEU B O 1
ATOM 6493 N N . THR B 1 296 ? -8.164 32.938 18.297 1 95.19 296 THR B N 1
ATOM 6494 C CA . THR B 1 296 ? -7.492 32.562 17.062 1 95.19 296 THR B CA 1
ATOM 6495 C C . THR B 1 296 ? -6.742 33.75 16.469 1 95.19 296 THR B C 1
ATOM 6497 O O . THR B 1 296 ? -6.797 34.844 17.016 1 95.19 296 THR B O 1
ATOM 6500 N N . ARG B 1 297 ? -5.973 33.438 15.484 1 91.19 297 ARG B N 1
ATOM 6501 C CA . ARG B 1 297 ? -5.297 34.438 14.664 1 91.19 297 ARG B CA 1
ATOM 6502 C C . ARG B 1 297 ? -5.914 34.531 13.273 1 91.19 297 ARG B C 1
ATOM 6504 O O . ARG B 1 297 ? -5.207 34.75 12.289 1 91.19 297 ARG B O 1
ATOM 6511 N N . THR B 1 298 ? -7.129 34.219 13.242 1 83.62 298 THR B N 1
ATOM 6512 C CA . THR B 1 298 ? -7.863 34.219 11.977 1 83.62 298 THR B CA 1
ATOM 6513 C C . THR B 1 298 ? -7.805 35.594 11.328 1 83.62 298 THR B C 1
ATOM 6515 O O . THR B 1 298 ? -7.746 35.719 10.102 1 83.62 298 THR B O 1
ATOM 6518 N N . GLY B 1 299 ? -7.887 36.594 12.117 1 76.12 299 GLY B N 1
ATOM 6519 C CA . GLY B 1 299 ? -7.789 37.969 11.586 1 76.12 299 GLY B CA 1
ATOM 6520 C C . GLY B 1 299 ? -6.461 38.25 10.914 1 76.12 299 GLY B C 1
ATOM 6521 O O . GLY B 1 299 ? -6.402 38.969 9.922 1 76.12 299 GLY B O 1
ATOM 6522 N N . GLU B 1 300 ? -5.496 37.656 11.453 1 79.19 300 GLU B N 1
ATOM 6523 C CA . GLU B 1 300 ? -4.141 37.875 10.938 1 79.19 300 GLU B CA 1
ATOM 6524 C C . GLU B 1 300 ? -3.898 37.031 9.688 1 79.19 300 GLU B C 1
ATOM 6526 O O . GLU B 1 300 ? -3.33 37.5 8.711 1 79.19 300 GLU B O 1
ATOM 6531 N N . TYR B 1 301 ? -4.391 35.812 9.742 1 77.31 301 TYR B N 1
ATOM 6532 C CA . TYR B 1 301 ? -4.035 34.875 8.68 1 77.31 301 TYR B CA 1
ATOM 6533 C C . TYR B 1 301 ? -5.16 34.75 7.656 1 77.31 301 TYR B C 1
ATOM 6535 O O . TYR B 1 301 ? -4.953 34.25 6.551 1 77.31 301 TYR B O 1
ATOM 6543 N N . GLY B 1 302 ? -6.336 35.188 7.977 1 71.5 302 GLY B N 1
ATOM 6544 C CA . GLY B 1 302 ? -7.457 35.188 7.051 1 71.5 302 GLY B CA 1
ATOM 6545 C C . GLY B 1 302 ? -8.07 33.812 6.855 1 71.5 302 GLY B C 1
ATOM 6546 O O . GLY B 1 302 ? -8.797 33.594 5.879 1 71.5 302 GLY B O 1
ATOM 6547 N N . VAL B 1 303 ? -7.707 32.844 7.645 1 75.75 303 VAL B N 1
ATOM 6548 C CA . VAL B 1 303 ? -8.203 31.5 7.473 1 75.75 303 VAL B CA 1
ATOM 6549 C C . VAL B 1 303 ? -8.719 30.953 8.805 1 75.75 303 VAL B C 1
ATOM 6551 O O . VAL B 1 303 ? -8.148 31.25 9.859 1 75.75 303 VAL B O 1
ATOM 6554 N N . LEU B 1 304 ? -9.859 30.297 8.797 1 84.12 304 LEU B N 1
ATOM 6555 C CA . LEU B 1 304 ? -10.336 29.547 9.953 1 84.12 304 LEU B CA 1
ATOM 6556 C C . LEU B 1 304 ? -9.43 28.359 10.242 1 84.12 304 LEU B C 1
ATOM 6558 O O . LEU B 1 304 ? -9.258 27.484 9.383 1 84.12 304 LEU B O 1
ATOM 6562 N N . PRO B 1 305 ? -8.805 28.281 11.336 1 92 305 PRO B N 1
ATOM 6563 C CA . PRO B 1 305 ? -7.844 27.219 11.594 1 92 305 PRO B CA 1
ATOM 6564 C C . PRO B 1 305 ? -8.516 25.859 11.82 1 92 305 PRO B C 1
ATOM 6566 O O . PRO B 1 305 ? -9.656 25.812 12.289 1 92 305 PRO B O 1
ATOM 6569 N N . MET B 1 306 ? -7.832 24.812 11.406 1 93.19 306 MET B N 1
ATOM 6570 C CA . MET B 1 306 ? -8.141 23.516 11.984 1 93.19 306 MET B CA 1
ATOM 6571 C C . MET B 1 306 ? -7.781 23.469 13.461 1 93.19 306 MET B C 1
ATOM 6573 O O . MET B 1 306 ? -6.812 24.094 13.891 1 93.19 306 MET B O 1
ATOM 6577 N N . ILE B 1 307 ? -8.523 22.781 14.227 1 95.94 307 ILE B N 1
ATOM 6578 C CA . ILE B 1 307 ? -8.258 22.672 15.664 1 95.94 307 ILE B CA 1
ATOM 6579 C C . ILE B 1 307 ? -8.133 21.203 16.047 1 95.94 307 ILE B C 1
ATOM 6581 O O . ILE B 1 307 ? -9.047 20.406 15.828 1 95.94 307 ILE B O 1
ATOM 6585 N N . PHE B 1 308 ? -7.023 20.828 16.625 1 94.75 308 PHE B N 1
ATOM 6586 C CA . PHE B 1 308 ? -6.719 19.453 17.016 1 94.75 308 PHE B CA 1
ATOM 6587 C C . PHE B 1 308 ? -6.328 19.391 18.484 1 94.75 308 PHE B C 1
ATOM 6589 O O . PHE B 1 308 ? -6.145 20.422 19.141 1 94.75 308 PHE B O 1
ATOM 6596 N N . GLN B 1 309 ? -6.309 18.266 19.031 1 92.25 309 GLN B N 1
ATOM 6597 C CA . GLN B 1 309 ? -5.711 18 20.344 1 92.25 309 GLN B CA 1
ATOM 6598 C C . GLN B 1 309 ? -4.508 17.078 20.219 1 92.25 309 GLN B C 1
ATOM 6600 O O . GLN B 1 309 ? -4.484 16.188 19.375 1 92.25 309 GLN B O 1
ATOM 6605 N N . PHE B 1 310 ? -3.504 17.281 21.016 1 92.19 310 PHE B N 1
ATOM 6606 C CA . PHE B 1 310 ? -2.293 16.469 21 1 92.19 310 PHE B CA 1
ATOM 6607 C C . PHE B 1 310 ? -1.825 16.156 22.406 1 92.19 310 PHE B C 1
ATOM 6609 O O . PHE B 1 310 ? -2.283 16.781 23.375 1 92.19 310 PHE B O 1
ATOM 6616 N N . ASN B 1 311 ? -1 15.156 22.578 1 89.06 311 ASN B N 1
ATOM 6617 C CA . ASN B 1 311 ? -0.451 14.734 23.859 1 89.06 311 ASN B CA 1
ATOM 6618 C C . ASN B 1 311 ? 0.93 15.336 24.109 1 89.06 311 ASN B C 1
ATOM 6620 O O . ASN B 1 311 ? 1.917 14.891 23.516 1 89.06 311 ASN B O 1
ATOM 6624 N N . PRO B 1 312 ? 1.002 16.281 25.047 1 91.88 312 PRO B N 1
ATOM 6625 C CA . PRO B 1 312 ? 2.293 16.938 25.281 1 91.88 312 PRO B CA 1
ATOM 6626 C C . PRO B 1 312 ? 3.328 16 25.906 1 91.88 312 PRO B C 1
ATOM 6628 O O . PRO B 1 312 ? 4.512 16.344 25.969 1 91.88 312 PRO B O 1
ATOM 6631 N N . PHE B 1 313 ? 2.889 14.828 26.281 1 89.06 313 PHE B N 1
ATOM 6632 C CA . PHE B 1 313 ? 3.811 13.805 26.766 1 89.06 313 PHE B CA 1
ATOM 6633 C C . PHE B 1 313 ? 4.668 13.266 25.625 1 89.06 313 PHE B C 1
ATOM 6635 O O . PHE B 1 313 ? 5.816 12.875 25.828 1 89.06 313 PHE B O 1
ATOM 6642 N N . ASP B 1 314 ? 4.141 13.336 24.438 1 89.81 314 ASP B N 1
ATOM 6643 C CA . ASP B 1 314 ? 4.812 12.75 23.281 1 89.81 314 ASP B CA 1
ATOM 6644 C C . ASP B 1 314 ? 5.363 13.836 22.359 1 89.81 314 ASP B C 1
ATOM 6646 O O . ASP B 1 314 ? 6.387 13.633 21.703 1 89.81 314 ASP B O 1
ATOM 6650 N N . TYR B 1 315 ? 4.637 14.93 22.312 1 93.38 315 TYR B N 1
ATOM 6651 C CA . TYR B 1 315 ? 4.988 16 21.391 1 93.38 315 TYR B CA 1
ATOM 6652 C C . TYR B 1 315 ? 4.984 17.359 22.094 1 93.38 315 TYR B C 1
ATOM 6654 O O . TYR B 1 315 ? 3.961 17.781 22.625 1 93.38 315 TYR B O 1
ATOM 6662 N N . LEU B 1 316 ? 6.125 17.969 22.031 1 94.81 316 LEU B N 1
ATOM 6663 C CA . LEU B 1 316 ? 6.164 19.344 22.484 1 94.81 316 LEU B CA 1
ATOM 6664 C C . LEU B 1 316 ? 5.992 20.312 21.312 1 94.81 316 LEU B C 1
ATOM 6666 O O . LEU B 1 316 ? 6.867 20.406 20.453 1 94.81 316 LEU B O 1
ATOM 6670 N N . LEU B 1 317 ? 4.848 20.922 21.297 1 95.5 317 LEU B N 1
ATOM 6671 C CA . LEU B 1 317 ? 4.555 21.891 20.25 1 95.5 317 LEU B CA 1
ATOM 6672 C C . LEU B 1 317 ? 4.738 23.328 20.766 1 95.5 317 LEU B C 1
ATOM 6674 O O . LEU B 1 317 ? 4.207 23.672 21.812 1 95.5 317 LEU B O 1
ATOM 6678 N N . GLU B 1 318 ? 5.555 24.047 20.047 1 94.94 318 GLU B N 1
ATOM 6679 C CA . GLU B 1 318 ? 5.789 25.453 20.328 1 94.94 318 GLU B CA 1
ATOM 6680 C C . GLU B 1 318 ? 5.371 26.328 19.156 1 94.94 318 GLU B C 1
ATOM 6682 O O . GLU B 1 318 ? 5.148 25.812 18.047 1 94.94 318 GLU B O 1
ATOM 6687 N N . THR B 1 319 ? 5.18 27.562 19.453 1 95.81 319 THR B N 1
ATOM 6688 C CA . THR B 1 319 ? 5.016 28.578 18.422 1 95.81 319 THR B CA 1
ATOM 6689 C C . THR B 1 319 ? 6.152 29.594 18.484 1 95.81 319 THR B C 1
ATOM 6691 O O . THR B 1 319 ? 6.379 30.219 19.531 1 95.81 319 THR B O 1
ATOM 6694 N N . ASN B 1 320 ? 6.84 29.719 17.406 1 95.5 320 ASN B N 1
ATOM 6695 C CA . ASN B 1 320 ? 7.941 30.688 17.422 1 95.5 320 ASN B CA 1
ATOM 6696 C C . ASN B 1 320 ? 7.453 32.094 17.141 1 95.5 320 ASN B C 1
ATOM 6698 O O . ASN B 1 320 ? 6.25 32.344 17.047 1 95.5 320 ASN B O 1
ATOM 6702 N N . ASP B 1 321 ? 8.375 33.031 17.047 1 92.94 321 ASP B N 1
ATOM 6703 C CA . ASP B 1 321 ? 8.039 34.438 16.938 1 92.94 321 ASP B CA 1
ATOM 6704 C C . ASP B 1 321 ? 7.371 34.75 15.594 1 92.94 321 ASP B C 1
ATOM 6706 O O . ASP B 1 321 ? 6.609 35.688 15.477 1 92.94 321 ASP B O 1
ATOM 6710 N N . ASP B 1 322 ? 7.598 33.906 14.641 1 92.56 322 ASP B N 1
ATOM 6711 C CA . ASP B 1 322 ? 7.02 34.094 13.312 1 92.56 322 ASP B CA 1
ATOM 6712 C C . ASP B 1 322 ? 5.645 33.438 13.211 1 92.56 322 ASP B C 1
ATOM 6714 O O . ASP B 1 322 ? 5.008 33.469 12.156 1 92.56 322 ASP B O 1
ATOM 6718 N N . GLY B 1 323 ? 5.223 32.906 14.305 1 94.56 323 GLY B N 1
ATOM 6719 C CA . GLY B 1 323 ? 3.918 32.25 14.336 1 94.56 323 GLY B CA 1
ATOM 6720 C C . GLY B 1 323 ? 3.936 30.844 13.758 1 94.56 323 GLY B C 1
ATOM 6721 O O . GLY B 1 323 ? 2.885 30.297 13.422 1 94.56 323 GLY B O 1
ATOM 6722 N N . GLU B 1 324 ? 5.082 30.281 13.602 1 95.38 324 GLU B N 1
ATOM 6723 C CA . GLU B 1 324 ? 5.215 28.953 13.023 1 95.38 324 GLU B CA 1
ATOM 6724 C C . GLU B 1 324 ? 5.309 27.891 14.109 1 95.38 324 GLU B C 1
ATOM 6726 O O . GLU B 1 324 ? 5.809 28.156 15.211 1 95.38 324 GLU B O 1
ATOM 6731 N N . LEU B 1 325 ? 4.875 26.719 13.773 1 96.12 325 LEU B N 1
ATOM 6732 C CA . LEU B 1 325 ? 4.898 25.594 14.695 1 96.12 325 LEU B CA 1
ATOM 6733 C C . LEU B 1 325 ? 6.285 24.953 14.742 1 96.12 325 LEU B C 1
ATOM 6735 O O . LEU B 1 325 ? 6.883 24.688 13.695 1 96.12 325 LEU B O 1
ATOM 6739 N N . VAL B 1 326 ? 6.816 24.797 15.93 1 97.19 326 VAL B N 1
ATOM 6740 C CA . VAL B 1 326 ? 8.078 24.109 16.203 1 97.19 326 VAL B CA 1
ATOM 6741 C C . VAL B 1 326 ? 7.82 22.875 17.062 1 97.19 326 VAL B C 1
ATOM 6743 O O . VAL B 1 326 ? 7.246 22.969 18.141 1 97.19 326 VAL B O 1
ATOM 6746 N N . VAL B 1 327 ? 8.281 21.703 16.562 1 96.75 327 VAL B N 1
ATOM 6747 C CA . VAL B 1 327 ? 7.867 20.438 17.172 1 96.75 327 VAL B CA 1
ATOM 6748 C C . VAL B 1 327 ? 9.094 19.703 17.688 1 96.75 327 VAL B C 1
ATOM 6750 O O . VAL B 1 327 ? 10.102 19.594 17 1 96.75 327 VAL B O 1
ATOM 6753 N N . THR B 1 328 ? 9.055 19.281 18.891 1 96.19 328 THR B N 1
ATOM 6754 C CA . THR B 1 328 ? 10 18.312 19.438 1 96.19 328 THR B CA 1
ATOM 6755 C C . THR B 1 328 ? 9.297 16.984 19.734 1 96.19 328 THR B C 1
ATOM 6757 O O . THR B 1 328 ? 8.312 16.953 20.469 1 96.19 328 THR B O 1
ATOM 6760 N N . ILE B 1 329 ? 9.734 15.93 19.094 1 94.94 329 ILE B N 1
ATOM 6761 C CA . ILE B 1 329 ? 9.242 14.594 19.453 1 94.94 329 ILE B CA 1
ATOM 6762 C C . ILE B 1 329 ? 9.977 14.094 20.688 1 94.94 329 ILE B C 1
ATOM 6764 O O . ILE B 1 329 ? 11.172 13.805 20.641 1 94.94 329 ILE B O 1
ATOM 6768 N N . ALA B 1 330 ? 9.25 13.953 21.812 1 91.75 330 ALA B N 1
ATOM 6769 C CA . ALA B 1 330 ? 9.844 13.781 23.141 1 91.75 330 ALA B CA 1
ATOM 6770 C C . ALA B 1 330 ? 10.211 12.32 23.391 1 91.75 330 ALA B C 1
ATOM 6772 O O . ALA B 1 330 ? 10.828 11.992 24.406 1 91.75 330 ALA B O 1
ATOM 6773 N N . ARG B 1 331 ? 10.055 11.477 22.469 1 83.69 331 ARG B N 1
ATOM 6774 C CA . ARG B 1 331 ? 10.359 10.062 22.672 1 83.69 331 ARG B CA 1
ATOM 6775 C C . ARG B 1 331 ? 11.828 9.766 22.375 1 83.69 331 ARG B C 1
ATOM 6777 O O . ARG B 1 331 ? 12.422 10.391 21.5 1 83.69 331 ARG B O 1
ATOM 6784 N N . ASP B 1 332 ? 12.508 8.898 23.109 1 72 332 ASP B N 1
ATOM 6785 C CA . ASP B 1 332 ? 13.938 8.617 23 1 72 332 ASP B CA 1
ATOM 6786 C C . ASP B 1 332 ? 14.211 7.566 21.922 1 72 332 ASP B C 1
ATOM 6788 O O . ASP B 1 332 ? 15.359 7.188 21.688 1 72 332 ASP B O 1
ATOM 6792 N N . ARG B 1 333 ? 13.289 7.254 21.219 1 72.75 333 ARG B N 1
ATOM 6793 C CA . ARG B 1 333 ? 13.539 6.07 20.406 1 72.75 333 ARG B CA 1
ATOM 6794 C C . ARG B 1 333 ? 13.328 6.367 18.922 1 72.75 333 ARG B C 1
ATOM 6796 O O . ARG B 1 333 ? 13.117 5.449 18.125 1 72.75 333 ARG B O 1
ATOM 6803 N N . ASN B 1 334 ? 13.375 7.602 18.641 1 87.94 334 ASN B N 1
ATOM 6804 C CA . ASN B 1 334 ? 13.398 7.906 17.203 1 87.94 334 ASN B CA 1
ATOM 6805 C C . ASN B 1 334 ? 14.789 7.734 16.609 1 87.94 334 ASN B C 1
ATOM 6807 O O . ASN B 1 334 ? 15.773 8.242 17.172 1 87.94 334 ASN B O 1
ATOM 6811 N N . ILE B 1 335 ? 14.883 7.008 15.578 1 92.19 335 ILE B N 1
ATOM 6812 C CA . ILE B 1 335 ? 16.203 6.762 14.992 1 92.19 335 ILE B CA 1
ATOM 6813 C C . ILE B 1 335 ? 16.781 8.062 14.453 1 92.19 335 ILE B C 1
ATOM 6815 O O . ILE B 1 335 ? 18 8.266 14.453 1 92.19 335 ILE B O 1
ATOM 6819 N N . ASN B 1 336 ? 15.961 8.891 13.969 1 93.94 336 ASN B N 1
ATOM 6820 C CA . ASN B 1 336 ? 16.25 10.266 13.57 1 93.94 336 ASN B CA 1
ATOM 6821 C C . ASN B 1 336 ? 15.508 11.273 14.438 1 93.94 336 ASN B C 1
ATOM 6823 O O . ASN B 1 336 ? 14.43 11.742 14.07 1 93.94 336 ASN B O 1
ATOM 6827 N N . PRO B 1 337 ? 16.188 11.727 15.516 1 94.94 337 PRO B N 1
ATOM 6828 C CA . PRO B 1 337 ? 15.461 12.594 16.453 1 94.94 337 PRO B CA 1
ATOM 6829 C C . PRO B 1 337 ? 15.141 13.969 15.867 1 94.94 337 PRO B C 1
ATOM 6831 O O . PRO B 1 337 ? 15.953 14.531 15.125 1 94.94 337 PRO B O 1
ATOM 6834 N N . ARG B 1 338 ? 14 14.438 16.234 1 95.56 338 ARG B N 1
ATOM 6835 C CA . ARG B 1 338 ? 13.562 15.789 15.891 1 95.56 338 ARG B CA 1
ATOM 6836 C C . ARG B 1 338 ? 13.461 16.672 17.125 1 95.56 338 ARG B C 1
ATOM 6838 O O . ARG B 1 338 ? 12.602 16.453 17.984 1 95.56 338 ARG B O 1
ATOM 6845 N N . VAL B 1 339 ? 14.359 17.625 17.219 1 95.81 339 VAL B N 1
ATOM 6846 C CA . VAL B 1 339 ? 14.383 18.547 18.344 1 95.81 339 VAL B CA 1
ATOM 6847 C C . VAL B 1 339 ? 14.164 19.969 17.828 1 95.81 339 VAL B C 1
ATOM 6849 O O . VAL B 1 339 ? 14.961 20.5 17.047 1 95.81 339 VAL B O 1
ATOM 6852 N N . ARG B 1 340 ? 13.023 20.484 18.25 1 96.81 340 ARG B N 1
ATOM 6853 C CA . ARG B 1 340 ? 12.594 21.828 17.844 1 96.81 340 ARG B CA 1
ATOM 6854 C C . ARG B 1 340 ? 12.617 21.953 16.312 1 96.81 340 ARG B C 1
ATOM 6856 O O . ARG B 1 340 ? 13.25 22.875 15.781 1 96.81 340 ARG B O 1
ATOM 6863 N N . TYR B 1 341 ? 12 21.062 15.719 1 97.31 341 TYR B N 1
ATOM 6864 C CA . TYR B 1 341 ? 11.883 21.031 14.266 1 97.31 341 TYR B CA 1
ATOM 6865 C C . TYR B 1 341 ? 10.805 22 13.781 1 97.31 341 TYR B C 1
ATOM 6867 O O . TYR B 1 341 ? 9.641 21.875 14.164 1 97.31 341 TYR B O 1
ATOM 6875 N N . ASN B 1 342 ? 11.219 22.953 12.984 1 97.12 342 ASN B N 1
ATOM 6876 C CA . ASN B 1 342 ? 10.289 23.891 12.367 1 97.12 342 ASN B CA 1
ATOM 6877 C C . ASN B 1 342 ? 9.688 23.328 11.078 1 97.12 342 ASN B C 1
ATOM 6879 O O . ASN B 1 342 ? 10.391 23.188 10.078 1 97.12 342 ASN B O 1
ATOM 6883 N N . ILE B 1 343 ? 8.43 23.047 11.148 1 93.19 343 ILE B N 1
ATOM 6884 C CA . ILE B 1 343 ? 7.77 22.406 10.016 1 93.19 343 ILE B CA 1
ATOM 6885 C C . ILE B 1 343 ? 7.266 23.469 9.039 1 93.19 343 ILE B C 1
ATOM 6887 O O . ILE B 1 343 ? 6.836 23.141 7.934 1 93.19 343 ILE B O 1
ATOM 6891 N N . HIS B 1 344 ? 7.289 24.734 9.406 1 91.44 344 HIS B N 1
ATOM 6892 C CA . HIS B 1 344 ? 6.879 25.891 8.609 1 91.44 344 HIS B CA 1
ATOM 6893 C C . HIS B 1 344 ? 5.383 25.859 8.328 1 91.44 344 HIS B C 1
ATOM 6895 O O . HIS B 1 344 ? 4.945 26.156 7.215 1 91.44 344 HIS B O 1
ATOM 6901 N N . ASP B 1 345 ? 4.641 25.422 9.273 1 90.06 345 ASP B N 1
ATOM 6902 C CA . ASP B 1 345 ? 3.199 25.625 9.383 1 90.06 345 ASP B CA 1
ATOM 6903 C C . ASP B 1 345 ? 2.871 26.734 10.375 1 90.06 345 ASP B C 1
ATOM 6905 O O . ASP B 1 345 ? 3.514 26.859 11.422 1 90.06 345 ASP B O 1
ATOM 6909 N N . ARG B 1 346 ? 1.903 27.5 10.016 1 91.31 346 ARG B N 1
ATOM 6910 C CA . ARG B 1 346 ? 1.442 28.531 10.945 1 91.31 346 ARG B CA 1
ATOM 6911 C C . ARG B 1 346 ? 0.454 27.953 11.953 1 91.31 346 ARG B C 1
ATOM 6913 O O . ARG B 1 346 ? -0.417 27.156 11.594 1 91.31 346 ARG B O 1
ATOM 6920 N N . GLY B 1 347 ? 0.701 28.234 13.156 1 95.38 347 GLY B N 1
ATOM 6921 C CA . GLY B 1 347 ? -0.209 27.734 14.172 1 95.38 347 GLY B CA 1
ATOM 6922 C C . GLY B 1 347 ? 0.2 28.109 15.578 1 95.38 347 GLY B C 1
ATOM 6923 O O . GLY B 1 347 ? 1.258 28.703 15.781 1 95.38 347 GLY B O 1
ATOM 6924 N N . HIS B 1 348 ? -0.666 27.891 16.516 1 97.12 348 HIS B N 1
ATOM 6925 C CA . HIS B 1 348 ? -0.358 28.109 17.922 1 97.12 348 HIS B CA 1
ATOM 6926 C C . HIS B 1 348 ? -1.08 27.094 18.812 1 97.12 348 HIS B C 1
ATOM 6928 O O . HIS B 1 348 ? -1.997 26.406 18.359 1 97.12 348 HIS B O 1
ATOM 6934 N N . VAL B 1 349 ? -0.559 27 20.031 1 96.69 349 VAL B N 1
ATOM 6935 C CA . VAL B 1 349 ? -1.077 26.047 21 1 96.69 349 VAL B CA 1
ATOM 6936 C C . VAL B 1 349 ? -1.833 26.781 22.109 1 96.69 349 VAL B C 1
ATOM 6938 O O . VAL B 1 349 ? -1.444 27.875 22.5 1 96.69 349 VAL B O 1
ATOM 6941 N N . ALA B 1 350 ? -2.928 26.203 22.516 1 96.44 350 ALA B N 1
ATOM 6942 C CA . ALA B 1 350 ? -3.67 26.688 23.688 1 96.44 350 ALA B CA 1
ATOM 6943 C C . ALA B 1 350 ? -3.986 25.547 24.641 1 96.44 350 ALA B C 1
ATOM 6945 O O . ALA B 1 350 ? -4.223 24.406 24.219 1 96.44 350 ALA B O 1
ATOM 6946 N N . ARG B 1 351 ? -3.924 25.875 25.891 1 94.19 351 ARG B N 1
ATOM 6947 C CA . ARG B 1 351 ? -4.328 24.891 26.891 1 94.19 351 ARG B CA 1
ATOM 6948 C C . ARG B 1 351 ? -5.832 24.953 27.141 1 94.19 351 ARG B C 1
ATOM 6950 O O . ARG B 1 351 ? -6.418 26.031 27.156 1 94.19 351 ARG B O 1
ATOM 6957 N N . VAL B 1 352 ? -6.402 23.797 27.375 1 93.38 352 VAL B N 1
ATOM 6958 C CA . VAL B 1 352 ? -7.844 23.719 27.578 1 93.38 352 VAL B CA 1
ATOM 6959 C C . VAL B 1 352 ? -8.258 24.578 28.781 1 93.38 352 VAL B C 1
ATOM 6961 O O . VAL B 1 352 ? -9.297 25.234 28.734 1 93.38 352 VAL B O 1
ATOM 6964 N N . ARG B 1 353 ? -7.453 24.656 29.766 1 91.56 353 ARG B N 1
ATOM 6965 C CA . ARG B 1 353 ? -7.758 25.422 30.969 1 91.56 353 ARG B CA 1
ATOM 6966 C C . ARG B 1 353 ? -7.855 26.922 30.656 1 91.56 353 ARG B C 1
ATOM 6968 O O . ARG B 1 353 ? -8.539 27.656 31.359 1 91.56 353 ARG B O 1
ATOM 6975 N N . ASP B 1 354 ? -7.195 27.344 29.594 1 94.38 354 ASP B N 1
ATOM 6976 C CA . ASP B 1 354 ? -7.219 28.75 29.203 1 94.38 354 ASP B CA 1
ATOM 6977 C C . ASP B 1 354 ? -8.367 29.031 28.25 1 94.38 354 ASP B C 1
ATOM 6979 O O . ASP B 1 354 ? -8.781 30.172 28.094 1 94.38 354 ASP B O 1
ATOM 6983 N N . VAL B 1 355 ? -8.883 28.016 27.594 1 96.5 355 VAL B N 1
ATOM 6984 C CA . VAL B 1 355 ? -9.914 28.156 26.578 1 96.5 355 VAL B CA 1
ATOM 6985 C C . VAL B 1 355 ? -11.297 28.078 27.219 1 96.5 355 VAL B C 1
ATOM 6987 O O . VAL B 1 355 ? -12.211 28.797 26.828 1 96.5 355 VAL B O 1
ATOM 6990 N N . LEU B 1 356 ? -11.445 27.312 28.266 1 95.31 356 LEU B N 1
ATOM 6991 C CA . LEU B 1 356 ? -12.742 27.031 28.875 1 95.31 356 LEU B CA 1
ATOM 6992 C C . LEU B 1 356 ? -13.352 28.297 29.453 1 95.31 356 LEU B C 1
ATOM 6994 O O . LEU B 1 356 ? -14.539 28.578 29.266 1 95.31 356 LEU B O 1
ATOM 6998 N N . PRO B 1 357 ? -12.578 29.125 30.141 1 96.12 357 PRO B N 1
ATOM 6999 C CA . PRO B 1 357 ? -13.156 30.359 30.688 1 96.12 357 PRO B CA 1
ATOM 7000 C C . PRO B 1 357 ? -13.695 31.281 29.594 1 96.12 357 PRO B C 1
ATOM 7002 O O . PRO B 1 357 ? -14.711 31.953 29.781 1 96.12 357 PRO B O 1
ATOM 7005 N N . VAL B 1 358 ? -13 31.328 28.516 1 97.38 358 VAL B N 1
ATOM 7006 C CA . VAL B 1 358 ? -13.445 32.188 27.406 1 97.38 358 VAL B CA 1
ATOM 7007 C C . VAL B 1 358 ? -14.781 31.656 26.875 1 97.38 358 VAL B C 1
ATOM 7009 O O . VAL B 1 358 ? -15.695 32.438 26.609 1 97.38 358 VAL B O 1
ATOM 7012 N N . LEU B 1 359 ? -14.922 30.344 26.703 1 97.69 359 LEU B N 1
ATOM 7013 C CA . LEU B 1 359 ? -16.156 29.734 26.219 1 97.69 359 LEU B CA 1
ATOM 7014 C C . LEU B 1 359 ? -17.312 30 27.156 1 97.69 359 LEU B C 1
ATOM 7016 O O . LEU B 1 359 ? -18.422 30.344 26.703 1 97.69 359 LEU B O 1
ATOM 7020 N N . LYS B 1 360 ? -17.047 29.922 28.406 1 96.81 360 LYS B N 1
ATOM 7021 C CA . LYS B 1 360 ? -18.094 30.156 29.406 1 96.81 360 LYS B CA 1
ATOM 7022 C C . LYS B 1 360 ? -18.516 31.625 29.422 1 96.81 360 LYS B C 1
ATOM 7024 O O . LYS B 1 360 ? -19.703 31.938 29.484 1 96.81 360 LYS B O 1
ATOM 7029 N N . GLU B 1 361 ? -17.547 32.406 29.406 1 97.62 361 GLU B N 1
ATOM 7030 C CA . GLU B 1 361 ? -17.812 33.844 29.406 1 97.62 361 GLU B CA 1
ATOM 7031 C C . GLU B 1 361 ? -18.688 34.25 28.219 1 97.62 361 GLU B C 1
ATOM 7033 O O . GLU B 1 361 ? -19.578 35.094 28.359 1 97.62 361 GLU B O 1
ATOM 7038 N N . LEU B 1 362 ? -18.438 33.688 27.141 1 97.31 362 LEU B N 1
ATOM 7039 C CA . LEU B 1 362 ? -19.125 34.094 25.922 1 97.31 362 LEU B CA 1
ATOM 7040 C C . LEU B 1 362 ? -20.359 33.219 25.688 1 97.31 362 LEU B C 1
ATOM 7042 O O . LEU B 1 362 ? -21 33.312 24.641 1 97.31 362 LEU B O 1
ATOM 7046 N N . GLY B 1 363 ? -20.719 32.312 26.562 1 96.44 363 GLY B N 1
ATOM 7047 C CA . GLY B 1 363 ? -21.969 31.578 26.578 1 96.44 363 GLY B CA 1
ATOM 7048 C C . GLY B 1 363 ? -21.953 30.328 25.719 1 96.44 363 GLY B C 1
ATOM 7049 O O . GLY B 1 363 ? -23 29.859 25.297 1 96.44 363 GLY B O 1
ATOM 7050 N N . HIS B 1 364 ? -20.797 29.797 25.438 1 97.25 364 HIS B N 1
ATOM 7051 C CA . HIS B 1 364 ? -20.703 28.609 24.594 1 97.25 364 HIS B CA 1
ATOM 7052 C C . HIS B 1 364 ? -20.672 27.344 25.453 1 97.25 364 HIS B C 1
ATOM 7054 O O . HIS B 1 364 ? -19.766 26.516 25.297 1 97.25 364 HIS B O 1
ATOM 7060 N N . HIS B 1 365 ? -21.75 27.078 26.156 1 96.12 365 HIS B N 1
ATOM 7061 C CA . HIS B 1 365 ? -21.828 25.984 27.109 1 96.12 365 HIS B CA 1
ATOM 7062 C C . HIS B 1 365 ? -21.953 24.641 26.391 1 96.12 365 HIS B C 1
ATOM 7064 O O . HIS B 1 365 ? -21.469 23.625 26.891 1 96.12 365 HIS B O 1
ATOM 7070 N N . THR B 1 366 ? -22.547 24.641 25.312 1 95.44 366 THR B N 1
ATOM 7071 C CA . THR B 1 366 ? -22.703 23.406 24.562 1 95.44 366 THR B CA 1
ATOM 7072 C C . THR B 1 366 ? -21.359 22.891 24.062 1 95.44 366 THR B C 1
ATOM 7074 O O . THR B 1 366 ? -21.141 21.688 23.984 1 95.44 366 THR B O 1
ATOM 7077 N N . VAL B 1 367 ? -20.484 23.844 23.719 1 96.44 367 VAL B N 1
ATOM 7078 C CA . VAL B 1 367 ? -19.141 23.469 23.297 1 96.44 367 VAL B CA 1
ATOM 7079 C C . VAL B 1 367 ? -18.375 22.859 24.469 1 96.44 367 VAL B C 1
ATOM 7081 O O . VAL B 1 367 ? -17.703 21.844 24.312 1 96.44 367 VAL B O 1
ATOM 7084 N N . VAL B 1 368 ? -18.547 23.469 25.625 1 94.69 368 VAL B N 1
ATOM 7085 C CA . VAL B 1 368 ? -17.875 23 26.828 1 94.69 368 VAL B CA 1
ATOM 7086 C C . VAL B 1 368 ? -18.312 21.578 27.156 1 94.69 368 VAL B C 1
ATOM 7088 O O . VAL B 1 368 ? -17.516 20.75 27.609 1 94.69 368 VAL B O 1
ATOM 7091 N N . ALA B 1 369 ? -19.531 21.25 26.922 1 92.19 369 ALA B N 1
ATOM 7092 C CA . ALA B 1 369 ? -20.109 19.953 27.25 1 92.19 369 ALA B CA 1
ATOM 7093 C C . ALA B 1 369 ? -19.5 18.859 26.391 1 92.19 369 ALA B C 1
ATOM 7095 O O . ALA B 1 369 ? -19.547 17.672 26.75 1 92.19 369 ALA B O 1
ATOM 7096 N N . GLU B 1 370 ? -18.906 19.234 25.281 1 90.25 370 GLU B N 1
ATOM 7097 C CA . GLU B 1 370 ? -18.312 18.25 24.375 1 90.25 370 GLU B CA 1
ATOM 7098 C C . GLU B 1 370 ? -16.906 17.844 24.828 1 90.25 370 GLU B C 1
ATOM 7100 O O . GLU B 1 370 ? -16.328 16.906 24.297 1 90.25 370 GLU B O 1
ATOM 7105 N N . LYS B 1 371 ? -16.391 18.531 25.812 1 86.56 371 LYS B N 1
ATOM 7106 C CA . LYS B 1 371 ? -15.023 18.266 26.266 1 86.56 371 LYS B CA 1
ATOM 7107 C C . LYS B 1 371 ? -14.922 16.891 26.922 1 86.56 371 LYS B C 1
ATOM 7109 O O . LYS B 1 371 ? -15.672 16.578 27.844 1 86.56 371 LYS B O 1
ATOM 7114 N N . PHE B 1 372 ? -14.016 16.109 26.359 1 76.38 372 PHE B N 1
ATOM 7115 C CA . PHE B 1 372 ? -13.828 14.773 26.906 1 76.38 372 PHE B CA 1
ATOM 7116 C C . PHE B 1 372 ? -12.398 14.594 27.422 1 76.38 372 PHE B C 1
ATOM 7118 O O . PHE B 1 372 ? -12.172 13.906 28.406 1 76.38 372 PHE B O 1
ATOM 7125 N N . LEU B 1 373 ? -11.438 15.164 26.781 1 77.5 373 LEU B N 1
ATOM 7126 C CA . LEU B 1 373 ? -10.023 15.055 27.125 1 77.5 373 LEU B CA 1
ATOM 7127 C C . LEU B 1 373 ? -9.461 16.406 27.562 1 77.5 373 LEU B C 1
ATOM 7129 O O . LEU B 1 373 ? -9.922 17.453 27.094 1 77.5 373 LEU B O 1
ATOM 7133 N N . ASP B 1 374 ? -8.461 16.25 28.469 1 86 374 ASP B N 1
ATOM 7134 C CA . ASP B 1 374 ? -7.773 17.469 28.875 1 86 374 ASP B CA 1
ATOM 7135 C C . ASP B 1 374 ? -6.43 17.609 28.156 1 86 374 ASP B C 1
ATOM 7137 O O . ASP B 1 374 ? -5.391 17.781 28.812 1 86 374 ASP B O 1
ATOM 7141 N N . LEU B 1 375 ? -6.461 17.484 26.859 1 90.94 375 LEU B N 1
ATOM 7142 C CA . LEU B 1 375 ? -5.281 17.672 26.031 1 90.94 375 LEU B CA 1
ATOM 7143 C C . LEU B 1 375 ? -5.25 19.062 25.422 1 90.94 375 LEU B C 1
ATOM 7145 O O . LEU B 1 375 ? -6.297 19.641 25.109 1 90.94 375 LEU B O 1
ATOM 7149 N N . PRO B 1 376 ? -4.074 19.594 25.359 1 94.75 376 PRO B N 1
ATOM 7150 C CA . PRO B 1 376 ? -3.98 20.922 24.766 1 94.75 376 PRO B CA 1
ATOM 7151 C C . PRO B 1 376 ? -4.469 20.953 23.312 1 94.75 376 PRO B C 1
ATOM 7153 O O . PRO B 1 376 ? -4.586 19.891 22.672 1 94.75 376 PRO B O 1
ATOM 7156 N N . LEU B 1 377 ? -4.785 22.172 22.891 1 96.56 377 LEU B N 1
ATOM 7157 C CA . LEU B 1 377 ? -5.328 22.406 21.562 1 96.56 377 LEU B CA 1
ATOM 7158 C C . LEU B 1 377 ? -4.25 22.953 20.625 1 96.56 377 LEU B C 1
ATOM 7160 O O . LEU B 1 377 ? -3.418 23.766 21.031 1 96.56 377 LEU B O 1
ATOM 7164 N N . LEU B 1 378 ? -4.238 22.422 19.422 1 97.44 378 LEU B N 1
ATOM 7165 C CA . LEU B 1 378 ? -3.422 22.938 18.328 1 97.44 378 LEU B CA 1
ATOM 7166 C C . LEU B 1 378 ? -4.289 23.656 17.297 1 97.44 378 LEU B C 1
ATOM 7168 O O . LEU B 1 378 ? -5.188 23.047 16.703 1 97.44 378 LEU B O 1
ATOM 7172 N N . PHE B 1 379 ? -4.094 24.938 17.156 1 97.25 379 PHE B N 1
ATOM 7173 C CA . PHE B 1 379 ? -4.695 25.719 16.078 1 97.25 379 PHE B CA 1
ATOM 7174 C C . PHE B 1 379 ? -3.77 25.766 14.867 1 97.25 379 PHE B C 1
ATOM 7176 O O . PHE B 1 379 ? -2.664 26.312 14.953 1 97.25 379 PHE B O 1
ATOM 7183 N N . HIS B 1 380 ? -4.184 25.203 13.75 1 94.75 380 HIS B N 1
ATOM 7184 C CA . HIS B 1 380 ? -3.363 25.062 12.555 1 94.75 380 HIS B CA 1
ATOM 7185 C C . HIS B 1 380 ? -3.928 25.891 11.398 1 94.75 380 HIS B C 1
ATOM 7187 O O . HIS B 1 380 ? -5.062 25.656 10.969 1 94.75 380 HIS B O 1
ATOM 7193 N N . TYR B 1 381 ? -3.156 26.859 10.852 1 87.75 381 TYR B N 1
ATOM 7194 C CA . TYR B 1 381 ? -3.652 27.812 9.867 1 87.75 381 TYR B CA 1
ATOM 7195 C C . TYR B 1 381 ? -3.117 27.484 8.477 1 87.75 381 TYR B C 1
ATOM 7197 O O . TYR B 1 381 ? -3.383 28.203 7.512 1 87.75 381 TYR B O 1
ATOM 7205 N N . GLY B 1 382 ? -2.334 26.406 8.367 1 82.94 382 GLY B N 1
ATOM 7206 C CA . GLY B 1 382 ? -1.753 26.047 7.086 1 82.94 382 GLY B CA 1
ATOM 7207 C C . GLY B 1 382 ? -0.273 26.375 6.988 1 82.94 382 GLY B C 1
ATOM 7208 O O . GLY B 1 382 ? 0.381 26.609 8.008 1 82.94 382 GLY B O 1
ATOM 7209 N N . ARG B 1 383 ? 0.238 26.312 5.766 1 80.06 383 ARG B N 1
ATOM 7210 C CA . ARG B 1 383 ? 1.665 26.5 5.52 1 80.06 383 ARG B CA 1
ATOM 7211 C C . ARG B 1 383 ? 2.049 27.969 5.59 1 80.06 383 ARG B C 1
ATOM 7213 O O . ARG B 1 383 ? 1.254 28.844 5.23 1 80.06 383 ARG B O 1
ATOM 7220 N N . SER B 1 384 ? 3.285 28.094 6 1 75.75 384 SER B N 1
ATOM 7221 C CA . SER B 1 384 ? 3.768 29.469 6.043 1 75.75 384 SER B CA 1
ATOM 7222 C C . SER B 1 384 ? 4.332 29.891 4.695 1 75.75 384 SER B C 1
ATOM 7224 O O . SER B 1 384 ? 4.453 31.094 4.418 1 75.75 384 SER B O 1
ATOM 7226 N N . ASP B 1 385 ? 4.734 28.828 3.955 1 66.06 385 ASP B N 1
ATOM 7227 C CA . ASP B 1 385 ? 5.379 29.141 2.684 1 66.06 385 ASP B CA 1
ATOM 7228 C C . ASP B 1 385 ? 4.348 29.312 1.573 1 66.06 385 ASP B C 1
ATOM 7230 O O . ASP B 1 385 ? 4.688 29.266 0.39 1 66.06 385 ASP B O 1
ATOM 7234 N N . MET B 1 386 ? 3.164 29.594 1.931 1 64.38 386 MET B N 1
ATOM 7235 C CA . MET B 1 386 ? 2.068 29.938 1.025 1 64.38 386 MET B CA 1
ATOM 7236 C C . MET B 1 386 ? 1.856 28.828 -0.007 1 64.38 386 MET B C 1
ATOM 7238 O O . MET B 1 386 ? 1.618 29.109 -1.183 1 64.38 386 MET B O 1
ATOM 7242 N N . SER B 1 387 ? 2.115 27.656 0.341 1 78.25 387 SER B N 1
ATOM 7243 C CA . SER B 1 387 ? 1.772 26.562 -0.559 1 78.25 387 SER B CA 1
ATOM 7244 C C . SER B 1 387 ? 0.297 26.188 -0.442 1 78.25 387 SER B C 1
ATOM 7246 O O . SER B 1 387 ? -0.388 26.625 0.481 1 78.25 387 SER B O 1
ATOM 7248 N N . VAL B 1 388 ? -0.146 25.562 -1.521 1 80.56 388 VAL B N 1
ATOM 7249 C CA . VAL B 1 388 ? -1.535 25.125 -1.522 1 80.56 388 VAL B CA 1
ATOM 7250 C C . VAL B 1 388 ? -1.589 23.594 -1.456 1 80.56 388 VAL B C 1
ATOM 7252 O O . VAL B 1 388 ? -0.718 22.906 -2 1 80.56 388 VAL B O 1
ATOM 7255 N N . ASP B 1 389 ? -2.543 23.172 -0.714 1 79.56 389 ASP B N 1
ATOM 7256 C CA . ASP B 1 389 ? -2.809 21.734 -0.681 1 79.56 389 ASP B CA 1
ATOM 7257 C C . ASP B 1 389 ? -3.789 21.328 -1.779 1 79.56 389 ASP B C 1
ATOM 7259 O O . ASP B 1 389 ? -4.766 22.047 -2.037 1 79.56 389 ASP B O 1
ATOM 7263 N N . TYR B 1 390 ? -3.484 20.312 -2.52 1 83.38 390 TYR B N 1
ATOM 7264 C CA . TYR B 1 390 ? -4.363 19.75 -3.541 1 83.38 390 TYR B CA 1
ATOM 7265 C C . TYR B 1 390 ? -4.367 18.234 -3.484 1 83.38 390 TYR B C 1
ATOM 7267 O O . TYR B 1 390 ? -3.453 17.578 -3.998 1 83.38 390 TYR B O 1
ATOM 7275 N N . ASN B 1 391 ? -5.445 17.688 -2.93 1 77.75 391 ASN B N 1
ATOM 7276 C CA . ASN B 1 391 ? -5.645 16.25 -2.852 1 77.75 391 ASN B CA 1
ATOM 7277 C C . ASN B 1 391 ? -4.453 15.547 -2.193 1 77.75 391 ASN B C 1
ATOM 7279 O O . ASN B 1 391 ? -3.9 14.602 -2.746 1 77.75 391 ASN B O 1
ATOM 7283 N N . GLY B 1 392 ? -4.027 16.141 -1.135 1 72.5 392 GLY B N 1
ATOM 7284 C CA . GLY B 1 392 ? -2.959 15.539 -0.353 1 72.5 392 GLY B CA 1
ATOM 7285 C C . GLY B 1 392 ? -1.578 15.992 -0.785 1 72.5 392 GLY B C 1
ATOM 7286 O O . GLY B 1 392 ? -0.578 15.648 -0.153 1 72.5 392 GLY B O 1
ATOM 7287 N N . ALA B 1 393 ? -1.525 16.672 -1.886 1 79.19 393 ALA B N 1
ATOM 7288 C CA . ALA B 1 393 ? -0.24 17.156 -2.383 1 79.19 393 ALA B CA 1
ATOM 7289 C C . ALA B 1 393 ? -0.045 18.641 -2.055 1 79.19 393 ALA B C 1
ATOM 7291 O O . ALA B 1 393 ? -1.01 19.406 -2.02 1 79.19 393 ALA B O 1
ATOM 7292 N N . VAL B 1 394 ? 1.19 18.938 -1.748 1 78.75 394 VAL B N 1
ATOM 7293 C CA . VAL B 1 394 ? 1.535 20.328 -1.499 1 78.75 394 VAL B CA 1
ATOM 7294 C C . VAL B 1 394 ? 2.213 20.922 -2.732 1 78.75 394 VAL B C 1
ATOM 7296 O O . VAL B 1 394 ? 3.174 20.359 -3.254 1 78.75 394 VAL B O 1
ATOM 7299 N N . ILE B 1 395 ? 1.629 21.969 -3.207 1 82.56 395 ILE B N 1
ATOM 7300 C CA . ILE B 1 395 ? 2.221 22.672 -4.34 1 82.56 395 ILE B CA 1
ATOM 7301 C C . ILE B 1 395 ? 2.547 24.109 -3.939 1 82.56 395 ILE B C 1
ATOM 7303 O O . ILE B 1 395 ? 1.688 24.828 -3.418 1 82.56 395 ILE B O 1
ATOM 7307 N N . GLY B 1 396 ? 3.764 24.406 -4.082 1 78.25 396 GLY B N 1
ATOM 7308 C CA . GLY B 1 396 ? 4.191 25.75 -3.736 1 78.25 396 GLY B CA 1
ATOM 7309 C C . GLY B 1 396 ? 4.445 26.625 -4.949 1 78.25 396 GLY B C 1
ATOM 7310 O O . GLY B 1 396 ? 4.625 26.125 -6.059 1 78.25 396 GLY B O 1
ATOM 7311 N N . PRO B 1 397 ? 4.324 27.938 -4.73 1 77.12 397 PRO B N 1
ATOM 7312 C CA . PRO B 1 397 ? 4.605 28.859 -5.832 1 77.12 397 PRO B CA 1
ATOM 7313 C C . PRO B 1 397 ? 6.004 28.672 -6.422 1 77.12 397 PRO B C 1
ATOM 7315 O O . PRO B 1 397 ? 6.207 28.875 -7.617 1 77.12 397 PRO B O 1
ATOM 7318 N N . ASP B 1 398 ? 6.852 28.141 -5.586 1 72.12 398 ASP B N 1
ATOM 7319 C CA . ASP B 1 398 ? 8.219 27.938 -6.059 1 72.12 398 ASP B CA 1
ATOM 7320 C C . ASP B 1 398 ? 8.273 26.812 -7.094 1 72.12 398 ASP B C 1
ATOM 7322 O O . ASP B 1 398 ? 9.047 26.875 -8.055 1 72.12 398 ASP B O 1
ATOM 7326 N N . ALA B 1 399 ? 7.477 25.797 -6.789 1 78.88 399 ALA B N 1
ATOM 7327 C CA . ALA B 1 399 ? 7.422 24.719 -7.77 1 78.88 399 ALA B CA 1
ATOM 7328 C C . ALA B 1 399 ? 6.965 25.234 -9.133 1 78.88 399 ALA B C 1
ATOM 7330 O O . ALA B 1 399 ? 7.531 24.875 -10.164 1 78.88 399 ALA B O 1
ATOM 7331 N N . LEU B 1 400 ? 5.98 26.047 -9.125 1 86.12 400 LEU B N 1
ATOM 7332 C CA . LEU B 1 400 ? 5.48 26.641 -10.359 1 86.12 400 LEU B CA 1
ATOM 7333 C C . LEU B 1 400 ? 6.523 27.562 -10.984 1 86.12 400 LEU B C 1
ATOM 7335 O O . LEU B 1 400 ? 6.719 27.547 -12.203 1 86.12 400 LEU B O 1
ATOM 7339 N N . ARG B 1 401 ? 7.191 28.281 -10.188 1 77.88 401 ARG B N 1
ATOM 7340 C CA . ARG B 1 401 ? 8.242 29.172 -10.664 1 77.88 401 ARG B CA 1
ATOM 7341 C C . ARG B 1 401 ? 9.367 28.391 -11.336 1 77.88 401 ARG B C 1
ATOM 7343 O O . ARG B 1 401 ? 9.867 28.781 -12.391 1 77.88 401 ARG B O 1
ATOM 7350 N N . ASP B 1 402 ? 9.703 27.344 -10.758 1 79.5 402 ASP B N 1
ATOM 7351 C CA . ASP B 1 402 ? 10.766 26.516 -11.312 1 79.5 402 ASP B CA 1
ATOM 7352 C C . ASP B 1 402 ? 10.383 25.969 -12.688 1 79.5 402 ASP B C 1
ATOM 7354 O O . ASP B 1 402 ? 11.227 25.891 -13.586 1 79.5 402 ASP B O 1
ATOM 7358 N N . VAL B 1 403 ? 9.188 25.562 -12.766 1 87.31 403 VAL B N 1
ATOM 7359 C CA . VAL B 1 403 ? 8.719 25.062 -14.055 1 87.31 403 VAL B CA 1
ATOM 7360 C C . VAL B 1 403 ? 8.781 26.172 -15.094 1 87.31 403 VAL B C 1
ATOM 7362 O O . VAL B 1 403 ? 9.234 25.953 -16.219 1 87.31 403 VAL B O 1
ATOM 7365 N N . VAL B 1 404 ? 8.414 27.391 -14.742 1 87.81 404 VAL B N 1
ATOM 7366 C CA . VAL B 1 404 ? 8.438 28.531 -15.648 1 87.81 404 VAL B CA 1
ATOM 7367 C C . VAL B 1 404 ? 9.875 28.844 -16.047 1 87.81 404 VAL B C 1
ATOM 7369 O O . VAL B 1 404 ? 10.164 29.125 -17.219 1 87.81 404 VAL B O 1
ATOM 7372 N N . HIS B 1 405 ? 10.734 28.703 -15.125 1 79.75 405 HIS B N 1
ATOM 7373 C CA . HIS B 1 405 ? 12.133 29.031 -15.344 1 79.75 405 HIS B CA 1
ATOM 7374 C C . HIS B 1 405 ? 12.82 27.953 -16.172 1 79.75 405 HIS B C 1
ATOM 7376 O O . HIS B 1 405 ? 13.914 28.172 -16.719 1 79.75 405 HIS B O 1
ATOM 7382 N N . GLY B 1 406 ? 12.188 26.797 -16.234 1 81.56 406 GLY B N 1
ATOM 7383 C CA . GLY B 1 406 ? 12.797 25.672 -16.922 1 81.56 406 GLY B CA 1
ATOM 7384 C C . GLY B 1 406 ? 12.797 25.828 -18.438 1 81.56 406 GLY B C 1
ATOM 7385 O O . GLY B 1 406 ? 13.508 25.125 -19.141 1 81.56 406 GLY B O 1
ATOM 7386 N N . ASP B 1 407 ? 12 26.75 -18.906 1 87.44 407 ASP B N 1
ATOM 7387 C CA . ASP B 1 407 ? 11.93 27.047 -20.328 1 87.44 407 ASP B CA 1
ATOM 7388 C C . ASP B 1 407 ? 12.195 28.516 -20.609 1 87.44 407 ASP B C 1
ATOM 7390 O O . ASP B 1 407 ? 11.453 29.391 -20.141 1 87.44 407 ASP B O 1
ATOM 7394 N N . PRO B 1 408 ? 13.227 28.781 -21.391 1 85.75 408 PRO B N 1
ATOM 7395 C CA . PRO B 1 408 ? 13.617 30.172 -21.609 1 85.75 408 PRO B CA 1
ATOM 7396 C C . PRO B 1 408 ? 12.5 31.016 -22.234 1 85.75 408 PRO B C 1
ATOM 7398 O O . PRO B 1 408 ? 12.336 32.188 -21.875 1 85.75 408 PRO B O 1
ATOM 7401 N N . GLU B 1 409 ? 11.828 30.438 -23.156 1 90.81 409 GLU B N 1
ATOM 7402 C CA . GLU B 1 409 ? 10.742 31.172 -23.797 1 90.81 409 GLU B CA 1
ATOM 7403 C C . GLU B 1 409 ? 9.625 31.5 -22.797 1 90.81 409 GLU B C 1
ATOM 7405 O O . GLU B 1 409 ? 9.086 32.594 -22.797 1 90.81 409 GLU B O 1
ATOM 7410 N N . LEU B 1 410 ? 9.32 30.562 -22.016 1 92.31 410 LEU B N 1
ATOM 7411 C CA . LEU B 1 410 ? 8.289 30.75 -21 1 92.31 410 LEU B CA 1
ATOM 7412 C C . LEU B 1 410 ? 8.742 31.766 -19.938 1 92.31 410 LEU B C 1
ATOM 7414 O O . LEU B 1 410 ? 7.957 32.594 -19.5 1 92.31 410 LEU B O 1
ATOM 7418 N N . LEU B 1 411 ? 9.961 31.609 -19.562 1 85.56 411 LEU B N 1
ATOM 7419 C CA . LEU B 1 411 ? 10.531 32.531 -18.562 1 85.56 411 LEU B CA 1
ATOM 7420 C C . LEU B 1 411 ? 10.438 33.969 -19.031 1 85.56 411 LEU B C 1
ATOM 7422 O O . LEU B 1 411 ? 10.109 34.844 -18.234 1 85.56 411 LEU B O 1
ATOM 7426 N N . GLU B 1 412 ? 10.695 34.125 -20.281 1 85.31 412 GLU B N 1
ATOM 7427 C CA . GLU B 1 412 ? 10.648 35.469 -20.828 1 85.31 412 GLU B CA 1
ATOM 7428 C C . GLU B 1 412 ? 9.211 35.969 -20.938 1 85.31 412 GLU B C 1
ATOM 7430 O O . GLU B 1 412 ? 8.953 37.188 -20.766 1 85.31 412 GLU B O 1
ATOM 7435 N N . ALA B 1 413 ? 8.359 35.125 -21.109 1 91.94 413 ALA B N 1
ATOM 7436 C CA . ALA B 1 413 ? 6.984 35.5 -21.406 1 91.94 413 ALA B CA 1
ATOM 7437 C C . ALA B 1 413 ? 6.191 35.75 -20.125 1 91.94 413 ALA B C 1
ATOM 7439 O O . ALA B 1 413 ? 5.191 36.469 -20.125 1 91.94 413 ALA B O 1
ATOM 7440 N N . ILE B 1 414 ? 6.586 35.156 -19 1 91.62 414 ILE B N 1
ATOM 7441 C CA . ILE B 1 414 ? 5.777 35.156 -17.797 1 91.62 414 ILE B CA 1
ATOM 7442 C C . ILE B 1 414 ? 6.289 36.25 -16.844 1 91.62 414 ILE B C 1
ATOM 7444 O O . ILE B 1 414 ? 7.48 36.312 -16.531 1 91.62 414 ILE B O 1
ATOM 7448 N N . GLU B 1 415 ? 5.402 37.062 -16.422 1 84.31 415 GLU B N 1
ATOM 7449 C CA . GLU B 1 415 ? 5.742 38.125 -15.469 1 84.31 415 GLU B CA 1
ATOM 7450 C C . GLU B 1 415 ? 5.438 37.688 -14.039 1 84.31 415 GLU B C 1
ATOM 7452 O O . GLU B 1 415 ? 6.145 38.062 -13.109 1 84.31 415 GLU B O 1
ATOM 7457 N N . ASN B 1 416 ? 4.359 37.062 -13.875 1 86.12 416 ASN B N 1
ATOM 7458 C CA . ASN B 1 416 ? 3.879 36.656 -12.555 1 86.12 416 ASN B CA 1
ATOM 7459 C C . ASN B 1 416 ? 3.057 35.375 -12.641 1 86.12 416 ASN B C 1
ATOM 7461 O O . ASN B 1 416 ? 2.686 34.938 -13.734 1 86.12 416 ASN B O 1
ATOM 7465 N N . HIS B 1 417 ? 2.938 34.719 -11.57 1 90.5 417 HIS B N 1
ATOM 7466 C CA . HIS B 1 417 ? 2.113 33.531 -11.477 1 90.5 417 HIS B CA 1
ATOM 7467 C C . HIS B 1 417 ? 1.369 33.469 -10.148 1 90.5 417 HIS B C 1
ATOM 7469 O O . HIS B 1 417 ? 1.733 34.156 -9.195 1 90.5 417 HIS B O 1
ATOM 7475 N N . ARG B 1 418 ? 0.269 32.656 -10.062 1 90.31 418 ARG B N 1
ATOM 7476 C CA . ARG B 1 418 ? -0.537 32.531 -8.852 1 90.31 418 ARG B CA 1
ATOM 7477 C C . ARG B 1 418 ? -1.205 31.172 -8.781 1 90.31 418 ARG B C 1
ATOM 7479 O O . ARG B 1 418 ? -1.733 30.688 -9.781 1 90.31 418 ARG B O 1
ATOM 7486 N N . LEU B 1 419 ? -0.981 30.578 -7.613 1 91.56 419 LEU B N 1
ATOM 7487 C CA . LEU B 1 419 ? -1.786 29.406 -7.289 1 91.56 419 LEU B CA 1
ATOM 7488 C C . LEU B 1 419 ? -3.059 29.797 -6.551 1 91.56 419 LEU B C 1
ATOM 7490 O O . LEU B 1 419 ? -2.992 30.391 -5.473 1 91.56 419 LEU B O 1
ATOM 7494 N N . ILE B 1 420 ? -4.086 29.516 -7.184 1 92.12 420 ILE B N 1
ATOM 7495 C CA . ILE B 1 420 ? -5.355 29.938 -6.602 1 92.12 420 ILE B CA 1
ATOM 7496 C C . ILE B 1 420 ? -6.145 28.703 -6.148 1 92.12 420 ILE B C 1
ATOM 7498 O O . ILE B 1 420 ? -6.625 27.938 -6.977 1 92.12 420 ILE B O 1
ATOM 7502 N N . SER B 1 421 ? -6.105 28.547 -4.898 1 90.5 421 SER B N 1
ATOM 7503 C CA . SER B 1 421 ? -6.988 27.547 -4.297 1 90.5 421 SER B CA 1
ATOM 7504 C C . SER B 1 421 ? -8.32 28.172 -3.885 1 90.5 421 SER B C 1
ATOM 7506 O O . SER B 1 421 ? -8.344 29.219 -3.234 1 90.5 421 SER B O 1
ATOM 7508 N N . TYR B 1 422 ? -9.453 27.625 -4.402 1 89.38 422 TYR B N 1
ATOM 7509 C CA . TYR B 1 422 ? -10.758 28.203 -4.074 1 89.38 422 TYR B CA 1
ATOM 7510 C C . TYR B 1 422 ? -11.812 27.109 -3.951 1 89.38 422 TYR B C 1
ATOM 7512 O O . TYR B 1 422 ? -11.602 25.984 -4.41 1 89.38 422 TYR B O 1
ATOM 7520 N N . GLU B 1 423 ? -12.828 27.344 -3.217 1 87.56 423 GLU B N 1
ATOM 7521 C CA . GLU B 1 423 ? -13.992 26.469 -3.154 1 87.56 423 GLU B CA 1
ATOM 7522 C C . GLU B 1 423 ? -15.062 26.891 -4.16 1 87.56 423 GLU B C 1
ATOM 7524 O O . GLU B 1 423 ? -15.461 28.062 -4.184 1 87.56 423 GLU B O 1
ATOM 7529 N N . ASP B 1 424 ? -15.508 25.953 -4.996 1 87.31 424 ASP B N 1
ATOM 7530 C CA . ASP B 1 424 ? -16.484 26.328 -6.004 1 87.31 424 ASP B CA 1
ATOM 7531 C C . ASP B 1 424 ? -17.906 26.266 -5.441 1 87.31 424 ASP B C 1
ATOM 7533 O O . ASP B 1 424 ? -18.094 26.078 -4.238 1 87.31 424 ASP B O 1
ATOM 7537 N N . GLY B 1 425 ? -18.859 26.578 -6.273 1 81.62 425 GLY B N 1
ATOM 7538 C CA . GLY B 1 425 ? -20.25 26.641 -5.844 1 81.62 425 GLY B CA 1
ATOM 7539 C C . GLY B 1 425 ? -20.766 25.312 -5.328 1 81.62 425 GLY B C 1
ATOM 7540 O O . GLY B 1 425 ? -21.75 25.281 -4.586 1 81.62 425 GLY B O 1
ATOM 7541 N N . ARG B 1 426 ? -20.047 24.234 -5.648 1 80.69 426 ARG B N 1
ATOM 7542 C CA . ARG B 1 426 ? -20.469 22.906 -5.215 1 80.69 426 ARG B CA 1
ATOM 7543 C C . ARG B 1 426 ? -19.75 22.484 -3.939 1 80.69 426 ARG B C 1
ATOM 7545 O O . ARG B 1 426 ? -19.953 21.375 -3.445 1 80.69 426 ARG B O 1
ATOM 7552 N N . GLY B 1 427 ? -18.812 23.422 -3.443 1 79.5 427 GLY B N 1
ATOM 7553 C CA . GLY B 1 427 ? -18.078 23.141 -2.227 1 79.5 427 GLY B CA 1
ATOM 7554 C C . GLY B 1 427 ? -16.828 22.312 -2.471 1 79.5 427 GLY B C 1
ATOM 7555 O O . GLY B 1 427 ? -16.219 21.797 -1.529 1 79.5 427 GLY B O 1
ATOM 7556 N N . ASP B 1 428 ? -16.484 22.094 -3.764 1 85.25 428 ASP B N 1
ATOM 7557 C CA . ASP B 1 428 ? -15.266 21.375 -4.102 1 85.25 428 ASP B CA 1
ATOM 7558 C C . ASP B 1 428 ? -14.055 22.297 -4.109 1 85.25 428 ASP B C 1
ATOM 7560 O O . ASP B 1 428 ? -14.117 23.406 -4.648 1 85.25 428 ASP B O 1
ATOM 7564 N N . ARG B 1 429 ? -13.078 21.891 -3.43 1 86.19 429 ARG B N 1
ATOM 7565 C CA . ARG B 1 429 ? -11.828 22.641 -3.502 1 86.19 429 ARG B CA 1
ATOM 7566 C C . ARG B 1 429 ? -11.195 22.516 -4.883 1 86.19 429 ARG B C 1
ATOM 7568 O O . ARG B 1 429 ? -11.125 21.422 -5.449 1 86.19 429 ARG B O 1
ATOM 7575 N N . GLN B 1 430 ? -10.891 23.641 -5.441 1 91.25 430 GLN B N 1
ATOM 7576 C CA . GLN B 1 430 ? -10.32 23.703 -6.785 1 91.25 430 GLN B CA 1
ATOM 7577 C C . GLN B 1 430 ? -8.938 24.344 -6.758 1 91.25 430 GLN B C 1
ATOM 7579 O O . GLN B 1 430 ? -8.594 25.062 -5.812 1 91.25 430 GLN B O 1
ATOM 7584 N N . LEU B 1 431 ? -8.133 24.016 -7.719 1 94.31 431 LEU B N 1
ATOM 7585 C CA . LEU B 1 431 ? -6.832 24.641 -7.918 1 94.31 431 LEU B CA 1
ATOM 7586 C C . LEU B 1 431 ? -6.734 25.25 -9.312 1 94.31 431 LEU B C 1
ATOM 7588 O O . LEU B 1 431 ? -6.949 24.562 -10.312 1 94.31 431 LEU B O 1
ATOM 7592 N N . HIS B 1 432 ? -6.562 26.516 -9.406 1 95.81 432 HIS B N 1
ATOM 7593 C CA . HIS B 1 432 ? -6.324 27.219 -10.664 1 95.81 432 HIS B CA 1
ATOM 7594 C C . HIS B 1 432 ? -4.914 27.797 -10.711 1 95.81 432 HIS B C 1
ATOM 7596 O O . HIS B 1 432 ? -4.496 28.5 -9.789 1 95.81 432 HIS B O 1
ATOM 7602 N N . ILE B 1 433 ? -4.25 27.391 -11.664 1 95.88 433 ILE B N 1
ATOM 7603 C CA . ILE B 1 433 ? -2.912 27.938 -11.891 1 95.88 433 ILE B CA 1
ATOM 7604 C C . ILE B 1 433 ? -2.982 29.109 -12.867 1 95.88 433 ILE B C 1
ATOM 7606 O O . ILE B 1 433 ? -3.289 28.922 -14.047 1 95.88 433 ILE B O 1
ATOM 7610 N N . ALA B 1 434 ? -2.695 30.219 -12.367 1 95.75 434 ALA B N 1
ATOM 7611 C CA . ALA B 1 434 ? -2.764 31.438 -13.18 1 95.75 434 ALA B CA 1
ATOM 7612 C C . ALA B 1 434 ? -1.367 31.938 -13.531 1 95.75 434 ALA B C 1
ATOM 7614 O O . ALA B 1 434 ? -0.532 32.125 -12.648 1 95.75 434 ALA B O 1
ATOM 7615 N N . LEU B 1 435 ? -1.126 32.094 -14.812 1 95.5 435 LEU B N 1
ATOM 7616 C CA . LEU B 1 435 ? 0.139 32.656 -15.297 1 95.5 435 LEU B CA 1
ATOM 7617 C C . LEU B 1 435 ? -0.073 34 -15.992 1 95.5 435 LEU B C 1
ATOM 7619 O O . LEU B 1 435 ? -0.833 34.094 -16.953 1 95.5 435 LEU B O 1
ATOM 7623 N N . GLN B 1 436 ? 0.642 35 -15.461 1 93.69 436 GLN B N 1
ATOM 7624 C CA . GLN B 1 436 ? 0.521 36.312 -16.047 1 93.69 436 GLN B CA 1
ATOM 7625 C C . GLN B 1 436 ? 1.6 36.562 -17.109 1 93.69 436 GLN B C 1
ATOM 7627 O O . GLN B 1 436 ? 2.793 36.469 -16.812 1 93.69 436 GLN B O 1
ATOM 7632 N N . LEU B 1 437 ? 1.158 36.938 -18.266 1 94.81 437 LEU B N 1
ATOM 7633 C CA . LEU B 1 437 ? 2.105 37.312 -19.312 1 94.81 437 LEU B CA 1
ATOM 7634 C C . LEU B 1 437 ? 2.703 38.688 -19.047 1 94.81 437 LEU B C 1
ATOM 7636 O O . LEU B 1 437 ? 2.062 39.531 -18.422 1 94.81 437 LEU B O 1
ATOM 7640 N N . SER B 1 438 ? 3.984 38.812 -19.531 1 89 438 SER B N 1
ATOM 7641 C CA . SER B 1 438 ? 4.59 40.125 -19.5 1 89 438 SER B CA 1
ATOM 7642 C C . SER B 1 438 ? 3.883 41.094 -20.469 1 89 438 SER B C 1
ATOM 7644 O O . SER B 1 438 ? 3.129 40.656 -21.344 1 89 438 SER B O 1
ATOM 7646 N N . ALA B 1 439 ? 4.16 42.406 -20.203 1 88.56 439 ALA B N 1
ATOM 7647 C CA . ALA B 1 439 ? 3.59 43.406 -21.125 1 88.56 439 ALA B CA 1
ATOM 7648 C C . ALA B 1 439 ? 4.039 43.125 -22.547 1 88.56 439 ALA B C 1
ATOM 7650 O O . ALA B 1 439 ? 3.24 43.219 -23.484 1 88.56 439 ALA B O 1
ATOM 7651 N N . ALA B 1 440 ? 5.281 42.812 -22.703 1 88.06 440 ALA B N 1
ATOM 7652 C CA . ALA B 1 440 ? 5.855 42.531 -24.016 1 88.06 440 ALA B CA 1
ATOM 7653 C C . ALA B 1 440 ? 5.227 41.312 -24.656 1 88.06 440 ALA B C 1
ATOM 7655 O O . ALA B 1 440 ? 4.871 41.312 -25.844 1 88.06 440 ALA B O 1
ATOM 7656 N N . ALA B 1 441 ? 5.094 40.281 -23.891 1 91.5 441 ALA B N 1
ATOM 7657 C CA . ALA B 1 441 ? 4.523 39.031 -24.406 1 91.5 441 ALA B CA 1
ATOM 7658 C C . ALA B 1 441 ? 3.051 39.219 -24.766 1 91.5 441 ALA B C 1
ATOM 7660 O O . ALA B 1 441 ? 2.557 38.594 -25.719 1 91.5 441 ALA B O 1
ATOM 7661 N N . THR B 1 442 ? 2.369 39.938 -23.906 1 93 442 THR B N 1
ATOM 7662 C CA . THR B 1 442 ? 0.967 40.25 -24.172 1 93 442 THR B CA 1
ATOM 7663 C C . THR B 1 442 ? 0.814 40.938 -25.516 1 93 442 THR B C 1
ATOM 7665 O O . THR B 1 442 ? -0.064 40.594 -26.312 1 93 442 THR B O 1
ATOM 7668 N N . GLN B 1 443 ? 1.639 41.938 -25.734 1 92.31 443 GLN B N 1
ATOM 7669 C CA . GLN B 1 443 ? 1.592 42.719 -26.969 1 92.31 443 GLN B CA 1
ATOM 7670 C C . GLN B 1 443 ? 1.978 41.844 -28.172 1 92.31 443 GLN B C 1
ATOM 7672 O O . GLN B 1 443 ? 1.365 41.969 -29.234 1 92.31 443 GLN B O 1
ATOM 7677 N N . ASP B 1 444 ? 3.035 41.125 -27.953 1 89.69 444 ASP B N 1
ATOM 7678 C CA . ASP B 1 444 ? 3.51 40.25 -29.031 1 89.69 444 ASP B CA 1
ATOM 7679 C C . ASP B 1 444 ? 2.453 39.219 -29.422 1 89.69 444 ASP B C 1
ATOM 7681 O O . ASP B 1 444 ? 2.254 38.938 -30.609 1 89.69 444 ASP B O 1
ATOM 7685 N N . GLY B 1 445 ? 1.83 38.594 -28.516 1 90.06 445 GLY B N 1
ATOM 7686 C CA . GLY B 1 445 ? 0.735 37.656 -28.719 1 90.06 445 GLY B CA 1
ATOM 7687 C C . GLY B 1 445 ? 1.159 36.406 -29.422 1 90.06 445 GLY B C 1
ATOM 7688 O O . GLY B 1 445 ? 0.33 35.719 -30.031 1 90.06 445 GLY B O 1
ATOM 7689 N N . THR B 1 446 ? 2.387 36.031 -29.375 1 88.81 446 THR B N 1
ATOM 7690 C CA . THR B 1 446 ? 2.891 34.906 -30.188 1 88.81 446 THR B CA 1
ATOM 7691 C C . THR B 1 446 ? 3.176 33.688 -29.328 1 88.81 446 THR B C 1
ATOM 7693 O O . THR B 1 446 ? 3.541 32.625 -29.844 1 88.81 446 THR B O 1
ATOM 7696 N N . LEU B 1 447 ? 2.98 33.906 -28.078 1 93.19 447 LEU B N 1
ATOM 7697 C CA . LEU B 1 447 ? 3.303 32.75 -27.234 1 93.19 447 LEU B CA 1
ATOM 7698 C C . LEU B 1 447 ? 2.398 31.578 -27.531 1 93.19 447 LEU B C 1
ATOM 7700 O O . LEU B 1 447 ? 1.176 31.719 -27.609 1 93.19 447 LEU B O 1
ATOM 7704 N N . ASP B 1 448 ? 2.926 30.453 -27.797 1 95.31 448 ASP B N 1
ATOM 7705 C CA . ASP B 1 448 ? 2.16 29.219 -27.984 1 95.31 448 ASP B CA 1
ATOM 7706 C C . ASP B 1 448 ? 1.588 28.719 -26.656 1 95.31 448 ASP B C 1
ATOM 7708 O O . ASP B 1 448 ? 2.129 27.797 -26.062 1 95.31 448 ASP B O 1
ATOM 7712 N N . GLN B 1 449 ? 0.462 29.219 -26.312 1 95.38 449 GLN B N 1
ATOM 7713 C CA . GLN B 1 449 ? -0.11 28.969 -25 1 95.38 449 GLN B CA 1
ATOM 7714 C C . GLN B 1 449 ? -0.478 27.5 -24.828 1 95.38 449 GLN B C 1
ATOM 7716 O O . GLN B 1 449 ? -0.365 26.953 -23.734 1 95.38 449 GLN B O 1
ATOM 7721 N N . ASP B 1 450 ? -0.871 26.891 -25.891 1 94.44 450 ASP B N 1
ATOM 7722 C CA . ASP B 1 450 ? -1.234 25.484 -25.797 1 94.44 450 ASP B CA 1
ATOM 7723 C C . ASP B 1 450 ? -0.018 24.625 -25.469 1 94.44 450 ASP B C 1
ATOM 7725 O O . ASP B 1 450 ? -0.094 23.734 -24.625 1 94.44 450 ASP B O 1
ATOM 7729 N N . ARG B 1 451 ? 0.994 24.922 -26.125 1 94.25 451 ARG B N 1
ATOM 7730 C CA . ARG B 1 451 ? 2.236 24.203 -25.875 1 94.25 451 ARG B CA 1
ATOM 7731 C C . ARG B 1 451 ? 2.691 24.375 -24.422 1 94.25 451 ARG B C 1
ATOM 7733 O O . ARG B 1 451 ? 3.084 23.406 -23.766 1 94.25 451 ARG B O 1
ATOM 7740 N N . PHE B 1 452 ? 2.598 25.547 -23.938 1 94.31 452 PHE B N 1
ATOM 7741 C CA . PHE B 1 452 ? 3.166 25.828 -22.625 1 94.31 452 PHE B CA 1
ATOM 7742 C C . PHE B 1 452 ? 2.229 25.375 -21.516 1 94.31 452 PHE B C 1
ATOM 7744 O O . PHE B 1 452 ? 2.676 25 -20.422 1 94.31 452 PHE B O 1
ATOM 7751 N N . ARG B 1 453 ? 0.905 25.375 -21.781 1 95.56 453 ARG B N 1
ATOM 7752 C CA . ARG B 1 453 ? 0.012 24.75 -20.812 1 95.56 453 ARG B CA 1
ATOM 7753 C C . ARG B 1 453 ? 0.368 23.281 -20.609 1 95.56 453 ARG B C 1
ATOM 7755 O O . ARG B 1 453 ? 0.427 22.797 -19.469 1 95.56 453 ARG B O 1
ATOM 7762 N N . THR B 1 454 ? 0.608 22.656 -21.703 1 93.75 454 THR B N 1
ATOM 7763 C CA . THR B 1 454 ? 1.008 21.266 -21.641 1 93.75 454 THR B CA 1
ATOM 7764 C C . THR B 1 454 ? 2.346 21.109 -20.922 1 93.75 454 THR B C 1
ATOM 7766 O O . THR B 1 454 ? 2.514 20.219 -20.094 1 93.75 454 THR B O 1
ATOM 7769 N N . TYR B 1 455 ? 3.236 21.984 -21.234 1 93.5 455 TYR B N 1
ATOM 7770 C CA . TYR B 1 455 ? 4.559 21.953 -20.625 1 93.5 455 TYR B CA 1
ATOM 7771 C C . TYR B 1 455 ? 4.469 22.125 -19.109 1 93.5 455 TYR B C 1
ATOM 7773 O O . TYR B 1 455 ? 5.051 21.344 -18.344 1 93.5 455 TYR B O 1
ATOM 7781 N N . VAL B 1 456 ? 3.695 23.062 -18.672 1 94.44 456 VAL B N 1
ATOM 7782 C CA . VAL B 1 456 ? 3.605 23.375 -17.25 1 94.44 456 VAL B CA 1
ATOM 7783 C C . VAL B 1 456 ? 2.934 22.234 -16.5 1 94.44 456 VAL B C 1
ATOM 7785 O O . VAL B 1 456 ? 3.398 21.812 -15.438 1 94.44 456 VAL B O 1
ATOM 7788 N N . THR B 1 457 ? 1.923 21.797 -17.125 1 94.19 457 THR B N 1
ATOM 7789 C CA . THR B 1 457 ? 1.196 20.688 -16.516 1 94.19 457 THR B CA 1
ATOM 7790 C C . THR B 1 457 ? 2.092 19.453 -16.375 1 94.19 457 THR B C 1
ATOM 7792 O O . THR B 1 457 ? 2.164 18.844 -15.305 1 94.19 457 THR B O 1
ATOM 7795 N N . THR B 1 458 ? 2.771 19.156 -17.375 1 91.44 458 THR B N 1
ATOM 7796 C CA . THR B 1 458 ? 3.633 17.984 -17.406 1 91.44 458 THR B CA 1
ATOM 7797 C C . THR B 1 458 ? 4.785 18.125 -16.422 1 91.44 458 THR B C 1
ATOM 7799 O O . THR B 1 458 ? 5.094 17.188 -15.672 1 91.44 458 THR B O 1
ATOM 7802 N N . GLU B 1 459 ? 5.379 19.297 -16.391 1 87.88 459 GLU B N 1
ATOM 7803 C CA . GLU B 1 459 ? 6.547 19.516 -15.547 1 87.88 459 GLU B CA 1
ATOM 7804 C C . GLU B 1 459 ? 6.164 19.547 -14.07 1 87.88 459 GLU B C 1
ATOM 7806 O O . GLU B 1 459 ? 6.906 19.031 -13.227 1 87.88 459 GLU B O 1
ATOM 7811 N N . LEU B 1 460 ? 5.02 20.125 -13.75 1 89.5 460 LEU B N 1
ATOM 7812 C CA . LEU B 1 460 ? 4.566 20.141 -12.359 1 89.5 460 LEU B CA 1
ATOM 7813 C C . LEU B 1 460 ? 4.316 18.719 -11.852 1 89.5 460 LEU B C 1
ATOM 7815 O O . LEU B 1 460 ? 4.703 18.391 -10.727 1 89.5 460 LEU B O 1
ATOM 7819 N N . ARG B 1 461 ? 3.75 17.953 -12.719 1 88.5 461 ARG B N 1
ATOM 7820 C CA . ARG B 1 461 ? 3.424 16.578 -12.359 1 88.5 461 ARG B CA 1
ATOM 7821 C C . ARG B 1 461 ? 4.684 15.719 -12.266 1 88.5 461 ARG B C 1
ATOM 7823 O O . ARG B 1 461 ? 4.785 14.844 -11.398 1 88.5 461 ARG B O 1
ATOM 7830 N N . ARG B 1 462 ? 5.543 15.969 -13.125 1 82.56 462 ARG B N 1
ATOM 7831 C CA . ARG B 1 462 ? 6.805 15.234 -13.125 1 82.56 462 ARG B CA 1
ATOM 7832 C C . ARG B 1 462 ? 7.621 15.547 -11.875 1 82.56 462 ARG B C 1
ATOM 7834 O O . ARG B 1 462 ? 8.211 14.648 -11.273 1 82.56 462 ARG B O 1
ATOM 7841 N N . ARG B 1 463 ? 7.633 16.781 -11.445 1 78.19 463 ARG B N 1
ATOM 7842 C CA . ARG B 1 463 ? 8.477 17.25 -10.352 1 78.19 463 ARG B CA 1
ATOM 7843 C C . ARG B 1 463 ? 7.855 16.922 -9 1 78.19 463 ARG B C 1
ATOM 7845 O O . ARG B 1 463 ? 8.562 16.844 -7.988 1 78.19 463 ARG B O 1
ATOM 7852 N N . ASN B 1 464 ? 6.621 16.828 -8.984 1 83 464 ASN B N 1
ATOM 7853 C CA . ASN B 1 464 ? 5.887 16.562 -7.754 1 83 464 ASN B CA 1
ATOM 7854 C C . ASN B 1 464 ? 5.004 15.32 -7.883 1 83 464 ASN B C 1
ATOM 7856 O O . ASN B 1 464 ? 3.836 15.422 -8.266 1 83 464 ASN B O 1
ATOM 7860 N N . GLY B 1 465 ? 5.582 14.227 -7.418 1 76.12 465 GLY B N 1
ATOM 7861 C CA . GLY B 1 465 ? 4.871 12.961 -7.531 1 76.12 465 GLY B CA 1
ATOM 7862 C C . GLY B 1 465 ? 3.551 12.953 -6.785 1 76.12 465 GLY B C 1
ATOM 7863 O O . GLY B 1 465 ? 2.582 12.336 -7.238 1 76.12 465 GLY B O 1
ATOM 7864 N N . ASP B 1 466 ? 3.531 13.547 -5.629 1 78.94 466 ASP B N 1
ATOM 7865 C CA . ASP B 1 466 ? 2.281 13.648 -4.883 1 78.94 466 ASP B CA 1
ATOM 7866 C C . ASP B 1 466 ? 1.228 14.414 -5.684 1 78.94 466 ASP B C 1
ATOM 7868 O O . ASP B 1 466 ? 0.052 14.039 -5.684 1 78.94 466 ASP B O 1
ATOM 7872 N N . PHE B 1 467 ? 1.661 15.5 -6.387 1 86.44 467 PHE B N 1
ATOM 7873 C CA . PHE B 1 467 ? 0.739 16.266 -7.219 1 86.44 467 PHE B CA 1
ATOM 7874 C C . PHE B 1 467 ? 0.236 15.422 -8.383 1 86.44 467 PHE B C 1
ATOM 7876 O O . PHE B 1 467 ? -0.95 15.461 -8.719 1 86.44 467 PHE B O 1
ATOM 7883 N N . ASN B 1 468 ? 1.2 14.703 -8.961 1 85.81 468 ASN B N 1
ATOM 7884 C CA . ASN B 1 468 ? 0.792 13.797 -10.031 1 85.81 468 ASN B CA 1
ATOM 7885 C C . ASN B 1 468 ? -0.259 12.805 -9.555 1 85.81 468 ASN B C 1
ATOM 7887 O O . ASN B 1 468 ? -1.269 12.586 -10.227 1 85.81 468 ASN B O 1
ATOM 7891 N N . ASN B 1 469 ? 0.044 12.242 -8.477 1 80.69 469 ASN B N 1
ATOM 7892 C CA . ASN B 1 469 ? -0.93 11.312 -7.914 1 80.69 469 ASN B CA 1
ATOM 7893 C C . ASN B 1 469 ? -2.246 12.016 -7.586 1 80.69 469 ASN B C 1
ATOM 7895 O O . ASN B 1 469 ? -3.322 11.461 -7.816 1 80.69 469 ASN B O 1
ATOM 7899 N N . GLY B 1 470 ? -2.166 13.188 -6.996 1 84 470 GLY B N 1
ATOM 7900 C CA . GLY B 1 470 ? -3.354 13.969 -6.691 1 84 470 GLY B CA 1
ATOM 7901 C C . GLY B 1 470 ? -4.203 14.258 -7.91 1 84 470 GLY B C 1
ATOM 7902 O O . GLY B 1 470 ? -5.434 14.211 -7.84 1 84 470 GLY B O 1
ATOM 7903 N N . VAL B 1 471 ? -3.541 14.539 -9.039 1 88.06 471 VAL B N 1
ATOM 7904 C CA . VAL B 1 471 ? -4.25 14.812 -10.289 1 88.06 471 VAL B CA 1
ATOM 7905 C C . VAL B 1 471 ? -4.895 13.531 -10.812 1 88.06 471 VAL B C 1
ATOM 7907 O O . VAL B 1 471 ? -6.066 13.531 -11.203 1 88.06 471 VAL B O 1
ATOM 7910 N N . ARG B 1 472 ? -4.168 12.43 -10.719 1 83 472 ARG B N 1
ATOM 7911 C CA . ARG B 1 472 ? -4.633 11.156 -11.258 1 83 472 ARG B CA 1
ATOM 7912 C C . ARG B 1 472 ? -5.848 10.648 -10.484 1 83 472 ARG B C 1
ATOM 7914 O O . ARG B 1 472 ? -6.738 10.023 -11.062 1 83 472 ARG B O 1
ATOM 7921 N N . THR B 1 473 ? -5.875 11.055 -9.281 1 78.75 473 THR B N 1
ATOM 7922 C CA . THR B 1 473 ? -6.914 10.5 -8.422 1 78.75 473 THR B CA 1
ATOM 7923 C C . THR B 1 473 ? -7.973 11.547 -8.102 1 78.75 473 THR B C 1
ATOM 7925 O O . THR B 1 473 ? -8.852 11.312 -7.27 1 78.75 473 THR B O 1
ATOM 7928 N N . ALA B 1 474 ? -7.848 12.695 -8.688 1 86.06 474 ALA B N 1
ATOM 7929 C CA . ALA B 1 474 ? -8.773 13.789 -8.406 1 86.06 474 ALA B CA 1
ATOM 7930 C C . ALA B 1 474 ? -10.195 13.414 -8.797 1 86.06 474 ALA B C 1
ATOM 7932 O O . ALA B 1 474 ? -10.422 12.781 -9.836 1 86.06 474 ALA B O 1
ATOM 7933 N N . PRO B 1 475 ? -11.125 13.734 -7.91 1 79.69 475 PRO B N 1
ATOM 7934 C CA . PRO B 1 475 ? -12.516 13.57 -8.336 1 79.69 475 PRO B CA 1
ATOM 7935 C C . PRO B 1 475 ? -12.82 14.312 -9.641 1 79.69 475 PRO B C 1
ATOM 7937 O O . PRO B 1 475 ? -12.18 15.32 -9.945 1 79.69 475 PRO B O 1
ATOM 7940 N N . ASP B 1 476 ? -13.781 13.75 -10.344 1 82.75 476 ASP B N 1
ATOM 7941 C CA . ASP B 1 476 ? -14.188 14.43 -11.578 1 82.75 476 ASP B CA 1
ATOM 7942 C C . ASP B 1 476 ? -14.625 15.859 -11.297 1 82.75 476 ASP B C 1
ATOM 7944 O O . ASP B 1 476 ? -15.305 16.125 -10.297 1 82.75 476 ASP B O 1
ATOM 7948 N N . GLY B 1 477 ? -14.242 16.719 -12.102 1 87.81 477 GLY B N 1
ATOM 7949 C CA . GLY B 1 477 ? -14.617 18.125 -11.969 1 87.81 477 GLY B CA 1
ATOM 7950 C C . GLY B 1 477 ? -13.703 18.906 -11.055 1 87.81 477 GLY B C 1
ATOM 7951 O O . GLY B 1 477 ? -13.906 20.109 -10.836 1 87.81 477 GLY B O 1
ATOM 7952 N N . THR B 1 478 ? -12.68 18.25 -10.516 1 90.62 478 THR B N 1
ATOM 7953 C CA . THR B 1 478 ? -11.812 18.969 -9.578 1 90.62 478 THR B CA 1
ATOM 7954 C C . THR B 1 478 ? -10.367 18.984 -10.078 1 90.62 478 THR B C 1
ATOM 7956 O O . THR B 1 478 ? -9.445 19.281 -9.32 1 90.62 478 THR B O 1
ATOM 7959 N N . LEU B 1 479 ? -10.227 18.578 -11.352 1 94.44 479 LEU B N 1
ATOM 7960 C CA . LEU B 1 479 ? -8.891 18.688 -11.938 1 94.44 479 LEU B CA 1
ATOM 7961 C C . LEU B 1 479 ? -8.414 20.125 -11.953 1 94.44 479 LEU B C 1
ATOM 7963 O O . LEU B 1 479 ? -9.203 21.047 -12.18 1 94.44 479 LEU B O 1
ATOM 7967 N N . PRO B 1 480 ? -7.094 20.359 -11.719 1 95.31 480 PRO B N 1
ATOM 7968 C CA . PRO B 1 480 ? -6.594 21.734 -11.758 1 95.31 480 PRO B CA 1
ATOM 7969 C C . PRO B 1 480 ? -6.781 22.391 -13.125 1 95.31 480 PRO B C 1
ATOM 7971 O O . PRO B 1 480 ? -6.895 21.688 -14.141 1 95.31 480 PRO B O 1
ATOM 7974 N N . THR B 1 481 ? -6.93 23.672 -13.18 1 96.69 481 THR B N 1
ATOM 7975 C CA . THR B 1 481 ? -6.984 24.438 -14.414 1 96.69 481 THR B CA 1
ATOM 7976 C C . THR B 1 481 ? -5.785 25.375 -14.523 1 96.69 481 THR B C 1
ATOM 7978 O O . THR B 1 481 ? -5.16 25.719 -13.516 1 96.69 481 THR B O 1
ATOM 7981 N N . ILE B 1 482 ? -5.461 25.641 -15.734 1 97.31 482 ILE B N 1
ATOM 7982 C CA . ILE B 1 482 ? -4.316 26.516 -15.984 1 97.31 482 ILE B CA 1
ATOM 7983 C C . ILE B 1 482 ? -4.656 27.5 -17.094 1 97.31 482 ILE B C 1
ATOM 7985 O O . ILE B 1 482 ? -5.32 27.156 -18.078 1 97.31 482 ILE B O 1
ATOM 7989 N N . ALA B 1 483 ? -4.309 28.703 -16.891 1 97.19 483 ALA B N 1
ATOM 7990 C CA . ALA B 1 483 ? -4.555 29.688 -17.953 1 97.19 483 ALA B CA 1
ATOM 7991 C C . ALA B 1 483 ? -3.494 30.781 -17.938 1 97.19 483 ALA B C 1
ATOM 7993 O O . ALA B 1 483 ? -2.902 31.078 -16.891 1 97.19 483 ALA B O 1
ATOM 7994 N N . PHE B 1 484 ? -3.266 31.281 -19.109 1 97.06 484 PHE B N 1
ATOM 7995 C CA . PHE B 1 484 ? -2.443 32.469 -19.266 1 97.06 484 PHE B CA 1
ATOM 7996 C C . PHE B 1 484 ? -3.307 33.719 -19.266 1 97.06 484 PHE B C 1
ATOM 7998 O O . PHE B 1 484 ? -4.395 33.75 -19.859 1 97.06 484 PHE B O 1
ATOM 8005 N N . TYR B 1 485 ? -2.85 34.656 -18.547 1 96.19 485 TYR B N 1
ATOM 8006 C CA . TYR B 1 485 ? -3.543 35.938 -18.484 1 96.19 485 TYR B CA 1
ATOM 8007 C C . TYR B 1 485 ? -2.668 37.062 -19.047 1 96.19 485 TYR B C 1
ATOM 8009 O O . TYR B 1 485 ? -1.46 37.094 -18.797 1 96.19 485 TYR B O 1
ATOM 8017 N N . ALA B 1 486 ? -3.34 37.938 -19.828 1 95.19 486 ALA B N 1
ATOM 8018 C CA . ALA B 1 486 ? -2.625 39.125 -20.297 1 95.19 486 ALA B CA 1
ATOM 8019 C C . ALA B 1 486 ? -2.121 39.938 -19.109 1 95.19 486 ALA B C 1
ATOM 8021 O O . ALA B 1 486 ? -2.584 39.781 -17.984 1 95.19 486 ALA B O 1
ATOM 8022 N N . HIS B 1 487 ? -1.138 40.812 -19.438 1 90.88 487 HIS B N 1
ATOM 8023 C CA . HIS B 1 487 ? -0.516 41.656 -18.406 1 90.88 487 HIS B CA 1
ATOM 8024 C C . HIS B 1 487 ? -1.563 42.406 -17.609 1 90.88 487 HIS B C 1
ATOM 8026 O O . HIS B 1 487 ? -2.377 43.156 -18.188 1 90.88 487 HIS B O 1
ATOM 8032 N N . ARG B 1 488 ? -1.618 42.125 -16.297 1 89.81 488 ARG B N 1
ATOM 8033 C CA . ARG B 1 488 ? -2.449 42.844 -15.32 1 89.81 488 ARG B CA 1
ATOM 8034 C C . ARG B 1 488 ? -3.932 42.656 -15.633 1 89.81 488 ARG B C 1
ATOM 8036 O O . ARG B 1 488 ? -4.699 43.594 -15.609 1 89.81 488 ARG B O 1
ATOM 8043 N N . THR B 1 489 ? -4.281 41.469 -16.016 1 93.88 489 THR B N 1
ATOM 8044 C CA . THR B 1 489 ? -5.684 41.125 -16.234 1 93.88 489 THR B CA 1
ATOM 8045 C C . THR B 1 489 ? -6.074 39.906 -15.375 1 93.88 489 THR B C 1
ATOM 8047 O O . THR B 1 489 ? -5.215 39.25 -14.789 1 93.88 489 THR B O 1
ATOM 8050 N N . GLY B 1 490 ? -7.398 39.75 -15.281 1 94.75 490 GLY B N 1
ATOM 8051 C CA . GLY B 1 490 ? -7.887 38.594 -14.523 1 94.75 490 GLY B CA 1
ATOM 8052 C C . GLY B 1 490 ? -7.484 38.656 -13.062 1 94.75 490 GLY B C 1
ATOM 8053 O O . GLY B 1 490 ? -7.668 39.656 -12.391 1 94.75 490 GLY B O 1
ATOM 8054 N N . PRO B 1 491 ? -6.902 37.5 -12.539 1 93.31 491 PRO B N 1
ATOM 8055 C CA . PRO B 1 491 ? -6.508 37.438 -11.125 1 93.31 491 PRO B CA 1
ATOM 8056 C C . PRO B 1 491 ? -5.355 38.375 -10.797 1 93.31 491 PRO B C 1
ATOM 8058 O O . PRO B 1 491 ? -5.008 38.562 -9.625 1 93.31 491 PRO B O 1
ATOM 8061 N N . PHE B 1 492 ? -4.812 39.031 -11.867 1 91.19 492 PHE B N 1
ATOM 8062 C CA . PHE B 1 492 ? -3.662 39.906 -11.664 1 91.19 492 PHE B CA 1
ATOM 8063 C C . PHE B 1 492 ? -4.055 41.375 -11.836 1 91.19 492 PHE B C 1
ATOM 8065 O O . PHE B 1 492 ? -3.201 42.25 -11.805 1 91.19 492 PHE B O 1
ATOM 8072 N N . ALA B 1 493 ? -5.262 41.625 -12 1 89.56 493 ALA B N 1
ATOM 8073 C CA . ALA B 1 493 ? -5.758 42.938 -12.344 1 89.56 493 ALA B CA 1
ATOM 8074 C C . ALA B 1 493 ? -5.43 43.938 -11.25 1 89.56 493 ALA B C 1
ATOM 8076 O O . ALA B 1 493 ? -5.234 45.125 -11.523 1 89.56 493 ALA B O 1
ATOM 8077 N N . THR B 1 494 ? -5.391 43.5 -10.047 1 80.94 494 THR B N 1
ATOM 8078 C CA . THR B 1 494 ? -5.211 44.438 -8.938 1 80.94 494 THR B CA 1
ATOM 8079 C C . THR B 1 494 ? -3.758 44.438 -8.469 1 80.94 494 THR B C 1
ATOM 8081 O O . THR B 1 494 ? -3.441 45.031 -7.426 1 80.94 494 THR B O 1
ATOM 8084 N N . ASP B 1 495 ? -2.854 43.781 -9.195 1 76 495 ASP B N 1
ATOM 8085 C CA . ASP B 1 495 ? -1.475 43.625 -8.734 1 76 495 ASP B CA 1
ATOM 8086 C C . ASP B 1 495 ? -0.711 44.938 -8.867 1 76 495 ASP B C 1
ATOM 8088 O O . ASP B 1 495 ? 0.302 45.156 -8.195 1 76 495 ASP B O 1
ATOM 8092 N N . SER B 1 496 ? -1.054 45.781 -9.727 1 60.22 496 SER B N 1
ATOM 8093 C CA . SER B 1 496 ? -0.329 47.031 -9.914 1 60.22 496 SER B CA 1
ATOM 8094 C C . SER B 1 496 ? -0.224 47.812 -8.609 1 60.22 496 SER B C 1
ATOM 8096 O O . SER B 1 496 ? 0.766 48.531 -8.383 1 60.22 496 SER B O 1
ATOM 8098 N N . GLY B 1 497 ? -1.14 47.719 -7.766 1 53.72 497 GLY B N 1
ATOM 8099 C CA . GLY B 1 497 ? -1.138 48.531 -6.543 1 53.72 497 GLY B CA 1
ATOM 8100 C C . GLY B 1 497 ? -0.508 47.781 -5.367 1 53.72 497 GLY B C 1
ATOM 8101 O O . GLY B 1 497 ? -0.368 48.375 -4.281 1 53.72 497 GLY B O 1
ATOM 8102 N N . LYS B 1 498 ? -0.11 46.688 -5.594 1 56.12 498 LYS B N 1
ATOM 8103 C CA . LYS B 1 498 ? 0.421 45.875 -4.488 1 56.12 498 LYS B CA 1
ATOM 8104 C C . LYS B 1 498 ? 1.944 45.812 -4.543 1 56.12 498 LYS B C 1
ATOM 8106 O O . LYS B 1 498 ? 2.527 45.719 -5.625 1 56.12 498 LYS B O 1
ATOM 8111 N N . LEU B 1 499 ? 2.652 46.125 -3.471 1 48.06 499 LEU B N 1
ATOM 8112 C CA . LEU B 1 499 ? 4.105 46.094 -3.375 1 48.06 499 LEU B CA 1
ATOM 8113 C C . LEU B 1 499 ? 4.633 44.656 -3.504 1 48.06 499 LEU B C 1
ATOM 8115 O O . LEU B 1 499 ? 5.711 44.438 -4.062 1 48.06 499 LEU B O 1
ATOM 8119 N N . LYS B 1 500 ? 3.877 43.719 -2.982 1 56.59 500 LYS B N 1
ATOM 8120 C CA . LYS B 1 500 ? 4.371 42.344 -2.98 1 56.59 500 LYS B CA 1
ATOM 8121 C C . LYS B 1 500 ? 3.451 41.406 -3.781 1 56.59 500 LYS B C 1
ATOM 8123 O O . LYS B 1 500 ? 2.227 41.531 -3.697 1 56.59 500 LYS B O 1
ATOM 8128 N N . ASN B 1 501 ? 3.986 40.594 -4.703 1 64.31 501 ASN B N 1
ATOM 8129 C CA . ASN B 1 501 ? 3.244 39.625 -5.48 1 64.31 501 ASN B CA 1
ATOM 8130 C C . ASN B 1 501 ? 2.607 38.562 -4.582 1 64.31 501 ASN B C 1
ATOM 8132 O O . ASN B 1 501 ? 3.219 38.125 -3.609 1 64.31 501 ASN B O 1
ATOM 8136 N N . GLU B 1 502 ? 1.347 38.375 -4.668 1 75.12 502 GLU B N 1
ATOM 8137 C CA . GLU B 1 502 ? 0.646 37.25 -4.02 1 75.12 502 GLU B CA 1
ATOM 8138 C C . GLU B 1 502 ? 0.66 36 -4.891 1 75.12 502 GLU B C 1
ATOM 8140 O O . GLU B 1 502 ? -0.09 35.906 -5.863 1 75.12 502 GLU B O 1
ATOM 8145 N N . TYR B 1 503 ? 1.465 35.125 -4.48 1 79.75 503 TYR B N 1
ATOM 8146 C CA . TYR B 1 503 ? 1.665 33.969 -5.32 1 79.75 503 TYR B CA 1
ATOM 8147 C C . TYR B 1 503 ? 0.615 32.906 -5.027 1 79.75 503 TYR B C 1
ATOM 8149 O O . TYR B 1 503 ? 0.439 31.953 -5.809 1 79.75 503 TYR B O 1
ATOM 8157 N N . VAL B 1 504 ? -0.03 33 -3.848 1 85.56 504 VAL B N 1
ATOM 8158 C CA . VAL B 1 504 ? -1.028 31.984 -3.486 1 85.56 504 VAL B CA 1
ATOM 8159 C C . VAL B 1 504 ? -2.297 32.688 -2.988 1 85.56 504 VAL B C 1
ATOM 8161 O O . VAL B 1 504 ? -2.227 33.625 -2.195 1 85.56 504 VAL B O 1
ATOM 8164 N N . TRP B 1 505 ? -3.359 32.375 -3.6 1 84.12 505 TRP B N 1
ATOM 8165 C CA . TRP B 1 505 ? -4.676 32.781 -3.105 1 84.12 505 TRP B CA 1
ATOM 8166 C C . TRP B 1 505 ? -5.438 31.578 -2.568 1 84.12 505 TRP B C 1
ATOM 8168 O O . TRP B 1 505 ? -5.508 30.531 -3.225 1 84.12 505 TRP B O 1
ATOM 8178 N N . GLN B 1 506 ? -5.746 31.656 -1.353 1 84.69 506 GLN B N 1
ATOM 8179 C CA . GLN B 1 506 ? -6.746 30.734 -0.809 1 84.69 506 GLN B CA 1
ATOM 8180 C C . GLN B 1 506 ? -8.078 31.453 -0.6 1 84.69 506 GLN B C 1
ATOM 8182 O O . GLN B 1 506 ? -8.242 32.219 0.35 1 84.69 506 GLN B O 1
ATOM 8187 N N . LEU B 1 507 ? -9 31.172 -1.506 1 83.94 507 LEU B N 1
ATOM 8188 C CA . LEU B 1 507 ? -10.234 31.953 -1.576 1 83.94 507 LEU B CA 1
ATOM 8189 C C . LEU B 1 507 ? -11.422 31.125 -1.083 1 83.94 507 LEU B C 1
ATOM 8191 O O . LEU B 1 507 ? -11.523 29.938 -1.374 1 83.94 507 LEU B O 1
ATOM 8195 N N . PRO B 1 508 ? -12.188 31.75 -0.254 1 80.62 508 PRO B N 1
ATOM 8196 C CA . PRO B 1 508 ? -13.43 31.078 0.129 1 80.62 508 PRO B CA 1
ATOM 8197 C C . PRO B 1 508 ? -14.414 30.969 -1.032 1 80.62 508 PRO B C 1
ATOM 8199 O O . PRO B 1 508 ? -14.148 31.469 -2.127 1 80.62 508 PRO B O 1
ATOM 8202 N N . ALA B 1 509 ? -15.484 30.297 -0.748 1 82.12 509 ALA B N 1
ATOM 8203 C CA . ALA B 1 509 ? -16.5 30.078 -1.775 1 82.12 509 ALA B CA 1
ATOM 8204 C C . ALA B 1 509 ? -17 31.406 -2.346 1 82.12 509 ALA B C 1
ATOM 8206 O O . ALA B 1 509 ? -17.297 32.344 -1.596 1 82.12 509 ALA B O 1
ATOM 8207 N N . GLY B 1 510 ? -17.062 31.484 -3.623 1 83.81 510 GLY B N 1
ATOM 8208 C CA . GLY B 1 510 ? -17.625 32.625 -4.289 1 83.81 510 GLY B CA 1
ATOM 8209 C C . GLY B 1 510 ? -16.625 33.75 -4.52 1 83.81 510 GLY B C 1
ATOM 8210 O O . GLY B 1 510 ? -16.859 34.625 -5.348 1 83.81 510 GLY B O 1
ATOM 8211 N N . ALA B 1 511 ? -15.516 33.719 -3.842 1 84.94 511 ALA B N 1
ATOM 8212 C CA . ALA B 1 511 ? -14.57 34.844 -3.889 1 84.94 511 ALA B CA 1
ATOM 8213 C C . ALA B 1 511 ? -13.906 34.938 -5.258 1 84.94 511 ALA B C 1
ATOM 8215 O O . ALA B 1 511 ? -13.508 36 -5.684 1 84.94 511 ALA B O 1
ATOM 8216 N N . LEU B 1 512 ? -13.875 33.875 -5.941 1 89.75 512 LEU B N 1
ATOM 8217 C CA . LEU B 1 512 ? -13.219 33.875 -7.246 1 89.75 512 LEU B CA 1
ATOM 8218 C C . LEU B 1 512 ? -14.039 34.656 -8.266 1 89.75 512 LEU B C 1
ATOM 8220 O O . LEU B 1 512 ? -13.5 35.125 -9.258 1 89.75 512 LEU B O 1
ATOM 8224 N N . ASP B 1 513 ? -15.305 34.781 -8.016 1 88.38 513 ASP B N 1
ATOM 8225 C CA . ASP B 1 513 ? -16.219 35.438 -8.945 1 88.38 513 ASP B CA 1
ATOM 8226 C C . ASP B 1 513 ? -15.867 36.906 -9.133 1 88.38 513 ASP B C 1
ATOM 8228 O O . ASP B 1 513 ? -16.266 37.531 -10.117 1 88.38 513 ASP B O 1
ATOM 8232 N N . GLY B 1 514 ? -15.188 37.438 -8.227 1 86.38 514 GLY B N 1
ATOM 8233 C CA . GLY B 1 514 ? -14.789 38.812 -8.312 1 86.38 514 GLY B CA 1
ATOM 8234 C C . GLY B 1 514 ? -13.695 39.062 -9.336 1 86.38 514 GLY B C 1
ATOM 8235 O O . GLY B 1 514 ? -13.359 40.219 -9.633 1 86.38 514 GLY B O 1
ATOM 8236 N N . TRP B 1 515 ? -13.25 37.938 -9.969 1 90.44 515 TRP B N 1
ATOM 8237 C CA . TRP B 1 515 ? -12.148 38.062 -10.914 1 90.44 515 TRP B CA 1
ATOM 8238 C C . TRP B 1 515 ? -12.492 37.375 -12.234 1 90.44 515 TRP B C 1
ATOM 8240 O O . TRP B 1 515 ? -13.25 36.406 -12.266 1 90.44 515 TRP B O 1
ATOM 8250 N N . GLU B 1 516 ? -12.008 37.938 -13.305 1 91.38 516 GLU B N 1
ATOM 8251 C CA . GLU B 1 516 ? -12.117 37.25 -14.594 1 91.38 516 GLU B CA 1
ATOM 8252 C C . GLU B 1 516 ? -11.133 36.094 -14.703 1 91.38 516 GLU B C 1
ATOM 8254 O O . GLU B 1 516 ? -9.938 36.312 -14.922 1 91.38 516 GLU B O 1
ATOM 8259 N N . THR B 1 517 ? -11.586 34.938 -14.516 1 94.06 517 THR B N 1
ATOM 8260 C CA . THR B 1 517 ? -10.711 33.781 -14.555 1 94.06 517 THR B CA 1
ATOM 8261 C C . THR B 1 517 ? -11.078 32.875 -15.727 1 94.06 517 THR B C 1
ATOM 8263 O O . THR B 1 517 ? -12.258 32.719 -16.062 1 94.06 517 THR B O 1
ATOM 8266 N N . ASP B 1 518 ? -10.094 32.375 -16.438 1 95.5 518 ASP B N 1
ATOM 8267 C CA . ASP B 1 518 ? -10.258 31.391 -17.5 1 95.5 518 ASP B CA 1
ATOM 8268 C C . ASP B 1 518 ? -10.031 29.969 -16.984 1 95.5 518 ASP B C 1
ATOM 8270 O O . ASP B 1 518 ? -8.898 29.5 -16.922 1 95.5 518 ASP B O 1
ATOM 8274 N N . LEU B 1 519 ? -11.117 29.359 -16.75 1 95.19 519 LEU B N 1
ATOM 8275 C CA . LEU B 1 519 ? -11.039 28.016 -16.188 1 95.19 519 LEU B CA 1
ATOM 8276 C C . LEU B 1 519 ? -11.234 26.969 -17.266 1 95.19 519 LEU B C 1
ATOM 8278 O O . LEU B 1 519 ? -11.555 25.812 -16.969 1 95.19 519 LEU B O 1
ATOM 8282 N N . SER B 1 520 ? -11.07 27.281 -18.531 1 93.75 520 SER B N 1
ATOM 8283 C CA . SER B 1 520 ? -11.445 26.422 -19.641 1 93.75 520 SER B CA 1
ATOM 8284 C C . SER B 1 520 ? -10.359 25.391 -19.922 1 93.75 520 SER B C 1
ATOM 8286 O O . SER B 1 520 ? -10.609 24.391 -20.609 1 93.75 520 SER B O 1
ATOM 8288 N N . HIS B 1 521 ? -9.172 25.625 -19.438 1 95.25 521 HIS B N 1
ATOM 8289 C CA . HIS B 1 521 ? -8.07 24.703 -19.703 1 95.25 521 HIS B CA 1
ATOM 8290 C C . HIS B 1 521 ? -7.816 23.781 -18.516 1 95.25 521 HIS B C 1
ATOM 8292 O O . HIS B 1 521 ? -7.066 24.125 -17.609 1 95.25 521 HIS B O 1
ATOM 8298 N N . VAL B 1 522 ? -8.305 22.609 -18.625 1 94.5 522 VAL B N 1
ATOM 8299 C CA . VAL B 1 522 ? -8.273 21.641 -17.531 1 94.5 522 VAL B CA 1
ATOM 8300 C C . VAL B 1 522 ? -7.086 20.703 -17.703 1 94.5 522 VAL B C 1
ATOM 8302 O O . VAL B 1 522 ? -6.773 20.297 -18.828 1 94.5 522 VAL B O 1
ATOM 8305 N N . PHE B 1 523 ? -6.398 20.438 -16.578 1 93.12 523 PHE B N 1
ATOM 8306 C CA . PHE B 1 523 ? -5.328 19.438 -16.578 1 93.12 523 PHE B CA 1
ATOM 8307 C C . PHE B 1 523 ? -5.828 18.109 -17.109 1 93.12 523 PHE B C 1
ATOM 8309 O O . PHE B 1 523 ? -6.957 17.703 -16.828 1 93.12 523 PHE B O 1
ATOM 8316 N N . PRO B 1 524 ? -4.969 17.438 -17.969 1 89.31 524 PRO B N 1
ATOM 8317 C CA . PRO B 1 524 ? -5.309 16.047 -18.281 1 89.31 524 PRO B CA 1
ATOM 8318 C C . PRO B 1 524 ? -5.121 15.125 -17.078 1 89.31 524 PRO B C 1
ATOM 8320 O O . PRO B 1 524 ? -4.176 15.297 -16.297 1 89.31 524 PRO B O 1
ATOM 8323 N N . ARG B 1 525 ? -6.047 14.266 -16.859 1 83.75 525 ARG B N 1
ATOM 8324 C CA . ARG B 1 525 ? -5.93 13.312 -15.758 1 83.75 525 ARG B CA 1
ATOM 8325 C C . ARG B 1 525 ? -4.73 12.391 -15.961 1 83.75 525 ARG B C 1
ATOM 8327 O O . ARG B 1 525 ? -4.043 12.039 -15 1 83.75 525 ARG B O 1
ATOM 8334 N N . GLU B 1 526 ? -4.586 11.906 -17.172 1 74.25 526 GLU B N 1
ATOM 8335 C CA . GLU B 1 526 ? -3.518 10.961 -17.484 1 74.25 526 GLU B CA 1
ATOM 8336 C C . GLU B 1 526 ? -2.32 11.672 -18.109 1 74.25 526 GLU B C 1
ATOM 8338 O O . GLU B 1 526 ? -2.486 12.625 -18.875 1 74.25 526 GLU B O 1
#

InterPro domains:
  IPR042099 ANL, N-terminal domain [G3DSA:3.40.50.12780] (38-357)

Sequence (1052 aa):
MRRALAFTLVALVDAVVRPLTYSVHTHKLLLGPGIEPLRWWLGRLRAWRTFDLAAREVPAYRAFLAEHGRDSRLRRTGSLAETFRGIPEMDKESYVKRWSISERCIGGALPRRGVVVDESSGSSGTPTSWVRGSEERAATRQLLQVGFARTASSLRKKPFVLNAFSLGAWATGMNVTASLTEVTMIKSCGPDKDKIIATMREFGTDYTYIITSYPPFLKSLFEDDRLDWAAYDIVAAFGGEGISENMRSHILKYAHSVFGSYGASDLEINLSIETDFTVALRRAISADPRLSERLTRTGEYGVLPMIFQFNPFDYLLETNDDGELVVTIARDRNINPRVRYNIHDRGHVARVRDVLPVLKELGHHTVVAEKFLDLPLLFHYGRSDMSVDYNGAVIGPDALRDVVHGDPELLEAIENHRLISYEDGRGDRQLHIALQLSAAATQDGTLDQDRFRTYVTTELRRRNGDFNNGVRTAPDGTLPTIAFYAHRTGPFATDSGKLKNEYVWQLPAGALDGWETDLSHVFPREMRRALAFTLVALVDAVVRPLTYSVHTHKLLLGPGIEPLRWWLGRLRAWRTFDLAAREVPAYRAFLAEHGRDSRLRRTGSLAETFRGIPEMDKESYVKRWSISERCIGGALPRRGVVVDESSGSSGTPTSWVRGSEERAATRQLLQVGFARTASSLRKKPFVLNAFSLGAWATGMNVTASLTEVTMIKSCGPDKDKIIATMREFGTDYTYIITSYPPFLKSLFEDDRLDWAAYDIVAAFGGEGISENMRSHILKYAHSVFGSYGASDLEINLSIETDFTVALRRAISADPRLSERLTRTGEYGVLPMIFQFNPFDYLLETNDDGELVVTIARDRNINPRVRYNIHDRGHVARVRDVLPVLKELGHHTVVAEKFLDLPLLFHYGRSDMSVDYNGAVIGPDALRDVVHGDPELLEAIENHRLISYEDGRGDRQLHIALQLSAAATQDGTLDQDRFRTYVTTELRRRNGDFNNGVRTAPDGTLPTIAFYAHRTGPFATDSGKLKNEYVWQLPAGALDGWETDLSHVFPRE

pLDDT: mean 86.66, std 9.34, range [48.06, 97.75]

Nearest PDB structures (foldseek):
  6ea3-assembly1_B  TM=6.400E-01  e=3.920E-06  Thermobifida fusca YX
  1v26-assembly1_A  TM=6.170E-01  e=5.517E-06  Thermus thermophilus
  1v26-assembly1_B  TM=5.588E-01  e=4.651E-06  Thermus thermophilus
  1ult-assembly1_A  TM=3.750E-01  e=6.878E-08  Thermus thermophilus
  6oyf-assembly1_A  TM=5.269E-01  e=5.084E-05  Eleftheria terrae

Foldseek 3Di:
DDLVVLVVVLVVVCVVVVVLLVDLVSVCVVQDPDCQVVLLVLLLSLLQVQLLQQCPFQQQVVVLCVVVVHHSHQDDPDDSVVSLVPRDAAECVSGVVPDDPQSLFGNSHDDPDQKDWAWAQDLQLDIRIDIWGNVQLQVLLSVLVNVVVVVCVPDPAAEEEEQAADDDSHDQSVSNCVSCVVPHHYDYDHLDLVVVQVVCVVVDARHAYEYEFALLSLLLSQVDPPDPLQSHAYEYEYELDDADVVSLVSSCVRYVYYKYAYDDSNGHRGFWIDFPLQVLLLVVLVVDVVLVVVPHCCVVLVARWRKTFGRSSQWDWAADPVQFIFIFGSHNPTRRGRRRYTHQWHKHKAWPVVSVVVCVVVPVVVSVVRDGGRTIMITTRGGNQQWDDFRSFTHHLVSLVVLQVVDPVSVQFFDAKAWEWEQEPVRRTATEIETETDQVNLVVVPDPFVVVQVSSLVSSCSSGVVVLVSLLSRRPPRAYAYDYDYHLAWVNVPVVPPPDDHRYHYYYYPRSVVTDDDRPGGRDSD/DDLVVLVVVLVVVCVVVVVLLVDLVSVCVVQDPDCQVVLLVLLLSLLQVQLLQQCPFQQQVVVLCVVVVHHSHQDDDDDSVVSLVPRDAAECVSGVVPDDPQSLFGNSHDDPDQKDWAWAQDLQLDIRIDIWGNVQLQVLLSVLVNVVVVVCVPDPAAEEEEQAADDDSHDQSVSNCVSCVVPHHYDYDHLDLVVVQVVCVVVDARHAYEYEFALLSLLLSQVDPPDPLQSHAYEYEYELDDADVVSLVSSCVRYVYYKYAYDDSNGHRGFWIDFPLQVLLLVVLVVDVQLVVVPHCCVVLVARWRKTFGRSSQWDWAADPVQFIFIFGSHNPTRRGRRRYTHQWHKHKAFPVVSVVVCVVVPVVVSVVRDDGRTIMITTRGGNQQWDDFRSFTHHLVSLVVLQVVDPVSVQFFDAKAWEWEQEPVRRTATEIETETDQVNLVVVPDPFVVVQVSSLVSSCSSGVVVLVSLLSRRPPRAYAYDYDYHLAWVNVPVVPPPDDHRYHYYYYPRSVVTDDDRPGGRDSD

Secondary structure (DSSP, 8-state):
--HHHHHHHHHHHHHHHHHHHTSHHHHHHHT-TT-HHHHHHHHHHHHHHHHHHHHHH-HHHHHHHHHTT--SS----SSHHHHHHTSPPB-IIIIITTS-TGGGSGGGS--SSSEEEEEE--TTSSPEEEEE-HHHHHHHHHHHHHHHHHHHTT-SSEEEEEE-S--SS-HHHHHHHHHHTTTSEEEE--S-HHHHHHHHHHH-SSEEEEEEE-HHHHHHHHT-TTS-GGGSEEEEEEESS---HHHHHHHHTT-SEEEEEE--TTS-S-SEE--HHHHHHHHHHHH-HHHHHHH--HHHHSSPPEEEEE-TTTEEEEE-TTSEEEEEE--TT-SS--SSEEEEEEEEEE-HHHHHHHHHHTT-HHHHHT----PPEEEEEEESS--EEETTEEE-HHHHHHHHHTSHHHHHHEEEEEEEEEE-TTS-EEEEEEEEEPHHHHHH----HHHHHHHHHHHHHHH-HHHHHHHHTPPTT---EEEEE-TT-GGGTTGGG-SS---EEEE-TTGGGGS------BPP--/--HHHHHHHHHHHHHHHHHHHTSHHHHHHHT-TT-HHHHHHHHHHHHHHHHHHHHHH-HHHHHHHHHTT--SS----SSHHHHHHTSPPB-IIIIITTS-TGGGSGGGS--SSSEEEEEE--TTSSPEEEEE-HHHHHHHHHHHHHHHHHHHTT-SSEEEEEE-S--SS-HHHHHHHHHHTTTSEEEE--S-HHHHHHHHHHH-SSEEEEEEE-HHHHHHHHT-TTS-GGGSEEEEEEESS---HHHHHHHHTT-SEEEEEE--TTS-S-SEE--HHHHHHHHHHHH-HHHHHHH--HHHHSSPPEEEEE-TTTEEEEE-TTSEEEEEE--TT-SS--SSEEEEEEEEEE-HHHHHHHHHHTT-HHHHHT----PPEEEEEEESS--EEETTEEE-HHHHHHHHHTSHHHHHHEEEEEEEEEE-TTS-EEEEEEEEEPHHHHHH----HHHHHHHHHHHHHHH-HHHHHHHHTPPTT---EEEEE-TT-GGGTTGGG-SS---EEEE-TTGGGGS------BPP--